Protein AF-A0A818VE35-F1 (afdb_monomer_lite)

Radius of gyration: 40.92 Å; chains: 1; bounding box: 113×106×113 Å

Sequence (982 aa):
MFATLIFVLLLFVPQSIIGEPTFETIPLRFDAIIQRLRGFYQHYPDIVNDLVNTPIATIRSELLLANISFSNNQSTACERDLEILITAAVQRQLWAMKVFDAWGKPLPSGLLKGNMFWIGNYDECINPLYQINNKSFVRQPIDTQYCALQSSPINEQLVTSFSLVLGLCLPASCNRQSIVTLIQEIFKVHNLTKDYLQCSNDRSNEQNGLSSGTIAFSIVLSLLALLVLIGTIIDLVVHIIYLTPYFGHGPLYPVQQGFESTGCRNGHWWTSFLYIGNFFKSDNMCLSVTWYLFNDMQFHWIAPLALIPFVMRHKAIKAIGYIMTILFVLVSIGSILGLLLYYPSMVTHGLDISSNATGPNFFDKIYVTPWCRISPYAIGLFTGFLVINMGRTYRLNSFVRLIGNLLATALALACIFSIYGDYVLVPGLSRATLITYQTLSRPAWSISIAWLIFLCSINQGGIVNRILSFSIWTPLAPSPSYLLGTSEQSERHPACQFKTDKPWLDHQLNQGETIKRPDELEKEMEDPPNDVDTAITDRIHGSMIGMALGDAIGAHVEFRPRQYLVQHPVTELKGGGTWGLKKGQFTDDTSMALCLANSLIARHDYVPYDQLVRYKWWYRDGYMSSTGRCFDIGAATKQSLREFERRQTEFAEEYGIPLNQLDFLSDPKLLTKFKVNCSEEGVAGNGALMRLAPVPLFLYKHPTFAVEYSGLSGLITHGDEKARDACRYYGALIVAAVNGAEREELLDKNFYQKHVKWFGGKPLHLDIEKIAQGSYQKGGYDKGIRGKGYIVNALEAALWAFWSDNGSFRDGVLAAVNLGDDTDTTAAIYGQLAGAYYGYKNLPKEWTEEVYAKNFIQCLSKWIAYEGTNWSPQGLKTSEIASVTINKSSSKNDTNSNALPVSANNRNHQPQTPANELYARSESVATWKQSTDTTAGSRQRSHTFADTSETWKSGSNAPFEATRRKALEHGDFKLQPQRKSF

Structure (mmCIF, N/CA/C/O backbone):
data_AF-A0A818VE35-F1
#
_entry.id   AF-A0A818VE35-F1
#
loop_
_atom_site.group_PDB
_atom_site.id
_atom_site.type_symbol
_atom_site.label_atom_id
_atom_site.label_alt_id
_atom_site.label_comp_id
_atom_site.label_asym_id
_atom_site.label_entity_id
_atom_site.label_seq_id
_atom_site.pdbx_PDB_ins_code
_atom_site.Cartn_x
_atom_site.Cartn_y
_atom_site.Cartn_z
_atom_site.occupancy
_atom_site.B_iso_or_equiv
_atom_site.auth_seq_id
_atom_site.auth_comp_id
_atom_site.auth_asym_id
_atom_site.auth_atom_id
_atom_site.pdbx_PDB_model_num
ATOM 1 N N . MET A 1 1 ? -9.011 33.555 35.864 1.00 31.91 1 MET A N 1
ATOM 2 C CA . MET A 1 1 ? -9.462 33.009 37.163 1.00 31.91 1 MET A CA 1
ATOM 3 C C . MET A 1 1 ? -10.362 31.791 37.003 1.00 31.91 1 MET A C 1
ATOM 5 O O . MET A 1 1 ? -9.837 30.713 37.199 1.00 31.91 1 MET A O 1
ATOM 9 N N . PHE A 1 2 ? -11.650 31.886 36.638 1.00 27.88 2 PHE A N 1
ATOM 10 C CA . PHE A 1 2 ? -12.572 30.729 36.747 1.00 27.88 2 PHE A CA 1
ATOM 11 C C . PHE A 1 2 ? -12.137 29.486 35.937 1.00 27.88 2 PHE A C 1
ATOM 13 O O . PHE A 1 2 ? -11.896 28.430 36.516 1.00 27.88 2 PHE A O 1
ATOM 20 N N . ALA A 1 3 ? -11.891 29.630 34.627 1.00 33.62 3 ALA A N 1
ATOM 21 C CA . ALA A 1 3 ? -11.320 28.558 33.794 1.00 33.62 3 ALA A CA 1
ATOM 22 C C . ALA A 1 3 ? -9.927 28.088 34.272 1.00 33.62 3 ALA A C 1
ATOM 24 O O . ALA A 1 3 ? -9.547 26.934 34.101 1.00 33.62 3 ALA A O 1
ATOM 25 N N . THR A 1 4 ? -9.174 28.980 34.916 1.00 44.84 4 THR A N 1
ATOM 26 C CA . THR A 1 4 ? -7.844 28.710 35.477 1.00 44.84 4 THR A CA 1
ATOM 27 C C . THR A 1 4 ? -7.914 27.896 36.776 1.00 44.84 4 THR A C 1
ATOM 29 O O . THR A 1 4 ? -7.034 27.084 37.036 1.00 44.84 4 THR A O 1
ATOM 32 N N . LEU A 1 5 ? -8.976 28.071 37.568 1.00 42.34 5 LEU A N 1
ATOM 33 C CA . LEU A 1 5 ? -9.254 27.290 38.774 1.00 42.34 5 LEU A CA 1
ATOM 34 C C . LEU A 1 5 ? -9.597 25.840 38.404 1.00 42.34 5 LEU A C 1
ATOM 36 O O . LEU A 1 5 ? -9.068 24.907 39.000 1.00 42.34 5 LEU A O 1
ATOM 40 N N . ILE A 1 6 ? -10.415 25.666 37.358 1.00 48.47 6 ILE A N 1
ATOM 41 C CA . ILE A 1 6 ? -10.728 24.359 36.765 1.00 48.47 6 ILE A CA 1
ATOM 42 C C . ILE A 1 6 ? -9.432 23.670 36.310 1.00 48.47 6 ILE A C 1
ATOM 44 O O . ILE A 1 6 ? -9.163 22.546 36.719 1.00 48.47 6 ILE A O 1
ATOM 48 N N . PHE A 1 7 ? -8.580 24.364 35.550 1.00 49.31 7 PHE A N 1
ATOM 49 C CA . PHE A 1 7 ? -7.295 23.837 35.071 1.00 49.31 7 PHE A CA 1
ATOM 50 C C . PHE A 1 7 ? -6.378 23.319 36.199 1.00 49.31 7 PHE A C 1
ATOM 52 O O . PHE A 1 7 ? -5.750 22.274 36.049 1.00 49.31 7 PHE A O 1
ATOM 59 N N . VAL A 1 8 ? -6.342 24.005 37.348 1.00 51.88 8 VAL A N 1
ATOM 60 C CA . VAL A 1 8 ? -5.594 23.569 38.543 1.00 51.88 8 VAL A CA 1
ATOM 61 C C . VAL A 1 8 ? -6.226 22.338 39.205 1.00 51.88 8 VAL A C 1
ATOM 63 O O . VAL A 1 8 ? -5.510 21.403 39.558 1.00 51.88 8 VAL A O 1
ATOM 66 N N . LEU A 1 9 ? -7.554 22.304 39.357 1.00 49.12 9 LEU A N 1
ATOM 67 C CA . LEU A 1 9 ? -8.267 21.174 39.974 1.00 49.12 9 LEU A CA 1
ATOM 68 C C . LEU A 1 9 ? -8.071 19.865 39.190 1.00 49.12 9 LEU A C 1
ATOM 70 O O . LEU A 1 9 ? -7.944 18.796 39.784 1.00 49.12 9 LEU A O 1
ATOM 74 N N . LEU A 1 10 ? -7.969 19.949 37.861 1.00 48.00 10 LEU A N 1
ATOM 75 C CA . LEU A 1 10 ? -7.761 18.800 36.973 1.00 48.00 10 LEU A CA 1
ATOM 76 C C . LEU A 1 10 ? -6.364 18.159 37.078 1.00 48.00 10 LEU A C 1
ATOM 78 O O . LEU A 1 10 ? -6.184 17.027 36.631 1.00 48.00 10 LEU A O 1
ATOM 82 N N . LEU A 1 11 ? -5.390 18.844 37.686 1.00 49.06 11 LEU A N 1
ATOM 83 C CA . LEU A 1 11 ? -4.043 18.317 37.941 1.00 49.06 11 LEU A CA 1
ATOM 84 C C . LEU A 1 11 ? -3.931 17.564 39.281 1.00 49.06 11 LEU A C 1
ATOM 86 O O . LEU A 1 11 ? -2.924 16.900 39.522 1.00 49.06 11 LEU A O 1
ATOM 90 N N . PHE A 1 12 ? -4.949 17.649 40.147 1.00 45.00 12 PHE A N 1
ATOM 91 C CA . PHE A 1 12 ? -4.882 17.203 41.546 1.00 45.00 12 PHE A CA 1
ATOM 92 C C . PHE A 1 12 ? -5.504 15.826 41.842 1.00 45.00 12 PHE A C 1
ATOM 94 O O . PHE A 1 12 ? -5.405 15.352 42.973 1.00 45.00 12 PHE A O 1
ATOM 101 N N . VAL A 1 13 ? -6.147 15.170 40.869 1.00 45.94 13 VAL A N 1
ATOM 102 C CA . VAL A 1 13 ? -6.881 13.909 41.098 1.00 45.94 13 VAL A CA 1
ATOM 103 C C . VAL A 1 13 ? -5.937 12.689 41.093 1.00 45.94 13 VAL A C 1
ATOM 105 O O . VAL A 1 13 ? -5.301 12.426 40.067 1.00 45.94 13 VAL A O 1
ATOM 108 N N . PRO A 1 14 ? -5.854 11.888 42.177 1.00 39.16 14 PRO A N 1
ATOM 109 C CA . PRO A 1 14 ? -5.051 10.665 42.190 1.00 39.16 14 PRO A CA 1
ATOM 110 C C . PRO A 1 14 ? -5.660 9.575 41.295 1.00 39.16 14 PRO A C 1
ATOM 112 O O . PRO A 1 14 ? -6.828 9.223 41.442 1.00 39.16 14 PRO A O 1
ATOM 115 N N . GLN A 1 15 ? -4.858 8.969 40.413 1.00 42.09 15 GLN A N 1
ATOM 116 C CA . GLN A 1 15 ? -5.312 7.912 39.488 1.00 42.09 15 GLN A CA 1
ATOM 117 C C . GLN A 1 15 ? -5.610 6.549 40.160 1.00 42.09 15 GLN A C 1
ATOM 119 O O . GLN A 1 15 ? -5.836 5.566 39.468 1.00 42.09 15 GLN A O 1
ATOM 124 N N . SER A 1 16 ? -5.577 6.447 41.490 1.00 40.38 16 SER A N 1
ATOM 125 C CA . SER A 1 16 ? -5.581 5.171 42.224 1.00 40.38 16 SER A CA 1
ATOM 126 C C . SER A 1 16 ? -6.962 4.684 42.692 1.00 40.38 16 SER A C 1
ATOM 128 O O . SER A 1 16 ? -7.015 3.804 43.546 1.00 40.38 16 SER A O 1
ATOM 130 N N . ILE A 1 17 ? -8.065 5.292 42.229 1.00 34.34 17 ILE A N 1
ATOM 131 C CA . ILE A 1 17 ? -9.409 5.104 42.826 1.00 34.34 17 ILE A CA 1
ATOM 132 C C . ILE A 1 17 ? -10.527 4.793 41.804 1.00 34.34 17 ILE A C 1
ATOM 134 O O . ILE A 1 17 ? -11.564 4.268 42.201 1.00 34.34 17 ILE A O 1
ATOM 138 N N . ILE A 1 18 ? -10.357 5.069 40.503 1.00 33.44 18 ILE A N 1
ATOM 139 C CA . ILE A 1 18 ? -11.434 4.936 39.497 1.00 33.44 18 ILE A CA 1
ATOM 140 C C . ILE A 1 18 ? -10.941 4.118 38.293 1.00 33.44 18 ILE A C 1
ATOM 142 O O . ILE A 1 18 ? -9.891 4.429 37.736 1.00 33.44 18 ILE A O 1
ATOM 146 N N . GLY A 1 19 ? -11.688 3.068 37.929 1.00 28.86 19 GLY A N 1
ATOM 147 C CA . GLY A 1 19 ? -11.357 2.121 36.853 1.00 28.86 19 GLY A CA 1
ATOM 148 C C . GLY A 1 19 ? -11.798 2.547 35.445 1.00 28.86 19 GLY A C 1
ATOM 149 O O . GLY A 1 19 ? -12.457 3.570 35.264 1.00 28.86 19 GLY A O 1
ATOM 150 N N . GLU A 1 20 ? -11.424 1.743 34.447 1.00 27.48 20 GLU A N 1
ATOM 151 C CA . GLU A 1 20 ? -11.552 2.046 33.012 1.00 27.48 20 GLU A CA 1
ATOM 152 C C . GLU A 1 20 ? -12.823 1.446 32.362 1.00 27.48 20 GLU A C 1
ATOM 154 O O . GLU A 1 20 ? -13.105 0.262 32.556 1.00 27.48 20 GLU A O 1
ATOM 159 N N . PRO A 1 21 ? -13.559 2.227 31.545 1.00 29.62 21 PRO A N 1
ATOM 160 C CA . PRO A 1 21 ? -14.499 1.739 30.527 1.00 29.62 21 PRO A CA 1
ATOM 161 C C . PRO A 1 21 ? -14.051 2.099 29.084 1.00 29.62 21 PRO A C 1
ATOM 163 O O . PRO A 1 21 ? -13.083 2.835 28.895 1.00 29.62 21 PRO A O 1
ATOM 166 N N . THR A 1 22 ? -14.746 1.589 28.055 1.00 29.45 22 THR A N 1
ATOM 167 C CA . THR A 1 22 ? -14.308 1.601 26.634 1.00 29.45 22 THR A CA 1
ATOM 168 C C . THR A 1 22 ? -15.420 1.954 25.619 1.00 29.45 22 THR A C 1
ATOM 170 O O . THR A 1 22 ? -16.573 1.629 25.882 1.00 29.45 22 THR A O 1
ATOM 173 N N . PHE A 1 23 ? -15.058 2.553 24.458 1.00 27.72 23 PHE A N 1
ATOM 174 C CA . PHE A 1 23 ? -15.724 2.625 23.112 1.00 27.72 23 PHE A CA 1
ATOM 175 C C . PHE A 1 23 ? -15.788 4.008 22.386 1.00 27.72 23 PHE A C 1
ATOM 177 O O . PHE A 1 23 ? -15.434 5.037 22.955 1.00 27.72 23 PHE A O 1
ATOM 184 N N . GLU A 1 24 ? -16.150 3.987 21.087 1.00 26.69 24 GLU A N 1
ATOM 185 C CA . GLU A 1 24 ? -15.575 4.775 19.960 1.00 26.69 24 GLU A CA 1
ATOM 186 C C . GLU A 1 24 ? -16.530 5.810 19.274 1.00 26.69 24 GLU A C 1
ATOM 188 O O . GLU A 1 24 ? -17.637 6.048 19.757 1.00 26.69 24 GLU A O 1
ATOM 193 N N . THR A 1 25 ? -16.126 6.444 18.144 1.00 26.48 25 THR A N 1
ATOM 194 C CA . THR A 1 25 ? -16.887 7.510 17.414 1.00 26.48 25 THR A CA 1
ATOM 195 C C . THR A 1 25 ? -16.730 7.545 15.866 1.00 26.48 25 THR A C 1
ATOM 197 O O . THR A 1 25 ? -15.835 6.910 15.321 1.00 26.48 25 THR A O 1
ATOM 200 N N . ILE A 1 26 ? -17.573 8.336 15.160 1.00 31.25 26 ILE A N 1
ATOM 201 C CA . ILE A 1 26 ? -17.831 8.338 13.686 1.00 31.25 26 ILE A CA 1
ATOM 202 C C . ILE A 1 26 ? -17.503 9.709 12.988 1.00 31.25 26 ILE A C 1
ATOM 204 O O . ILE A 1 26 ? -17.530 10.723 13.687 1.00 31.25 26 ILE A O 1
ATOM 208 N N . PRO A 1 27 ? -17.243 9.800 11.647 1.00 30.62 27 PRO A N 1
ATOM 209 C CA . PRO A 1 27 ? -16.738 11.016 10.954 1.00 30.62 27 PRO A CA 1
ATOM 210 C C . PRO A 1 27 ? -17.473 11.515 9.660 1.00 30.62 27 PRO A C 1
ATOM 212 O O . PRO A 1 27 ? -18.334 10.833 9.108 1.00 30.62 27 PRO A O 1
ATOM 215 N N . LEU A 1 28 ? -17.076 12.698 9.134 1.00 32.97 28 LEU A N 1
ATOM 216 C CA . LEU A 1 28 ? -17.562 13.431 7.921 1.00 32.97 28 LEU A CA 1
ATOM 217 C C . LEU A 1 28 ? -16.460 14.403 7.384 1.00 32.97 28 LEU A C 1
ATOM 219 O O . LEU A 1 28 ? -15.526 14.674 8.130 1.00 32.97 28 LEU A O 1
ATOM 223 N N . ARG A 1 29 ? -16.536 15.117 6.235 1.00 38.56 29 ARG A N 1
ATOM 224 C CA . ARG A 1 29 ? -16.841 14.839 4.793 1.00 38.56 29 ARG A CA 1
ATOM 225 C C . ARG A 1 29 ? -16.361 16.074 3.962 1.00 38.56 29 ARG A C 1
ATOM 227 O O . ARG A 1 29 ? -16.198 17.136 4.556 1.00 38.56 29 ARG A O 1
ATOM 234 N N . PHE A 1 30 ? -16.105 15.990 2.642 1.00 31.02 30 PHE A N 1
ATOM 235 C CA . PHE A 1 30 ? -15.292 17.010 1.908 1.00 31.02 30 PHE A CA 1
ATOM 236 C C . PHE A 1 30 ? -15.852 17.509 0.542 1.00 31.02 30 PHE A C 1
ATOM 238 O O . PHE A 1 30 ? -15.129 18.097 -0.264 1.00 31.02 30 PHE A O 1
ATOM 245 N N . ASP A 1 31 ? -17.133 17.279 0.247 1.00 29.03 31 ASP A N 1
ATOM 246 C CA . ASP A 1 31 ? -17.637 17.137 -1.139 1.00 29.03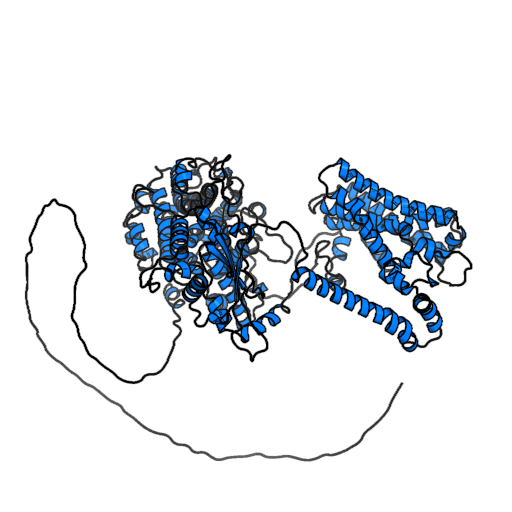 31 ASP A CA 1
ATOM 247 C C . ASP A 1 31 ? -17.677 18.409 -2.023 1.00 29.03 31 ASP A C 1
ATOM 249 O O . ASP A 1 31 ? -17.763 18.312 -3.251 1.00 29.03 31 ASP A O 1
ATOM 253 N N . ALA A 1 32 ? -17.611 19.613 -1.443 1.00 32.69 32 ALA A N 1
ATOM 254 C CA . ALA A 1 32 ? -17.945 20.872 -2.131 1.00 32.69 32 ALA A CA 1
ATOM 255 C C . ALA A 1 32 ? -17.034 21.249 -3.323 1.00 32.69 32 ALA A C 1
ATOM 257 O O . ALA A 1 32 ? -17.425 22.050 -4.174 1.00 32.69 32 ALA A O 1
ATOM 258 N N . ILE A 1 33 ? -15.821 20.693 -3.404 1.00 40.50 33 ILE A N 1
ATOM 259 C CA . ILE A 1 33 ? -14.821 21.066 -4.422 1.00 40.50 33 ILE A CA 1
ATOM 260 C C . ILE A 1 33 ? -15.098 20.382 -5.777 1.00 40.50 33 ILE A C 1
ATOM 262 O O . ILE A 1 33 ? -14.839 20.966 -6.830 1.00 40.50 33 ILE A O 1
ATOM 266 N N . ILE A 1 34 ? -15.668 19.171 -5.775 1.00 36.81 34 ILE A N 1
ATOM 267 C CA . ILE A 1 34 ? -15.781 18.324 -6.979 1.00 36.81 34 ILE A CA 1
ATOM 268 C C . ILE A 1 34 ? -16.773 18.892 -8.009 1.00 36.81 34 ILE A C 1
ATOM 270 O O . ILE A 1 34 ? -16.546 18.773 -9.215 1.00 36.81 34 ILE A O 1
ATOM 274 N N . GLN A 1 35 ? -17.843 19.561 -7.566 1.00 35.22 35 GLN A N 1
ATOM 275 C CA . GLN A 1 35 ? -18.896 20.053 -8.467 1.00 35.22 35 GLN A CA 1
ATOM 276 C C . GLN A 1 35 ? -18.395 21.063 -9.514 1.00 35.22 35 GLN A C 1
ATOM 278 O O . GLN A 1 35 ? -18.899 21.072 -10.635 1.00 35.22 35 GLN A O 1
ATOM 283 N N . ARG A 1 36 ? -17.383 21.884 -9.194 1.00 38.03 36 ARG A N 1
ATOM 284 C CA . ARG A 1 36 ? -16.912 22.952 -10.098 1.00 38.03 36 ARG A CA 1
ATOM 285 C C . ARG A 1 36 ? -16.101 22.448 -11.295 1.00 38.03 36 ARG A C 1
ATOM 287 O O . ARG A 1 36 ? -16.046 23.141 -12.304 1.00 38.03 36 ARG A O 1
ATOM 294 N N . LEU A 1 37 ? -15.521 21.248 -11.222 1.00 38.47 37 LEU A N 1
ATOM 295 C CA . LEU A 1 37 ? -14.751 20.668 -12.331 1.00 38.47 37 LEU A CA 1
ATOM 296 C C . LEU A 1 37 ? -15.643 20.019 -13.407 1.00 38.47 37 LEU A C 1
ATOM 298 O O . LEU A 1 37 ? -15.235 19.948 -14.563 1.00 38.47 37 LEU A O 1
ATOM 302 N N . ARG A 1 38 ? -16.876 19.599 -13.071 1.00 37.38 38 ARG A N 1
ATOM 303 C CA . ARG A 1 38 ? -17.800 18.964 -14.037 1.00 37.38 38 ARG A CA 1
ATOM 304 C C . ARG A 1 38 ? -18.237 19.902 -15.172 1.00 37.38 38 ARG A C 1
ATOM 306 O O . ARG A 1 38 ? -18.414 19.432 -16.290 1.00 37.38 38 ARG A O 1
ATOM 313 N N . GLY A 1 39 ? -18.376 21.207 -14.918 1.00 38.31 39 GLY A N 1
ATOM 314 C CA . GLY A 1 39 ? -18.878 22.164 -15.919 1.00 38.31 39 GLY A CA 1
ATOM 315 C C . GLY A 1 39 ? -17.963 22.346 -17.138 1.00 38.31 39 GLY A C 1
ATOM 316 O O . GLY A 1 39 ? -18.448 22.520 -18.250 1.00 38.31 39 GLY A O 1
ATOM 317 N N . PHE A 1 40 ? -16.644 22.233 -16.954 1.00 40.16 40 PHE A N 1
ATOM 318 C CA . PHE A 1 40 ? -15.658 22.375 -18.035 1.00 40.16 40 PHE A CA 1
ATOM 319 C C . PHE A 1 40 ? -15.738 21.228 -19.061 1.00 40.16 40 PHE A C 1
ATOM 321 O O . PHE A 1 40 ? -15.497 21.422 -20.248 1.00 40.16 40 PHE A O 1
ATOM 328 N N . TYR A 1 41 ? -16.140 20.036 -18.609 1.00 36.00 41 TYR A N 1
ATOM 329 C CA . TYR A 1 41 ? -16.232 18.821 -19.424 1.00 36.00 41 TYR A CA 1
ATOM 330 C C . TYR A 1 41 ? -17.445 18.815 -20.381 1.00 36.00 41 TYR A C 1
ATOM 332 O O . TYR A 1 41 ? -17.493 18.012 -21.306 1.00 36.00 41 TYR A O 1
ATOM 340 N N . GLN A 1 42 ? -18.426 19.709 -20.190 1.00 36.19 42 GLN A N 1
ATOM 341 C CA . GLN A 1 42 ? -19.697 19.709 -20.935 1.00 36.19 42 GLN A CA 1
ATOM 342 C C . GLN A 1 42 ? -19.742 20.630 -22.171 1.00 36.19 42 GLN A C 1
ATOM 344 O O . GLN A 1 42 ? -20.801 20.748 -22.785 1.00 36.19 42 GLN A O 1
ATOM 349 N N . HIS A 1 43 ? -18.652 21.316 -22.536 1.00 39.12 43 HIS A N 1
ATOM 350 C CA . HIS A 1 43 ? -18.656 22.272 -23.664 1.00 39.12 43 HIS A CA 1
ATOM 351 C C . HIS A 1 43 ? -17.737 21.919 -24.842 1.00 39.12 43 HIS A C 1
ATOM 353 O O . HIS A 1 43 ? -17.937 22.462 -25.923 1.00 39.12 43 HIS A O 1
ATOM 359 N N . TYR A 1 44 ? -16.765 21.017 -24.670 1.00 40.03 44 TYR A N 1
ATOM 360 C CA . TYR A 1 44 ? -15.792 20.668 -25.720 1.00 40.03 44 TYR A CA 1
ATOM 361 C C . TYR A 1 44 ? -15.507 19.153 -25.768 1.00 40.03 44 TYR A C 1
ATOM 363 O O . TYR A 1 44 ? -14.369 18.738 -25.543 1.00 40.03 44 TYR A O 1
ATOM 371 N N . PRO A 1 45 ? -16.526 18.307 -26.017 1.00 37.06 45 PRO A N 1
ATOM 372 C CA . PRO A 1 45 ? -16.375 16.855 -25.948 1.00 37.06 45 PRO A CA 1
ATOM 373 C C . PRO A 1 45 ? -15.416 16.304 -27.010 1.00 37.06 45 PRO A C 1
ATOM 375 O O . PRO A 1 45 ? -14.593 15.457 -26.688 1.00 37.06 45 PRO A O 1
ATOM 378 N N . ASP A 1 46 ? -15.474 16.796 -28.249 1.00 37.31 46 ASP A N 1
ATOM 379 C CA . ASP A 1 46 ? -14.796 16.153 -29.386 1.00 37.31 46 ASP A CA 1
ATOM 380 C C . ASP A 1 46 ? -13.272 16.334 -29.336 1.00 37.31 46 ASP A C 1
ATOM 382 O O . ASP A 1 46 ? -12.525 15.364 -29.428 1.00 37.31 46 ASP A O 1
ATOM 386 N N . ILE A 1 47 ? -12.807 17.557 -29.047 1.00 38.75 47 ILE A N 1
ATOM 387 C CA . ILE A 1 47 ? -11.377 17.870 -28.863 1.00 38.75 47 ILE A CA 1
ATOM 388 C C . ILE A 1 47 ? -10.792 17.056 -27.700 1.00 38.75 47 ILE A C 1
ATOM 390 O O . ILE A 1 47 ? -9.668 16.562 -27.777 1.00 38.75 47 ILE A O 1
ATOM 394 N N . VAL A 1 48 ? -11.554 16.907 -26.610 1.00 37.59 48 VAL A N 1
ATOM 395 C CA . VAL A 1 48 ? -11.141 16.098 -25.458 1.00 37.59 48 VAL A CA 1
ATOM 396 C C . VAL A 1 48 ? -11.155 14.610 -25.812 1.00 37.59 48 VAL A C 1
ATOM 398 O O . VAL A 1 48 ? -10.246 13.903 -25.393 1.00 37.59 48 VAL A O 1
ATOM 401 N N . ASN A 1 49 ? -12.114 14.135 -26.608 1.00 37.41 49 ASN A N 1
ATOM 402 C CA . ASN A 1 49 ? -12.181 12.746 -27.057 1.00 37.41 49 ASN A CA 1
ATOM 403 C C . ASN A 1 49 ? -11.002 12.370 -27.963 1.00 37.41 49 ASN A C 1
ATOM 405 O O . ASN A 1 49 ? -10.368 11.361 -27.685 1.00 37.41 49 ASN A O 1
ATOM 409 N N . ASP A 1 50 ? -10.645 13.157 -28.980 1.00 39.91 50 ASP A N 1
ATOM 410 C CA . ASP A 1 50 ? -9.522 12.816 -29.876 1.00 39.91 50 ASP A CA 1
ATOM 411 C C . ASP A 1 50 ? -8.173 12.772 -29.128 1.00 39.91 50 ASP A C 1
ATOM 413 O O . ASP A 1 50 ? -7.337 11.890 -29.358 1.00 39.91 50 ASP A O 1
ATOM 417 N N . LEU A 1 51 ? -7.986 13.674 -28.157 1.00 35.59 51 LEU A N 1
ATOM 418 C CA . LEU A 1 51 ? -6.824 13.669 -27.265 1.00 35.59 51 LEU A CA 1
ATOM 419 C C . LEU A 1 51 ? -6.859 12.546 -26.221 1.00 35.59 51 LEU A C 1
ATOM 421 O O . LEU A 1 51 ? -5.809 12.013 -25.895 1.00 35.59 51 LEU A O 1
ATOM 425 N N . VAL A 1 52 ? -8.017 12.160 -25.682 1.00 36.00 52 VAL A N 1
ATOM 426 C CA . VAL A 1 52 ? -8.120 11.067 -24.693 1.00 36.00 52 VAL A CA 1
ATOM 427 C C . VAL A 1 52 ? -8.059 9.684 -25.355 1.00 36.00 52 VAL A C 1
ATOM 429 O O . VAL A 1 52 ? -7.510 8.751 -24.768 1.00 36.00 52 VAL A O 1
ATOM 432 N N . ASN A 1 53 ? -8.559 9.554 -26.586 1.00 35.62 53 ASN A N 1
ATOM 433 C CA . ASN A 1 53 ? -8.693 8.294 -27.321 1.00 35.62 53 ASN A CA 1
ATOM 434 C C . ASN A 1 53 ? -7.495 7.971 -28.232 1.00 35.62 53 ASN A C 1
ATOM 436 O O . ASN A 1 53 ? -7.600 7.090 -29.083 1.00 35.62 53 ASN A O 1
ATOM 440 N N . THR A 1 54 ? -6.341 8.616 -28.034 1.00 38.62 54 THR A N 1
ATOM 441 C CA . THR A 1 54 ? -5.055 8.235 -28.651 1.00 38.62 54 THR A CA 1
ATOM 442 C C . THR A 1 54 ? -4.142 7.508 -27.644 1.00 38.62 54 THR A C 1
ATOM 444 O O . THR A 1 54 ? -3.099 8.030 -27.242 1.00 38.62 54 THR A O 1
ATOM 447 N N . PRO A 1 55 ? -4.480 6.278 -27.193 1.00 33.75 55 PRO A N 1
ATOM 448 C CA . PRO A 1 55 ? -3.626 5.532 -26.276 1.00 33.75 55 PRO A CA 1
ATOM 449 C C . PRO A 1 55 ? -2.278 5.199 -26.925 1.00 33.75 55 PRO A C 1
ATOM 451 O O . PRO A 1 55 ? -2.175 5.013 -28.138 1.00 33.75 55 PRO A O 1
ATOM 454 N N . ILE A 1 56 ? -1.249 4.982 -26.103 1.00 35.06 56 ILE A N 1
ATOM 455 C CA . ILE A 1 56 ? 0.074 4.510 -26.561 1.00 35.06 56 ILE A CA 1
ATOM 456 C C . ILE A 1 56 ? -0.013 3.129 -27.258 1.00 35.06 56 ILE A C 1
ATOM 458 O O . ILE A 1 56 ? 0.861 2.772 -28.045 1.00 35.06 56 ILE A O 1
ATOM 462 N N . ALA A 1 57 ? -1.115 2.390 -27.070 1.00 30.81 57 ALA A N 1
ATOM 463 C CA . ALA A 1 57 ? -1.448 1.196 -27.850 1.00 30.81 57 ALA A CA 1
ATOM 464 C C . ALA A 1 57 ? -1.591 1.460 -29.369 1.00 30.81 57 ALA A C 1
ATOM 466 O O . ALA A 1 57 ? -1.230 0.596 -30.166 1.00 30.81 57 ALA A O 1
ATOM 467 N N . THR A 1 58 ? -2.040 2.652 -29.784 1.00 33.66 58 THR A N 1
ATOM 468 C CA . THR A 1 58 ? -2.282 3.009 -31.201 1.00 33.66 58 THR A CA 1
ATOM 469 C C . THR A 1 58 ? -0.994 3.013 -32.031 1.00 33.66 58 THR A C 1
ATOM 471 O O . THR A 1 58 ? -0.989 2.596 -33.190 1.00 33.66 58 THR A O 1
ATOM 474 N N . ILE A 1 59 ? 0.140 3.363 -31.406 1.00 36.69 59 ILE A N 1
ATOM 475 C CA . ILE A 1 59 ? 1.482 3.326 -32.019 1.00 36.69 59 ILE A CA 1
ATOM 476 C C . ILE A 1 59 ? 1.913 1.885 -32.375 1.00 36.69 59 ILE A C 1
ATOM 478 O O . ILE A 1 59 ? 2.890 1.690 -33.095 1.00 36.69 59 ILE A O 1
ATOM 482 N N . ARG A 1 60 ? 1.168 0.853 -31.947 1.00 34.97 60 ARG A N 1
ATOM 483 C CA . ARG A 1 60 ? 1.402 -0.541 -32.355 1.00 34.97 60 ARG A CA 1
ATOM 484 C C . ARG A 1 60 ? 0.199 -1.264 -32.971 1.00 34.97 60 ARG A C 1
ATOM 486 O O . ARG A 1 60 ? 0.235 -2.489 -33.073 1.00 34.97 60 ARG A O 1
ATOM 493 N N . SER A 1 61 ? -0.813 -0.525 -33.428 1.00 32.53 61 SER A N 1
ATOM 494 C CA . SER A 1 61 ? -1.917 -1.064 -34.241 1.00 32.53 61 SER A CA 1
ATOM 495 C C . SER A 1 61 ? -2.226 -0.246 -35.500 1.00 32.53 61 SER A C 1
ATOM 497 O O . SER A 1 61 ? -2.593 -0.849 -36.502 1.00 32.53 61 SER A O 1
ATOM 499 N N . GLU A 1 62 ? -2.009 1.075 -35.510 1.00 33.53 62 GLU A N 1
ATOM 500 C CA . GLU A 1 62 ? -2.091 1.886 -36.743 1.00 33.53 62 GLU A CA 1
ATOM 501 C C . GLU A 1 62 ? -0.719 2.162 -37.378 1.00 33.53 62 GLU A C 1
ATOM 503 O O . GLU A 1 62 ? -0.622 2.376 -38.584 1.00 33.53 62 GLU A O 1
ATOM 508 N N . LEU A 1 63 ? 0.368 2.088 -36.603 1.00 35.16 63 LEU A N 1
ATOM 509 C CA . LEU A 1 63 ? 1.733 2.372 -37.073 1.00 35.16 63 LEU A CA 1
ATOM 510 C C . LEU A 1 63 ? 2.434 1.156 -37.720 1.00 35.16 63 LEU A C 1
ATOM 512 O O . LEU A 1 63 ? 3.638 0.947 -37.580 1.00 35.16 63 LEU A O 1
ATOM 516 N N . LEU A 1 64 ? 1.664 0.373 -38.484 1.00 32.06 64 LEU A N 1
ATOM 517 C CA . LEU A 1 64 ? 2.174 -0.538 -39.510 1.00 32.06 64 LEU A CA 1
ATOM 518 C C . LEU A 1 64 ? 1.527 -0.228 -40.869 1.00 32.06 64 LEU A C 1
ATOM 520 O O . LEU A 1 64 ? 0.490 -0.775 -41.226 1.00 32.06 64 LEU A O 1
ATOM 524 N N . LEU A 1 65 ? 2.228 0.602 -41.647 1.00 40.22 65 LEU A N 1
ATOM 525 C CA . LEU A 1 65 ? 2.369 0.455 -43.103 1.00 40.22 65 LEU A CA 1
ATOM 526 C C . LEU A 1 65 ? 1.067 0.268 -43.911 1.00 40.22 65 LEU A C 1
ATOM 528 O O . LEU A 1 65 ? 0.988 -0.608 -44.771 1.00 40.22 65 LEU A O 1
ATOM 532 N N . ALA A 1 66 ? 0.075 1.133 -43.680 1.00 34.34 66 ALA A N 1
ATOM 533 C CA . ALA A 1 66 ? -1.184 1.132 -44.430 1.00 34.34 66 ALA A CA 1
ATOM 534 C C . ALA A 1 66 ? -1.634 2.519 -44.944 1.00 34.34 66 ALA A C 1
ATOM 536 O O . ALA A 1 66 ? -2.834 2.715 -45.112 1.00 34.34 66 ALA A O 1
ATOM 537 N N . ASN A 1 67 ? -0.699 3.464 -45.183 1.00 35.22 67 ASN A N 1
ATOM 538 C CA . ASN A 1 67 ? -0.795 4.453 -46.288 1.00 35.22 67 ASN A CA 1
ATOM 539 C C . ASN A 1 67 ? 0.362 5.467 -46.455 1.00 35.22 67 ASN A C 1
ATOM 541 O O . ASN A 1 67 ? 0.275 6.273 -47.379 1.00 35.22 67 ASN A O 1
ATOM 545 N N . ILE A 1 68 ? 1.473 5.412 -45.698 1.00 41.19 68 ILE A N 1
ATOM 546 C CA . ILE A 1 68 ? 2.694 6.163 -46.083 1.00 41.19 68 ILE A CA 1
ATOM 547 C C . ILE A 1 68 ? 3.371 5.468 -47.278 1.00 41.19 68 ILE A C 1
ATOM 549 O O . ILE A 1 68 ? 4.444 4.869 -47.187 1.00 41.19 68 ILE A O 1
ATOM 553 N N . SER A 1 69 ? 2.702 5.502 -48.428 1.00 33.56 69 SER A N 1
ATOM 554 C CA . SER A 1 69 ? 3.313 5.213 -49.712 1.00 33.56 69 SER A CA 1
ATOM 555 C C . SER A 1 69 ? 4.203 6.397 -50.071 1.00 33.56 69 SER A C 1
ATOM 557 O O . SER A 1 69 ? 3.703 7.417 -50.545 1.00 33.56 69 SER A O 1
ATOM 559 N N . PHE A 1 70 ? 5.517 6.258 -49.873 1.00 47.53 70 PHE A N 1
ATOM 560 C CA . PHE A 1 70 ? 6.521 7.194 -50.391 1.00 47.53 70 PHE A CA 1
ATOM 561 C C . PHE A 1 70 ? 6.544 7.148 -51.927 1.00 47.53 70 PHE A C 1
ATOM 563 O O . PHE A 1 70 ? 7.415 6.549 -52.562 1.00 47.53 70 PHE A O 1
ATOM 570 N N . SER A 1 71 ? 5.523 7.743 -52.543 1.00 34.53 71 SER A N 1
ATOM 571 C CA . SER A 1 71 ? 5.331 7.745 -53.981 1.00 34.53 71 SER A CA 1
ATOM 572 C C . SER A 1 71 ? 6.298 8.728 -54.637 1.00 34.53 71 SER A C 1
ATOM 574 O O . SER A 1 71 ? 6.072 9.936 -54.637 1.00 34.53 71 SER A O 1
ATOM 576 N N . ASN A 1 72 ? 7.314 8.157 -55.281 1.00 35.59 72 ASN A N 1
ATOM 577 C CA . ASN A 1 72 ? 8.205 8.769 -56.266 1.00 35.59 72 ASN A CA 1
ATOM 578 C C . ASN A 1 72 ? 9.368 9.653 -55.759 1.00 35.59 72 ASN A C 1
ATOM 580 O O . ASN A 1 72 ? 9.333 10.878 -55.772 1.00 35.59 72 ASN A O 1
ATOM 584 N N . ASN A 1 73 ? 10.513 8.975 -55.641 1.00 47.03 73 ASN A N 1
ATOM 585 C CA . ASN A 1 73 ? 11.693 9.266 -56.472 1.00 47.03 73 ASN A CA 1
ATOM 586 C C . ASN A 1 73 ? 12.677 10.384 -56.064 1.00 47.03 73 ASN A C 1
ATOM 588 O O . ASN A 1 73 ? 13.545 10.726 -56.866 1.00 47.03 73 ASN A O 1
ATOM 592 N N . GLN A 1 74 ? 12.649 10.874 -54.820 1.00 47.50 74 GLN A N 1
ATOM 593 C CA . GLN A 1 74 ? 13.850 11.430 -54.171 1.00 47.50 74 GLN A CA 1
ATOM 594 C C . GLN A 1 74 ? 13.739 11.343 -52.640 1.00 47.50 74 GLN A C 1
ATOM 596 O O . GLN A 1 74 ? 13.071 12.163 -52.022 1.00 47.50 74 GLN A O 1
ATOM 601 N N . SER A 1 75 ? 14.401 10.354 -52.024 1.00 54.88 75 SER A N 1
ATOM 602 C CA . SER A 1 75 ? 14.387 10.195 -50.561 1.00 54.88 75 SER A CA 1
ATOM 603 C C . SER A 1 75 ? 15.132 11.352 -49.888 1.00 54.88 75 SER A C 1
ATOM 605 O O . SER A 1 75 ? 16.335 11.529 -50.139 1.00 54.88 75 SER A O 1
ATOM 607 N N . THR A 1 76 ? 14.464 12.124 -49.034 1.00 68.38 76 THR A N 1
ATOM 608 C CA . THR A 1 76 ? 15.102 13.252 -48.343 1.00 68.38 76 THR A CA 1
ATOM 609 C C . THR A 1 76 ? 16.042 12.773 -47.230 1.00 68.38 76 THR A C 1
ATOM 611 O O . THR A 1 76 ? 15.993 11.627 -46.781 1.00 68.38 76 THR A O 1
ATOM 614 N N . ALA A 1 77 ? 16.940 13.651 -46.767 1.00 74.38 77 ALA A N 1
ATOM 615 C CA . ALA A 1 77 ? 17.823 13.328 -45.642 1.00 74.38 77 ALA A CA 1
ATOM 616 C C . ALA A 1 77 ? 17.023 13.012 -44.360 1.00 74.38 77 ALA A C 1
ATOM 618 O O . ALA A 1 77 ? 17.359 12.067 -43.654 1.00 74.38 77 ALA A O 1
ATOM 619 N N . CYS A 1 78 ? 15.918 13.736 -44.143 1.00 74.88 78 CYS A N 1
ATOM 620 C CA . CYS A 1 78 ? 14.958 13.502 -43.064 1.00 74.88 78 CYS A CA 1
ATOM 621 C C . CYS A 1 78 ? 14.434 12.065 -43.033 1.00 74.88 78 CYS A C 1
ATOM 623 O O . CYS A 1 78 ? 14.454 11.436 -41.984 1.00 74.88 78 CYS A O 1
ATOM 625 N N . GLU A 1 79 ? 13.978 11.542 -44.176 1.00 72.12 79 GLU A N 1
ATOM 626 C CA . GLU A 1 79 ? 13.375 10.205 -44.256 1.00 72.12 79 GLU A CA 1
ATOM 627 C C . GLU A 1 79 ? 14.365 9.110 -43.867 1.00 72.12 79 GLU A C 1
ATOM 629 O O . GLU A 1 79 ? 14.018 8.232 -43.085 1.00 72.12 79 GLU A O 1
ATOM 634 N N . ARG A 1 80 ? 15.612 9.192 -44.348 1.00 76.62 80 ARG A N 1
ATOM 635 C CA . ARG A 1 80 ? 16.649 8.197 -44.031 1.00 76.62 80 ARG A CA 1
ATOM 636 C C . ARG A 1 80 ? 17.082 8.261 -42.570 1.00 76.62 80 ARG A C 1
ATOM 638 O O . ARG A 1 80 ? 17.246 7.224 -41.937 1.00 76.62 80 ARG A O 1
ATOM 645 N N . ASP A 1 81 ? 17.234 9.460 -42.016 1.00 78.06 81 ASP A N 1
ATOM 646 C CA . ASP A 1 81 ? 17.592 9.616 -40.605 1.00 78.06 81 ASP A CA 1
ATOM 647 C C . ASP A 1 81 ? 16.429 9.193 -39.688 1.00 78.06 81 ASP A C 1
ATOM 649 O O . ASP A 1 81 ? 16.644 8.573 -38.647 1.00 78.06 81 ASP A O 1
ATOM 653 N N . LEU A 1 82 ? 15.181 9.454 -40.088 1.00 76.62 82 LEU A N 1
ATOM 654 C CA . LEU A 1 82 ? 13.988 8.993 -39.381 1.00 76.62 82 LEU A CA 1
ATOM 655 C C . LEU A 1 82 ? 13.835 7.465 -39.464 1.00 76.62 82 LEU A C 1
ATOM 657 O O . LEU A 1 82 ? 13.527 6.839 -38.452 1.00 76.62 82 LEU A O 1
ATOM 661 N N . GLU A 1 83 ? 14.116 6.854 -40.618 1.00 75.50 83 GLU A N 1
ATOM 662 C CA . GLU A 1 83 ? 14.174 5.397 -40.790 1.00 75.50 83 GLU A CA 1
ATOM 663 C C . GLU A 1 83 ? 15.240 4.783 -39.872 1.00 75.50 83 GLU A C 1
ATOM 665 O O . GLU A 1 83 ? 14.927 3.879 -39.102 1.00 75.50 83 GLU A O 1
ATOM 670 N N . ILE A 1 84 ? 16.464 5.324 -39.847 1.00 74.19 84 ILE A N 1
ATOM 671 C CA . ILE A 1 84 ? 17.535 4.853 -38.953 1.00 74.19 84 ILE A CA 1
ATOM 672 C C . ILE A 1 84 ? 17.141 5.021 -37.475 1.00 74.19 84 ILE A C 1
ATOM 674 O O . ILE A 1 84 ? 17.356 4.099 -36.685 1.00 74.19 84 ILE A O 1
ATOM 678 N N . LEU A 1 85 ? 16.537 6.151 -37.086 1.00 75.38 85 LEU A N 1
ATOM 679 C CA . LEU A 1 85 ? 16.060 6.403 -35.720 1.00 75.38 85 LEU A CA 1
ATOM 680 C C . LEU A 1 85 ? 14.962 5.408 -35.301 1.00 75.38 85 LEU A C 1
ATOM 682 O O . LEU A 1 85 ? 15.031 4.833 -34.211 1.00 75.38 85 LEU A O 1
ATOM 686 N N . ILE A 1 86 ? 13.974 5.165 -36.167 1.00 69.69 86 ILE A N 1
ATOM 687 C CA . ILE A 1 86 ? 12.887 4.206 -35.927 1.00 69.69 86 ILE A CA 1
ATOM 688 C C . ILE A 1 86 ? 13.439 2.778 -35.881 1.00 69.69 86 ILE A C 1
ATOM 690 O O . ILE A 1 86 ? 13.150 2.045 -34.936 1.00 69.69 86 ILE A O 1
ATOM 694 N N . THR A 1 87 ? 14.284 2.375 -36.834 1.00 72.25 87 THR A N 1
ATOM 695 C CA . THR A 1 87 ? 14.931 1.056 -36.844 1.00 72.25 87 THR A CA 1
ATOM 696 C C . THR A 1 87 ? 15.776 0.840 -35.588 1.00 72.25 87 THR A C 1
ATOM 698 O O . THR A 1 87 ? 15.695 -0.227 -34.979 1.00 72.25 87 THR A O 1
ATOM 701 N N . ALA A 1 88 ? 16.528 1.847 -35.138 1.00 69.00 88 ALA A N 1
ATOM 702 C CA . ALA A 1 88 ? 17.305 1.779 -33.906 1.00 69.00 88 ALA A CA 1
ATOM 703 C C . ALA A 1 88 ? 16.414 1.660 -32.654 1.00 69.00 88 ALA A C 1
ATOM 705 O O . ALA A 1 88 ? 16.726 0.865 -31.767 1.00 69.00 88 ALA A O 1
ATOM 706 N N . ALA A 1 89 ? 15.278 2.364 -32.588 1.00 66.25 89 ALA A N 1
ATOM 707 C CA . ALA A 1 89 ? 14.312 2.225 -31.494 1.00 66.25 89 ALA A CA 1
ATOM 708 C C . ALA A 1 89 ? 13.587 0.862 -31.506 1.00 66.25 89 ALA A C 1
ATOM 710 O O . ALA A 1 89 ? 13.438 0.233 -30.458 1.00 66.25 89 ALA A O 1
ATOM 711 N N . VAL A 1 90 ? 13.226 0.334 -32.681 1.00 64.56 90 VAL A N 1
ATOM 712 C CA . VAL A 1 90 ? 12.681 -1.030 -32.848 1.00 64.56 90 VAL A CA 1
ATOM 713 C C . VAL A 1 90 ? 13.703 -2.090 -32.415 1.00 64.56 90 VAL A C 1
ATOM 715 O O . VAL A 1 90 ? 13.345 -3.059 -31.743 1.00 64.56 90 VAL A O 1
ATOM 718 N N . GLN A 1 91 ? 14.988 -1.870 -32.708 1.00 64.81 91 GLN A N 1
ATOM 719 C CA . GLN A 1 91 ? 16.121 -2.657 -32.200 1.00 64.81 91 GLN A CA 1
ATOM 720 C C . GLN A 1 91 ? 16.482 -2.353 -30.728 1.00 64.81 91 GLN A C 1
ATOM 722 O O . GLN A 1 91 ? 17.425 -2.940 -30.199 1.00 64.81 91 GLN A O 1
ATOM 727 N N . ARG A 1 92 ? 15.731 -1.474 -30.046 1.00 62.53 92 ARG A N 1
ATOM 728 C CA . ARG A 1 92 ? 15.903 -1.070 -28.636 1.00 62.53 92 ARG A CA 1
ATOM 729 C C . ARG A 1 92 ? 17.267 -0.449 -28.307 1.00 62.53 92 ARG A C 1
ATOM 731 O O . ARG A 1 92 ? 17.739 -0.545 -27.174 1.00 62.53 92 ARG A O 1
ATOM 738 N N . GLN A 1 93 ? 17.907 0.204 -29.274 1.00 67.31 93 GLN A N 1
ATOM 739 C CA . GLN A 1 93 ? 19.167 0.907 -29.051 1.00 67.31 93 GLN A CA 1
ATOM 740 C C . GLN A 1 93 ? 18.938 2.116 -28.126 1.00 67.31 93 GLN A C 1
ATOM 742 O O . GLN A 1 93 ? 18.106 2.981 -28.404 1.00 67.31 93 GLN A O 1
ATOM 747 N N . LEU A 1 94 ? 19.691 2.187 -27.021 1.00 68.88 94 LEU A N 1
ATOM 748 C CA . LEU A 1 94 ? 19.466 3.152 -25.932 1.00 68.88 94 LEU A CA 1
ATOM 749 C C . LEU A 1 94 ? 19.478 4.621 -26.392 1.00 68.88 94 LEU A C 1
ATOM 751 O O . LEU A 1 94 ? 18.721 5.435 -25.867 1.00 68.88 94 LEU A O 1
ATOM 755 N N . TRP A 1 95 ? 20.319 4.951 -27.375 1.00 75.25 95 TRP A N 1
ATOM 756 C CA . TRP A 1 95 ? 20.445 6.306 -27.916 1.00 75.25 95 TRP A CA 1
ATOM 757 C C . TRP A 1 95 ? 19.146 6.774 -28.591 1.00 75.25 95 TRP A C 1
ATOM 759 O O . TRP A 1 95 ? 18.692 7.883 -28.327 1.00 75.25 95 TRP A O 1
ATOM 769 N N . ALA A 1 96 ? 18.502 5.899 -29.371 1.00 73.44 96 ALA A N 1
ATOM 770 C CA . ALA A 1 96 ? 17.239 6.175 -30.049 1.00 73.44 96 ALA A CA 1
ATOM 771 C C . ALA A 1 96 ? 16.062 6.184 -29.064 1.00 73.44 96 ALA A C 1
ATOM 773 O O . ALA A 1 96 ? 15.200 7.056 -29.133 1.00 73.44 96 ALA A O 1
ATOM 774 N N . MET A 1 97 ? 16.060 5.272 -28.084 1.00 73.56 97 MET A N 1
ATOM 775 C CA . MET A 1 97 ? 15.044 5.262 -27.024 1.00 73.56 97 MET A CA 1
ATOM 776 C C . MET A 1 97 ? 15.035 6.569 -26.214 1.00 73.56 97 MET A C 1
ATOM 778 O O . MET A 1 97 ? 13.957 7.061 -25.898 1.00 73.56 97 MET A O 1
ATOM 782 N N . LYS A 1 98 ? 16.202 7.174 -25.938 1.00 72.50 98 LYS A N 1
ATOM 783 C CA . LYS A 1 98 ? 16.305 8.504 -25.305 1.00 72.50 98 LYS A CA 1
ATOM 784 C C . LYS A 1 98 ? 15.674 9.621 -26.139 1.00 72.50 98 LYS A C 1
ATOM 786 O O . LYS A 1 98 ? 15.005 10.480 -25.577 1.00 72.50 98 LYS A O 1
ATOM 791 N N . VAL A 1 99 ? 15.846 9.599 -27.464 1.00 76.12 99 VAL A N 1
ATOM 792 C CA . VAL A 1 99 ? 15.243 10.598 -28.366 1.00 76.12 99 VAL A CA 1
ATOM 793 C C . VAL A 1 99 ? 13.716 10.564 -28.268 1.00 76.12 99 VAL A C 1
ATOM 795 O O . VAL A 1 99 ? 13.103 11.621 -28.160 1.00 76.12 99 VAL A O 1
ATOM 798 N N . PHE A 1 100 ? 13.104 9.376 -28.212 1.00 77.25 100 PHE A N 1
ATOM 799 C CA . PHE A 1 100 ? 11.661 9.235 -27.975 1.00 77.25 100 PHE A CA 1
ATOM 800 C C . PHE A 1 100 ? 11.247 9.516 -26.519 1.00 77.25 100 PHE A C 1
ATOM 802 O O . PHE A 1 100 ? 10.156 10.032 -26.286 1.00 77.25 100 PHE A O 1
ATOM 809 N N . ASP A 1 101 ? 12.095 9.232 -25.526 1.00 74.38 101 ASP A N 1
ATOM 810 C CA . ASP A 1 101 ? 11.783 9.546 -24.125 1.00 74.38 101 ASP A CA 1
ATOM 811 C C . ASP A 1 101 ? 11.790 11.061 -23.844 1.00 74.38 101 ASP A C 1
ATOM 813 O O . ASP A 1 101 ? 11.010 11.539 -23.017 1.00 74.38 101 ASP A O 1
ATOM 817 N N . ALA A 1 102 ? 12.577 11.828 -24.602 1.00 76.50 102 ALA A N 1
ATOM 818 C CA . ALA A 1 102 ? 12.594 13.289 -24.579 1.00 76.50 102 ALA A CA 1
ATOM 819 C C . ALA A 1 102 ? 11.354 13.954 -25.220 1.00 76.50 102 ALA A C 1
ATOM 821 O O . ALA A 1 102 ? 11.230 15.179 -25.163 1.00 76.50 102 ALA A O 1
ATOM 822 N N . TRP A 1 103 ? 10.427 13.197 -25.824 1.00 81.75 103 TRP A N 1
ATOM 823 C CA . TRP A 1 103 ? 9.182 13.748 -26.380 1.00 81.75 103 TRP A CA 1
ATOM 824 C C . TRP A 1 103 ? 8.201 14.190 -25.285 1.00 81.75 103 TRP A C 1
ATOM 826 O O . TRP A 1 103 ? 8.174 13.675 -24.164 1.00 81.75 103 TRP A O 1
ATOM 836 N N . GLY A 1 104 ? 7.326 15.125 -25.646 1.00 70.06 104 GLY A N 1
ATOM 837 C CA . GLY A 1 104 ? 6.123 15.442 -24.896 1.00 70.06 104 GLY A CA 1
ATOM 838 C C . GLY A 1 104 ? 5.193 14.235 -24.808 1.00 70.06 104 GLY A C 1
ATOM 839 O O . GLY A 1 104 ? 4.843 13.628 -25.816 1.00 70.06 104 GLY A O 1
ATOM 840 N N . LYS A 1 105 ? 4.778 13.892 -23.586 1.00 71.00 105 LYS A N 1
ATOM 841 C CA . LYS A 1 105 ? 3.916 12.739 -23.287 1.00 71.00 105 LYS A CA 1
ATOM 842 C C . LYS A 1 105 ? 2.539 13.245 -22.823 1.00 71.00 105 LYS A C 1
ATOM 844 O O . LYS A 1 105 ? 2.349 13.397 -21.614 1.00 71.00 105 LYS A O 1
ATOM 849 N N . PRO A 1 106 ? 1.595 13.550 -23.742 1.00 55.62 106 PRO A N 1
ATOM 850 C CA . PRO A 1 106 ? 0.322 14.202 -23.403 1.00 55.62 106 PRO A CA 1
ATOM 851 C C . PRO A 1 106 ? -0.583 13.391 -22.466 1.00 55.62 106 PRO A C 1
ATOM 853 O O . PRO A 1 106 ? -1.376 13.948 -21.706 1.00 55.62 106 PRO A O 1
ATOM 856 N N . LEU A 1 107 ? -0.430 12.067 -22.476 1.00 55.22 107 LEU A N 1
ATOM 857 C CA . LEU A 1 107 ? -1.290 11.110 -21.790 1.00 55.22 107 LEU A CA 1
ATOM 858 C C . LEU A 1 107 ? -0.393 10.260 -20.879 1.00 55.22 107 LEU A C 1
ATOM 860 O O . LEU A 1 107 ? 0.399 9.470 -21.392 1.00 55.22 107 LEU A O 1
ATOM 864 N N . PRO A 1 108 ? -0.441 10.461 -19.543 1.00 49.06 108 PRO A N 1
ATOM 865 C CA . PRO A 1 108 ? -1.680 10.253 -18.783 1.00 49.06 108 PRO A CA 1
ATOM 866 C C . PRO A 1 108 ? -1.985 11.312 -17.699 1.00 49.06 108 PRO A C 1
ATOM 868 O O . PRO A 1 108 ? -2.891 11.120 -16.886 1.00 49.06 108 PRO A O 1
ATOM 871 N N . SER A 1 109 ? -1.212 12.400 -17.622 1.00 47.34 109 SER A N 1
ATOM 872 C CA . SER A 1 109 ? -1.143 13.254 -16.426 1.00 47.34 109 SER A CA 1
ATOM 873 C C . SER A 1 109 ? -1.582 14.696 -16.682 1.00 47.34 109 SER A C 1
ATOM 875 O O . SER A 1 109 ? -0.882 15.475 -17.323 1.00 47.34 109 SER A O 1
ATOM 877 N N . GLY A 1 110 ? -2.706 15.084 -16.073 1.00 47.56 110 GLY A N 1
ATOM 878 C CA . GLY A 1 110 ? -3.062 16.491 -15.858 1.00 47.56 110 GLY A CA 1
ATOM 879 C C . GLY A 1 110 ? -3.981 17.149 -16.890 1.00 47.56 110 GLY A C 1
ATOM 880 O O . GLY A 1 110 ? -4.438 18.250 -16.606 1.00 47.56 110 GLY A O 1
ATOM 881 N N . LEU A 1 111 ? -4.327 16.497 -18.007 1.00 46.59 111 LEU A N 1
ATOM 882 C CA . LEU A 1 111 ? -5.259 17.039 -19.017 1.00 46.59 111 LEU A CA 1
ATOM 883 C C . LEU A 1 111 ? -6.592 17.494 -18.383 1.00 46.59 111 LEU A C 1
ATOM 885 O O . LEU A 1 111 ? -6.950 18.666 -18.433 1.00 46.59 111 LEU A O 1
ATOM 889 N N . LEU A 1 112 ? -7.258 16.605 -17.634 1.00 45.59 112 LEU A N 1
ATOM 890 C CA . LEU A 1 112 ? -8.482 16.911 -16.866 1.00 45.59 112 LEU A CA 1
ATOM 891 C C . LEU A 1 112 ? -8.249 17.788 -15.611 1.00 45.59 112 LEU A C 1
ATOM 893 O O . LEU A 1 112 ? -9.171 18.028 -14.836 1.00 45.59 112 LEU A O 1
ATOM 897 N N . LYS A 1 113 ? -7.016 18.262 -15.392 1.00 49.06 113 LYS A N 1
ATOM 898 C CA . LYS A 1 113 ? -6.655 19.309 -14.419 1.00 49.06 113 LYS A CA 1
ATOM 899 C C . LYS A 1 113 ? -6.236 20.619 -15.111 1.00 49.06 113 LYS A C 1
ATOM 901 O O . LYS A 1 113 ? -5.715 21.505 -14.443 1.00 49.06 113 LYS A O 1
ATOM 906 N N . GLY A 1 114 ? -6.447 20.738 -16.425 1.00 50.09 114 GLY A N 1
ATOM 907 C CA . GLY A 1 114 ? -6.133 21.927 -17.218 1.00 50.09 114 GLY A CA 1
ATOM 908 C C . GLY A 1 114 ? -4.689 22.020 -17.723 1.00 50.09 114 GLY A C 1
ATOM 909 O O . GLY A 1 114 ? -4.303 23.081 -18.207 1.00 50.09 114 GLY A O 1
ATOM 910 N N . ASN A 1 115 ? -3.876 20.958 -17.629 1.00 54.62 115 ASN A N 1
ATOM 911 C CA . ASN A 1 115 ? -2.567 20.969 -18.286 1.00 54.62 115 ASN A CA 1
ATOM 912 C C . ASN A 1 115 ? -2.739 20.814 -19.805 1.00 54.62 115 ASN A C 1
ATOM 914 O O . ASN A 1 115 ? -3.321 19.826 -20.243 1.00 54.62 115 ASN A O 1
ATOM 918 N N . MET A 1 116 ? -2.198 21.766 -20.570 1.00 61.41 116 MET A N 1
ATOM 919 C CA . MET A 1 116 ? -2.216 21.808 -22.043 1.00 61.41 116 MET A CA 1
ATOM 920 C C . MET A 1 116 ? -0.803 21.841 -22.661 1.00 61.41 116 MET A C 1
ATOM 922 O O . MET A 1 116 ? -0.655 22.020 -23.871 1.00 61.41 116 MET A O 1
ATOM 926 N N . PHE A 1 117 ? 0.236 21.682 -21.831 1.00 63.41 117 PHE A N 1
ATOM 927 C CA . PHE A 1 117 ? 1.640 21.797 -22.222 1.00 63.41 117 PHE A CA 1
ATOM 928 C C . PHE A 1 117 ? 2.397 20.500 -21.922 1.00 63.41 117 PHE A C 1
ATOM 930 O O . PHE A 1 117 ? 2.531 20.094 -20.764 1.00 63.41 117 PHE A O 1
ATOM 937 N N . TRP A 1 118 ? 2.960 19.886 -22.964 1.00 73.81 118 TRP A N 1
ATOM 938 C CA . TRP A 1 118 ? 3.864 18.739 -22.846 1.00 73.81 118 TRP A CA 1
ATOM 939 C C . TRP A 1 118 ? 5.092 18.991 -23.709 1.00 73.81 118 TRP A C 1
ATOM 941 O O . TRP A 1 118 ? 5.222 18.497 -24.823 1.00 73.81 118 TRP A O 1
ATOM 951 N N . ILE A 1 119 ? 5.998 19.798 -23.165 1.00 73.94 119 ILE A N 1
ATOM 952 C CA . ILE A 1 119 ? 7.228 20.267 -23.820 1.00 73.94 119 ILE A CA 1
ATOM 953 C C . ILE A 1 119 ? 8.360 19.223 -23.863 1.00 73.94 119 ILE A C 1
ATOM 955 O O . ILE A 1 119 ? 9.439 19.516 -24.360 1.00 73.94 119 ILE A O 1
ATOM 959 N N . GLY A 1 120 ? 8.145 18.012 -23.339 1.00 74.69 120 GLY A N 1
ATOM 960 C CA . GLY A 1 120 ? 9.182 16.976 -23.295 1.00 74.69 120 GLY A CA 1
ATOM 961 C C . GLY A 1 120 ? 10.414 17.400 -22.485 1.00 74.69 120 GLY A C 1
ATOM 962 O O . GLY A 1 120 ? 10.285 18.101 -21.481 1.00 74.69 120 GLY A O 1
ATOM 963 N N . ASN A 1 121 ? 11.599 16.970 -22.924 1.00 74.88 121 ASN A N 1
ATOM 964 C CA . ASN A 1 121 ? 12.889 17.325 -22.330 1.00 74.88 121 ASN A CA 1
ATOM 965 C C . ASN A 1 121 ? 13.816 17.949 -23.394 1.00 74.88 121 ASN A C 1
ATOM 967 O O . ASN A 1 121 ? 14.435 17.233 -24.182 1.00 74.88 121 ASN A O 1
ATOM 971 N N . TYR A 1 122 ? 13.903 19.284 -23.425 1.00 76.88 122 TYR A N 1
ATOM 972 C CA . TYR A 1 122 ? 14.701 20.028 -24.414 1.00 76.88 122 TYR A CA 1
ATOM 973 C C . TYR A 1 122 ? 16.188 19.649 -24.367 1.00 76.88 122 TYR A C 1
ATOM 975 O O . TYR A 1 122 ? 16.774 19.311 -25.395 1.00 76.88 122 TYR A O 1
ATOM 983 N N . ASP A 1 123 ? 16.790 19.647 -23.177 1.00 69.69 123 ASP A N 1
ATOM 984 C CA . ASP A 1 123 ? 18.234 19.447 -23.018 1.00 69.69 123 ASP A CA 1
ATOM 985 C C . ASP A 1 123 ? 18.661 18.028 -23.409 1.00 69.69 123 ASP A C 1
ATOM 987 O O . ASP A 1 123 ? 19.678 17.836 -24.081 1.00 69.69 123 ASP A O 1
ATOM 991 N N . GLU A 1 124 ? 17.848 17.028 -23.054 1.00 74.75 124 GLU A N 1
ATOM 992 C CA . GLU A 1 124 ? 18.068 15.641 -23.470 1.00 74.75 124 GLU A CA 1
ATOM 993 C C . GLU A 1 124 ? 17.799 15.432 -24.961 1.00 74.75 124 GLU A C 1
ATOM 995 O O . GLU A 1 124 ? 18.484 14.621 -25.573 1.00 74.75 124 GLU A O 1
ATOM 1000 N N . CYS A 1 125 ? 16.886 16.189 -25.577 1.00 79.69 125 CYS A N 1
ATOM 1001 C CA . CYS A 1 125 ? 16.702 16.158 -27.025 1.00 79.69 125 CYS A CA 1
ATOM 1002 C C . CYS A 1 125 ? 17.907 16.733 -27.791 1.00 79.69 125 CYS A C 1
ATOM 1004 O O . CYS A 1 125 ? 18.319 16.171 -28.805 1.00 79.69 125 CYS A O 1
ATOM 1006 N N . ILE A 1 126 ? 18.483 17.844 -27.323 1.00 76.44 126 ILE A N 1
ATOM 1007 C CA . ILE A 1 126 ? 19.539 18.587 -28.035 1.00 76.44 126 ILE A CA 1
ATOM 1008 C C . ILE A 1 126 ? 20.951 18.031 -27.766 1.00 76.44 126 ILE A C 1
ATOM 1010 O O . ILE A 1 126 ? 21.811 18.054 -28.658 1.00 76.44 126 ILE A O 1
ATOM 1014 N N . ASN A 1 127 ? 21.195 17.483 -26.570 1.00 64.56 127 ASN A N 1
ATOM 1015 C CA . ASN A 1 127 ? 22.473 16.882 -26.165 1.00 64.56 127 ASN A CA 1
ATOM 1016 C C . ASN A 1 127 ? 22.324 15.427 -25.649 1.00 64.56 127 ASN A C 1
ATOM 1018 O O . ASN A 1 127 ? 22.708 15.138 -24.511 1.00 64.56 127 ASN A O 1
ATOM 1022 N N . PRO A 1 128 ? 21.831 14.469 -26.464 1.00 56.31 128 PRO A N 1
ATOM 1023 C CA . PRO A 1 128 ? 21.570 13.087 -26.044 1.00 56.31 128 PRO A CA 1
ATOM 1024 C C . PRO A 1 128 ? 22.855 12.229 -25.966 1.00 56.31 128 PRO A C 1
ATOM 1026 O O . PRO A 1 128 ? 22.993 11.185 -26.612 1.00 56.31 128 PRO A O 1
ATOM 1029 N N . LEU A 1 129 ? 23.837 12.666 -25.175 1.00 56.31 129 LEU A N 1
ATOM 1030 C CA . LEU A 1 129 ? 25.084 11.935 -24.943 1.00 56.31 129 LEU A CA 1
ATOM 1031 C C . LEU A 1 129 ? 24.823 10.603 -24.224 1.00 56.31 129 LEU A C 1
ATOM 1033 O O . LEU A 1 129 ? 24.049 10.527 -23.267 1.00 56.31 129 LEU A O 1
ATOM 1037 N N . TYR A 1 130 ? 25.525 9.551 -24.651 1.00 55.44 130 TYR A N 1
ATOM 1038 C CA . TYR A 1 130 ? 25.528 8.256 -23.975 1.00 55.44 130 TYR A CA 1
ATOM 1039 C C . TYR A 1 130 ? 26.953 7.697 -23.867 1.00 55.44 130 TYR A C 1
ATOM 1041 O O . TYR A 1 130 ? 27.745 7.747 -24.810 1.00 55.44 130 TYR A O 1
ATOM 1049 N N . GLN A 1 131 ? 27.301 7.189 -22.682 1.00 48.00 131 GLN A N 1
ATOM 1050 C CA . GLN A 1 131 ? 28.555 6.473 -22.456 1.00 48.00 131 GLN A CA 1
ATOM 1051 C C . GLN A 1 131 ? 28.362 5.004 -22.824 1.00 48.00 131 GLN A C 1
ATOM 1053 O O . GLN A 1 131 ? 27.498 4.335 -22.264 1.00 48.00 131 GLN A O 1
ATOM 1058 N N . ILE A 1 132 ? 29.191 4.496 -23.738 1.00 48.81 132 ILE A N 1
ATOM 1059 C CA . ILE A 1 132 ? 29.229 3.060 -24.063 1.00 48.81 132 ILE A CA 1
ATOM 1060 C C . ILE A 1 132 ? 30.204 2.328 -23.130 1.00 48.81 132 ILE A C 1
ATOM 1062 O O . ILE A 1 132 ? 29.995 1.167 -22.798 1.00 48.81 132 ILE A O 1
ATOM 1066 N N . ASN A 1 133 ? 31.254 3.015 -22.668 1.00 45.38 133 ASN A N 1
ATOM 1067 C CA . ASN A 1 133 ? 32.112 2.576 -21.571 1.00 45.38 133 ASN A CA 1
ATOM 1068 C C . ASN A 1 133 ? 32.804 3.779 -20.909 1.00 45.38 133 ASN A C 1
ATOM 1070 O O . ASN A 1 133 ? 32.854 4.875 -21.467 1.00 45.38 133 ASN A O 1
ATOM 1074 N N . ASN A 1 134 ? 33.362 3.564 -19.716 1.00 52.03 134 ASN A N 1
ATOM 1075 C CA . ASN A 1 134 ? 33.685 4.598 -18.719 1.00 52.03 134 ASN A CA 1
ATOM 1076 C C . ASN A 1 134 ? 34.834 5.588 -19.071 1.00 52.03 134 ASN A C 1
ATOM 1078 O O . ASN A 1 134 ? 35.374 6.241 -18.180 1.00 52.03 134 ASN A O 1
ATOM 1082 N N . LYS A 1 135 ? 35.261 5.671 -20.343 1.00 45.94 135 LYS A N 1
ATOM 1083 C CA . LYS A 1 135 ? 36.311 6.588 -20.844 1.00 45.94 135 LYS A CA 1
ATOM 1084 C C . LYS A 1 135 ? 36.063 7.173 -22.247 1.00 45.94 135 LYS A C 1
ATOM 1086 O O . LYS A 1 135 ? 36.924 7.899 -22.737 1.00 45.94 135 LYS A O 1
ATOM 1091 N N . SER A 1 136 ? 34.926 6.910 -22.896 1.00 45.25 136 SER A N 1
ATOM 1092 C CA . SER A 1 136 ? 34.615 7.505 -24.206 1.00 45.25 136 SER A CA 1
ATOM 1093 C C . SER A 1 136 ? 33.123 7.801 -24.390 1.00 45.25 136 SER A C 1
ATOM 1095 O O . SER A 1 136 ? 32.263 6.929 -24.258 1.00 45.25 136 SER A O 1
ATOM 1097 N N . PHE A 1 137 ? 32.829 9.055 -24.738 1.00 56.25 137 PHE A N 1
ATOM 1098 C CA . PHE A 1 137 ? 31.531 9.468 -25.262 1.00 56.25 137 PHE A CA 1
ATOM 1099 C C . PHE A 1 137 ? 31.517 9.205 -26.766 1.00 56.25 137 PHE A C 1
ATOM 1101 O O . PHE A 1 137 ? 32.381 9.702 -27.488 1.00 56.25 137 PHE A O 1
ATOM 1108 N N . VAL A 1 138 ? 30.546 8.427 -27.237 1.00 52.81 138 VAL A N 1
ATOM 1109 C CA . VAL A 1 138 ? 30.338 8.196 -28.669 1.00 52.81 138 VAL A CA 1
ATOM 1110 C C . VAL A 1 138 ? 29.201 9.110 -29.111 1.00 52.81 138 VAL A C 1
ATOM 1112 O O . VAL A 1 138 ? 28.120 9.086 -28.522 1.00 52.81 138 VAL A O 1
ATOM 1115 N N . ARG A 1 139 ? 29.455 9.966 -30.110 1.00 56.53 139 ARG A N 1
ATOM 1116 C CA . ARG A 1 139 ? 28.414 10.823 -30.697 1.00 56.53 139 ARG A CA 1
ATOM 1117 C C . ARG A 1 139 ? 27.344 9.929 -31.326 1.00 56.53 139 ARG A C 1
ATOM 1119 O O . ARG A 1 139 ? 27.675 8.901 -31.914 1.00 56.53 139 ARG A O 1
ATOM 1126 N N . GLN A 1 140 ? 26.079 10.322 -31.201 1.00 64.12 140 GLN A N 1
ATOM 1127 C CA . GLN A 1 140 ? 24.986 9.628 -31.881 1.00 64.12 140 GLN A CA 1
ATOM 1128 C C . GLN A 1 140 ? 25.209 9.621 -33.407 1.00 64.12 140 GLN A C 1
ATOM 1130 O O . GLN A 1 140 ? 25.832 10.551 -33.926 1.00 64.12 140 GLN A O 1
ATOM 1135 N N . PRO A 1 141 ? 24.710 8.605 -34.138 1.00 67.12 141 PRO A N 1
ATOM 1136 C CA . PRO A 1 141 ? 24.862 8.537 -35.595 1.00 67.12 141 PRO A CA 1
ATOM 1137 C C . PRO A 1 141 ? 24.073 9.624 -36.347 1.00 67.12 141 PRO A C 1
ATOM 1139 O O . PRO A 1 141 ? 24.275 9.795 -37.544 1.00 67.12 141 PRO A O 1
ATOM 1142 N N . ILE A 1 142 ? 23.185 10.345 -35.653 1.00 72.31 142 ILE A N 1
ATOM 1143 C CA . ILE A 1 142 ? 22.304 11.394 -36.171 1.00 72.31 142 ILE A CA 1
ATOM 1144 C C . ILE A 1 142 ? 22.338 12.560 -35.171 1.00 72.31 142 ILE A C 1
ATOM 1146 O O . ILE A 1 142 ? 22.326 12.323 -33.962 1.00 72.31 142 ILE A O 1
ATOM 1150 N N . ASP A 1 143 ? 22.362 13.809 -35.643 1.00 78.50 143 ASP A N 1
ATOM 1151 C CA . ASP A 1 143 ? 22.074 14.974 -34.794 1.00 78.50 143 ASP A CA 1
ATOM 1152 C C . ASP A 1 143 ? 20.565 15.255 -34.760 1.00 78.50 143 ASP A C 1
ATOM 1154 O O . ASP A 1 143 ? 19.878 15.200 -35.780 1.00 78.50 143 ASP A O 1
ATOM 1158 N N . THR A 1 144 ? 20.055 15.588 -33.581 1.00 82.00 144 THR A N 1
ATOM 1159 C CA . THR A 1 144 ? 18.641 15.855 -33.296 1.00 82.00 144 THR A CA 1
ATOM 1160 C C . THR A 1 144 ? 18.346 17.349 -33.172 1.00 82.00 144 THR A C 1
ATOM 1162 O O . THR A 1 144 ? 19.228 18.146 -32.867 1.00 82.00 144 THR A O 1
ATOM 1165 N N . GLN A 1 145 ? 17.088 17.724 -33.395 1.00 83.38 145 GLN A N 1
ATOM 1166 C CA . GLN A 1 145 ? 16.529 19.052 -33.144 1.00 83.38 145 GLN A CA 1
ATOM 1167 C C . GLN A 1 145 ? 15.243 18.922 -32.318 1.00 83.38 145 GLN A C 1
ATOM 1169 O O . GLN A 1 145 ? 14.491 17.953 -32.463 1.00 83.38 145 GLN A O 1
ATOM 1174 N N . TYR A 1 146 ? 14.968 19.918 -31.481 1.00 84.50 146 TYR A N 1
ATOM 1175 C CA . TYR A 1 146 ? 13.721 20.000 -30.728 1.00 84.50 146 TYR A CA 1
ATOM 1176 C C . TYR A 1 146 ? 12.711 20.860 -31.489 1.00 84.50 146 TYR A C 1
ATOM 1178 O O . TYR A 1 146 ? 13.019 21.993 -31.858 1.00 84.50 146 TYR A O 1
ATOM 1186 N N . CYS A 1 147 ? 11.498 20.348 -31.682 1.00 81.19 147 CYS A N 1
ATOM 1187 C CA . CYS A 1 147 ? 10.400 21.025 -32.362 1.00 81.19 147 CYS A CA 1
ATOM 1188 C C . CYS A 1 147 ? 9.179 21.148 -31.444 1.00 81.19 147 CYS A C 1
ATOM 1190 O O . CYS A 1 147 ? 8.636 20.143 -30.994 1.00 81.19 147 CYS A O 1
ATOM 1192 N N . ALA A 1 148 ? 8.703 22.372 -31.221 1.00 78.19 148 ALA A N 1
ATOM 1193 C CA . ALA A 1 148 ? 7.405 22.631 -30.610 1.00 78.19 148 ALA A CA 1
ATOM 1194 C C . ALA A 1 148 ? 6.335 22.784 -31.702 1.00 78.19 148 ALA A C 1
ATOM 1196 O O . ALA A 1 148 ? 6.450 23.647 -32.577 1.00 78.19 148 ALA A O 1
ATOM 1197 N N . LEU A 1 149 ? 5.293 21.956 -31.634 1.00 72.69 149 LEU A N 1
ATOM 1198 C CA . LEU A 1 149 ? 4.064 22.090 -32.411 1.00 72.69 149 LEU A CA 1
ATOM 1199 C C . LEU A 1 149 ? 2.999 22.791 -31.558 1.00 72.69 149 LEU A C 1
ATOM 1201 O O . LEU A 1 149 ? 2.735 22.355 -30.434 1.00 72.69 149 LEU A O 1
ATOM 1205 N N . GLN A 1 150 ? 2.353 23.817 -32.116 1.00 67.25 150 GLN A N 1
ATOM 1206 C CA . GLN A 1 150 ? 1.178 24.461 -31.533 1.00 67.25 150 GLN A CA 1
ATOM 1207 C C . GLN A 1 150 ? 0.002 24.506 -32.518 1.00 67.25 150 GLN A C 1
ATOM 1209 O O . GLN A 1 150 ? 0.132 25.056 -33.614 1.00 67.25 150 GLN A O 1
ATOM 1214 N N . SER A 1 151 ? -1.155 23.978 -32.103 1.00 61.78 151 SER A N 1
ATOM 1215 C CA . SER A 1 151 ? -2.381 23.957 -32.916 1.00 61.78 151 SER A CA 1
ATOM 1216 C C . SER A 1 151 ? -3.204 25.251 -32.827 1.00 61.78 151 SER A C 1
ATOM 1218 O O . SER A 1 151 ? -3.279 25.902 -31.778 1.00 61.78 151 SER A O 1
ATOM 1220 N N . SER A 1 152 ? -3.847 25.616 -33.937 1.00 54.41 152 SER A N 1
ATOM 1221 C CA . SER A 1 152 ? -4.794 26.729 -34.054 1.00 54.41 152 SER A CA 1
ATOM 1222 C C . SER A 1 152 ? -6.158 26.372 -33.423 1.00 54.41 152 SER A C 1
ATOM 1224 O O . SER A 1 152 ? -6.560 25.206 -33.467 1.00 54.41 152 SER A O 1
ATOM 1226 N N . PRO A 1 153 ? -6.895 27.328 -32.818 1.00 54.12 153 PRO A N 1
ATOM 1227 C CA . PRO A 1 153 ? -8.169 27.038 -32.162 1.00 54.12 153 PRO A CA 1
ATOM 1228 C C . PRO A 1 153 ? -9.274 26.642 -33.152 1.00 54.12 153 PRO A C 1
ATOM 1230 O O . PRO A 1 153 ? -9.432 27.228 -34.221 1.00 54.12 153 PRO A O 1
ATOM 1233 N N . ILE A 1 154 ? -10.079 25.654 -32.755 1.00 50.22 154 ILE A N 1
ATOM 1234 C CA . ILE A 1 154 ? -10.987 24.922 -33.654 1.00 50.22 154 ILE A CA 1
ATOM 1235 C C . ILE A 1 154 ? -12.268 25.697 -34.037 1.00 50.22 154 ILE A C 1
ATOM 1237 O O . ILE A 1 154 ? -12.887 25.373 -35.050 1.00 50.22 154 ILE A O 1
ATOM 1241 N N . ASN A 1 155 ? -12.657 26.753 -33.307 1.00 42.12 155 ASN A N 1
ATOM 1242 C CA . ASN A 1 155 ? -13.665 27.721 -33.769 1.00 42.12 155 ASN A CA 1
ATOM 1243 C C . ASN A 1 155 ? -13.544 29.074 -33.033 1.00 42.12 155 ASN A C 1
ATOM 1245 O O . ASN A 1 155 ? -13.175 29.101 -31.862 1.00 42.12 155 ASN A O 1
ATOM 1249 N N . GLU A 1 156 ? -13.877 30.190 -33.692 1.00 45.94 156 GLU A N 1
ATOM 1250 C CA . GLU A 1 156 ? -13.652 31.560 -33.179 1.00 45.94 156 GLU A CA 1
ATOM 1251 C C . GLU A 1 156 ? -14.827 32.146 -32.365 1.00 45.94 156 GLU A C 1
ATOM 1253 O O . GLU A 1 156 ? -14.690 33.217 -31.779 1.00 45.94 156 GLU A O 1
ATOM 1258 N N . GLN A 1 157 ? -15.991 31.482 -32.322 1.00 44.47 157 GLN A N 1
ATOM 1259 C CA . GLN A 1 157 ? -17.230 32.066 -31.768 1.00 44.47 157 GLN A CA 1
ATOM 1260 C C . GLN A 1 157 ? -17.601 31.644 -30.332 1.00 44.47 157 GLN A C 1
ATOM 1262 O O . GLN A 1 157 ? -18.564 32.178 -29.783 1.00 44.47 157 GLN A O 1
ATOM 1267 N N . LEU A 1 158 ? -16.849 30.740 -29.689 1.00 43.22 158 LEU A N 1
ATOM 1268 C CA . LEU A 1 158 ? -16.958 30.491 -28.242 1.00 43.22 158 LEU A CA 1
ATOM 1269 C C . LEU A 1 158 ? -15.685 30.964 -27.529 1.00 43.22 158 LEU A C 1
ATOM 1271 O O . LEU A 1 158 ? -14.576 30.735 -27.999 1.00 43.22 158 LEU A O 1
ATOM 1275 N N . VAL A 1 159 ? -15.857 31.587 -26.360 1.00 36.31 159 VAL A N 1
ATOM 1276 C CA . VAL A 1 159 ? -14.849 32.410 -25.649 1.00 36.31 159 VAL A CA 1
ATOM 1277 C C . VAL A 1 159 ? -13.708 31.594 -24.993 1.00 36.31 159 VAL A C 1
ATOM 1279 O O . VAL A 1 159 ? -12.912 32.121 -24.222 1.00 36.31 159 VAL A O 1
ATOM 1282 N N . THR A 1 160 ? -13.580 30.306 -25.312 1.00 41.66 160 THR A N 1
ATOM 1283 C CA . THR A 1 160 ? -12.491 29.430 -24.846 1.00 41.66 160 THR A CA 1
ATOM 1284 C C . THR A 1 160 ? -11.772 28.781 -26.025 1.00 41.66 160 THR A C 1
ATOM 1286 O O . THR A 1 160 ? -12.113 27.689 -26.478 1.00 41.66 160 THR A O 1
ATOM 1289 N N . SER A 1 161 ? -10.759 29.489 -26.521 1.00 45.81 161 SER A N 1
ATOM 1290 C CA . SER A 1 161 ? -9.846 29.049 -27.577 1.00 45.81 161 SER A CA 1
ATOM 1291 C C . SER A 1 161 ? -8.812 28.065 -27.020 1.00 45.81 161 SER A C 1
ATOM 1293 O O . SER A 1 161 ? -7.973 28.450 -26.205 1.00 45.81 161 SER A O 1
ATOM 1295 N N . PHE A 1 162 ? -8.836 26.808 -27.466 1.00 55.72 162 PHE A N 1
ATOM 1296 C CA . PHE A 1 162 ? -7.860 25.797 -27.047 1.00 55.72 162 PHE A CA 1
ATOM 1297 C C . PHE A 1 162 ? -6.750 25.616 -28.085 1.00 55.72 162 PHE A C 1
ATOM 1299 O O . PHE A 1 162 ? -7.022 25.245 -29.224 1.00 55.72 162 PHE A O 1
ATOM 1306 N N . SER A 1 163 ? -5.503 25.824 -27.656 1.00 54.31 163 SER A N 1
ATOM 1307 C CA . SER A 1 163 ? -4.288 25.445 -28.386 1.00 54.31 163 SER A CA 1
ATOM 1308 C C . SER A 1 163 ? -3.533 24.387 -27.588 1.00 54.31 163 SER A C 1
ATOM 1310 O O . SER A 1 163 ? -3.304 24.556 -26.390 1.00 54.31 163 SER A O 1
ATOM 1312 N N . LEU A 1 164 ? -3.134 23.309 -28.256 1.00 64.75 164 LEU A N 1
ATOM 1313 C CA . LEU A 1 164 ? -2.255 22.281 -27.703 1.00 64.75 164 LEU A CA 1
ATOM 1314 C C . LEU A 1 164 ? -0.794 22.709 -27.896 1.00 64.75 164 LEU A C 1
ATOM 1316 O O . LEU A 1 164 ? -0.485 23.263 -28.948 1.00 64.75 164 LEU A O 1
ATOM 1320 N N . VAL A 1 165 ? 0.106 22.418 -26.949 1.00 66.62 165 VAL A N 1
ATOM 1321 C CA . VAL A 1 165 ? 1.560 22.572 -27.158 1.00 66.62 165 VAL A CA 1
ATOM 1322 C C . VAL A 1 165 ? 2.282 21.254 -26.882 1.00 66.62 165 VAL A C 1
ATOM 1324 O O . VAL A 1 165 ? 2.322 20.779 -25.742 1.00 66.62 165 VAL A O 1
ATOM 1327 N N . LEU A 1 166 ? 2.880 20.687 -27.934 1.00 75.25 166 LEU A N 1
ATOM 1328 C CA . LEU A 1 166 ? 3.576 19.401 -27.916 1.00 75.25 166 LEU A CA 1
ATOM 1329 C C . LEU A 1 166 ? 5.037 19.559 -28.361 1.00 75.25 166 LEU A C 1
ATOM 1331 O O . LEU A 1 166 ? 5.309 20.056 -29.453 1.00 75.25 166 LEU A O 1
ATOM 1335 N N . GLY A 1 167 ? 5.971 19.111 -27.522 1.00 79.81 167 GLY A N 1
ATOM 1336 C CA . GLY A 1 167 ? 7.387 18.988 -27.862 1.00 79.81 167 GLY A CA 1
ATOM 1337 C C . GLY A 1 167 ? 7.701 17.651 -28.530 1.00 79.81 167 GLY A C 1
ATOM 1338 O O . GLY A 1 167 ? 7.335 16.598 -28.012 1.00 79.81 167 GLY A O 1
ATOM 1339 N N . LEU A 1 168 ? 8.405 17.678 -29.657 1.00 81.69 168 LEU A N 1
ATOM 1340 C CA . LEU A 1 168 ? 8.857 16.508 -30.410 1.00 81.69 168 LEU A CA 1
ATOM 1341 C C . LEU A 1 168 ? 10.370 16.600 -30.634 1.00 81.69 168 LEU A C 1
ATOM 1343 O O . LEU A 1 168 ? 10.880 17.659 -30.997 1.00 81.69 168 LEU A O 1
ATOM 1347 N N . CYS A 1 169 ? 11.084 15.489 -30.455 1.00 83.44 169 CYS A N 1
ATOM 1348 C CA . CYS A 1 169 ? 12.511 15.402 -30.761 1.00 83.44 169 CYS A CA 1
ATOM 1349 C C . CYS A 1 169 ? 12.720 14.635 -32.070 1.00 83.44 169 CYS A C 1
ATOM 1351 O O . CYS A 1 169 ? 12.423 13.442 -32.142 1.00 83.44 169 CYS A O 1
ATOM 1353 N N . LEU A 1 170 ? 13.197 15.315 -33.112 1.00 83.50 170 LEU A N 1
ATOM 1354 C CA . LEU A 1 170 ? 13.278 14.779 -34.477 1.00 83.50 170 LEU A CA 1
ATOM 1355 C C . LEU A 1 170 ? 14.704 14.920 -35.040 1.00 83.50 170 LEU A C 1
ATOM 1357 O O . LEU A 1 170 ? 15.488 15.711 -34.514 1.00 83.50 170 LEU A O 1
ATOM 1361 N N . PRO A 1 171 ? 15.076 14.197 -36.113 1.00 83.62 171 PRO A N 1
ATOM 1362 C CA . PRO A 1 171 ? 16.350 14.414 -36.796 1.00 83.62 171 PRO A CA 1
ATOM 1363 C C . PRO A 1 171 ? 16.523 15.864 -37.275 1.00 83.62 171 PRO A C 1
ATOM 1365 O O . PRO A 1 171 ? 15.596 16.471 -37.817 1.00 83.62 171 PRO A O 1
ATOM 1368 N N . ALA A 1 172 ? 17.725 16.424 -37.123 1.00 80.94 172 ALA A N 1
ATOM 1369 C CA . ALA A 1 172 ? 18.068 17.786 -37.549 1.00 80.94 172 ALA A CA 1
ATOM 1370 C C . ALA A 1 172 ? 18.048 17.979 -39.079 1.00 80.94 172 ALA A C 1
ATOM 1372 O O . ALA A 1 172 ? 17.998 19.104 -39.568 1.00 80.94 172 ALA A O 1
ATOM 1373 N N . SER A 1 173 ? 18.054 16.885 -39.842 1.00 77.19 173 SER A N 1
ATOM 1374 C CA . SER A 1 173 ? 17.881 16.852 -41.298 1.00 77.19 173 SER A CA 1
ATOM 1375 C C . SER A 1 173 ? 16.431 17.068 -41.760 1.00 77.19 173 SER A C 1
ATOM 1377 O O . SER A 1 173 ? 16.182 17.232 -42.959 1.00 77.19 173 SER A O 1
ATOM 1379 N N . CYS A 1 174 ? 15.466 17.090 -40.836 1.00 76.88 174 CYS A N 1
ATOM 1380 C CA . CYS A 1 174 ? 14.060 17.323 -41.140 1.00 76.88 174 CYS A CA 1
ATOM 1381 C C . CYS A 1 174 ? 13.728 18.807 -41.320 1.00 76.88 174 CYS A C 1
ATOM 1383 O O . CYS A 1 174 ? 13.888 19.626 -40.418 1.00 76.88 174 CYS A O 1
ATOM 1385 N N . ASN A 1 175 ? 13.226 19.149 -42.509 1.00 75.00 175 ASN A N 1
ATOM 1386 C CA . ASN A 1 175 ? 12.751 20.493 -42.825 1.00 75.00 175 ASN A CA 1
ATOM 1387 C C . ASN A 1 175 ? 11.291 20.693 -42.366 1.00 75.00 175 ASN A C 1
ATOM 1389 O O . ASN A 1 175 ? 10.546 19.732 -42.162 1.00 75.00 175 ASN A O 1
ATOM 1393 N N . ARG A 1 176 ? 10.860 21.959 -42.264 1.00 69.06 176 ARG A N 1
ATOM 1394 C CA . ARG A 1 176 ? 9.516 22.349 -41.796 1.00 69.06 176 ARG A CA 1
ATOM 1395 C C . ARG A 1 176 ? 8.374 21.645 -42.549 1.00 69.06 176 ARG A C 1
ATOM 1397 O O . ARG A 1 176 ? 7.386 21.287 -41.918 1.00 69.06 176 ARG A O 1
ATOM 1404 N N . GLN A 1 177 ? 8.500 21.430 -43.860 1.00 67.62 177 GLN A N 1
ATOM 1405 C CA . GLN A 1 177 ? 7.448 20.820 -44.681 1.00 67.62 177 GLN A CA 1
ATOM 1406 C C . GLN A 1 177 ? 7.326 19.310 -44.427 1.00 67.62 177 GLN A C 1
ATOM 1408 O O . GLN A 1 177 ? 6.217 18.803 -44.249 1.00 67.62 177 GLN A O 1
ATOM 1413 N N . SER A 1 178 ? 8.458 18.600 -44.347 1.00 69.88 178 SER A N 1
ATOM 1414 C CA . SER A 1 178 ? 8.492 17.172 -43.998 1.00 69.88 178 SER A CA 1
ATOM 1415 C C . SER A 1 178 ? 7.897 16.920 -42.609 1.00 69.88 178 SER A C 1
ATOM 1417 O O . SER A 1 178 ? 7.123 15.985 -42.436 1.00 69.88 178 SER A O 1
ATOM 1419 N N . ILE A 1 179 ? 8.186 17.794 -41.636 1.00 72.00 179 ILE A N 1
ATOM 1420 C CA . ILE A 1 179 ? 7.650 17.681 -40.270 1.00 72.00 179 ILE A CA 1
ATOM 1421 C C . ILE A 1 179 ? 6.136 17.944 -40.241 1.00 72.00 179 ILE A C 1
ATOM 1423 O O . ILE A 1 179 ? 5.409 17.201 -39.590 1.00 72.00 179 ILE A O 1
ATOM 1427 N N . VAL A 1 180 ? 5.633 18.946 -40.976 1.00 67.69 180 VAL A N 1
ATOM 1428 C CA . VAL A 1 180 ? 4.179 19.183 -41.092 1.00 67.69 180 VAL A CA 1
ATOM 1429 C C . VAL A 1 180 ? 3.466 17.983 -41.723 1.00 67.69 180 VAL A C 1
ATOM 1431 O O . VAL A 1 180 ? 2.424 17.583 -41.216 1.00 67.69 180 VAL A O 1
ATOM 1434 N N . THR A 1 181 ? 4.037 17.372 -42.764 1.00 68.06 181 THR A N 1
ATOM 1435 C CA . THR A 1 181 ? 3.460 16.174 -43.411 1.00 68.06 181 THR A CA 1
ATOM 1436 C C . THR A 1 181 ? 3.416 14.989 -42.440 1.00 68.06 181 THR A C 1
ATOM 1438 O O . THR A 1 181 ? 2.359 14.401 -42.232 1.00 68.06 181 THR A O 1
ATOM 1441 N N . LEU A 1 182 ? 4.527 14.710 -41.749 1.00 68.44 182 LEU A N 1
ATOM 1442 C CA . LEU A 1 182 ? 4.616 13.646 -40.743 1.00 68.44 182 LEU A CA 1
ATOM 1443 C C . LEU A 1 182 ? 3.580 13.817 -39.615 1.00 68.44 182 LEU A C 1
ATOM 1445 O O . LEU A 1 182 ? 2.988 12.846 -39.152 1.00 68.44 182 LEU A O 1
ATOM 1449 N N . ILE A 1 183 ? 3.332 15.055 -39.180 1.00 65.31 183 ILE A N 1
ATOM 1450 C CA . ILE A 1 183 ? 2.351 15.375 -38.132 1.00 65.31 183 ILE A CA 1
ATOM 1451 C C . ILE A 1 183 ? 0.908 15.270 -38.665 1.00 65.31 183 ILE A C 1
ATOM 1453 O O . ILE A 1 183 ? 0.040 14.768 -37.950 1.00 65.31 183 ILE A O 1
ATOM 1457 N N . GLN A 1 184 ? 0.652 15.667 -39.918 1.00 63.28 184 GLN A N 1
ATOM 1458 C CA . GLN A 1 184 ? -0.637 15.451 -40.594 1.00 63.28 184 GLN A CA 1
ATOM 1459 C C . GLN A 1 184 ? -0.991 13.962 -40.681 1.00 63.28 184 GLN A C 1
ATOM 1461 O O . GLN A 1 184 ? -2.143 13.603 -40.456 1.00 63.28 184 GLN A O 1
ATOM 1466 N N . GLU A 1 185 ? -0.013 13.094 -40.952 1.00 60.62 185 GLU A N 1
ATOM 1467 C CA . GLU A 1 185 ? -0.220 11.643 -41.021 1.00 60.62 185 GLU A CA 1
ATOM 1468 C C . GLU A 1 185 ? -0.375 11.002 -39.631 1.00 60.62 185 GLU A C 1
ATOM 1470 O O . GLU A 1 185 ? -1.331 10.258 -39.415 1.00 60.62 185 GLU A O 1
ATOM 1475 N N . ILE A 1 186 ? 0.501 11.322 -38.665 1.00 59.06 186 ILE A N 1
ATOM 1476 C CA . ILE A 1 186 ? 0.461 10.743 -37.305 1.00 59.06 186 ILE A CA 1
ATOM 1477 C C . ILE A 1 186 ? -0.844 11.079 -36.571 1.00 59.06 186 ILE A C 1
ATOM 1479 O O . ILE A 1 186 ? -1.402 10.216 -35.896 1.00 59.06 186 ILE A O 1
ATOM 1483 N N . PHE A 1 187 ? -1.334 12.317 -36.689 1.00 56.09 187 PHE A N 1
ATOM 1484 C CA . PHE A 1 187 ? -2.533 12.776 -35.976 1.00 56.09 187 PHE A CA 1
ATOM 1485 C C . PHE A 1 187 ? -3.786 12.846 -36.862 1.00 56.09 187 PHE A C 1
ATOM 1487 O O . PHE A 1 187 ? -4.844 13.245 -36.384 1.00 56.09 187 PHE A O 1
ATOM 1494 N N . LYS A 1 188 ? -3.685 12.488 -38.152 1.00 54.12 188 LYS A N 1
ATOM 1495 C CA . LYS A 1 188 ? -4.758 12.568 -39.170 1.00 54.12 188 LYS A CA 1
ATOM 1496 C C . LYS A 1 188 ? -5.388 13.966 -39.347 1.00 54.12 188 LYS A C 1
ATOM 1498 O O . LYS A 1 188 ? -6.397 14.108 -40.043 1.00 54.12 188 LYS A O 1
ATOM 1503 N N . VAL A 1 189 ? -4.795 15.017 -38.774 1.00 54.34 189 VAL A N 1
ATOM 1504 C CA . VAL A 1 189 ? -5.310 16.396 -38.812 1.00 54.34 189 VAL A CA 1
ATOM 1505 C C . VAL A 1 189 ? -5.123 16.998 -40.206 1.00 54.34 189 VAL A C 1
ATOM 1507 O O . VAL A 1 189 ? -4.023 17.360 -40.618 1.00 54.34 189 VAL A O 1
ATOM 1510 N N . HIS A 1 190 ? -6.225 17.146 -40.935 1.00 49.41 190 HIS A N 1
ATOM 1511 C CA . HIS A 1 190 ? -6.243 17.832 -42.225 1.00 49.41 190 HIS A CA 1
ATOM 1512 C C . HIS A 1 190 ? -6.300 19.362 -42.015 1.00 49.41 190 HIS A C 1
ATOM 1514 O O . HIS A 1 190 ? -6.895 19.838 -41.052 1.00 49.41 190 HIS A O 1
ATOM 1520 N N . ASN A 1 191 ? -5.705 20.148 -42.926 1.00 50.47 191 ASN A N 1
ATOM 1521 C CA . ASN A 1 191 ? -5.580 21.621 -42.841 1.00 50.47 191 ASN A CA 1
ATOM 1522 C C . ASN A 1 191 ? -4.692 22.192 -41.703 1.00 50.47 191 ASN A C 1
ATOM 1524 O O . ASN A 1 191 ? -4.837 23.352 -41.315 1.00 50.47 191 ASN A O 1
ATOM 1528 N N . LEU A 1 192 ? -3.657 21.447 -41.294 1.00 52.19 192 LEU A N 1
ATOM 1529 C CA . LEU A 1 192 ? -2.541 21.875 -40.413 1.00 52.19 192 LEU A CA 1
ATOM 1530 C C . LEU A 1 192 ? -1.727 23.103 -40.922 1.00 52.19 192 LEU A C 1
ATOM 1532 O O . LEU A 1 192 ? -0.724 23.493 -40.333 1.00 52.19 192 LEU A O 1
ATOM 1536 N N . THR A 1 193 ? -2.128 23.739 -42.028 1.00 49.28 193 THR A N 1
ATOM 1537 C CA . THR A 1 193 ? -1.491 24.934 -42.616 1.00 49.28 193 THR A CA 1
ATOM 1538 C C . THR A 1 193 ? -1.758 26.234 -41.847 1.00 49.28 193 THR A C 1
ATOM 1540 O O . THR A 1 193 ? -1.168 27.259 -42.182 1.00 49.28 193 THR A O 1
ATOM 1543 N N . LYS A 1 194 ? -2.646 26.218 -40.842 1.00 46.34 194 LYS A N 1
ATOM 1544 C CA . LYS A 1 194 ? -2.896 27.346 -39.922 1.00 46.34 194 LYS 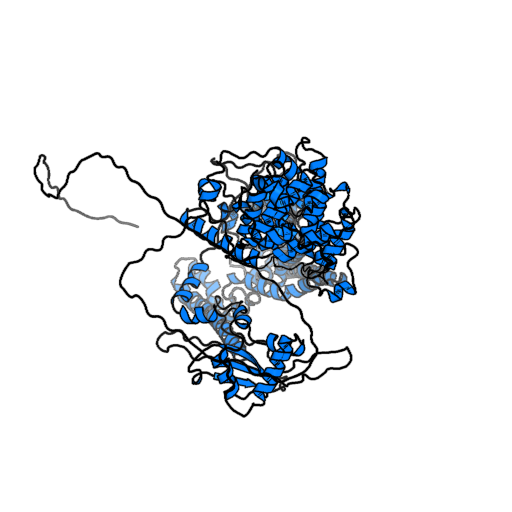A CA 1
ATOM 1545 C C . LYS A 1 194 ? -2.063 27.294 -38.631 1.00 46.34 194 LYS A C 1
ATOM 1547 O O . LYS A 1 194 ? -2.154 28.217 -37.822 1.00 46.34 194 LYS A O 1
ATOM 1552 N N . ASP A 1 195 ? -1.271 26.242 -38.440 1.00 56.97 195 ASP A N 1
ATOM 1553 C CA . ASP A 1 195 ? -0.630 25.923 -37.162 1.00 56.97 195 ASP A CA 1
ATOM 1554 C C . ASP A 1 195 ? 0.833 26.383 -37.093 1.00 56.97 195 ASP A C 1
ATOM 1556 O O . ASP A 1 195 ? 1.522 26.568 -38.105 1.00 56.97 195 ASP A O 1
ATOM 1560 N N . TYR A 1 196 ? 1.330 26.567 -35.869 1.00 60.84 196 TYR A N 1
ATOM 1561 C CA . TYR A 1 196 ? 2.650 27.133 -35.622 1.00 60.84 196 TYR A CA 1
ATOM 1562 C C . TYR A 1 196 ? 3.642 26.061 -35.160 1.00 60.84 196 TYR A C 1
ATOM 1564 O O . TYR A 1 196 ? 3.623 25.602 -34.021 1.00 60.84 196 TYR A O 1
ATOM 1572 N N . LEU A 1 197 ? 4.534 25.673 -36.073 1.00 70.62 197 LEU A N 1
ATOM 1573 C CA . LEU A 1 197 ? 5.679 24.803 -35.809 1.00 70.62 197 LEU A CA 1
ATOM 1574 C C . LEU A 1 197 ? 6.951 25.651 -35.651 1.00 70.62 197 LEU A C 1
ATOM 1576 O O . LEU A 1 197 ? 7.269 26.451 -36.538 1.00 70.62 197 LEU A O 1
ATOM 1580 N N . GLN A 1 198 ? 7.706 25.454 -34.571 1.00 72.88 198 GLN A N 1
ATOM 1581 C CA . GLN A 1 198 ? 9.009 26.093 -34.356 1.00 72.88 198 GLN A CA 1
ATOM 1582 C C . GLN A 1 198 ? 10.032 25.066 -33.863 1.00 72.88 198 GLN A C 1
ATOM 1584 O O . GLN A 1 198 ? 9.807 24.397 -32.858 1.00 72.88 198 GLN A O 1
ATOM 1589 N N . CYS A 1 199 ? 11.161 24.955 -34.567 1.00 75.38 199 CYS A N 1
ATOM 1590 C CA . CYS A 1 199 ? 12.252 24.038 -34.233 1.00 75.38 199 CYS A CA 1
ATOM 1591 C C . CYS A 1 199 ? 13.535 24.804 -33.883 1.00 75.38 199 CYS A C 1
ATOM 1593 O O . CYS A 1 199 ? 13.771 25.889 -34.416 1.00 75.38 199 CYS A O 1
ATOM 1595 N N . SER A 1 200 ? 14.355 24.226 -33.005 1.00 69.44 200 SER A N 1
ATOM 1596 C CA . SER A 1 200 ? 15.663 24.734 -32.583 1.00 69.44 200 SER A CA 1
ATOM 1597 C C . SER A 1 200 ? 16.699 23.609 -32.569 1.00 69.44 200 SER A C 1
ATOM 1599 O O . SER A 1 200 ? 16.389 22.468 -32.221 1.00 69.44 200 SER A O 1
ATOM 1601 N N . ASN A 1 201 ? 17.940 23.958 -32.910 1.00 67.81 201 ASN A N 1
ATOM 1602 C CA . ASN A 1 201 ? 19.129 23.118 -32.750 1.00 67.81 201 ASN A CA 1
ATOM 1603 C C . ASN A 1 201 ? 20.309 23.922 -32.155 1.00 67.81 201 ASN A C 1
ATOM 1605 O O . ASN A 1 201 ? 21.475 23.558 -32.310 1.00 67.81 201 ASN A O 1
ATOM 1609 N N . ASP A 1 202 ? 20.027 25.054 -31.498 1.00 58.06 202 ASP A N 1
ATOM 1610 C CA . ASP A 1 202 ? 21.074 25.856 -30.865 1.00 58.06 202 ASP A CA 1
ATOM 1611 C C . ASP A 1 202 ? 21.549 25.188 -29.570 1.00 58.06 202 ASP A C 1
ATOM 1613 O O . ASP A 1 202 ? 20.851 25.157 -28.554 1.00 58.06 202 ASP A O 1
ATOM 1617 N N . ARG A 1 203 ? 22.786 24.677 -29.610 1.00 54.97 203 ARG A N 1
ATOM 1618 C CA . ARG A 1 203 ? 23.523 24.135 -28.452 1.00 54.97 203 ARG A CA 1
ATOM 1619 C C . ARG A 1 203 ? 24.159 25.224 -27.573 1.00 54.97 203 ARG A C 1
ATOM 1621 O O . ARG A 1 203 ? 24.895 24.903 -26.644 1.00 54.97 203 ARG A O 1
ATOM 1628 N N . SER A 1 204 ? 23.893 26.499 -27.852 1.00 47.94 204 SER A N 1
ATOM 1629 C CA . SER A 1 204 ? 24.447 27.652 -27.138 1.00 47.94 204 SER A CA 1
ATOM 1630 C C . SER A 1 204 ? 23.354 28.501 -26.491 1.00 47.94 204 SER A C 1
ATOM 1632 O O . SER A 1 204 ? 22.690 29.263 -27.189 1.00 47.94 204 SER A O 1
ATOM 1634 N N . ASN A 1 205 ? 23.213 28.402 -25.162 1.00 40.69 205 ASN A N 1
ATOM 1635 C CA . ASN A 1 205 ? 23.216 29.557 -24.246 1.00 40.69 205 ASN A CA 1
ATOM 1636 C C . ASN A 1 205 ? 22.995 29.135 -22.780 1.00 40.69 205 ASN A C 1
ATOM 1638 O O . ASN A 1 205 ? 21.875 29.145 -22.271 1.00 40.69 205 ASN A O 1
ATOM 1642 N N . GLU A 1 206 ? 24.087 28.888 -22.052 1.00 51.09 206 GLU A N 1
ATOM 1643 C CA . GLU A 1 206 ? 24.099 29.154 -20.609 1.00 51.09 206 GLU A CA 1
ATOM 1644 C C . GLU A 1 206 ? 24.073 30.676 -20.382 1.00 51.09 206 GLU A C 1
ATOM 1646 O O . GLU A 1 206 ? 25.122 31.321 -20.332 1.00 51.09 206 GLU A O 1
ATOM 1651 N N . GLN A 1 207 ? 22.883 31.271 -20.243 1.00 43.09 207 GLN A N 1
ATOM 1652 C CA . GLN A 1 207 ? 22.722 32.573 -19.578 1.00 43.09 207 GLN A CA 1
ATOM 1653 C C . GLN A 1 207 ? 21.260 32.838 -19.189 1.00 43.09 207 GLN A C 1
ATOM 1655 O O . GLN A 1 207 ? 20.380 32.980 -20.035 1.00 43.09 207 GLN A O 1
ATOM 1660 N N . ASN A 1 208 ? 20.998 32.910 -17.881 1.00 45.69 208 ASN A N 1
ATOM 1661 C CA . ASN A 1 208 ? 19.647 33.042 -17.335 1.00 45.69 208 ASN A CA 1
ATOM 1662 C C . ASN A 1 208 ? 19.087 34.467 -17.478 1.00 45.69 208 ASN A C 1
ATOM 1664 O O . ASN A 1 208 ? 19.400 35.346 -16.676 1.00 45.69 208 ASN A O 1
ATOM 1668 N N . GLY A 1 209 ? 18.173 34.664 -18.429 1.00 51.25 209 GLY A N 1
ATOM 1669 C CA . GLY A 1 209 ? 17.138 35.698 -18.340 1.00 51.25 209 GLY A CA 1
ATOM 1670 C C . GLY A 1 209 ? 15.894 35.145 -17.633 1.00 51.25 209 GLY A C 1
ATOM 1671 O O . GLY A 1 209 ? 15.502 34.006 -17.881 1.00 51.25 209 GLY A O 1
ATOM 1672 N N . LEU A 1 210 ? 15.251 35.924 -16.753 1.00 55.69 210 LEU A N 1
ATOM 1673 C CA . LEU A 1 210 ? 13.988 35.499 -16.131 1.00 55.69 210 LEU A CA 1
ATOM 1674 C C . LEU A 1 210 ? 12.901 35.330 -17.204 1.00 55.69 210 LEU A C 1
ATOM 1676 O O . LEU A 1 210 ? 12.636 36.257 -17.968 1.00 55.69 210 LEU A O 1
ATOM 1680 N N . SER A 1 211 ? 12.254 34.161 -17.248 1.00 61.84 211 SER A N 1
ATOM 1681 C CA . SER A 1 211 ? 11.238 33.881 -18.269 1.00 61.84 211 SER A CA 1
ATOM 1682 C C . SER A 1 211 ? 10.018 34.793 -18.116 1.00 61.84 211 SER A C 1
ATOM 1684 O O . SER A 1 211 ? 9.604 35.128 -17.002 1.00 61.84 211 SER A O 1
ATOM 1686 N N . SER A 1 212 ? 9.380 35.143 -19.235 1.00 56.00 212 SER A N 1
ATOM 1687 C CA . SER A 1 212 ? 8.158 35.956 -19.241 1.00 56.00 212 SER A CA 1
ATOM 1688 C C . SER A 1 212 ? 7.012 35.315 -18.449 1.00 56.00 212 SER A C 1
ATOM 1690 O O . SER A 1 212 ? 6.186 36.037 -17.904 1.00 56.00 212 SER A O 1
ATOM 1692 N N . GLY A 1 213 ? 6.984 33.981 -18.321 1.00 58.56 213 GLY A N 1
ATOM 1693 C CA . GLY A 1 213 ? 6.036 33.261 -17.465 1.00 58.56 213 GLY A CA 1
ATOM 1694 C C . GLY A 1 213 ? 6.331 33.440 -15.973 1.00 58.56 213 GLY A C 1
ATOM 1695 O O . GLY A 1 213 ? 5.422 33.729 -15.200 1.00 58.56 213 GLY A O 1
ATOM 1696 N N . THR A 1 214 ? 7.604 33.364 -15.568 1.00 57.06 214 THR A N 1
ATOM 1697 C CA . THR A 1 214 ? 8.032 33.670 -14.192 1.00 57.06 214 THR A CA 1
ATOM 1698 C C . THR A 1 214 ? 7.775 35.138 -13.855 1.00 57.06 214 THR A C 1
ATOM 1700 O O . THR A 1 214 ? 7.320 35.441 -12.754 1.00 57.06 214 THR A O 1
ATOM 1703 N N . ILE A 1 215 ? 8.002 36.050 -14.807 1.00 67.31 215 ILE A N 1
ATOM 1704 C CA . ILE A 1 215 ? 7.696 37.479 -14.669 1.00 67.31 215 ILE A CA 1
ATOM 1705 C C . ILE A 1 215 ? 6.182 37.689 -14.550 1.00 67.31 215 ILE A C 1
ATOM 1707 O O . ILE A 1 215 ? 5.753 38.360 -13.622 1.00 67.31 215 ILE A O 1
ATOM 1711 N N . ALA A 1 216 ? 5.359 37.077 -15.406 1.00 68.31 216 ALA A N 1
ATOM 1712 C CA . ALA A 1 216 ? 3.902 37.198 -15.348 1.00 68.31 216 ALA A CA 1
ATOM 1713 C C . ALA A 1 216 ? 3.312 36.606 -14.056 1.00 68.31 216 ALA A C 1
ATOM 1715 O O . ALA A 1 216 ? 2.463 37.235 -13.431 1.00 68.31 216 ALA A O 1
ATOM 1716 N N . PHE A 1 217 ? 3.790 35.444 -13.602 1.00 69.88 217 PHE A N 1
ATOM 1717 C CA . PHE A 1 217 ? 3.371 34.853 -12.328 1.00 69.88 217 PHE A CA 1
ATOM 1718 C C . PHE A 1 217 ? 3.825 35.696 -11.128 1.00 69.88 217 PHE A C 1
ATOM 1720 O O . PHE A 1 217 ? 3.045 35.907 -10.201 1.00 69.88 217 PHE A O 1
ATOM 1727 N N . SER A 1 218 ? 5.038 36.258 -11.176 1.00 69.88 218 SER A N 1
ATOM 1728 C CA . SER A 1 218 ? 5.506 37.226 -10.175 1.00 69.88 218 SER A CA 1
ATOM 1729 C C . SER A 1 218 ? 4.669 38.503 -10.199 1.00 69.88 218 SER A C 1
ATOM 1731 O O . SER A 1 218 ? 4.308 38.986 -9.138 1.00 69.88 218 SER A O 1
ATOM 1733 N N . ILE A 1 219 ? 4.276 39.008 -11.373 1.00 81.38 219 ILE A N 1
ATOM 1734 C CA . ILE A 1 219 ? 3.360 40.148 -11.516 1.00 81.38 219 ILE A CA 1
ATOM 1735 C C . ILE A 1 219 ? 1.984 39.807 -10.937 1.00 81.38 219 ILE A C 1
ATOM 1737 O O . ILE A 1 219 ? 1.439 40.626 -10.214 1.00 81.38 219 ILE A O 1
ATOM 1741 N N . VAL A 1 220 ? 1.428 38.616 -11.176 1.00 76.88 220 VAL A N 1
ATOM 1742 C CA . VAL A 1 220 ? 0.133 38.204 -10.603 1.00 76.88 220 VAL A CA 1
ATOM 1743 C C . VAL A 1 220 ? 0.214 38.040 -9.083 1.00 76.88 220 VAL A C 1
ATOM 1745 O O . VAL A 1 220 ? -0.673 38.521 -8.382 1.00 76.88 220 VAL A O 1
ATOM 1748 N N . LEU A 1 221 ? 1.281 37.443 -8.543 1.00 76.19 221 LEU A N 1
ATOM 1749 C CA . LEU A 1 221 ? 1.501 37.385 -7.094 1.00 76.19 221 LEU A CA 1
ATOM 1750 C C . LEU A 1 221 ? 1.748 38.773 -6.494 1.00 76.19 221 LEU A C 1
ATOM 1752 O O . LEU A 1 221 ? 1.206 39.070 -5.434 1.00 76.19 221 LEU A O 1
ATOM 1756 N N . SER A 1 222 ? 2.495 39.648 -7.169 1.00 81.62 222 SER A N 1
ATOM 1757 C CA . SER A 1 222 ? 2.675 41.044 -6.763 1.00 81.62 222 SER A CA 1
ATOM 1758 C C . SER A 1 222 ? 1.381 41.844 -6.868 1.00 81.62 222 SER A C 1
ATOM 1760 O O . SER A 1 222 ? 1.161 42.691 -6.018 1.00 81.62 222 SER A O 1
ATOM 1762 N N . LEU A 1 223 ? 0.501 41.568 -7.834 1.00 83.00 223 LEU A N 1
ATOM 1763 C CA . LEU A 1 223 ? -0.822 42.186 -7.958 1.00 83.00 223 LEU A CA 1
ATOM 1764 C C . LEU A 1 223 ? -1.784 41.676 -6.885 1.00 83.00 223 LEU A C 1
ATOM 1766 O O . LEU A 1 223 ? -2.538 42.470 -6.344 1.00 83.00 223 LEU A O 1
ATOM 1770 N N . LEU A 1 224 ? -1.745 40.391 -6.523 1.00 73.94 224 LEU A N 1
ATOM 1771 C CA . LEU A 1 224 ? -2.523 39.853 -5.403 1.00 73.94 224 LEU A CA 1
ATOM 1772 C C . LEU A 1 224 ? -2.008 40.386 -4.062 1.00 73.94 224 LEU A C 1
ATOM 1774 O O . LEU A 1 224 ? -2.805 40.833 -3.243 1.00 73.94 224 LEU A O 1
ATOM 1778 N N . ALA A 1 225 ? -0.690 40.425 -3.860 1.00 74.56 225 ALA A N 1
ATOM 1779 C CA . ALA A 1 225 ? -0.077 41.062 -2.698 1.00 74.56 225 ALA A CA 1
ATOM 1780 C C . ALA A 1 225 ? -0.385 42.567 -2.654 1.00 74.56 225 ALA A C 1
ATOM 1782 O O . ALA A 1 225 ? -0.684 43.084 -1.585 1.00 74.56 225 ALA A O 1
ATOM 1783 N N . LEU A 1 226 ? -0.392 43.257 -3.800 1.00 82.06 226 LEU A N 1
ATOM 1784 C CA . LEU A 1 226 ? -0.774 44.664 -3.921 1.00 82.06 226 LEU A CA 1
ATOM 1785 C C . LEU A 1 226 ? -2.276 44.874 -3.698 1.00 82.06 226 LEU A C 1
ATOM 1787 O O . LEU A 1 226 ? -2.638 45.881 -3.114 1.00 82.06 226 LEU A O 1
ATOM 1791 N N . LEU A 1 227 ? -3.152 43.951 -4.097 1.00 75.94 227 LEU A N 1
ATOM 1792 C CA . LEU A 1 227 ? -4.592 44.019 -3.822 1.00 75.94 227 LEU A CA 1
ATOM 1793 C C . LEU A 1 227 ? -4.901 43.750 -2.347 1.00 75.94 227 LEU A C 1
ATOM 1795 O O . LEU A 1 227 ? -5.758 44.425 -1.785 1.00 75.94 227 LEU A O 1
ATOM 1799 N N . VAL A 1 228 ? -4.177 42.833 -1.697 1.00 75.25 228 VAL A N 1
ATOM 1800 C CA . VAL A 1 228 ? -4.228 42.658 -0.237 1.00 75.25 228 VAL A CA 1
ATOM 1801 C C . VAL A 1 228 ? -3.675 43.902 0.460 1.00 75.25 228 VAL A C 1
ATOM 1803 O O . VAL A 1 228 ? -4.330 44.424 1.354 1.00 75.25 228 VAL A O 1
ATOM 1806 N N . LEU A 1 229 ? -2.539 44.445 0.008 1.00 77.12 229 LEU A N 1
ATOM 1807 C CA . LEU A 1 229 ? -1.950 45.675 0.542 1.00 77.12 229 LEU A CA 1
ATOM 1808 C C . LEU A 1 229 ? -2.902 46.869 0.383 1.00 77.12 229 LEU A C 1
ATOM 1810 O O . LEU A 1 229 ? -3.135 47.583 1.348 1.00 77.12 229 LEU A O 1
ATOM 1814 N N . ILE A 1 230 ? -3.496 47.063 -0.798 1.00 80.38 230 ILE A N 1
ATOM 1815 C CA . ILE A 1 230 ? -4.504 48.095 -1.077 1.00 80.38 230 ILE A CA 1
ATOM 1816 C C . ILE A 1 230 ? -5.755 47.858 -0.232 1.00 80.38 230 ILE A C 1
ATOM 1818 O O . ILE A 1 230 ? -6.276 48.816 0.322 1.00 80.38 230 ILE A O 1
ATOM 1822 N N . GLY A 1 231 ? -6.210 46.613 -0.072 1.00 77.88 231 GLY A N 1
ATOM 1823 C CA . GLY A 1 231 ? -7.321 46.263 0.812 1.00 77.88 231 GLY A CA 1
ATOM 1824 C C . GLY A 1 231 ? -7.046 46.666 2.261 1.00 77.88 231 GLY A C 1
ATOM 1825 O O . GLY A 1 231 ? -7.841 47.383 2.858 1.00 77.88 231 GLY A O 1
ATOM 1826 N N . THR A 1 232 ? -5.881 46.304 2.801 1.00 74.00 232 THR A N 1
ATOM 1827 C CA . THR A 1 232 ? -5.447 46.690 4.152 1.00 74.00 232 THR A CA 1
ATOM 1828 C C . THR A 1 232 ? -5.173 48.194 4.276 1.00 74.00 232 THR A C 1
ATOM 1830 O O . THR A 1 232 ? -5.431 48.760 5.331 1.00 74.00 232 THR A O 1
ATOM 1833 N N . ILE A 1 233 ? -4.710 48.882 3.224 1.00 73.62 233 ILE A N 1
ATOM 1834 C CA . ILE A 1 233 ? -4.592 50.352 3.194 1.00 73.62 233 ILE A CA 1
ATOM 1835 C C . ILE A 1 233 ? -5.983 50.999 3.198 1.00 73.62 233 ILE A C 1
ATOM 1837 O O . ILE A 1 233 ? -6.190 51.967 3.920 1.00 73.62 233 ILE A O 1
ATOM 1841 N N . ILE A 1 234 ? -6.947 50.482 2.434 1.00 75.88 234 ILE A N 1
ATOM 1842 C CA . ILE A 1 234 ? -8.332 50.972 2.420 1.00 75.88 234 ILE A CA 1
ATOM 1843 C C . ILE A 1 234 ? -8.994 50.725 3.779 1.00 75.88 234 ILE A C 1
ATOM 1845 O O . ILE A 1 234 ? -9.682 51.609 4.278 1.00 75.88 234 ILE A O 1
ATOM 1849 N N . ASP A 1 235 ? -8.743 49.589 4.423 1.00 71.12 235 ASP A N 1
ATOM 1850 C CA . ASP A 1 235 ? -9.263 49.312 5.761 1.00 71.12 235 ASP A CA 1
ATOM 1851 C C . ASP A 1 235 ? -8.607 50.231 6.815 1.00 71.12 235 ASP A C 1
ATOM 1853 O O . ASP A 1 235 ? -9.296 50.944 7.540 1.00 71.12 235 ASP A O 1
ATOM 1857 N N . LEU A 1 236 ? -7.276 50.365 6.825 1.00 68.50 236 LEU A N 1
ATOM 1858 C CA . LEU A 1 236 ? -6.559 51.288 7.723 1.00 68.50 236 LEU A CA 1
ATOM 1859 C C . LEU A 1 236 ? -6.929 52.766 7.514 1.00 68.50 236 LEU A C 1
ATOM 1861 O O . LEU A 1 236 ? -7.071 53.512 8.482 1.00 68.50 236 LEU A O 1
ATOM 1865 N N . VAL A 1 237 ? -7.062 53.213 6.265 1.00 70.44 237 VAL A N 1
ATOM 1866 C CA . VAL A 1 237 ? -7.267 54.630 5.933 1.00 70.44 237 VAL A CA 1
ATOM 1867 C C . VAL A 1 237 ? -8.752 54.960 5.814 1.00 70.44 237 VAL A C 1
ATOM 1869 O O . VAL A 1 237 ? -9.244 55.837 6.516 1.00 70.44 237 VAL A O 1
ATOM 1872 N N . VAL A 1 238 ? -9.504 54.273 4.957 1.00 70.69 238 VAL A N 1
ATOM 1873 C CA . VAL A 1 238 ? -10.928 54.579 4.763 1.00 70.69 238 VAL A CA 1
ATOM 1874 C C . VAL A 1 238 ? -11.750 54.077 5.946 1.00 70.69 238 VAL A C 1
ATOM 1876 O O . VAL A 1 238 ? -12.493 54.869 6.521 1.00 70.69 238 VAL A O 1
ATOM 1879 N N . HIS A 1 239 ? -11.609 52.815 6.363 1.00 67.31 239 HIS A N 1
ATOM 1880 C CA . HIS A 1 239 ? -12.421 52.298 7.467 1.00 67.31 239 HIS A CA 1
ATOM 1881 C C . HIS A 1 239 ? -11.979 52.882 8.822 1.00 67.31 239 HIS A C 1
ATOM 1883 O O . HIS A 1 239 ? -12.739 53.624 9.439 1.00 67.31 239 HIS A O 1
ATOM 1889 N N . ILE A 1 240 ? -10.734 52.655 9.246 1.00 67.00 240 ILE A N 1
ATOM 1890 C CA . ILE A 1 240 ? -10.255 52.975 10.602 1.00 67.00 240 ILE A CA 1
ATOM 1891 C C . ILE A 1 240 ? -9.988 54.476 10.824 1.00 67.00 240 ILE A C 1
ATOM 1893 O O . ILE A 1 240 ? -10.404 55.018 11.852 1.00 67.00 240 ILE A O 1
ATOM 1897 N N . ILE A 1 241 ? -9.333 55.184 9.891 1.00 67.12 241 ILE A N 1
ATOM 1898 C CA . ILE A 1 241 ? -9.076 56.632 10.046 1.00 67.12 241 ILE A CA 1
ATOM 1899 C C . ILE A 1 241 ? -10.332 57.481 9.778 1.00 67.12 241 ILE A C 1
ATOM 1901 O O . ILE A 1 241 ? -10.550 58.452 10.517 1.00 67.12 241 ILE A O 1
ATOM 1905 N N . TYR A 1 242 ? -11.136 57.165 8.751 1.00 70.12 242 TYR A N 1
ATOM 1906 C CA . TYR A 1 242 ? -12.254 58.021 8.315 1.00 70.12 242 TYR A CA 1
ATOM 1907 C C . TYR A 1 242 ? -13.656 57.535 8.715 1.00 70.12 242 TYR A C 1
ATOM 1909 O O . TYR A 1 242 ? -14.438 58.371 9.163 1.00 70.12 242 TYR A O 1
ATOM 1917 N N . LEU A 1 243 ? -14.003 56.248 8.584 1.00 68.44 243 LEU A N 1
ATOM 1918 C CA . LEU A 1 243 ? -15.376 55.773 8.833 1.00 68.44 243 LEU A CA 1
ATOM 1919 C C . LEU A 1 243 ? -15.666 55.424 10.301 1.00 68.44 243 LEU A C 1
ATOM 1921 O O . LEU A 1 243 ? -16.759 55.733 10.771 1.00 68.44 243 LEU A O 1
ATOM 1925 N N . THR A 1 244 ? -14.715 54.853 11.051 1.00 67.50 244 THR A N 1
ATOM 1926 C CA . THR A 1 244 ? -14.888 54.509 12.478 1.00 67.50 244 THR A CA 1
ATOM 1927 C C . THR A 1 244 ? -15.497 55.640 13.320 1.00 67.50 244 THR A C 1
ATOM 1929 O O . THR A 1 244 ? -16.454 55.348 14.027 1.00 67.50 244 THR A O 1
ATOM 1932 N N . PRO A 1 245 ? -15.088 56.926 13.210 1.00 67.00 245 PRO A N 1
ATOM 1933 C CA . PRO A 1 245 ? -15.744 58.053 13.899 1.00 67.00 245 PRO A CA 1
ATOM 1934 C C . PRO A 1 245 ? -17.268 58.185 13.745 1.00 67.00 245 PRO A C 1
ATOM 1936 O O . PRO A 1 245 ? -17.890 58.881 14.544 1.00 67.00 245 PRO A O 1
ATOM 1939 N N . TYR A 1 246 ? -17.873 57.540 12.747 1.00 68.69 246 TYR A N 1
ATOM 1940 C CA . TYR A 1 246 ? -19.315 57.559 12.495 1.00 68.69 246 TYR A CA 1
ATOM 1941 C C . TYR A 1 246 ? -20.031 56.267 12.935 1.00 68.69 246 TYR A C 1
ATOM 1943 O O . TYR A 1 246 ? -21.259 56.219 12.904 1.00 68.69 246 TYR A O 1
ATOM 1951 N N . PHE A 1 247 ? -19.301 55.232 13.372 1.00 66.38 247 PHE A N 1
ATOM 1952 C CA . PHE A 1 247 ? -19.858 53.926 13.756 1.00 66.38 247 PHE A CA 1
ATOM 1953 C C . PHE A 1 247 ? -20.199 53.778 15.251 1.00 66.38 247 PHE A C 1
ATOM 1955 O O . PHE A 1 247 ? -20.665 52.716 15.663 1.00 66.38 247 PHE A O 1
ATOM 1962 N N . GLY A 1 248 ? -20.016 54.810 16.080 1.00 64.12 248 GLY A N 1
ATOM 1963 C CA . GLY A 1 248 ? -20.398 54.746 17.493 1.00 64.12 248 GLY A CA 1
ATOM 1964 C C . GLY A 1 248 ? -20.587 56.102 18.165 1.00 64.12 248 GLY A C 1
ATOM 1965 O O . GLY A 1 248 ? -19.959 57.096 17.807 1.00 64.12 248 GLY A O 1
ATOM 1966 N N . HIS A 1 249 ? -21.465 56.135 19.169 1.00 60.88 249 HIS A N 1
ATOM 1967 C CA . HIS A 1 249 ? -21.735 57.293 20.022 1.00 60.88 249 HIS A CA 1
ATOM 1968 C C . HIS A 1 249 ? -21.852 56.831 21.483 1.00 60.88 249 HIS A C 1
ATOM 1970 O O . HIS A 1 249 ? -22.516 55.839 21.773 1.00 60.88 249 HIS A O 1
ATOM 1976 N N . GLY A 1 250 ? -21.221 57.549 22.414 1.00 65.44 250 GLY A N 1
ATOM 1977 C CA . GLY A 1 250 ? -21.263 57.243 23.848 1.00 65.44 250 GLY A CA 1
ATOM 1978 C C . GLY A 1 250 ? -20.179 57.991 24.634 1.00 65.44 250 GLY A C 1
ATOM 1979 O O . GLY A 1 250 ? -19.217 58.463 24.031 1.00 65.44 250 GLY A O 1
ATOM 1980 N N . PRO A 1 251 ? -20.288 58.103 25.971 1.00 57.81 251 PRO A N 1
ATOM 1981 C CA . PRO A 1 251 ? -19.403 58.955 26.776 1.00 57.81 251 PRO A CA 1
ATOM 1982 C C . PRO A 1 251 ? -17.936 58.492 26.802 1.00 57.81 251 PRO A C 1
ATOM 1984 O O . PRO A 1 251 ? -17.038 59.322 26.897 1.00 57.81 251 PRO A O 1
ATOM 1987 N N . LEU A 1 252 ? -17.679 57.185 26.674 1.00 57.03 252 LEU A N 1
ATOM 1988 C CA . LEU A 1 252 ? -16.323 56.625 26.578 1.00 57.03 252 LEU A CA 1
ATOM 1989 C C . LEU A 1 252 ? -15.803 56.543 25.133 1.00 57.03 252 LEU A C 1
ATOM 1991 O O . LEU A 1 252 ? -14.614 56.308 24.923 1.00 57.03 252 LEU A O 1
ATOM 1995 N N . TYR A 1 253 ? -16.664 56.760 24.133 1.00 62.59 253 TYR A N 1
ATOM 1996 C CA . TYR A 1 253 ? -16.312 56.560 22.728 1.00 62.59 253 TYR A CA 1
ATOM 1997 C C . TYR A 1 253 ? -15.161 57.472 22.254 1.00 62.59 253 TYR A C 1
ATOM 1999 O O . TYR A 1 253 ? -14.220 56.942 21.666 1.00 62.59 253 TYR A O 1
ATOM 2007 N N . PRO A 1 254 ? -15.119 58.786 22.579 1.00 57.28 254 PRO A N 1
ATOM 2008 C CA . PRO A 1 254 ? -13.989 59.644 22.208 1.00 57.28 254 PRO A CA 1
ATOM 2009 C C . PRO A 1 254 ? -12.660 59.213 22.844 1.00 57.28 254 PRO A C 1
ATOM 2011 O O . PRO A 1 254 ? -11.611 59.334 22.218 1.00 57.28 254 PRO A O 1
ATOM 2014 N N . VAL A 1 255 ? -12.701 58.679 24.072 1.00 57.91 255 VAL A N 1
ATOM 2015 C CA . VAL A 1 255 ? -11.511 58.185 24.785 1.00 57.91 255 VAL A CA 1
ATOM 2016 C C . VAL A 1 255 ? -10.960 56.942 24.086 1.00 57.91 255 VAL A C 1
ATOM 2018 O O . VAL A 1 255 ? -9.762 56.851 23.831 1.00 57.91 255 VAL A O 1
ATOM 2021 N N . GLN A 1 256 ? -11.842 56.012 23.716 1.00 54.78 256 GLN A N 1
ATOM 2022 C CA . GLN A 1 256 ? -11.467 54.766 23.051 1.00 54.78 256 GLN A CA 1
ATOM 2023 C C . GLN A 1 256 ? -11.000 55.004 21.601 1.00 54.78 256 GLN A C 1
ATOM 2025 O O . GLN A 1 256 ? -9.975 54.464 21.191 1.00 54.78 256 GLN A O 1
ATOM 2030 N N . GLN A 1 257 ? -11.658 55.907 20.862 1.00 56.00 257 GLN A N 1
ATOM 2031 C CA . GLN A 1 257 ? -11.194 56.374 19.548 1.00 56.00 257 GLN A CA 1
ATOM 2032 C C . GLN A 1 257 ? -9.815 57.045 19.583 1.00 56.00 257 GLN A C 1
ATOM 2034 O O . GLN A 1 257 ? -9.066 56.960 18.603 1.00 56.00 257 GLN A O 1
ATOM 2039 N N . GLY A 1 258 ? -9.499 57.743 20.678 1.00 52.97 258 GLY A N 1
ATOM 2040 C CA . GLY A 1 258 ? -8.266 58.512 20.831 1.00 52.97 258 GLY A CA 1
ATOM 2041 C C . GLY A 1 258 ? -7.004 57.655 20.731 1.00 52.97 258 GLY A C 1
ATOM 2042 O O . GLY A 1 258 ? -6.024 58.102 20.140 1.00 52.97 258 GLY A O 1
ATOM 2043 N N . PHE A 1 259 ? -7.037 56.414 21.223 1.00 53.88 259 PHE A N 1
ATOM 2044 C CA . PHE A 1 259 ? -5.886 55.507 21.172 1.00 53.88 259 PHE A CA 1
ATOM 2045 C C . PHE A 1 259 ? -5.654 54.873 19.795 1.00 53.88 259 PHE A C 1
ATOM 2047 O O . PHE A 1 259 ? -4.509 54.725 19.381 1.00 53.88 259 PHE A O 1
ATOM 2054 N N . GLU A 1 260 ? -6.710 54.498 19.069 1.00 56.59 260 GLU A N 1
ATOM 2055 C CA . GLU A 1 260 ? -6.561 53.743 17.815 1.00 56.59 260 GLU A CA 1
ATOM 2056 C C . GLU A 1 260 ? -6.424 54.652 16.589 1.00 56.59 260 GLU A C 1
ATOM 2058 O O . GLU A 1 260 ? -5.598 54.396 15.713 1.00 56.59 260 GLU A O 1
ATOM 2063 N N . SER A 1 261 ? -7.196 55.743 16.528 1.00 58.59 261 SER A N 1
ATOM 2064 C CA . SER A 1 261 ? -7.221 56.612 15.344 1.00 58.59 261 SER A CA 1
ATOM 2065 C C . SER A 1 261 ? -6.070 57.623 15.297 1.00 58.59 261 SER A C 1
ATOM 2067 O O . SER A 1 261 ? -5.624 57.979 14.205 1.00 58.59 261 SER A O 1
ATOM 2069 N N . THR A 1 262 ? -5.552 58.071 16.447 1.00 65.94 262 THR A N 1
ATOM 2070 C CA . THR A 1 262 ? -4.556 59.157 16.515 1.00 65.94 262 THR A CA 1
ATOM 2071 C C . THR A 1 262 ? -3.198 58.735 15.960 1.00 65.94 262 THR A C 1
ATOM 2073 O O . THR A 1 262 ? -2.660 59.432 15.103 1.00 65.94 262 THR A O 1
ATOM 2076 N N . GLY A 1 263 ? -2.671 57.568 16.349 1.00 71.06 263 GLY A N 1
ATOM 2077 C CA . GLY A 1 263 ? -1.409 57.048 15.804 1.00 71.06 263 GLY A CA 1
ATOM 2078 C C . GLY A 1 263 ? -1.464 56.836 14.284 1.00 71.06 263 GLY A C 1
ATOM 2079 O O . GLY A 1 263 ? -0.541 57.213 13.559 1.00 71.06 263 GLY A O 1
ATOM 2080 N N . CYS A 1 264 ? -2.590 56.324 13.777 1.00 72.44 264 CYS A N 1
ATOM 2081 C CA . CYS A 1 264 ? -2.827 56.177 12.340 1.00 72.44 264 CYS A CA 1
ATOM 2082 C C . CYS A 1 264 ? -2.889 57.540 11.615 1.00 72.44 264 CYS A C 1
ATOM 2084 O O . CYS A 1 264 ? -2.213 57.724 10.600 1.00 72.44 264 CYS A O 1
ATOM 2086 N N . ARG A 1 265 ? -3.638 58.515 12.158 1.00 71.38 265 ARG A N 1
ATOM 2087 C CA . ARG A 1 265 ? -3.777 59.887 11.619 1.00 71.38 265 ARG A CA 1
ATOM 2088 C C . ARG A 1 265 ? -2.473 60.684 11.643 1.00 71.38 265 ARG A C 1
ATOM 2090 O O . ARG A 1 265 ? -2.205 61.423 10.702 1.00 71.38 265 ARG A O 1
ATOM 2097 N N . ASN A 1 266 ? -1.635 60.480 12.658 1.00 75.00 266 ASN A N 1
ATOM 2098 C CA . ASN A 1 266 ? -0.318 61.110 12.793 1.00 75.00 266 ASN A CA 1
ATOM 2099 C C . ASN A 1 266 ? 0.746 60.518 11.842 1.00 75.00 266 ASN A C 1
ATOM 2101 O O . ASN A 1 266 ? 1.923 60.854 11.946 1.00 75.00 266 ASN A O 1
ATOM 2105 N N . GLY A 1 267 ? 0.355 59.643 10.908 1.00 72.75 267 GLY A N 1
ATOM 2106 C CA . GLY A 1 267 ? 1.233 59.146 9.848 1.00 72.75 267 GLY A CA 1
ATOM 2107 C C . GLY A 1 267 ? 2.073 57.923 10.217 1.00 72.75 267 GLY A C 1
ATOM 2108 O O . GLY A 1 267 ? 2.984 57.588 9.467 1.00 72.75 267 GLY A O 1
ATOM 2109 N N . HIS A 1 268 ? 1.783 57.223 11.320 1.00 77.44 268 HIS A N 1
ATOM 2110 C CA . HIS A 1 268 ? 2.520 56.016 11.730 1.00 77.44 268 HIS A CA 1
ATOM 2111 C C . HIS A 1 268 ? 1.932 54.692 11.199 1.00 77.44 268 HIS A C 1
ATOM 2113 O O . HIS A 1 268 ? 2.422 53.618 11.547 1.00 77.44 268 HIS A O 1
ATOM 2119 N N . TRP A 1 269 ? 0.922 54.735 10.323 1.00 78.81 269 TRP A N 1
ATOM 2120 C CA . TRP A 1 269 ? 0.272 53.552 9.726 1.00 78.81 269 TRP A CA 1
ATOM 2121 C C . TRP A 1 269 ? 1.236 52.584 9.009 1.00 78.81 269 TRP A C 1
ATOM 2123 O O . TRP A 1 269 ? 1.002 51.378 8.983 1.00 78.81 269 TRP A O 1
ATOM 2133 N N . TRP A 1 270 ? 2.359 53.077 8.478 1.00 79.62 270 TRP A N 1
ATOM 2134 C CA . TRP A 1 270 ? 3.390 52.257 7.825 1.00 79.62 270 TRP A CA 1
ATOM 2135 C C . TRP A 1 270 ? 4.138 51.328 8.797 1.00 79.62 270 TRP A C 1
ATOM 2137 O O . TRP A 1 270 ? 4.662 50.294 8.382 1.00 79.62 270 TRP A O 1
ATOM 2147 N N . THR A 1 271 ? 4.166 51.656 10.095 1.00 83.19 271 THR A N 1
ATOM 2148 C CA . THR A 1 271 ? 4.835 50.833 11.122 1.00 83.19 271 THR A CA 1
ATOM 2149 C C . THR A 1 271 ? 4.150 49.477 11.308 1.00 83.19 271 THR A C 1
ATOM 2151 O O . THR A 1 271 ? 4.816 48.488 11.624 1.00 83.19 271 THR A O 1
ATOM 2154 N N . SER A 1 272 ? 2.842 49.414 11.042 1.00 79.62 272 SER A N 1
ATOM 2155 C CA . SER A 1 272 ? 2.036 48.196 11.118 1.00 79.62 272 SER A CA 1
ATOM 2156 C C . SER A 1 272 ? 2.305 47.264 9.930 1.00 79.62 272 SER A C 1
ATOM 2158 O O . SER A 1 272 ? 2.427 46.058 10.125 1.00 79.62 272 SER A O 1
ATOM 2160 N N . PHE A 1 273 ? 2.509 47.808 8.721 1.00 77.81 273 PHE A N 1
ATOM 2161 C CA . PHE A 1 273 ? 2.873 47.025 7.526 1.00 77.81 273 PHE A CA 1
ATOM 2162 C C . PHE A 1 273 ? 4.260 46.384 7.613 1.00 77.81 273 PHE A C 1
ATOM 2164 O O . PHE A 1 273 ? 4.458 45.273 7.130 1.00 77.81 273 PHE A O 1
ATOM 2171 N N . LEU A 1 274 ? 5.217 47.070 8.239 1.00 82.69 274 LEU A N 1
ATOM 2172 C CA . LEU A 1 274 ? 6.560 46.538 8.477 1.00 82.69 274 LEU A CA 1
ATOM 2173 C C . LEU A 1 274 ? 6.646 45.643 9.728 1.00 82.69 274 LEU A C 1
ATOM 2175 O O . LEU A 1 274 ? 7.730 45.167 10.048 1.00 82.69 274 LEU A O 1
ATOM 2179 N N . TYR A 1 275 ? 5.533 45.403 10.434 1.00 85.94 275 TYR A N 1
ATOM 2180 C CA . TYR A 1 275 ? 5.476 44.633 11.684 1.00 85.94 275 TYR A CA 1
ATOM 2181 C C . TYR A 1 275 ? 6.427 45.161 12.783 1.00 85.94 275 TYR A C 1
ATOM 2183 O O . TYR A 1 275 ? 7.013 44.383 13.532 1.00 85.94 275 TYR A O 1
ATOM 2191 N N . ILE A 1 276 ? 6.580 46.488 12.894 1.00 88.19 276 ILE A N 1
ATOM 2192 C CA . ILE A 1 276 ? 7.510 47.177 13.821 1.00 88.19 276 ILE A CA 1
ATOM 2193 C C . ILE A 1 276 ? 6.835 48.193 14.756 1.00 88.19 276 ILE A C 1
ATOM 2195 O O . ILE A 1 276 ? 7.524 48.922 15.471 1.00 88.19 276 ILE A O 1
ATOM 2199 N N . GLY A 1 277 ? 5.499 48.261 14.788 1.00 82.62 277 GLY A N 1
ATOM 2200 C CA . GLY A 1 277 ? 4.764 49.194 15.658 1.00 82.62 277 GLY A CA 1
ATOM 2201 C C . GLY A 1 277 ? 5.112 49.061 17.151 1.00 82.62 277 GLY A C 1
ATOM 2202 O O . GLY A 1 277 ? 5.082 50.049 17.877 1.00 82.62 277 GLY A O 1
ATOM 2203 N N . ASN A 1 278 ? 5.559 47.876 17.588 1.00 85.94 278 ASN A N 1
ATOM 2204 C CA . ASN A 1 278 ? 6.020 47.583 18.952 1.00 85.94 278 ASN A CA 1
ATOM 2205 C C . ASN A 1 278 ? 7.355 48.253 19.355 1.00 85.94 278 ASN A C 1
ATOM 2207 O O . ASN A 1 278 ? 7.748 48.144 20.518 1.00 85.94 278 ASN A O 1
ATOM 2211 N N . PHE A 1 279 ? 8.050 48.942 18.441 1.00 85.50 279 PHE A N 1
ATOM 2212 C CA . PHE A 1 279 ? 9.216 49.783 18.759 1.00 85.50 279 PHE A CA 1
ATOM 2213 C C . PHE A 1 279 ? 8.874 51.272 18.950 1.00 85.50 279 PHE A C 1
ATOM 2215 O O . PHE A 1 279 ? 9.729 52.048 19.382 1.00 85.50 279 PHE A O 1
ATOM 2222 N N . PHE A 1 280 ? 7.635 51.677 18.659 1.00 80.38 280 PHE A N 1
ATOM 2223 C CA . PHE A 1 280 ? 7.130 53.033 18.875 1.00 80.38 280 PHE A CA 1
ATOM 2224 C C . PHE A 1 280 ? 6.322 53.102 20.186 1.00 80.38 280 PHE A C 1
ATOM 2226 O O . PHE A 1 280 ? 5.990 52.078 20.781 1.00 80.38 280 PHE A O 1
ATOM 2233 N N . LYS A 1 281 ? 6.024 54.315 20.670 1.00 75.44 281 LYS A N 1
ATOM 2234 C CA . LYS A 1 281 ? 5.117 54.507 21.820 1.00 75.44 281 LYS A CA 1
ATOM 2235 C C . LYS A 1 281 ? 3.691 54.086 21.459 1.00 75.44 281 LYS A C 1
ATOM 2237 O O . LYS A 1 281 ? 3.286 54.307 20.316 1.00 75.44 281 LYS A O 1
ATOM 2242 N N . SER A 1 282 ? 2.915 53.609 22.435 1.00 70.31 282 SER A N 1
ATOM 2243 C CA . SER A 1 282 ? 1.486 53.275 22.302 1.00 70.31 282 SER A CA 1
ATOM 2244 C C . SER A 1 282 ? 0.685 54.319 21.530 1.00 70.31 282 SER A C 1
ATOM 2246 O O . SER A 1 282 ? -0.044 53.977 20.606 1.00 70.31 282 SER A O 1
ATOM 2248 N N . ASP A 1 283 ? 0.882 55.591 21.867 1.00 70.62 283 ASP A N 1
ATOM 2249 C CA . ASP A 1 283 ? 0.104 56.732 21.365 1.00 70.62 283 ASP A CA 1
ATOM 2250 C C . ASP A 1 283 ? 0.344 56.987 19.863 1.00 70.62 283 ASP A C 1
ATOM 2252 O O . ASP A 1 283 ? -0.473 57.600 19.174 1.00 70.62 283 ASP A O 1
ATOM 2256 N N . ASN A 1 284 ? 1.470 56.477 19.352 1.00 75.00 284 ASN A N 1
ATOM 2257 C CA . ASN A 1 284 ? 1.878 56.539 17.953 1.00 75.00 284 ASN A CA 1
ATOM 2258 C C . ASN A 1 284 ? 1.683 55.197 17.221 1.00 75.00 284 ASN A C 1
ATOM 2260 O O . ASN A 1 284 ? 1.931 55.129 16.020 1.00 75.00 284 ASN A O 1
ATOM 2264 N N . MET A 1 285 ? 1.259 54.123 17.893 1.00 74.06 285 MET A N 1
ATOM 2265 C CA . MET A 1 285 ? 1.079 52.811 17.266 1.00 74.06 285 MET A CA 1
ATOM 2266 C C . MET A 1 285 ? -0.279 52.735 16.557 1.00 74.06 285 MET A C 1
ATOM 2268 O O . MET A 1 285 ? -1.331 52.747 17.191 1.00 74.06 285 MET A O 1
ATOM 2272 N N . CYS A 1 286 ? -0.265 52.617 15.228 1.00 74.31 286 CYS A N 1
ATOM 2273 C CA . CYS A 1 286 ? -1.488 52.417 14.453 1.00 74.31 286 CYS A CA 1
ATOM 2274 C C . CYS A 1 286 ? -2.009 50.975 14.611 1.00 74.31 286 CYS A C 1
ATOM 2276 O O . CYS A 1 286 ? -1.242 50.022 14.459 1.00 74.31 286 CYS A O 1
ATOM 2278 N N . LEU A 1 287 ? -3.305 50.829 14.922 1.00 74.69 287 LEU A N 1
ATOM 2279 C CA . LEU A 1 287 ? -3.928 49.591 15.419 1.00 74.69 287 LEU A CA 1
ATOM 2280 C C . LEU A 1 287 ? -3.177 48.983 16.614 1.00 74.69 287 LEU A C 1
ATOM 2282 O O . LEU A 1 287 ? -2.564 47.918 16.513 1.00 74.69 287 LEU A O 1
ATOM 2286 N N . SER A 1 288 ? -3.268 49.641 17.771 1.00 70.38 288 SER A N 1
ATOM 2287 C CA . SER A 1 288 ? -2.567 49.249 19.003 1.00 70.38 288 SER A CA 1
ATOM 2288 C C . SER A 1 288 ? -2.757 47.776 19.399 1.00 70.38 288 SER A C 1
ATOM 2290 O O . SER A 1 288 ? -1.816 47.157 19.890 1.00 70.38 288 SER A O 1
ATOM 2292 N N . VAL A 1 289 ? -3.924 47.182 19.115 1.00 73.50 289 VAL A N 1
ATOM 2293 C CA . VAL A 1 289 ? -4.236 45.758 19.342 1.00 73.50 289 VAL A CA 1
ATOM 2294 C C . VAL A 1 289 ? -3.290 44.786 18.617 1.00 73.50 289 VAL A C 1
ATOM 2296 O O . VAL A 1 289 ? -3.061 43.685 19.111 1.00 73.50 289 VAL A O 1
ATOM 2299 N N . THR A 1 290 ? -2.688 45.180 17.490 1.00 78.88 290 THR A N 1
ATOM 2300 C CA . THR A 1 290 ? -1.846 44.302 16.648 1.00 78.88 290 THR A CA 1
ATOM 2301 C C . THR A 1 290 ? -0.428 44.066 17.188 1.00 78.88 290 THR A C 1
ATOM 2303 O O . THR A 1 290 ? 0.339 43.307 16.593 1.00 78.88 290 THR A O 1
ATOM 2306 N N . TRP A 1 291 ? -0.097 44.622 18.363 1.00 82.75 291 TRP A N 1
ATOM 2307 C CA . TRP A 1 291 ? 1.206 44.495 19.032 1.00 82.75 291 TRP A CA 1
ATOM 2308 C C . TRP A 1 291 ? 1.732 43.052 19.148 1.00 82.75 291 TRP A C 1
ATOM 2310 O O . TRP A 1 291 ? 2.946 42.847 19.185 1.00 82.75 291 TRP A O 1
ATOM 2320 N N . TYR A 1 292 ? 0.857 42.042 19.217 1.00 83.38 292 TYR A N 1
ATOM 2321 C CA . TYR A 1 292 ? 1.271 40.638 19.306 1.00 83.38 292 TYR A CA 1
ATOM 2322 C C . TYR A 1 292 ? 1.733 40.071 17.954 1.00 83.38 292 TYR A C 1
ATOM 2324 O O . TYR A 1 292 ? 2.768 39.413 17.921 1.00 83.38 292 TYR A O 1
ATOM 2332 N N . LEU A 1 293 ? 1.077 40.417 16.836 1.00 85.62 293 LEU A N 1
ATOM 2333 C CA . LEU A 1 293 ? 1.508 39.980 15.499 1.00 85.62 293 LEU A CA 1
ATOM 2334 C C . LEU A 1 293 ? 2.901 40.521 15.148 1.00 85.62 293 LEU A C 1
ATOM 2336 O O . LEU A 1 293 ? 3.692 39.831 14.507 1.00 85.62 293 LEU A O 1
ATOM 2340 N N . PHE A 1 294 ? 3.215 41.746 15.586 1.00 89.12 294 PHE A N 1
ATOM 2341 C CA . PHE A 1 294 ? 4.544 42.342 15.418 1.00 89.12 294 PHE A CA 1
ATOM 2342 C C . PHE A 1 294 ? 5.622 41.502 16.113 1.00 89.12 294 PHE A C 1
ATOM 2344 O O . PHE A 1 294 ? 6.652 41.193 15.519 1.00 89.12 294 PHE A O 1
ATOM 2351 N N . ASN A 1 295 ? 5.348 41.064 17.344 1.00 90.38 295 ASN A N 1
ATOM 2352 C CA . ASN A 1 295 ? 6.237 40.178 18.089 1.00 90.38 295 ASN A CA 1
ATOM 2353 C C . ASN A 1 295 ? 6.364 38.798 17.421 1.00 90.38 295 ASN A C 1
ATOM 2355 O O . ASN A 1 295 ? 7.482 38.333 17.217 1.00 90.38 295 ASN A O 1
ATOM 2359 N N . ASP A 1 296 ? 5.256 38.171 17.018 1.00 88.31 296 ASP A N 1
ATOM 2360 C CA . ASP A 1 296 ? 5.275 36.830 16.415 1.00 88.31 296 ASP A CA 1
ATOM 2361 C C . ASP A 1 296 ? 6.034 36.790 15.075 1.00 88.31 296 ASP A C 1
ATOM 2363 O O . ASP A 1 296 ? 6.802 35.856 14.835 1.00 88.31 296 ASP A O 1
ATOM 2367 N N . MET A 1 297 ? 5.904 37.824 14.233 1.00 89.00 297 MET A N 1
ATOM 2368 C CA . MET A 1 297 ? 6.690 37.965 12.997 1.00 89.00 297 MET A CA 1
ATOM 2369 C C . MET A 1 297 ? 8.193 38.103 13.295 1.00 89.00 297 MET A C 1
ATOM 2371 O O . MET A 1 297 ? 9.020 37.411 12.698 1.00 89.00 297 MET A O 1
ATOM 2375 N N . GLN A 1 298 ? 8.553 38.946 14.267 1.00 92.06 298 GLN A N 1
ATOM 2376 C CA . GLN A 1 298 ? 9.943 39.145 14.692 1.00 92.06 298 GLN A CA 1
ATOM 2377 C C . GLN A 1 298 ? 10.544 37.859 15.291 1.00 92.06 298 GLN A C 1
ATOM 2379 O O . GLN A 1 298 ? 11.699 37.528 15.019 1.00 92.06 298 GLN A O 1
ATOM 2384 N N . PHE A 1 299 ? 9.763 37.083 16.050 1.00 93.44 299 PHE A N 1
ATOM 2385 C CA . PHE A 1 299 ? 10.188 35.780 16.565 1.00 93.44 299 PHE A CA 1
ATOM 2386 C C . PHE A 1 299 ? 10.338 34.739 15.452 1.00 93.44 299 PHE A C 1
ATOM 2388 O O . PHE A 1 299 ? 11.298 33.970 15.479 1.00 93.44 299 PHE A O 1
ATOM 2395 N N . HIS A 1 300 ? 9.464 34.750 14.440 1.00 88.56 300 HIS A N 1
ATOM 2396 C CA . HIS A 1 300 ? 9.571 33.863 13.279 1.00 88.56 300 HIS A CA 1
ATOM 2397 C C . HIS A 1 300 ? 10.877 34.080 12.495 1.00 88.56 300 HIS A C 1
ATOM 2399 O O . HIS A 1 300 ? 11.500 33.107 12.077 1.00 88.56 300 HIS A O 1
ATOM 2405 N N . TRP A 1 301 ? 11.348 35.325 12.354 1.00 89.81 301 TRP A N 1
ATOM 2406 C CA . TRP A 1 301 ? 12.640 35.625 11.712 1.00 89.81 301 TRP A CA 1
ATOM 2407 C C . TRP A 1 301 ? 13.852 35.160 12.540 1.00 89.81 301 TRP A C 1
ATOM 2409 O O . TRP A 1 301 ? 14.900 34.845 11.978 1.00 89.81 301 TRP A O 1
ATOM 2419 N N . ILE A 1 302 ? 13.720 35.094 13.869 1.00 91.12 302 ILE A N 1
ATOM 2420 C CA . ILE A 1 302 ? 14.790 34.691 14.801 1.00 91.12 302 ILE A CA 1
ATOM 2421 C C . ILE A 1 302 ? 14.812 33.163 15.023 1.00 91.12 302 ILE A C 1
ATOM 2423 O O . ILE A 1 302 ? 15.877 32.582 15.249 1.00 91.12 302 ILE A O 1
ATOM 2427 N N . ALA A 1 303 ? 13.667 32.483 14.898 1.00 90.31 303 ALA A N 1
ATOM 2428 C CA . ALA A 1 303 ? 13.510 31.041 15.115 1.00 90.31 303 ALA A CA 1
ATOM 2429 C C . ALA A 1 303 ? 14.508 30.128 14.357 1.00 90.31 303 ALA A C 1
ATOM 2431 O O . ALA A 1 303 ? 14.961 29.144 14.959 1.00 90.31 303 ALA A O 1
ATOM 2432 N N . PRO A 1 304 ? 14.922 30.411 13.098 1.00 91.81 304 PRO A N 1
ATOM 2433 C CA . PRO A 1 304 ? 15.917 29.613 12.378 1.00 91.81 304 PRO A CA 1
ATOM 2434 C C . PRO A 1 304 ? 17.248 29.437 13.121 1.00 91.81 304 PRO A C 1
ATOM 2436 O O . PRO A 1 304 ? 17.871 28.383 12.989 1.00 91.81 304 PRO A O 1
ATOM 2439 N N . LEU A 1 305 ? 17.650 30.408 13.955 1.00 90.81 305 LEU A N 1
ATOM 2440 C CA . LEU A 1 305 ? 18.892 30.355 14.741 1.00 90.81 305 LEU A CA 1
ATOM 2441 C C . LEU A 1 305 ? 18.904 29.225 15.785 1.00 90.81 305 LEU A C 1
ATOM 2443 O O . LEU A 1 305 ? 19.977 28.785 16.190 1.00 90.81 305 LEU A O 1
ATOM 2447 N N . ALA A 1 306 ? 17.732 28.730 16.198 1.00 89.31 306 ALA A N 1
ATOM 2448 C CA . ALA A 1 306 ? 17.599 27.544 17.046 1.00 89.31 306 ALA A CA 1
ATOM 2449 C C . ALA A 1 306 ? 17.107 26.313 16.258 1.00 89.31 306 ALA A C 1
ATOM 2451 O O . ALA A 1 306 ? 17.625 25.212 16.455 1.00 89.31 306 ALA A O 1
ATOM 2452 N N . LEU A 1 307 ? 16.166 26.489 15.318 1.00 87.94 307 LEU A N 1
ATOM 2453 C CA . LEU A 1 307 ? 15.588 25.394 14.527 1.00 87.94 307 LEU A CA 1
ATOM 2454 C C . LEU A 1 307 ? 16.592 24.703 13.598 1.00 87.94 307 LEU A C 1
ATOM 2456 O O . LEU A 1 307 ? 16.634 23.472 13.571 1.00 87.94 307 LEU A O 1
ATOM 2460 N N . ILE A 1 308 ? 17.406 25.454 12.846 1.00 88.12 308 ILE A N 1
ATOM 2461 C CA . ILE A 1 308 ? 18.366 24.850 11.909 1.00 88.12 308 ILE A CA 1
ATOM 2462 C C . ILE A 1 308 ? 19.372 23.972 12.680 1.00 88.12 308 ILE A C 1
ATOM 2464 O O . ILE A 1 308 ? 19.495 22.790 12.340 1.00 88.12 308 ILE A O 1
ATOM 2468 N N . PRO A 1 309 ? 20.001 24.447 13.779 1.00 90.06 309 PRO A N 1
ATOM 2469 C CA . PRO A 1 309 ? 20.846 23.593 14.608 1.00 90.06 309 PRO A CA 1
ATOM 2470 C C . PRO A 1 309 ? 20.156 22.347 15.182 1.00 90.06 309 PRO A C 1
ATOM 2472 O O . PRO A 1 309 ? 20.799 21.305 15.292 1.00 90.06 309 PRO A O 1
ATOM 2475 N N . PHE A 1 310 ? 18.862 22.413 15.522 1.00 86.38 310 PHE A N 1
ATOM 2476 C CA . PHE A 1 310 ? 18.102 21.264 16.034 1.00 86.38 310 PHE A CA 1
ATOM 2477 C C . PHE A 1 310 ? 17.859 20.157 14.997 1.00 86.38 310 PHE A C 1
ATOM 2479 O O . PHE A 1 310 ? 17.859 18.972 15.356 1.00 86.38 310 PHE A O 1
ATOM 2486 N N . VAL A 1 311 ? 17.652 20.518 13.727 1.00 82.12 311 VAL A N 1
ATOM 2487 C CA . VAL A 1 311 ? 17.388 19.564 12.633 1.00 82.12 311 VAL A CA 1
ATOM 2488 C C . VAL A 1 311 ? 18.678 18.886 12.148 1.00 82.12 311 VAL A C 1
ATOM 2490 O O . VAL A 1 311 ? 18.653 17.723 11.742 1.00 82.12 311 VAL A O 1
ATOM 2493 N N . MET A 1 312 ? 19.829 19.559 12.240 1.00 82.00 312 MET A N 1
ATOM 2494 C CA . MET A 1 312 ? 21.115 19.009 11.792 1.00 82.00 312 MET A CA 1
ATOM 2495 C C . MET A 1 312 ? 21.543 17.757 12.584 1.00 82.00 312 MET A C 1
ATOM 2497 O O . MET A 1 312 ? 21.428 17.682 13.806 1.00 82.00 312 MET A O 1
ATOM 2501 N N . ARG A 1 313 ? 22.094 16.752 11.884 1.00 74.44 313 ARG A N 1
ATOM 2502 C CA . ARG A 1 313 ? 22.437 15.433 12.464 1.00 74.44 313 ARG A CA 1
ATOM 2503 C C . ARG A 1 313 ? 23.550 15.463 13.527 1.00 74.44 313 ARG A C 1
ATOM 2505 O O . ARG A 1 313 ? 23.655 14.525 14.313 1.00 74.44 313 ARG A O 1
ATOM 2512 N N . HIS A 1 314 ? 24.400 16.490 13.553 1.00 86.00 314 HIS A N 1
ATOM 2513 C CA . HIS A 1 314 ? 25.609 16.499 14.381 1.00 86.00 314 HIS A CA 1
ATOM 2514 C C . HIS A 1 314 ? 25.339 16.970 15.822 1.00 86.00 314 HIS A C 1
ATOM 2516 O O . HIS A 1 314 ? 24.851 18.080 16.037 1.00 86.00 314 HIS A O 1
ATOM 2522 N N . LYS A 1 315 ? 25.704 16.159 16.829 1.00 84.62 315 LYS A N 1
ATOM 2523 C CA . LYS A 1 315 ? 25.394 16.423 18.253 1.00 84.62 315 LYS A CA 1
ATOM 2524 C C . LYS A 1 315 ? 25.910 17.781 18.752 1.00 84.62 315 LYS A C 1
ATOM 2526 O O . LYS A 1 315 ? 25.180 18.482 19.445 1.00 84.62 315 LYS A O 1
ATOM 2531 N N . ALA A 1 316 ? 27.124 18.175 18.359 1.00 85.38 316 ALA A N 1
ATOM 2532 C CA . ALA A 1 316 ? 27.700 19.468 18.741 1.00 85.38 316 ALA A CA 1
ATOM 2533 C C . ALA A 1 316 ? 26.962 20.667 18.113 1.00 85.38 316 ALA A C 1
ATOM 2535 O O . ALA A 1 316 ? 26.965 21.750 18.685 1.00 85.38 316 ALA A O 1
ATOM 2536 N N . ILE A 1 317 ? 26.285 20.476 16.974 1.00 86.62 317 ILE A N 1
ATOM 2537 C CA . ILE A 1 317 ? 25.460 21.524 16.362 1.00 86.62 317 ILE A CA 1
ATOM 2538 C C . ILE A 1 317 ? 24.122 21.635 17.105 1.00 86.62 317 ILE A C 1
ATOM 2540 O O . ILE A 1 317 ? 23.722 22.742 17.448 1.00 86.62 317 ILE A O 1
ATOM 2544 N N . LYS A 1 318 ? 23.483 20.516 17.488 1.00 86.31 318 LYS A N 1
ATOM 2545 C CA . LYS A 1 318 ? 22.264 20.556 18.326 1.00 86.31 318 LYS A CA 1
ATOM 2546 C C . LYS A 1 318 ? 22.474 21.299 19.656 1.00 86.31 318 LYS A C 1
ATOM 2548 O O . LYS A 1 318 ? 21.547 21.946 20.137 1.00 86.31 318 LYS A O 1
ATOM 2553 N N . ALA A 1 319 ? 23.692 21.276 20.208 1.00 89.31 319 ALA A N 1
ATOM 2554 C CA . ALA A 1 319 ? 24.052 22.069 21.384 1.00 89.31 319 ALA A CA 1
ATOM 2555 C C . ALA A 1 319 ? 23.889 23.587 21.168 1.00 89.31 319 ALA A C 1
ATOM 2557 O O . ALA A 1 319 ? 23.434 24.276 22.077 1.00 89.31 319 ALA A O 1
ATOM 2558 N N . ILE A 1 320 ? 24.166 24.098 19.961 1.00 91.50 320 ILE A N 1
ATOM 2559 C CA . ILE A 1 320 ? 23.946 25.510 19.603 1.00 91.50 320 ILE A CA 1
ATOM 2560 C C . ILE A 1 320 ? 22.452 25.854 19.701 1.00 91.50 320 ILE A C 1
ATOM 2562 O O . ILE A 1 320 ? 22.105 26.888 20.262 1.00 91.50 320 ILE A O 1
ATOM 2566 N N . GLY A 1 321 ? 21.560 24.965 19.250 1.00 90.88 321 GLY A N 1
ATOM 2567 C CA . GLY A 1 321 ? 20.108 25.156 19.368 1.00 90.88 321 GLY A CA 1
ATOM 2568 C C . GLY A 1 321 ? 19.631 25.251 20.824 1.00 90.88 321 GLY A C 1
ATOM 2569 O O . GLY A 1 321 ? 18.837 26.134 21.159 1.00 90.88 321 GLY A O 1
ATOM 2570 N N . TYR A 1 322 ? 20.166 24.406 21.718 1.00 92.19 322 TYR A N 1
ATOM 2571 C CA . TYR A 1 322 ? 19.879 24.501 23.157 1.00 92.19 322 TYR A CA 1
ATOM 2572 C C . TYR A 1 322 ? 20.394 25.824 23.745 1.00 92.19 322 TYR A C 1
ATOM 2574 O O . TYR A 1 322 ? 19.654 26.505 24.452 1.00 92.19 322 TYR A O 1
ATOM 2582 N N . ILE A 1 323 ? 21.628 26.220 23.411 1.00 94.50 323 ILE A N 1
ATOM 2583 C CA . ILE A 1 323 ? 22.246 27.471 23.880 1.00 94.50 323 ILE A CA 1
ATOM 2584 C C . ILE A 1 323 ? 21.439 28.693 23.419 1.00 94.50 323 ILE A C 1
ATOM 2586 O O . ILE A 1 323 ? 21.131 29.547 24.246 1.00 94.50 323 ILE A O 1
ATOM 2590 N N . MET A 1 324 ? 21.036 28.762 22.145 1.00 93.44 324 MET A N 1
ATOM 2591 C CA . MET A 1 324 ? 20.228 29.872 21.615 1.00 93.44 324 MET A CA 1
ATOM 2592 C C . MET A 1 324 ? 18.855 29.955 22.291 1.00 93.44 324 MET A C 1
ATOM 2594 O O . MET A 1 324 ? 18.421 31.037 22.678 1.00 93.44 324 MET A O 1
ATOM 2598 N N . THR A 1 325 ? 18.203 28.812 22.521 1.00 93.38 325 THR A N 1
ATOM 2599 C CA . THR A 1 325 ? 16.923 28.755 23.250 1.00 93.38 325 THR A CA 1
ATOM 2600 C C . THR A 1 325 ? 17.062 29.312 24.672 1.00 93.38 325 THR A C 1
ATOM 2602 O O . THR A 1 325 ? 16.263 30.149 25.093 1.00 93.38 325 THR A O 1
ATOM 2605 N N . ILE A 1 326 ? 18.093 28.878 25.406 1.00 94.81 326 ILE A N 1
ATOM 2606 C CA . ILE A 1 326 ? 18.380 29.355 26.767 1.00 94.81 326 ILE A CA 1
ATOM 2607 C C . ILE A 1 326 ? 18.697 30.858 26.747 1.00 94.81 326 ILE A C 1
ATOM 2609 O O . ILE A 1 326 ? 18.171 31.603 27.574 1.00 94.81 326 ILE A O 1
ATOM 2613 N N . LEU A 1 327 ? 19.491 31.321 25.777 1.00 95.25 327 LEU A N 1
ATOM 2614 C CA . LEU A 1 327 ? 19.848 32.729 25.611 1.00 95.25 327 LEU A CA 1
ATOM 2615 C C . LEU A 1 327 ? 18.610 33.617 25.412 1.00 95.25 327 LEU A C 1
ATOM 2617 O O . LEU A 1 327 ? 18.506 34.646 26.073 1.00 95.25 327 LEU A O 1
ATOM 2621 N N . PHE A 1 328 ? 17.643 33.215 24.580 1.00 95.00 328 PHE A N 1
ATOM 2622 C CA . PHE A 1 328 ? 16.400 33.977 24.389 1.00 95.00 328 PHE A CA 1
ATOM 2623 C C . PHE A 1 328 ? 15.593 34.120 25.693 1.00 95.00 328 PHE A C 1
ATOM 2625 O O . PHE A 1 328 ? 15.099 35.206 26.004 1.00 95.00 328 PHE A O 1
ATOM 2632 N N . VAL A 1 329 ? 15.502 33.058 26.502 1.00 95.00 329 VAL A N 1
ATOM 2633 C CA . VAL A 1 329 ? 14.824 33.112 27.812 1.00 95.00 329 VAL A CA 1
ATOM 2634 C C . VAL A 1 329 ? 15.586 34.009 28.798 1.00 95.00 329 VAL A C 1
ATOM 2636 O O . VAL A 1 329 ? 14.966 34.828 29.479 1.00 95.00 329 VAL A O 1
ATOM 2639 N N . LEU A 1 330 ? 16.920 33.919 28.843 1.00 95.31 330 LEU A N 1
ATOM 2640 C CA . LEU A 1 330 ? 17.759 34.757 29.709 1.00 95.31 330 LEU A CA 1
ATOM 2641 C C . LEU A 1 330 ? 17.719 36.242 29.318 1.00 95.31 330 LEU A C 1
ATOM 2643 O O . LEU A 1 330 ? 17.655 37.092 30.203 1.00 95.31 330 LEU A O 1
ATOM 2647 N N . VAL A 1 331 ? 17.691 36.567 28.022 1.00 94.81 331 VAL A N 1
ATOM 2648 C CA . VAL A 1 331 ? 17.532 37.947 27.525 1.00 94.81 331 VAL A CA 1
ATOM 2649 C C . VAL A 1 331 ? 16.191 38.537 27.968 1.00 94.81 331 VAL A C 1
ATOM 2651 O O . VAL A 1 331 ? 16.153 39.682 28.422 1.00 94.81 331 VAL A O 1
ATOM 2654 N N . SER A 1 332 ? 15.108 37.755 27.919 1.00 94.06 332 SER A N 1
ATOM 2655 C CA . SER A 1 332 ? 13.781 38.167 28.403 1.00 94.06 332 SER A CA 1
ATOM 2656 C C . SER A 1 332 ? 13.777 38.452 29.907 1.00 94.06 332 SER A C 1
ATOM 2658 O O . SER A 1 332 ? 13.372 39.540 30.319 1.00 94.06 332 SER A O 1
ATOM 2660 N N . ILE A 1 333 ? 14.311 37.532 30.716 1.00 94.06 333 ILE A N 1
ATOM 2661 C CA . ILE A 1 333 ? 14.428 37.684 32.175 1.00 94.06 333 ILE A CA 1
ATOM 2662 C C . ILE A 1 333 ? 15.301 38.896 32.539 1.00 94.06 333 ILE A C 1
ATOM 2664 O O . ILE A 1 333 ? 14.880 39.750 33.319 1.00 94.06 333 ILE A O 1
ATOM 2668 N N . GLY A 1 334 ? 16.493 39.009 31.947 1.00 93.62 334 GLY A N 1
ATOM 2669 C CA . GLY A 1 334 ? 17.440 40.089 32.233 1.00 93.62 334 GLY A CA 1
ATOM 2670 C C . GLY A 1 334 ? 16.919 41.471 31.834 1.00 93.62 334 GLY A C 1
ATOM 2671 O O . GLY A 1 334 ? 17.109 42.433 32.577 1.00 93.62 334 GLY A O 1
ATOM 2672 N N . SER A 1 335 ? 16.203 41.568 30.709 1.00 91.56 335 SER A N 1
ATOM 2673 C CA . SER A 1 335 ? 15.616 42.832 30.244 1.00 91.56 335 SER A CA 1
ATOM 2674 C C . SER A 1 335 ? 14.514 43.335 31.172 1.00 91.56 335 SER A C 1
ATOM 2676 O O . SER A 1 335 ? 14.509 44.511 31.532 1.00 91.56 335 SER A O 1
ATOM 2678 N N . ILE A 1 336 ? 13.600 42.451 31.593 1.00 89.12 336 ILE A N 1
ATOM 2679 C CA . ILE A 1 336 ? 12.515 42.817 32.514 1.00 89.12 336 ILE A CA 1
ATOM 2680 C C . ILE A 1 336 ? 13.096 43.219 33.875 1.00 89.12 336 ILE A C 1
ATOM 2682 O O . ILE A 1 336 ? 12.752 44.280 34.395 1.00 89.12 336 ILE A O 1
ATOM 2686 N N . LEU A 1 337 ? 14.028 42.427 34.417 1.00 90.69 337 LEU A N 1
ATOM 2687 C CA . LEU A 1 337 ? 14.685 42.721 35.692 1.00 90.69 337 LEU A CA 1
ATOM 2688 C C . LEU A 1 337 ? 15.425 44.068 35.658 1.00 90.69 337 LEU A C 1
ATOM 2690 O O . LEU A 1 337 ? 15.246 44.887 36.557 1.00 90.69 337 LEU A O 1
ATOM 2694 N N . GLY A 1 338 ? 16.208 44.329 34.606 1.00 88.88 338 GLY A N 1
ATOM 2695 C CA . GLY A 1 338 ? 16.931 45.591 34.435 1.00 88.88 338 GLY A CA 1
ATOM 2696 C C . GLY A 1 338 ? 16.002 46.806 34.353 1.00 88.88 338 GLY A C 1
ATOM 2697 O O . GLY A 1 338 ? 16.241 47.807 35.026 1.00 88.88 338 GLY A O 1
ATOM 2698 N N . LEU A 1 339 ? 14.905 46.707 33.594 1.00 86.25 339 LEU A N 1
ATOM 2699 C CA . LEU A 1 339 ? 13.917 47.784 33.472 1.00 86.25 339 LEU A CA 1
ATOM 2700 C C . LEU A 1 339 ? 13.175 48.062 34.786 1.00 86.25 339 LEU A C 1
ATOM 2702 O O . LEU A 1 339 ? 12.974 49.226 35.123 1.00 86.25 339 LEU A O 1
ATOM 2706 N N . LEU A 1 340 ? 12.806 47.028 35.546 1.00 84.19 340 LEU A N 1
ATOM 2707 C CA . LEU A 1 340 ? 12.109 47.185 36.830 1.00 84.19 340 LEU A CA 1
ATOM 2708 C C . LEU A 1 340 ? 13.020 47.712 37.950 1.00 84.19 340 LEU A C 1
ATOM 2710 O O . LEU A 1 340 ? 12.549 48.434 38.828 1.00 84.19 340 LEU A O 1
ATOM 2714 N N . LEU A 1 341 ? 14.317 47.390 37.914 1.00 85.12 341 LEU A N 1
ATOM 2715 C CA . LEU A 1 341 ? 15.315 47.977 38.816 1.00 85.12 341 LEU A CA 1
ATOM 2716 C C . LEU A 1 341 ? 15.612 49.445 38.465 1.00 85.12 341 LEU A C 1
ATOM 2718 O O . LEU A 1 341 ? 15.789 50.259 39.369 1.00 85.12 341 LEU A O 1
ATOM 2722 N N . TYR A 1 342 ? 15.644 49.791 37.173 1.00 83.88 342 TYR A N 1
ATOM 2723 C CA . TYR A 1 342 ? 15.919 51.154 36.702 1.00 83.88 342 TYR A CA 1
ATOM 2724 C C . TYR A 1 342 ? 14.703 52.095 36.807 1.00 83.88 342 TYR A C 1
ATOM 2726 O O . TYR A 1 342 ? 14.867 53.283 37.081 1.00 83.88 342 TYR A O 1
ATOM 2734 N N . TYR A 1 343 ? 13.478 51.576 36.660 1.00 78.44 343 TYR A N 1
ATOM 2735 C CA . TYR A 1 343 ? 12.227 52.324 36.829 1.00 78.44 343 TYR A CA 1
ATOM 2736 C C . TYR A 1 343 ? 11.336 51.727 37.941 1.00 78.44 343 TYR A C 1
ATOM 2738 O O . TYR A 1 343 ? 10.321 51.091 37.641 1.00 78.44 343 TYR A O 1
ATOM 2746 N N . PRO A 1 344 ? 11.632 51.978 39.235 1.00 70.31 344 PRO A N 1
ATOM 2747 C CA . PRO A 1 344 ? 10.860 51.428 40.355 1.00 70.31 344 PRO A CA 1
ATOM 2748 C C . PRO A 1 344 ? 9.363 51.783 40.374 1.00 70.31 344 PRO A C 1
ATOM 2750 O O . PRO A 1 344 ? 8.594 51.112 41.056 1.00 70.31 344 PRO A O 1
ATOM 2753 N N . SER A 1 345 ? 8.928 52.813 39.638 1.00 65.12 345 SER A N 1
ATOM 2754 C CA . SER A 1 345 ? 7.511 53.166 39.467 1.00 65.12 345 SER A CA 1
ATOM 2755 C C . SER A 1 345 ? 6.745 52.202 38.550 1.00 65.12 345 SER A C 1
ATOM 2757 O O . SER A 1 345 ? 5.556 51.981 38.761 1.00 65.12 345 SER A O 1
ATOM 2759 N N . MET A 1 346 ? 7.399 51.552 37.577 1.00 67.31 346 MET A N 1
ATOM 2760 C CA . MET A 1 346 ? 6.744 50.542 36.726 1.00 67.31 346 MET A CA 1
ATOM 2761 C C . MET A 1 346 ? 6.269 49.316 37.518 1.00 67.31 346 MET A C 1
ATOM 2763 O O . MET A 1 346 ? 5.377 48.602 37.066 1.00 67.31 346 MET A O 1
ATOM 2767 N N . VAL A 1 347 ? 6.867 49.071 38.689 1.00 65.19 347 VAL A N 1
ATOM 2768 C CA . VAL A 1 347 ? 6.619 47.891 39.529 1.00 65.19 347 VAL A CA 1
ATOM 2769 C C . VAL A 1 347 ? 5.151 47.816 39.974 1.00 65.19 347 VAL A C 1
ATOM 2771 O O . VAL A 1 347 ? 4.589 46.725 39.991 1.00 65.19 347 VAL A O 1
ATOM 2774 N N . THR A 1 348 ? 4.509 48.957 40.254 1.00 57.09 348 THR A N 1
ATOM 2775 C CA . THR A 1 348 ? 3.082 49.046 40.624 1.00 57.09 348 THR A CA 1
ATOM 2776 C C . THR A 1 348 ? 2.150 49.205 39.419 1.00 57.09 348 THR A C 1
ATOM 2778 O O . THR A 1 348 ? 1.065 48.632 39.406 1.00 57.09 348 THR A O 1
ATOM 2781 N N . HIS A 1 349 ? 2.562 49.928 38.371 1.00 54.06 349 HIS A N 1
ATOM 2782 C CA . HIS A 1 349 ? 1.704 50.213 37.207 1.00 54.06 349 HIS A CA 1
ATOM 2783 C C . HIS A 1 349 ? 1.428 49.006 36.290 1.00 54.06 349 HIS A C 1
ATOM 2785 O O . HIS A 1 349 ? 0.639 49.117 35.358 1.00 54.06 349 HIS A O 1
ATOM 2791 N N . GLY A 1 350 ? 2.022 47.837 36.546 1.00 50.91 350 GLY A N 1
ATOM 2792 C CA . GLY A 1 350 ? 1.703 46.602 35.819 1.00 50.91 350 GLY A CA 1
ATOM 2793 C C . GLY A 1 350 ? 0.338 45.973 36.153 1.00 50.91 350 GLY A C 1
ATOM 2794 O O . GLY A 1 350 ? 0.038 44.908 35.615 1.00 50.91 350 GLY A O 1
ATOM 2795 N N . LEU A 1 351 ? -0.446 46.580 37.055 1.00 48.47 351 LEU A N 1
ATOM 2796 C CA . LEU A 1 351 ? -1.704 46.043 37.607 1.00 48.47 351 LEU A CA 1
ATOM 2797 C C . LEU A 1 351 ? -2.890 47.025 37.553 1.00 48.47 351 LEU A C 1
ATOM 2799 O O . LEU A 1 351 ? -4.023 46.624 37.826 1.00 48.47 351 LEU A O 1
ATOM 2803 N N . ASP A 1 352 ? -2.630 48.288 37.212 1.00 44.94 352 ASP A N 1
ATOM 2804 C CA . ASP A 1 352 ? -3.589 49.393 37.259 1.00 44.94 352 ASP A CA 1
ATOM 2805 C C . ASP A 1 352 ? -3.908 49.870 35.834 1.00 44.94 352 ASP A C 1
ATOM 2807 O O . ASP A 1 352 ? -3.008 50.149 35.043 1.00 44.94 352 ASP A O 1
ATOM 2811 N N . ILE A 1 353 ? -5.198 49.918 35.499 1.00 44.47 353 ILE A N 1
ATOM 2812 C CA . ILE A 1 353 ? -5.708 50.275 34.164 1.00 44.47 353 ILE A CA 1
ATOM 2813 C C . ILE A 1 353 ? -6.095 51.773 34.113 1.00 44.47 353 ILE A C 1
ATOM 2815 O O . ILE A 1 353 ? -6.463 52.293 33.059 1.00 44.47 353 ILE A O 1
ATOM 2819 N N . SER A 1 354 ? -5.996 52.506 35.229 1.00 42.31 354 SER A N 1
ATOM 2820 C CA . SER A 1 354 ? -6.334 53.931 35.284 1.00 42.31 354 SER A CA 1
ATOM 2821 C C . SER A 1 354 ? -5.284 54.809 34.578 1.00 42.31 354 SER A C 1
ATOM 2823 O O . SER A 1 354 ? -4.094 54.821 34.889 1.00 42.31 354 SER A O 1
ATOM 2825 N N . SER A 1 355 ? -5.731 55.571 33.579 1.00 47.22 355 SER A N 1
ATOM 2826 C CA . SER A 1 355 ? -4.873 56.184 32.553 1.00 47.22 355 SER A CA 1
ATOM 2827 C C . SER A 1 355 ? -4.232 57.529 32.944 1.00 47.22 355 SER A C 1
ATOM 2829 O O . SER A 1 355 ? -4.066 58.389 32.083 1.00 47.22 355 SER A O 1
ATOM 2831 N N . ASN A 1 356 ? -3.913 57.751 34.225 1.00 45.12 356 ASN A N 1
ATOM 2832 C CA . ASN A 1 356 ? -3.486 59.057 34.761 1.00 45.12 356 ASN A CA 1
ATOM 2833 C C . ASN A 1 356 ? -2.213 58.974 35.634 1.00 45.12 356 ASN A C 1
ATOM 2835 O O . ASN A 1 356 ? -2.162 59.512 36.740 1.00 45.12 356 ASN A O 1
ATOM 2839 N N . ALA A 1 357 ? -1.159 58.323 35.132 1.00 42.44 357 ALA A N 1
ATOM 2840 C CA . ALA A 1 357 ? 0.149 58.263 35.792 1.00 42.44 357 ALA A CA 1
ATOM 2841 C C . ALA A 1 357 ? 1.256 58.877 34.917 1.00 42.44 357 ALA A C 1
ATOM 2843 O O . ALA A 1 357 ? 1.494 58.433 33.798 1.00 42.44 357 ALA A O 1
ATOM 2844 N N . THR A 1 358 ? 1.985 59.867 35.441 1.00 44.31 358 THR A N 1
ATOM 2845 C CA . THR A 1 358 ? 3.085 60.570 34.747 1.00 44.31 358 THR A CA 1
ATOM 2846 C C . THR A 1 358 ? 4.406 59.783 34.764 1.00 44.31 358 THR A C 1
ATOM 2848 O O . THR A 1 358 ? 5.477 60.321 35.045 1.00 44.31 358 THR A O 1
ATOM 2851 N N . GLY A 1 359 ? 4.336 58.481 34.475 1.00 50.75 359 GLY A N 1
ATOM 2852 C CA . GLY A 1 359 ? 5.480 57.571 34.410 1.00 50.75 359 GLY A CA 1
ATOM 2853 C C . GLY A 1 359 ? 5.775 57.083 32.985 1.00 50.75 359 GLY A C 1
ATOM 2854 O O . GLY A 1 359 ? 4.927 57.188 32.102 1.00 50.75 359 GLY A O 1
ATOM 2855 N N . PRO A 1 360 ? 6.967 56.516 32.726 1.00 54.41 360 PRO A N 1
ATOM 2856 C CA . PRO A 1 360 ? 7.223 55.793 31.484 1.00 54.41 360 PRO A CA 1
ATOM 2857 C C . PRO A 1 360 ? 6.306 54.562 31.393 1.00 54.41 360 PRO A C 1
ATOM 2859 O O . PRO A 1 360 ? 6.368 53.680 32.250 1.00 54.41 360 PRO A O 1
ATOM 2862 N N . ASN A 1 361 ? 5.477 54.499 30.346 1.00 66.38 361 ASN A N 1
ATOM 2863 C CA . ASN A 1 361 ? 4.474 53.452 30.143 1.00 66.38 361 ASN A CA 1
ATOM 2864 C C . ASN A 1 361 ? 5.061 52.035 30.305 1.00 66.38 361 ASN A C 1
ATOM 2866 O O . ASN A 1 361 ? 5.898 51.596 29.510 1.00 66.38 361 ASN A O 1
ATOM 2870 N N . PHE A 1 362 ? 4.549 51.281 31.287 1.00 73.75 362 PHE A N 1
ATOM 2871 C CA . PHE A 1 362 ? 4.810 49.840 31.435 1.00 73.75 362 PHE A CA 1
ATOM 2872 C C . PHE A 1 362 ? 4.467 49.079 30.143 1.00 73.75 362 PHE A C 1
ATOM 2874 O O . PHE A 1 362 ? 5.163 48.135 29.759 1.00 73.75 362 PHE A O 1
ATOM 2881 N N . PHE A 1 363 ? 3.428 49.540 29.437 1.00 75.12 363 PHE A N 1
ATOM 2882 C CA . PHE A 1 363 ? 3.007 48.989 28.156 1.00 75.12 363 PHE A CA 1
ATOM 2883 C C . PHE A 1 363 ? 4.128 49.055 27.100 1.00 75.12 363 PHE A C 1
ATOM 2885 O O . PHE A 1 363 ? 4.571 48.012 26.617 1.00 75.12 363 PHE A O 1
ATOM 2892 N N . ASP A 1 364 ? 4.660 50.254 26.837 1.00 77.50 364 ASP A N 1
ATOM 2893 C CA . ASP A 1 364 ? 5.711 50.517 25.839 1.00 77.50 364 ASP A CA 1
ATOM 2894 C C . ASP A 1 364 ? 7.047 49.828 26.150 1.00 77.50 364 ASP A C 1
ATOM 2896 O O . ASP A 1 364 ? 7.791 49.453 25.241 1.00 77.50 364 ASP A O 1
ATOM 2900 N N . LYS A 1 365 ? 7.401 49.721 27.438 1.00 82.19 365 LYS A N 1
ATOM 2901 C CA . LYS A 1 365 ? 8.744 49.297 27.871 1.00 82.19 365 LYS A CA 1
ATOM 2902 C C . LYS A 1 365 ? 8.857 47.824 28.253 1.00 82.19 365 LYS A C 1
ATOM 2904 O O . LYS A 1 365 ? 9.955 47.278 28.176 1.00 82.19 365 LYS A O 1
ATOM 2909 N N . ILE A 1 366 ? 7.765 47.191 28.682 1.00 82.00 366 ILE A N 1
ATOM 2910 C CA . ILE A 1 366 ? 7.765 45.796 29.154 1.00 82.00 366 ILE A CA 1
ATOM 2911 C C . ILE A 1 366 ? 6.682 44.961 28.459 1.00 82.00 366 ILE A C 1
ATOM 2913 O O . ILE A 1 366 ? 6.904 43.776 28.195 1.00 82.00 366 ILE A O 1
ATOM 2917 N N . TYR A 1 367 ? 5.507 45.528 28.158 1.00 81.94 367 TYR A N 1
ATOM 2918 C CA . TYR A 1 367 ? 4.377 44.733 27.670 1.00 81.94 367 TYR A CA 1
ATOM 2919 C C . TYR A 1 367 ? 4.427 44.419 26.172 1.00 81.94 367 TYR A C 1
ATOM 2921 O O . TYR A 1 367 ? 4.148 43.273 25.824 1.00 81.94 367 TYR A O 1
ATOM 2929 N N . VAL A 1 368 ? 4.748 45.374 25.293 1.00 83.75 368 VAL A N 1
ATOM 2930 C CA . VAL A 1 368 ? 4.795 45.134 23.829 1.00 83.75 368 VAL A CA 1
ATOM 2931 C C . VAL A 1 368 ? 6.177 44.732 23.317 1.00 83.75 368 VAL A C 1
ATOM 2933 O O . VAL A 1 368 ? 6.295 44.229 22.205 1.00 83.75 368 VAL A O 1
ATOM 2936 N N . THR A 1 369 ? 7.214 44.948 24.122 1.00 88.94 369 THR A N 1
ATOM 2937 C CA . THR A 1 369 ? 8.621 44.907 23.714 1.00 88.94 369 THR A CA 1
ATOM 2938 C C . THR A 1 369 ? 9.113 43.473 23.425 1.00 88.94 369 THR A C 1
ATOM 2940 O O . THR A 1 369 ? 8.995 42.609 24.301 1.00 88.94 369 THR A O 1
ATOM 2943 N N . PRO A 1 370 ? 9.726 43.192 22.257 1.00 91.50 370 PRO A N 1
ATOM 2944 C CA . PRO A 1 370 ? 9.957 41.820 21.785 1.00 91.50 370 PRO A CA 1
ATOM 2945 C C . PRO A 1 370 ? 10.951 41.025 22.623 1.00 91.50 370 PRO A C 1
ATOM 2947 O O . PRO A 1 370 ? 10.679 39.879 22.977 1.00 91.50 370 PRO A O 1
ATOM 2950 N N . TRP A 1 371 ? 12.073 41.624 23.025 1.00 90.50 371 TRP A N 1
ATOM 2951 C CA . TRP A 1 371 ? 13.046 40.935 23.878 1.00 90.50 371 TRP A CA 1
ATOM 2952 C C . TRP A 1 371 ? 12.466 40.599 25.261 1.00 90.50 371 TRP A C 1
ATOM 2954 O O . TRP A 1 371 ? 12.734 39.521 25.779 1.00 90.50 371 TRP A O 1
ATOM 2964 N N . CYS A 1 372 ? 11.577 41.430 25.817 1.00 89.88 372 CYS A N 1
ATOM 2965 C CA . CYS A 1 372 ? 10.823 41.104 27.035 1.00 89.88 372 CYS A CA 1
ATOM 2966 C C . CYS A 1 372 ? 9.791 39.976 26.807 1.00 89.88 372 CYS A C 1
ATOM 2968 O O . CYS A 1 372 ? 9.405 39.298 27.759 1.00 89.88 372 CYS A O 1
ATOM 2970 N N . ARG A 1 373 ? 9.363 39.741 25.559 1.00 89.38 373 ARG A N 1
ATOM 2971 C CA . ARG A 1 373 ? 8.278 38.823 25.174 1.00 89.38 373 ARG A CA 1
ATOM 2972 C C . ARG A 1 373 ? 8.701 37.474 24.592 1.00 89.38 373 ARG A C 1
ATOM 2974 O O . ARG A 1 373 ? 7.846 36.601 24.528 1.00 89.38 373 ARG A O 1
ATOM 2981 N N . ILE A 1 374 ? 9.961 37.271 24.207 1.00 93.00 374 ILE A N 1
ATOM 2982 C CA . ILE A 1 374 ? 10.406 36.065 23.476 1.00 93.00 374 ILE A CA 1
ATOM 2983 C C . ILE A 1 374 ? 10.401 34.757 24.300 1.00 93.00 374 ILE A C 1
ATOM 2985 O O . ILE A 1 374 ? 10.416 33.665 23.730 1.00 93.00 374 ILE A O 1
ATOM 2989 N N . SER A 1 375 ? 10.359 34.821 25.638 1.00 93.44 375 SER A N 1
ATOM 2990 C CA . SER A 1 375 ? 10.520 33.632 26.495 1.00 93.44 375 SER A CA 1
ATOM 2991 C C . SER A 1 375 ? 9.477 32.511 26.284 1.00 93.44 375 SER A C 1
ATOM 2993 O O . SER A 1 375 ? 9.910 31.362 26.173 1.00 93.44 375 SER A O 1
ATOM 2995 N N . PRO A 1 376 ? 8.155 32.760 26.143 1.00 92.94 376 PRO A N 1
ATOM 2996 C CA . PRO A 1 376 ? 7.178 31.709 25.838 1.00 92.94 376 PRO A CA 1
ATOM 2997 C C . PRO A 1 376 ? 7.417 31.058 24.472 1.00 92.94 376 PRO A C 1
ATOM 2999 O O . PRO A 1 376 ? 7.295 29.842 24.343 1.00 92.94 376 PRO A O 1
ATOM 3002 N N . TYR A 1 377 ? 7.809 31.854 23.470 1.00 92.81 377 TYR A N 1
ATOM 3003 C CA . TYR A 1 377 ? 8.082 31.377 22.113 1.00 92.81 377 TYR A CA 1
ATOM 3004 C C . TYR A 1 377 ? 9.279 30.417 22.101 1.00 92.81 377 TYR A C 1
ATOM 3006 O O . TYR A 1 377 ? 9.185 29.317 21.562 1.00 92.81 377 TYR A O 1
ATOM 3014 N N . ALA A 1 378 ? 10.379 30.779 22.772 1.00 93.94 378 ALA A N 1
ATOM 3015 C CA . ALA A 1 378 ? 11.556 29.917 22.908 1.00 93.94 378 ALA A CA 1
ATOM 3016 C C . ALA A 1 378 ? 11.238 28.594 23.639 1.00 93.94 378 ALA A C 1
ATOM 3018 O O . ALA A 1 378 ? 11.666 27.523 23.206 1.00 93.94 378 ALA A O 1
ATOM 3019 N N . ILE A 1 379 ? 10.437 28.649 24.710 1.00 94.75 379 ILE A N 1
ATOM 3020 C CA . ILE A 1 379 ? 9.993 27.458 25.454 1.00 94.75 379 ILE A CA 1
ATOM 3021 C C . ILE A 1 379 ? 9.106 26.560 24.573 1.00 94.75 379 ILE A C 1
ATOM 3023 O O . ILE A 1 379 ? 9.302 25.342 24.541 1.00 94.75 379 ILE A O 1
ATOM 3027 N N . GLY A 1 380 ? 8.182 27.140 23.801 1.00 92.31 380 GLY A N 1
ATOM 3028 C CA . GLY A 1 380 ? 7.358 26.414 22.829 1.00 92.31 380 GLY A CA 1
ATOM 3029 C C . GLY A 1 380 ? 8.185 25.744 21.726 1.00 92.31 380 GLY A C 1
ATOM 3030 O O . GLY A 1 380 ? 7.976 24.568 21.432 1.00 92.31 380 GLY A O 1
ATOM 3031 N N . LEU A 1 381 ? 9.184 26.448 21.184 1.00 91.19 381 LEU A N 1
ATOM 3032 C CA . LEU A 1 381 ? 10.094 25.954 20.144 1.00 91.19 381 LEU A CA 1
ATOM 3033 C C . LEU A 1 381 ? 10.855 24.695 20.592 1.00 91.19 381 LEU A C 1
ATOM 3035 O O . LEU A 1 381 ? 10.901 23.690 19.880 1.00 91.19 381 LEU A O 1
ATOM 3039 N N . PHE A 1 382 ? 11.404 24.729 21.808 1.00 92.50 382 PHE A N 1
ATOM 3040 C CA . PHE A 1 382 ? 12.074 23.583 22.422 1.00 92.50 382 PHE A CA 1
ATOM 3041 C C . PHE A 1 382 ? 11.100 22.444 22.741 1.00 92.50 382 PHE A C 1
ATOM 3043 O O . PHE A 1 382 ? 11.424 21.283 22.504 1.00 92.50 382 PHE A O 1
ATOM 3050 N N . THR A 1 383 ? 9.884 22.756 23.194 1.00 90.69 383 THR A N 1
ATOM 3051 C CA . THR A 1 383 ? 8.840 21.747 23.442 1.00 90.69 383 THR A CA 1
ATOM 3052 C C . THR A 1 383 ? 8.469 21.010 22.152 1.00 90.69 383 THR A C 1
ATOM 3054 O O . THR A 1 383 ? 8.439 19.782 22.144 1.00 90.69 383 THR A O 1
ATOM 3057 N N . GLY A 1 384 ? 8.291 21.724 21.035 1.00 87.50 384 GLY A N 1
ATOM 3058 C CA . GLY A 1 384 ? 8.069 21.116 19.719 1.00 87.50 384 GLY A CA 1
ATOM 3059 C C . GLY A 1 384 ? 9.221 20.202 19.286 1.00 87.50 384 GLY A C 1
ATOM 3060 O O . GLY A 1 384 ? 8.987 19.082 18.833 1.00 87.50 384 GLY A O 1
ATOM 3061 N N . PHE A 1 385 ? 10.472 20.622 19.507 1.00 87.38 385 PHE A N 1
ATOM 3062 C CA . PHE A 1 385 ? 11.642 19.767 19.284 1.00 87.38 385 PHE A CA 1
ATOM 3063 C C . PHE A 1 385 ? 11.613 18.492 20.147 1.00 87.38 385 PHE A C 1
ATOM 3065 O O . PHE A 1 385 ? 11.855 17.402 19.621 1.00 87.38 385 PHE A O 1
ATOM 3072 N N . LEU A 1 386 ? 11.286 18.591 21.441 1.00 86.50 386 LEU A N 1
ATOM 3073 C CA . LEU A 1 386 ? 11.171 17.424 22.323 1.00 86.50 386 LEU A CA 1
ATOM 3074 C C . LEU A 1 386 ? 10.095 16.445 21.831 1.00 86.50 386 LEU A C 1
ATOM 3076 O O . LEU A 1 386 ? 10.373 15.252 21.746 1.00 86.50 386 LEU A O 1
ATOM 3080 N N . VAL A 1 387 ? 8.914 16.939 21.447 1.00 86.12 387 VAL A N 1
ATOM 3081 C CA . VAL A 1 387 ? 7.791 16.120 20.947 1.00 86.12 387 VAL A CA 1
ATOM 3082 C C . VAL A 1 387 ? 8.125 15.411 19.627 1.00 86.12 387 VAL A C 1
ATOM 3084 O O . VAL A 1 387 ? 7.738 14.263 19.434 1.00 86.12 387 VAL A O 1
ATOM 3087 N N . ILE A 1 388 ? 8.883 16.047 18.728 1.00 79.94 388 ILE A N 1
ATOM 3088 C CA . ILE A 1 388 ? 9.303 15.424 17.458 1.00 79.94 388 ILE A CA 1
ATOM 3089 C C . ILE A 1 388 ? 10.354 14.320 17.680 1.00 79.94 388 ILE A C 1
ATOM 3091 O O . ILE A 1 388 ? 10.365 13.331 16.950 1.00 79.94 388 ILE A O 1
ATOM 3095 N N . ASN A 1 389 ? 11.244 14.464 18.672 1.00 77.94 389 ASN A N 1
ATOM 3096 C CA . ASN A 1 389 ? 12.307 13.480 18.932 1.00 77.94 389 ASN A CA 1
ATOM 3097 C C . ASN A 1 389 ? 11.876 12.365 19.910 1.00 77.94 389 ASN A C 1
ATOM 3099 O O . ASN A 1 389 ? 12.446 11.276 19.866 1.00 77.94 389 ASN A O 1
ATOM 3103 N N . MET A 1 390 ? 10.885 12.604 20.777 1.00 69.44 390 MET A N 1
ATOM 3104 C CA . MET A 1 390 ? 10.301 11.606 21.684 1.00 69.44 390 MET A CA 1
ATOM 3105 C C . MET A 1 390 ? 8.891 11.234 21.221 1.00 69.44 390 MET A C 1
ATOM 3107 O O . MET A 1 390 ? 7.906 11.849 21.619 1.00 69.44 390 MET A O 1
ATOM 3111 N N . GLY A 1 391 ? 8.808 10.206 20.372 1.00 57.84 391 GLY A N 1
ATOM 3112 C CA . GLY A 1 391 ? 7.538 9.695 19.854 1.00 57.84 391 GLY A CA 1
ATOM 3113 C C . GLY A 1 391 ? 6.593 9.167 20.943 1.00 57.84 391 GLY A C 1
ATOM 3114 O O . GLY A 1 391 ? 7.007 8.871 22.065 1.00 57.84 391 GLY A O 1
ATOM 3115 N N . ARG A 1 392 ? 5.314 8.987 20.579 1.00 59.78 392 ARG A N 1
ATOM 3116 C CA . ARG A 1 392 ? 4.195 8.642 21.489 1.00 59.78 392 ARG A CA 1
ATOM 3117 C C . ARG A 1 392 ? 4.394 7.366 22.331 1.00 59.78 392 ARG A C 1
ATOM 3119 O O . ARG A 1 392 ? 3.658 7.146 23.285 1.00 59.78 392 ARG A O 1
ATOM 3126 N N . THR A 1 393 ? 5.372 6.525 21.994 1.00 51.78 393 THR A N 1
ATOM 3127 C CA . THR A 1 393 ? 5.739 5.298 22.720 1.00 51.78 393 THR A CA 1
ATOM 3128 C C . THR A 1 393 ? 6.676 5.531 23.914 1.00 51.78 393 THR A C 1
ATOM 3130 O O . THR A 1 393 ? 6.886 4.609 24.705 1.00 51.78 393 THR A O 1
ATOM 3133 N N . TYR A 1 394 ? 7.245 6.731 24.079 1.00 74.50 394 TYR A N 1
ATOM 3134 C CA . TYR A 1 394 ? 8.190 7.029 25.157 1.00 74.50 394 TYR A CA 1
ATOM 3135 C C . TYR A 1 394 ? 7.505 7.056 26.534 1.00 74.50 394 TYR A C 1
ATOM 3137 O O . TYR A 1 394 ? 6.638 7.889 26.805 1.00 74.50 394 TYR A O 1
ATOM 3145 N N . ARG A 1 395 ? 7.908 6.152 27.439 1.00 78.31 395 ARG A N 1
ATOM 3146 C CA . ARG A 1 395 ? 7.331 6.041 28.787 1.00 78.31 395 ARG A CA 1
ATOM 3147 C C . ARG A 1 395 ? 8.215 6.709 29.843 1.00 78.31 395 ARG A C 1
ATOM 3149 O O . ARG A 1 395 ? 9.288 6.210 30.166 1.00 78.31 395 ARG A O 1
ATOM 3156 N N . LEU A 1 396 ? 7.728 7.806 30.428 1.00 82.88 396 LEU A N 1
ATOM 3157 C CA . LEU A 1 396 ? 8.332 8.413 31.619 1.00 82.88 396 LEU A CA 1
ATOM 3158 C C . LEU A 1 396 ? 8.213 7.501 32.850 1.00 82.88 396 LEU A C 1
ATOM 3160 O O . LEU A 1 396 ? 7.220 6.797 33.027 1.00 82.88 396 LEU A O 1
ATOM 3164 N N . ASN A 1 397 ? 9.195 7.596 33.748 1.00 87.12 397 ASN A N 1
ATOM 3165 C CA . ASN A 1 397 ? 9.111 7.039 35.098 1.00 87.12 397 ASN A CA 1
ATOM 3166 C C . ASN A 1 397 ? 8.022 7.780 35.902 1.00 87.12 397 ASN A C 1
ATOM 3168 O O . ASN A 1 397 ? 8.026 9.012 35.963 1.00 87.12 397 ASN A O 1
ATOM 3172 N N . SER A 1 398 ? 7.131 7.034 36.562 1.00 80.25 398 SER A N 1
ATOM 3173 C CA . SER A 1 398 ? 6.045 7.549 37.409 1.00 80.25 398 SER A CA 1
ATOM 3174 C C . SER A 1 398 ? 6.500 8.584 38.447 1.00 80.25 398 SER A C 1
ATOM 3176 O O . SER A 1 398 ? 5.778 9.544 38.700 1.00 80.25 398 SER A O 1
ATOM 3178 N N . PHE A 1 399 ? 7.707 8.442 39.006 1.00 85.50 399 PHE A N 1
ATOM 3179 C CA . PHE A 1 399 ? 8.285 9.400 39.957 1.00 85.50 399 PHE A CA 1
ATOM 3180 C C . PHE A 1 399 ? 8.615 10.751 39.299 1.00 85.50 399 PHE A C 1
ATOM 3182 O O . PHE A 1 399 ? 8.285 11.807 39.836 1.00 85.50 399 PHE A O 1
ATOM 3189 N N . VAL A 1 400 ? 9.192 10.723 38.092 1.00 86.00 400 VAL A N 1
ATOM 3190 C CA . VAL A 1 400 ? 9.476 11.929 37.293 1.00 86.00 400 VAL A CA 1
ATOM 3191 C C . VAL A 1 400 ? 8.170 12.597 36.856 1.00 86.00 400 VAL A C 1
ATOM 3193 O O . VAL A 1 400 ? 8.057 13.819 36.925 1.00 86.00 400 VAL A O 1
ATOM 3196 N N . ARG A 1 401 ? 7.157 11.802 36.476 1.00 84.06 401 ARG A N 1
ATOM 3197 C CA . ARG A 1 401 ? 5.815 12.301 36.138 1.00 84.06 401 ARG A CA 1
ATOM 3198 C C . ARG A 1 401 ? 5.148 12.999 37.328 1.00 84.06 401 ARG A C 1
ATOM 3200 O O . ARG A 1 401 ? 4.616 14.092 37.164 1.00 84.06 401 ARG A O 1
ATOM 3207 N N . LEU A 1 402 ? 5.219 12.403 38.521 1.00 83.31 402 LEU A N 1
ATOM 3208 C CA . LEU A 1 402 ? 4.677 12.977 39.755 1.00 83.31 402 LEU A CA 1
ATOM 3209 C C . LEU A 1 402 ? 5.365 14.301 40.121 1.00 83.31 402 LEU A C 1
ATOM 3211 O O . LEU A 1 402 ? 4.681 15.300 40.329 1.00 83.31 402 LEU A O 1
ATOM 3215 N N . ILE A 1 403 ? 6.703 14.333 40.148 1.00 89.06 403 ILE A N 1
ATOM 3216 C CA . ILE A 1 403 ? 7.463 15.554 40.462 1.00 89.06 403 ILE A CA 1
ATOM 3217 C C . ILE A 1 403 ? 7.182 16.658 39.437 1.00 89.06 403 ILE A C 1
ATOM 3219 O O . ILE A 1 403 ? 6.903 17.789 39.830 1.00 89.06 403 ILE A O 1
ATOM 3223 N N . GLY A 1 404 ? 7.199 16.342 38.139 1.00 87.06 404 GLY A N 1
ATOM 3224 C CA . GLY A 1 404 ? 6.906 17.321 37.092 1.00 87.06 404 GLY A CA 1
ATOM 3225 C C . GLY A 1 404 ? 5.495 17.905 37.204 1.00 87.06 404 GLY A C 1
ATOM 3226 O O . GLY A 1 404 ? 5.332 19.118 37.090 1.00 87.06 404 GLY A O 1
ATOM 3227 N N . ASN A 1 405 ? 4.491 17.082 37.529 1.00 85.50 405 ASN A N 1
ATOM 3228 C CA . ASN A 1 405 ? 3.122 17.554 37.762 1.00 85.50 405 ASN A CA 1
ATOM 3229 C C . ASN A 1 405 ? 3.019 18.468 38.987 1.00 85.50 405 ASN A C 1
ATOM 3231 O O . ASN A 1 405 ? 2.393 19.524 38.899 1.00 85.50 405 ASN A O 1
ATOM 3235 N N . LEU A 1 406 ? 3.652 18.105 40.106 1.00 86.81 406 LEU A N 1
ATOM 3236 C CA . LEU A 1 406 ? 3.674 18.938 41.313 1.00 86.81 406 LEU A CA 1
ATOM 3237 C C . LEU A 1 406 ? 4.356 20.289 41.047 1.00 86.81 406 LEU A C 1
ATOM 3239 O O . LEU A 1 406 ? 3.814 21.329 41.417 1.00 86.81 406 LEU A O 1
ATOM 3243 N N . LEU A 1 407 ? 5.497 20.291 40.348 1.00 89.81 407 LEU A N 1
ATOM 3244 C CA . LEU A 1 407 ? 6.223 21.512 39.985 1.00 89.81 407 LEU A CA 1
ATOM 3245 C C . LEU A 1 407 ? 5.432 22.392 39.007 1.00 89.81 407 LEU A C 1
ATOM 3247 O O . LEU A 1 407 ? 5.297 23.588 39.253 1.00 89.81 407 LEU A O 1
ATOM 3251 N N . ALA A 1 408 ? 4.869 21.825 37.937 1.00 88.88 408 ALA A N 1
ATOM 3252 C CA . ALA A 1 408 ? 4.046 22.572 36.984 1.00 88.88 408 ALA A CA 1
ATOM 3253 C C . ALA A 1 408 ? 2.821 23.199 37.674 1.00 88.88 408 ALA A C 1
ATOM 3255 O O . ALA A 1 408 ? 2.582 24.399 37.547 1.00 88.88 408 ALA A O 1
ATOM 3256 N N . THR A 1 409 ? 2.108 22.421 38.496 1.00 84.94 409 THR A N 1
ATOM 3257 C CA . THR A 1 409 ? 0.940 22.909 39.250 1.00 84.94 409 THR A CA 1
ATOM 3258 C C . THR A 1 409 ? 1.326 24.018 40.232 1.00 84.94 409 THR A C 1
ATOM 3260 O O . THR A 1 409 ? 0.626 25.025 40.313 1.00 84.94 409 THR A O 1
ATOM 3263 N N . ALA A 1 410 ? 2.459 23.891 40.933 1.00 87.69 410 ALA A N 1
ATOM 3264 C CA . ALA A 1 410 ? 2.965 24.927 41.834 1.00 87.69 410 ALA A CA 1
ATOM 3265 C C . ALA A 1 410 ? 3.349 26.223 41.093 1.00 87.69 410 ALA A C 1
ATOM 3267 O O . ALA A 1 410 ? 3.021 27.312 41.564 1.00 87.69 410 ALA A O 1
ATOM 3268 N N . LEU A 1 411 ? 3.982 26.125 39.916 1.00 89.38 411 LEU A N 1
ATOM 3269 C CA . LEU A 1 411 ? 4.302 27.285 39.074 1.00 89.38 411 LEU A CA 1
ATOM 3270 C C . LEU A 1 411 ? 3.033 27.983 38.562 1.00 89.38 411 LEU A C 1
ATOM 3272 O O . LEU A 1 411 ? 2.942 29.209 38.642 1.00 89.38 411 LEU A O 1
ATOM 3276 N N . ALA A 1 412 ? 2.036 27.225 38.093 1.00 86.12 412 ALA A N 1
ATOM 3277 C CA . ALA A 1 412 ? 0.747 27.772 37.671 1.00 86.12 412 ALA A CA 1
ATOM 3278 C C . ALA A 1 412 ? 0.006 28.454 38.834 1.00 86.12 412 ALA A C 1
ATOM 3280 O O . ALA A 1 412 ? -0.457 29.584 38.686 1.00 86.12 412 ALA A O 1
ATOM 3281 N N . LEU A 1 413 ? -0.051 27.811 40.006 1.00 85.56 413 LEU A N 1
ATOM 3282 C CA . LEU A 1 413 ? -0.643 28.369 41.225 1.00 85.56 413 LEU A CA 1
ATOM 3283 C C . LEU A 1 413 ? 0.028 29.681 41.646 1.00 85.56 413 LEU A C 1
ATOM 3285 O O . LEU A 1 413 ? -0.673 30.661 41.896 1.00 85.56 413 LEU A O 1
ATOM 3289 N N . ALA A 1 414 ? 1.363 29.738 41.671 1.00 85.06 414 ALA A N 1
ATOM 3290 C CA . ALA A 1 414 ? 2.098 30.964 41.984 1.00 85.06 414 ALA A CA 1
ATOM 3291 C C . ALA A 1 414 ? 1.773 32.092 40.985 1.00 85.06 414 ALA A C 1
ATOM 3293 O O . ALA A 1 414 ? 1.448 33.208 41.389 1.00 85.06 414 ALA A O 1
ATOM 3294 N N . CYS A 1 415 ? 1.748 31.790 39.682 1.00 85.00 415 CYS A N 1
ATOM 3295 C CA . CYS A 1 415 ? 1.382 32.761 38.645 1.00 85.00 415 CYS A CA 1
ATOM 3296 C C . CYS A 1 415 ? -0.064 33.284 38.756 1.00 85.00 415 CYS A C 1
ATOM 3298 O O . CYS A 1 415 ? -0.361 34.330 38.195 1.00 85.00 415 CYS A O 1
ATOM 3300 N N . ILE A 1 416 ? -0.970 32.583 39.446 1.00 81.31 416 ILE A N 1
ATOM 3301 C CA . ILE A 1 416 ? -2.364 33.021 39.636 1.00 81.31 416 ILE A CA 1
ATOM 3302 C C . ILE A 1 416 ? -2.533 33.768 40.963 1.00 81.31 416 ILE A C 1
ATOM 3304 O O . ILE A 1 416 ? -3.179 34.813 41.009 1.00 81.31 416 ILE A O 1
ATOM 3308 N N . PHE A 1 417 ? -1.989 33.223 42.053 1.00 79.19 417 PHE A N 1
ATOM 3309 C CA . PHE A 1 417 ? -2.342 33.638 43.411 1.00 79.19 417 PHE A CA 1
ATOM 3310 C C . PHE A 1 417 ? -1.328 34.571 44.080 1.00 79.19 417 PHE A C 1
ATOM 3312 O O . PHE A 1 417 ? -1.698 35.247 45.038 1.00 79.19 417 PHE A O 1
ATOM 3319 N N . SER A 1 418 ? -0.090 34.695 43.581 1.00 74.19 418 SER A N 1
ATOM 3320 C CA . SER A 1 418 ? 0.938 35.526 44.235 1.00 74.19 418 SER A CA 1
ATOM 3321 C C . SER A 1 418 ? 0.650 37.036 44.265 1.00 74.19 418 SER A C 1
ATOM 3323 O O . SER A 1 418 ? 1.352 37.736 44.983 1.00 74.19 418 SER A O 1
ATOM 3325 N N . ILE A 1 419 ? -0.365 37.543 43.550 1.00 70.69 419 ILE A N 1
ATOM 3326 C CA . ILE A 1 419 ? -0.833 38.948 43.634 1.00 70.69 419 ILE A CA 1
ATOM 3327 C C . ILE A 1 419 ? -2.248 39.053 44.248 1.00 70.69 419 ILE A C 1
ATOM 3329 O O . ILE A 1 419 ? -2.718 40.142 44.556 1.00 70.69 419 ILE A O 1
ATOM 3333 N N . TYR A 1 420 ? -2.938 37.936 44.513 1.00 63.53 420 TYR A N 1
ATOM 3334 C CA . TYR A 1 420 ? -4.352 37.953 44.925 1.00 63.53 420 TYR A CA 1
ATOM 3335 C C . TYR A 1 420 ? -4.626 38.772 46.207 1.00 63.53 420 TYR A C 1
ATOM 3337 O O . TYR A 1 420 ? -5.682 39.386 46.328 1.00 63.53 420 TYR A O 1
ATOM 3345 N N . GLY A 1 421 ? -3.665 38.836 47.138 1.00 57.19 421 GLY A N 1
ATOM 3346 C CA . GLY A 1 421 ? -3.782 39.648 48.357 1.00 57.19 421 GLY A CA 1
ATOM 3347 C C . GLY A 1 421 ? -3.847 41.163 48.111 1.00 57.19 421 GLY A C 1
ATOM 3348 O O . GLY A 1 421 ? -4.610 41.843 48.797 1.00 57.19 421 GLY A O 1
ATOM 3349 N N . ASP A 1 422 ? -3.116 41.659 47.106 1.00 57.84 422 ASP A N 1
ATOM 3350 C CA . ASP A 1 422 ? -2.999 43.087 46.755 1.00 57.84 422 ASP A CA 1
ATOM 3351 C C . ASP A 1 422 ? -4.296 43.619 46.108 1.00 57.84 422 ASP A C 1
ATOM 3353 O O . ASP A 1 422 ? -4.645 44.784 46.265 1.00 57.84 422 ASP A O 1
ATOM 3357 N N . TYR A 1 423 ? -5.050 42.747 45.422 1.00 54.00 423 TYR A N 1
ATOM 3358 C CA . TYR A 1 423 ? -6.331 43.092 44.787 1.00 54.00 423 TYR A CA 1
ATOM 3359 C C . TYR A 1 423 ? -7.538 43.099 45.739 1.00 54.00 423 TYR A C 1
ATOM 3361 O O . TYR A 1 423 ? -8.582 43.630 45.359 1.00 54.00 423 TYR A O 1
ATOM 3369 N N . VAL A 1 424 ? -7.455 42.457 46.915 1.00 51.28 424 VAL A N 1
ATOM 3370 C CA . VAL A 1 424 ? -8.662 42.125 47.705 1.00 51.28 424 VAL A CA 1
ATOM 3371 C C . VAL A 1 424 ? -8.553 42.411 49.208 1.00 51.28 424 VAL A C 1
ATOM 3373 O O . VAL A 1 424 ? -9.576 42.747 49.801 1.00 51.28 424 VAL A O 1
ATOM 3376 N N . LEU A 1 425 ? -7.385 42.257 49.857 1.00 45.44 425 LEU A N 1
ATOM 3377 C CA . LEU A 1 425 ? -7.345 42.157 51.331 1.00 45.44 425 LEU A CA 1
ATOM 3378 C C . LEU A 1 425 ? -6.239 42.924 52.076 1.00 45.44 425 LEU A C 1
ATOM 3380 O O . LEU A 1 425 ? -6.533 43.408 53.167 1.00 45.44 425 LEU A O 1
ATOM 3384 N N . VAL A 1 426 ? -5.003 43.048 51.570 1.00 45.34 426 VAL A N 1
ATOM 3385 C CA . VAL A 1 426 ? -3.936 43.796 52.280 1.00 45.34 426 VAL A CA 1
ATOM 3386 C C . VAL A 1 426 ? -2.938 44.430 51.297 1.00 45.34 426 VAL A C 1
ATOM 3388 O O . VAL A 1 426 ? -2.275 43.683 50.579 1.00 45.34 426 VAL A O 1
ATOM 3391 N N . PRO A 1 427 ? -2.734 45.764 51.312 1.00 50.44 427 PRO A N 1
ATOM 3392 C CA . PRO A 1 427 ? -1.625 46.393 50.598 1.00 50.44 427 PRO A CA 1
ATOM 3393 C C . PRO A 1 427 ? -0.314 46.149 51.361 1.00 50.44 427 PRO A C 1
ATOM 3395 O O . PRO A 1 427 ? -0.165 46.601 52.499 1.00 50.44 427 PRO A O 1
ATOM 3398 N N . GLY A 1 428 ? 0.649 45.437 50.767 1.00 59.31 428 GLY A N 1
ATOM 3399 C CA . GLY A 1 428 ? 1.889 45.142 51.504 1.00 59.31 428 GLY A CA 1
ATOM 3400 C C . GLY A 1 428 ? 2.932 44.215 50.880 1.00 59.31 428 GLY A C 1
ATOM 3401 O O . GLY A 1 428 ? 3.854 43.811 51.592 1.00 59.31 428 GLY A O 1
ATOM 3402 N N . LEU A 1 429 ? 2.840 43.847 49.597 1.00 65.19 429 LEU A N 1
ATOM 3403 C CA . LEU A 1 429 ? 3.882 43.012 48.989 1.00 65.19 429 LEU A CA 1
ATOM 3404 C C . LEU A 1 429 ? 5.230 43.747 48.905 1.00 65.19 429 LEU A C 1
ATOM 3406 O O . LEU A 1 429 ? 5.313 44.928 48.567 1.00 65.19 429 LEU A O 1
ATOM 3410 N N . SER A 1 430 ? 6.324 43.025 49.175 1.00 75.56 430 SER A N 1
ATOM 3411 C CA . SER A 1 430 ? 7.664 43.605 49.060 1.00 75.56 430 SER A CA 1
ATOM 3412 C C . SER A 1 430 ? 7.998 43.925 47.597 1.00 75.56 430 SER A C 1
ATOM 3414 O O . SER A 1 430 ? 7.651 43.166 46.686 1.00 75.56 430 SER A O 1
ATOM 3416 N N . ARG A 1 431 ? 8.756 45.007 47.361 1.00 73.62 431 ARG A N 1
ATOM 3417 C CA . ARG A 1 431 ? 9.235 45.362 46.010 1.00 73.62 431 ARG A CA 1
ATOM 3418 C C . ARG A 1 431 ? 9.994 44.206 45.350 1.00 73.62 431 ARG A C 1
ATOM 3420 O O . ARG A 1 431 ? 9.826 43.978 44.158 1.00 73.62 431 ARG A O 1
ATOM 3427 N N . ALA A 1 432 ? 10.771 43.442 46.122 1.00 79.12 432 ALA A N 1
ATOM 3428 C CA . ALA A 1 432 ? 11.481 42.265 45.625 1.00 79.12 432 ALA A CA 1
ATOM 3429 C C . ALA A 1 432 ? 10.515 41.165 45.145 1.00 79.12 432 ALA A C 1
ATOM 3431 O O . ALA A 1 432 ? 10.735 40.583 44.084 1.00 79.12 432 ALA A O 1
ATOM 3432 N N . THR A 1 433 ? 9.417 40.922 45.869 1.00 78.38 433 THR A N 1
ATOM 3433 C CA . THR A 1 433 ? 8.373 39.958 45.480 1.00 78.38 433 THR A CA 1
ATOM 3434 C C . THR A 1 433 ? 7.715 40.364 44.160 1.00 78.38 433 THR A C 1
ATOM 3436 O O . THR A 1 433 ? 7.597 39.541 43.254 1.00 78.38 433 THR A O 1
ATOM 3439 N N . LEU A 1 434 ? 7.344 41.641 44.020 1.00 76.38 434 LEU A N 1
ATOM 3440 C CA . LEU A 1 434 ? 6.643 42.144 42.837 1.00 76.38 434 LEU A CA 1
ATOM 3441 C C . LEU A 1 434 ? 7.560 42.208 41.597 1.00 76.38 434 LEU A C 1
ATOM 3443 O O . LEU A 1 434 ? 7.146 41.802 40.512 1.00 76.38 434 LEU A O 1
ATOM 3447 N N . ILE A 1 435 ? 8.837 42.581 41.760 1.00 82.88 435 ILE A N 1
ATOM 3448 C CA . ILE A 1 435 ? 9.859 42.475 40.700 1.00 82.88 435 ILE A CA 1
ATOM 3449 C C . ILE A 1 435 ? 10.072 41.008 40.286 1.00 82.88 435 ILE A C 1
ATOM 3451 O O . ILE A 1 435 ? 10.103 40.703 39.092 1.00 82.88 435 ILE A O 1
ATOM 3455 N N . THR A 1 436 ? 10.168 40.088 41.254 1.00 84.25 436 THR A N 1
ATOM 3456 C CA . THR A 1 436 ? 10.338 38.646 40.992 1.00 84.25 436 THR A CA 1
ATOM 3457 C C . THR A 1 436 ? 9.163 38.090 40.191 1.00 84.25 436 THR A C 1
ATOM 3459 O O . THR A 1 436 ? 9.372 37.413 39.185 1.00 84.25 436 THR A O 1
ATOM 3462 N N . TYR A 1 437 ? 7.928 38.427 40.577 1.00 84.31 437 TYR A N 1
ATOM 3463 C CA . TYR A 1 437 ? 6.729 38.013 39.851 1.00 84.31 437 TYR A CA 1
ATOM 3464 C C . TYR A 1 437 ? 6.708 38.558 38.416 1.00 84.31 437 TYR A C 1
ATOM 3466 O O . TYR A 1 437 ? 6.538 37.785 37.471 1.00 84.31 437 TYR A O 1
ATOM 3474 N N . GLN A 1 438 ? 6.898 39.870 38.228 1.00 81.00 438 GLN A N 1
ATOM 3475 C CA . GLN A 1 438 ? 6.838 40.495 36.898 1.00 81.00 438 GLN A CA 1
ATOM 3476 C C . GLN A 1 438 ? 7.919 39.939 35.953 1.00 81.00 438 GLN A C 1
ATOM 3478 O O . GLN A 1 438 ? 7.690 39.818 34.750 1.00 81.00 438 GLN A O 1
ATOM 3483 N N . THR A 1 439 ? 9.068 39.534 36.504 1.00 88.06 439 THR A N 1
ATOM 3484 C CA . THR A 1 439 ? 10.177 38.923 35.757 1.00 88.06 439 THR A CA 1
ATOM 3485 C C . THR A 1 439 ? 9.926 37.448 35.413 1.00 88.06 439 THR A C 1
ATOM 3487 O O . THR A 1 439 ? 10.169 37.033 34.280 1.00 88.06 439 THR A O 1
ATOM 3490 N N . LEU A 1 440 ? 9.456 36.633 36.368 1.00 89.75 440 LEU A N 1
ATOM 3491 C CA . LEU A 1 440 ? 9.442 35.167 36.236 1.00 89.75 440 LEU A CA 1
ATOM 3492 C C . LEU A 1 440 ? 8.085 34.557 35.862 1.00 89.75 440 LEU A C 1
ATOM 3494 O O . LEU A 1 440 ? 8.063 33.440 35.349 1.00 89.75 440 LEU A O 1
ATOM 3498 N N . SER A 1 441 ? 6.965 35.259 36.056 1.00 88.00 441 SER A N 1
ATOM 3499 C CA . SER A 1 441 ? 5.618 34.740 35.745 1.00 88.00 441 SER A CA 1
ATOM 3500 C C . SER A 1 441 ? 5.474 34.271 34.290 1.00 88.00 441 SER A C 1
ATOM 3502 O O . SER A 1 441 ? 4.915 33.206 34.031 1.00 88.00 441 SER A O 1
ATOM 3504 N N . ARG A 1 442 ? 6.040 35.016 33.331 1.00 87.56 442 ARG A N 1
ATOM 3505 C CA . ARG A 1 442 ? 5.989 34.701 31.890 1.00 87.56 442 ARG A CA 1
ATOM 3506 C C . ARG A 1 442 ? 6.656 33.353 31.545 1.00 87.56 442 ARG A C 1
ATOM 3508 O O . ARG A 1 442 ? 5.961 32.492 30.995 1.00 87.56 442 ARG A O 1
ATOM 3515 N N . PRO A 1 443 ? 7.948 33.108 31.859 1.00 92.56 443 PRO A N 1
ATOM 3516 C CA . PRO A 1 443 ? 8.558 31.799 31.632 1.00 92.56 443 PRO A CA 1
ATOM 3517 C C . PRO A 1 443 ? 7.983 30.703 32.543 1.00 92.56 443 PRO A C 1
ATOM 3519 O O . PRO A 1 443 ? 7.798 29.588 32.065 1.00 92.56 443 PRO A O 1
ATOM 3522 N N . ALA A 1 444 ? 7.635 30.990 33.804 1.00 91.06 444 ALA A N 1
ATOM 3523 C CA . ALA A 1 444 ? 7.065 29.998 34.726 1.00 91.06 444 ALA A CA 1
ATOM 3524 C C . ALA A 1 444 ? 5.727 29.425 34.225 1.00 91.06 444 ALA A C 1
ATOM 3526 O O . ALA A 1 444 ? 5.558 28.205 34.167 1.00 91.06 444 ALA A O 1
ATOM 3527 N N . TRP A 1 445 ? 4.810 30.294 33.786 1.00 90.12 445 TRP A N 1
ATOM 3528 C CA . TRP A 1 445 ? 3.556 29.886 33.152 1.00 90.12 445 TRP A CA 1
ATOM 3529 C C . TRP A 1 445 ? 3.812 29.052 31.891 1.00 90.12 445 TRP A C 1
ATOM 3531 O O . TRP A 1 445 ? 3.238 27.978 31.713 1.00 90.12 445 TRP A O 1
ATOM 3541 N N . SER A 1 446 ? 4.740 29.507 31.047 1.00 92.19 446 SER A N 1
ATOM 3542 C CA . SER A 1 446 ? 5.094 28.831 29.794 1.00 92.19 446 SER A CA 1
ATOM 3543 C C . SER A 1 446 ? 5.671 27.430 30.024 1.00 92.19 446 SER A C 1
ATOM 3545 O O . SER A 1 446 ? 5.312 26.506 29.301 1.00 92.19 446 SER A O 1
ATOM 3547 N N . ILE A 1 447 ? 6.503 27.242 31.057 1.00 93.06 447 ILE A N 1
ATOM 3548 C CA . ILE A 1 447 ? 7.032 25.930 31.468 1.00 93.06 447 ILE A CA 1
ATOM 3549 C C . ILE A 1 447 ? 5.904 25.010 31.953 1.00 93.06 447 ILE A C 1
ATOM 3551 O O . ILE A 1 447 ? 5.875 23.840 31.574 1.00 93.06 447 ILE A O 1
ATOM 3555 N N . SER A 1 448 ? 4.947 25.524 32.735 1.00 89.94 448 SER A N 1
ATOM 3556 C CA . SER A 1 448 ? 3.797 24.727 33.189 1.00 89.94 448 SER A CA 1
ATOM 3557 C C . SER A 1 448 ? 2.937 24.228 32.023 1.00 89.94 448 SER A C 1
ATOM 3559 O O . SER A 1 448 ? 2.510 23.074 32.028 1.00 89.94 448 SER A O 1
ATOM 3561 N N . ILE A 1 449 ? 2.678 25.077 31.023 1.00 88.56 449 ILE A N 1
ATOM 3562 C CA . ILE A 1 449 ? 1.910 24.694 29.830 1.00 88.56 449 ILE A CA 1
ATOM 3563 C C . ILE A 1 449 ? 2.722 23.745 28.932 1.00 88.56 449 ILE A C 1
ATOM 3565 O O . ILE A 1 449 ? 2.183 22.751 28.450 1.00 88.56 449 ILE A O 1
ATOM 3569 N N . ALA A 1 450 ? 4.025 23.985 28.762 1.00 91.25 450 ALA A N 1
ATOM 3570 C CA . ALA A 1 450 ? 4.922 23.112 28.004 1.00 91.25 450 ALA A CA 1
ATOM 3571 C C . ALA A 1 450 ? 4.999 21.689 28.580 1.00 91.25 450 ALA A C 1
ATOM 3573 O O . ALA A 1 450 ? 4.895 20.717 27.829 1.00 91.25 450 ALA A O 1
ATOM 3574 N N . TRP A 1 451 ? 5.123 21.556 29.906 1.00 91.06 451 TRP A N 1
ATOM 3575 C CA . TRP A 1 451 ? 5.103 20.257 30.587 1.00 91.06 451 TRP A CA 1
ATOM 3576 C C . TRP A 1 451 ? 3.797 19.499 30.326 1.00 91.06 451 TRP A C 1
ATOM 3578 O O . TRP A 1 451 ? 3.819 18.308 30.008 1.00 91.06 451 TRP A O 1
ATOM 3588 N N . LEU A 1 452 ? 2.660 20.198 30.388 1.00 86.25 452 LEU A N 1
ATOM 3589 C CA . LEU A 1 452 ? 1.358 19.605 30.107 1.00 86.25 452 LEU A CA 1
ATOM 3590 C C . LEU A 1 452 ? 1.235 19.139 28.649 1.00 86.25 452 LEU A C 1
ATOM 3592 O O . LEU A 1 452 ? 0.825 18.003 28.414 1.00 86.25 452 LEU A O 1
ATOM 3596 N N . ILE A 1 453 ? 1.613 19.980 27.680 1.00 86.06 453 ILE A N 1
ATOM 3597 C CA . ILE A 1 453 ? 1.597 19.634 26.248 1.00 86.06 453 ILE A CA 1
ATOM 3598 C C . ILE A 1 453 ? 2.477 18.405 25.991 1.00 86.06 453 ILE A C 1
ATOM 3600 O O . ILE A 1 453 ? 2.048 17.475 25.307 1.00 86.06 453 ILE A O 1
ATOM 3604 N N . PHE A 1 454 ? 3.671 18.361 26.589 1.00 87.88 454 PHE A N 1
ATOM 3605 C CA . PHE A 1 454 ? 4.576 17.221 26.487 1.00 87.88 454 PHE A CA 1
ATOM 3606 C C . PHE A 1 454 ? 3.945 15.936 27.048 1.00 87.88 454 PHE A C 1
ATOM 3608 O O . PHE A 1 454 ? 3.897 14.933 26.334 1.00 87.88 454 PHE A O 1
ATOM 3615 N N . LEU A 1 455 ? 3.369 15.961 28.257 1.00 86.06 455 LEU A N 1
ATOM 3616 C CA . LEU A 1 455 ? 2.683 14.791 28.822 1.00 86.06 455 LEU A CA 1
ATOM 3617 C C . LEU A 1 455 ? 1.478 14.335 27.997 1.00 86.06 455 LEU A C 1
ATOM 3619 O O . LEU A 1 455 ? 1.269 13.133 27.840 1.00 86.06 455 LEU A O 1
ATOM 3623 N N . CYS A 1 456 ? 0.691 15.262 27.457 1.00 81.56 456 CYS A N 1
ATOM 3624 C CA . CYS A 1 456 ? -0.436 14.921 26.594 1.00 81.56 456 CYS A CA 1
ATOM 3625 C C . CYS A 1 456 ? 0.052 14.305 25.265 1.00 81.56 456 CYS A C 1
ATOM 3627 O O . CYS A 1 456 ? -0.507 13.310 24.810 1.00 81.56 456 CYS A O 1
ATOM 3629 N N . SER A 1 457 ? 1.163 14.794 24.695 1.00 81.12 457 SER A N 1
ATOM 3630 C CA . SER A 1 457 ? 1.733 14.257 23.447 1.00 81.12 457 SER A CA 1
ATOM 3631 C C . SER A 1 457 ? 2.234 12.807 23.548 1.00 81.12 457 SER A C 1
ATOM 3633 O O . SER A 1 457 ? 2.136 12.067 22.571 1.00 81.12 457 SER A O 1
ATOM 3635 N N . ILE A 1 458 ? 2.699 12.372 24.729 1.00 80.69 458 ILE A N 1
ATOM 3636 C CA . ILE A 1 458 ? 3.084 10.974 25.017 1.00 80.69 458 ILE A CA 1
ATOM 3637 C C . ILE A 1 458 ? 1.934 10.140 25.619 1.00 80.69 458 ILE A C 1
ATOM 3639 O O . ILE A 1 458 ? 2.169 9.076 26.188 1.00 80.69 458 ILE A O 1
ATOM 3643 N N . ASN A 1 459 ? 0.694 10.638 25.542 1.00 74.31 459 ASN A N 1
ATOM 3644 C CA . ASN A 1 459 ? -0.515 10.037 26.119 1.00 74.31 459 ASN A CA 1
ATOM 3645 C C . ASN A 1 459 ? -0.413 9.712 27.631 1.00 74.31 459 ASN A C 1
ATOM 3647 O O . ASN A 1 459 ? -0.922 8.702 28.110 1.00 74.31 459 ASN A O 1
ATOM 3651 N N . GLN A 1 460 ? 0.256 10.575 28.406 1.00 77.06 460 GLN A N 1
ATOM 3652 C CA . GLN A 1 460 ? 0.373 10.473 29.872 1.00 77.06 460 GLN A CA 1
ATOM 3653 C C . GLN A 1 460 ? -0.218 11.675 30.633 1.00 77.06 460 GLN A C 1
ATOM 3655 O O . GLN A 1 460 ? -0.059 11.772 31.849 1.00 77.06 460 GLN A O 1
ATOM 3660 N N . GLY A 1 461 ? -0.928 12.577 29.946 1.00 71.25 461 GLY A N 1
ATOM 3661 C CA . GLY A 1 461 ? -1.590 13.749 30.542 1.00 71.25 461 GLY A CA 1
ATOM 3662 C C . GLY A 1 461 ? -2.855 13.453 31.366 1.00 71.25 461 GLY A C 1
ATOM 3663 O O . GLY A 1 461 ? -3.486 14.383 31.867 1.00 71.25 461 GLY A O 1
ATOM 3664 N N . GLY A 1 462 ? -3.244 12.180 31.510 1.00 75.19 462 GLY A N 1
ATOM 3665 C CA . GLY A 1 462 ? -4.359 11.749 32.360 1.00 75.19 462 GLY A CA 1
ATOM 3666 C C . GLY A 1 462 ? -5.681 12.448 32.024 1.00 75.19 462 GLY A C 1
ATOM 3667 O O . GLY A 1 462 ? -6.060 12.543 30.859 1.00 75.19 462 GLY A O 1
ATOM 3668 N N . ILE A 1 463 ? -6.366 12.966 33.049 1.00 68.81 463 ILE A N 1
ATOM 3669 C CA . ILE A 1 463 ? -7.665 13.650 32.912 1.00 68.81 463 ILE A CA 1
ATOM 3670 C C . ILE A 1 463 ? -7.574 14.862 31.974 1.00 68.81 463 ILE A C 1
ATOM 3672 O O . ILE A 1 463 ? -8.497 15.118 31.205 1.00 68.81 463 ILE A O 1
ATOM 3676 N N . VAL A 1 464 ? -6.452 15.586 31.958 1.00 68.19 464 VAL A N 1
ATOM 3677 C CA . VAL A 1 464 ? -6.306 16.747 31.070 1.00 68.19 464 VAL A CA 1
ATOM 3678 C C . VAL A 1 464 ? -6.218 16.316 29.600 1.00 68.19 464 VAL A C 1
ATOM 3680 O O . VAL A 1 464 ? -6.800 16.976 28.742 1.00 68.19 464 VAL A O 1
ATOM 3683 N N . ASN A 1 465 ? -5.622 15.150 29.316 1.00 68.25 465 ASN A N 1
ATOM 3684 C CA . ASN A 1 465 ? -5.639 14.538 27.980 1.00 68.25 465 ASN A CA 1
ATOM 3685 C C . ASN A 1 465 ? -6.989 13.885 27.611 1.00 68.25 465 ASN A C 1
ATOM 3687 O O . ASN A 1 465 ? -7.147 13.438 26.481 1.00 68.25 465 ASN A O 1
ATOM 3691 N N . ARG A 1 466 ? -7.964 13.841 28.532 1.00 64.12 466 ARG A N 1
ATOM 3692 C CA . ARG A 1 466 ? -9.382 13.533 28.257 1.00 64.12 466 ARG A CA 1
ATOM 3693 C C . ARG A 1 466 ? -10.218 14.807 28.043 1.00 64.12 466 ARG A C 1
ATOM 3695 O O . ARG A 1 466 ? -11.246 14.760 27.382 1.00 64.12 466 ARG A O 1
ATOM 3702 N N . ILE A 1 467 ? -9.787 15.945 28.602 1.00 69.00 467 ILE A N 1
ATOM 3703 C CA . ILE A 1 467 ? -10.546 17.206 28.588 1.00 69.00 467 ILE A CA 1
ATOM 3704 C C . ILE A 1 467 ? -10.183 18.129 27.427 1.00 69.00 467 ILE A C 1
ATOM 3706 O O . ILE A 1 467 ? -11.093 18.727 26.860 1.00 69.00 467 ILE A O 1
ATOM 3710 N N . LEU A 1 468 ? -8.908 18.230 27.033 1.00 64.62 468 LEU A N 1
ATOM 3711 C CA . LEU A 1 468 ? -8.446 19.035 25.878 1.00 64.62 468 LEU A CA 1
ATOM 3712 C C . LEU A 1 468 ? -8.923 18.499 24.511 1.00 64.62 468 LEU A C 1
ATOM 3714 O O . LEU A 1 468 ? -8.523 18.988 23.459 1.00 64.62 468 LEU A O 1
ATOM 3718 N N . SER A 1 469 ? -9.737 17.457 24.559 1.00 60.72 469 SER A N 1
ATOM 3719 C CA . SER A 1 469 ? -9.918 16.450 23.530 1.00 60.72 469 SER A CA 1
ATOM 3720 C C . SER A 1 469 ? -11.365 15.938 23.479 1.00 60.72 469 SER A C 1
ATOM 3722 O O . SER A 1 469 ? -11.720 15.186 22.578 1.00 60.72 469 SER A O 1
ATOM 3724 N N . PHE A 1 470 ? -12.251 16.431 24.358 1.00 65.06 470 PHE A N 1
ATOM 3725 C CA . PHE A 1 470 ? -13.690 16.390 24.097 1.00 65.06 470 PHE A CA 1
ATOM 3726 C C . PHE A 1 470 ? -14.013 17.125 22.786 1.00 65.06 470 PHE A C 1
ATOM 3728 O O . PHE A 1 470 ? -13.554 18.245 22.551 1.00 65.06 470 PHE A O 1
ATOM 3735 N N . SER A 1 471 ? -14.897 16.540 21.977 1.00 44.69 471 SER A N 1
ATOM 3736 C CA . SER A 1 471 ? -15.359 17.081 20.686 1.00 44.69 471 SER A CA 1
ATOM 3737 C C . SER A 1 471 ? -16.045 18.455 20.772 1.00 44.69 471 SER A C 1
ATOM 3739 O O . SER A 1 471 ? -16.214 19.131 19.759 1.00 44.69 471 SER A O 1
ATOM 3741 N N . ILE A 1 472 ? -16.381 18.927 21.978 1.00 64.19 472 ILE A N 1
ATOM 3742 C CA . ILE A 1 472 ? -16.876 20.290 22.219 1.00 64.19 472 ILE A CA 1
ATOM 3743 C C . ILE A 1 472 ? -15.864 21.383 21.821 1.00 64.19 472 ILE A C 1
ATOM 3745 O O . ILE A 1 472 ? -16.265 22.508 21.531 1.00 64.19 472 ILE A O 1
ATOM 3749 N N . TRP A 1 473 ? -14.564 21.065 21.758 1.00 52.09 473 TRP A N 1
ATOM 3750 C CA . TRP A 1 473 ? -13.520 22.004 21.326 1.00 52.09 473 TRP A CA 1
ATOM 3751 C C . TRP A 1 473 ? -13.333 22.071 19.805 1.00 52.09 473 TRP A C 1
ATOM 3753 O O . TRP A 1 473 ? -12.715 23.016 19.318 1.00 52.09 473 TRP A O 1
ATOM 3763 N N . THR A 1 474 ? -13.879 21.119 19.039 1.00 48.66 474 THR A N 1
ATOM 3764 C CA . THR A 1 474 ? -13.718 21.049 17.576 1.00 48.66 474 THR A CA 1
ATOM 3765 C C . THR A 1 474 ? -14.110 22.344 16.837 1.00 48.66 474 THR A C 1
ATOM 3767 O O . THR A 1 474 ? -13.370 22.724 15.931 1.00 48.66 474 THR A O 1
ATOM 3770 N N . PRO A 1 475 ? -15.170 23.096 17.216 1.00 47.31 475 PRO A N 1
ATOM 3771 C CA . PRO A 1 475 ? -15.497 24.381 16.579 1.00 47.31 475 PRO A CA 1
ATOM 3772 C C . PRO A 1 475 ? -14.520 25.528 16.892 1.00 47.31 475 PRO A C 1
ATOM 3774 O O . PRO A 1 475 ? -14.546 26.550 16.213 1.00 47.31 475 PRO A O 1
ATOM 3777 N N . LEU A 1 476 ? -13.689 25.389 17.932 1.00 41.72 476 LEU A N 1
ATOM 3778 C CA . LEU A 1 476 ? -12.751 26.414 18.412 1.00 41.72 476 LEU A CA 1
ATOM 3779 C C . LEU A 1 476 ? -11.289 26.115 18.034 1.00 41.72 476 LEU A C 1
ATOM 3781 O O . LEU A 1 476 ? -10.406 26.920 18.326 1.00 41.72 476 LEU A O 1
ATOM 3785 N N . ALA A 1 477 ? -11.024 24.976 17.389 1.00 35.12 477 ALA A N 1
ATOM 3786 C CA . ALA A 1 477 ? -9.692 24.537 16.991 1.00 35.12 477 ALA A CA 1
ATOM 3787 C C . ALA A 1 477 ? -9.457 24.759 15.479 1.00 35.12 477 ALA A C 1
ATOM 3789 O O . ALA A 1 477 ? -9.892 23.934 14.671 1.00 35.12 477 ALA A O 1
ATOM 3790 N N . PRO A 1 478 ? -8.737 25.821 15.055 1.00 32.97 478 PRO A N 1
ATOM 3791 C CA . PRO A 1 478 ? -8.344 26.012 13.657 1.00 32.97 478 PRO A CA 1
ATOM 3792 C C . PRO A 1 478 ? -7.247 25.010 13.245 1.00 32.97 478 PRO A C 1
ATOM 3794 O O . PRO A 1 478 ? -6.057 25.313 13.249 1.00 32.97 478 PRO A O 1
ATOM 3797 N N . SER A 1 479 ? -7.676 23.782 12.939 1.00 31.05 479 SER A N 1
ATOM 3798 C CA . SER A 1 479 ? -6.937 22.690 12.281 1.00 31.05 479 SER A CA 1
ATOM 3799 C C . SER A 1 479 ? -5.436 22.502 12.619 1.00 31.05 479 SER A C 1
ATOM 3801 O O . SER A 1 479 ? -4.599 22.564 11.714 1.00 31.05 479 SER A O 1
ATOM 3803 N N . PRO A 1 480 ? -5.058 22.174 13.871 1.00 30.53 480 PRO A N 1
ATOM 3804 C CA . PRO A 1 480 ? -3.735 21.649 14.202 1.00 30.53 480 PRO A CA 1
ATOM 3805 C C . PRO A 1 480 ? -3.775 20.108 14.265 1.00 30.53 480 PRO A C 1
ATOM 3807 O O . PRO A 1 480 ? -3.624 19.517 15.334 1.00 30.53 480 PRO A O 1
ATOM 3810 N N . SER A 1 481 ? -4.004 19.444 13.126 1.00 25.91 481 SER A N 1
ATOM 3811 C CA . SER A 1 481 ? -4.361 18.011 13.002 1.00 25.91 481 SER A CA 1
ATOM 3812 C C . SER A 1 481 ? -3.251 16.993 13.350 1.00 25.91 481 SER A C 1
ATOM 3814 O O . SER A 1 481 ? -3.108 15.978 12.674 1.00 25.91 481 SER A O 1
ATOM 3816 N N . TYR A 1 482 ? -2.432 17.257 14.372 1.00 30.31 482 TYR A N 1
ATOM 3817 C CA . TYR A 1 482 ? -1.264 16.445 14.739 1.00 30.31 482 TYR A CA 1
ATOM 3818 C C . TYR A 1 482 ? -1.095 16.171 16.244 1.00 30.31 482 TYR A C 1
ATOM 3820 O O . TYR A 1 482 ? -0.369 15.241 16.618 1.00 30.31 482 TYR A O 1
ATOM 3828 N N . LEU A 1 483 ? -1.754 16.941 17.119 1.00 29.98 483 LEU A N 1
ATOM 3829 C CA . LEU A 1 483 ? -1.595 16.835 18.572 1.00 29.98 483 LEU A CA 1
ATOM 3830 C C . LEU A 1 483 ? -2.937 16.845 19.315 1.00 29.98 483 LEU A C 1
ATOM 3832 O O . LEU A 1 483 ? -3.741 17.749 19.140 1.00 29.98 483 LEU A O 1
ATOM 3836 N N . LEU A 1 484 ? -3.072 15.864 20.214 1.00 27.30 484 LEU A N 1
ATOM 3837 C CA . LEU A 1 484 ? -4.119 15.699 21.233 1.00 27.30 484 LEU A CA 1
ATOM 3838 C C . LEU A 1 484 ? -5.525 15.419 20.677 1.00 27.30 484 LEU A C 1
ATOM 3840 O O . LEU A 1 484 ? -6.374 16.298 20.593 1.00 27.30 484 LEU A O 1
ATOM 3844 N N . GLY A 1 485 ? -5.774 14.149 20.351 1.00 27.83 485 GLY A N 1
ATOM 3845 C CA . GLY A 1 485 ? -7.114 13.636 20.074 1.00 27.83 485 GLY A CA 1
ATOM 3846 C C . GLY A 1 485 ? -7.568 12.659 21.156 1.00 27.83 485 GLY A C 1
ATOM 3847 O O . GLY A 1 485 ? -6.791 11.808 21.587 1.00 27.83 485 GLY A O 1
ATOM 3848 N N . THR A 1 486 ? -8.835 12.768 21.541 1.00 27.84 486 THR A N 1
ATOM 3849 C CA . THR A 1 486 ? -9.669 11.686 22.075 1.00 27.84 486 THR A CA 1
ATOM 3850 C C . THR A 1 486 ? -11.080 11.896 21.523 1.00 27.84 486 THR A C 1
ATOM 3852 O O . THR A 1 486 ? -11.357 12.851 20.795 1.00 27.84 486 THR A O 1
ATOM 3855 N N . SER A 1 487 ? -11.973 10.997 21.891 1.00 27.88 487 SER A N 1
ATOM 3856 C CA . SER A 1 487 ? -13.403 11.229 22.012 1.00 27.88 487 SER A CA 1
ATOM 3857 C C . SER A 1 487 ? -13.896 10.266 23.094 1.00 27.88 487 SER A C 1
ATOM 3859 O O . SER A 1 487 ? -13.279 9.225 23.318 1.00 27.88 487 SER A O 1
ATOM 3861 N N . GLU A 1 488 ? -14.963 10.606 23.813 1.00 29.56 488 GLU A N 1
ATOM 3862 C CA . GLU A 1 488 ? -15.584 9.676 24.760 1.00 29.56 488 GLU A CA 1
ATOM 3863 C C . GLU A 1 488 ? -17.102 9.744 24.576 1.00 29.56 488 GLU A C 1
ATOM 3865 O O . GLU A 1 488 ? -17.737 10.721 24.956 1.00 29.56 488 GLU A O 1
ATOM 3870 N N . GLN A 1 489 ? -17.613 8.702 23.913 1.00 29.75 489 GLN A N 1
ATOM 3871 C CA . GLN A 1 489 ? -18.973 8.149 23.919 1.00 29.75 489 GLN A CA 1
ATOM 3872 C C . GLN A 1 489 ? -20.220 9.051 23.766 1.00 29.75 489 GLN A C 1
ATOM 3874 O O . GLN A 1 489 ? -20.483 9.992 24.511 1.00 29.75 489 GLN A O 1
ATOM 3879 N N . SER A 1 490 ? -21.135 8.578 22.913 1.00 24.34 490 SER A N 1
ATOM 3880 C CA . SER A 1 490 ? -22.582 8.692 23.138 1.00 24.34 490 SER A CA 1
ATOM 3881 C C . SER A 1 490 ? -23.261 7.384 22.712 1.00 24.34 490 SER A C 1
ATOM 3883 O O . SER A 1 490 ? -22.886 6.791 21.703 1.00 24.34 490 SER A O 1
ATOM 3885 N N . GLU A 1 491 ? -24.209 6.895 23.510 1.00 25.98 491 GLU A N 1
ATOM 3886 C CA . GLU A 1 491 ? -24.809 5.557 23.393 1.00 25.98 491 GLU A CA 1
ATOM 3887 C C . GLU A 1 491 ? -26.179 5.531 22.676 1.00 25.98 491 GLU A C 1
ATOM 3889 O O . GLU A 1 491 ? -26.897 6.525 22.675 1.00 25.98 491 GLU A O 1
ATOM 3894 N N . ARG A 1 492 ? -26.587 4.318 22.243 1.00 22.97 492 ARG A N 1
ATOM 3895 C CA . ARG A 1 492 ? -27.968 3.852 21.926 1.00 22.97 492 ARG A CA 1
ATOM 3896 C C . ARG A 1 492 ? -28.664 4.537 20.728 1.00 22.97 492 ARG A C 1
ATOM 3898 O O . ARG A 1 492 ? -28.994 5.711 20.752 1.00 22.97 492 ARG A O 1
ATOM 3905 N N . HIS A 1 493 ? -29.043 3.807 19.676 1.00 21.55 493 HIS A N 1
ATOM 3906 C CA . HIS A 1 493 ? -29.996 2.682 19.726 1.00 21.55 493 HIS A CA 1
ATOM 3907 C C . HIS A 1 493 ? -29.717 1.582 18.661 1.00 21.55 493 HIS A C 1
ATOM 3909 O O . HIS A 1 493 ? -28.907 1.806 17.765 1.00 21.55 493 HIS A O 1
ATOM 3915 N N . PRO A 1 494 ? -30.342 0.383 18.753 1.00 29.45 494 PRO A N 1
ATOM 3916 C CA . PRO A 1 494 ? -29.844 -0.819 18.074 1.00 29.45 494 PRO A CA 1
ATOM 3917 C C . PRO A 1 494 ? -30.583 -1.223 16.783 1.00 29.45 494 PRO A C 1
ATOM 3919 O O . PRO A 1 494 ? -31.809 -1.320 16.762 1.00 29.45 494 PRO A O 1
ATOM 3922 N N . ALA A 1 495 ? -29.813 -1.611 15.762 1.00 21.55 495 ALA A N 1
ATOM 3923 C CA . ALA A 1 495 ? -30.185 -2.572 14.717 1.00 21.55 495 ALA A CA 1
ATOM 3924 C C . ALA A 1 495 ? -28.909 -3.149 14.062 1.00 21.55 495 ALA A C 1
ATOM 3926 O O . ALA A 1 495 ? -27.880 -2.481 14.058 1.00 21.55 495 ALA A O 1
ATOM 3927 N N . CYS A 1 496 ? -28.992 -4.360 13.496 1.00 21.67 496 CYS A N 1
ATOM 3928 C CA . CYS A 1 496 ? -27.953 -5.013 12.678 1.00 21.67 496 CYS A CA 1
ATOM 3929 C C . CYS A 1 496 ? -26.567 -5.190 13.341 1.00 21.67 496 CYS A C 1
ATOM 3931 O O . CYS A 1 496 ? -25.626 -4.444 13.085 1.00 21.67 496 CYS A O 1
ATOM 3933 N N . GLN A 1 497 ? -26.417 -6.255 14.135 1.00 22.62 497 GLN A N 1
ATOM 3934 C CA . GLN A 1 497 ? -25.103 -6.746 14.558 1.00 22.62 497 GLN A CA 1
ATOM 3935 C C . GLN A 1 497 ? -24.392 -7.470 13.405 1.00 22.62 497 GLN A C 1
ATOM 3937 O O . GLN A 1 497 ? -24.939 -8.420 12.856 1.00 22.62 497 GLN A O 1
ATOM 3942 N N . PHE A 1 498 ? -23.130 -7.121 13.162 1.00 26.83 498 PHE A N 1
ATOM 3943 C CA . PHE A 1 498 ? -22.089 -8.099 12.843 1.00 26.83 498 PHE A CA 1
ATOM 3944 C C . PHE A 1 498 ? -20.935 -7.854 13.815 1.00 26.83 498 PHE A C 1
ATOM 3946 O O . PHE A 1 498 ? -20.106 -6.973 13.613 1.00 26.83 498 PHE A O 1
ATOM 3953 N N . LYS A 1 499 ? -20.940 -8.593 14.928 1.00 26.08 499 LYS A N 1
ATOM 3954 C CA . LYS A 1 499 ? -19.785 -8.713 15.817 1.00 26.08 499 LYS A CA 1
ATOM 3955 C C . LYS A 1 499 ? -19.107 -10.045 15.526 1.00 26.08 499 LYS A C 1
ATOM 3957 O O . LYS A 1 499 ? -19.565 -11.079 15.999 1.00 26.08 499 LYS A O 1
ATOM 3962 N N . THR A 1 500 ? -18.007 -10.008 14.787 1.00 38.88 500 THR A N 1
ATOM 3963 C CA . THR A 1 500 ? -16.920 -10.965 15.000 1.00 38.88 500 THR A CA 1
ATOM 3964 C C . THR A 1 500 ? -16.105 -10.437 16.179 1.00 38.88 500 THR A C 1
ATOM 3966 O O . THR A 1 500 ? -15.547 -9.345 16.080 1.00 38.88 500 THR A O 1
ATOM 3969 N N . ASP A 1 501 ? -16.017 -11.160 17.298 1.00 39.03 501 ASP A N 1
ATOM 3970 C CA . ASP A 1 501 ? -15.345 -10.685 18.529 1.00 39.03 501 ASP A CA 1
ATOM 3971 C C . ASP A 1 501 ? -13.794 -10.663 18.436 1.00 39.03 501 ASP A C 1
ATOM 3973 O O . ASP A 1 501 ? -13.089 -10.822 19.429 1.00 39.03 501 ASP A O 1
ATOM 3977 N N . LYS A 1 502 ? -13.244 -10.478 17.229 1.00 50.28 502 LYS A N 1
ATOM 3978 C CA . LYS A 1 502 ? -11.818 -10.571 16.883 1.00 50.28 502 LYS A CA 1
ATOM 3979 C C . LYS A 1 502 ? -11.421 -9.391 15.964 1.00 50.28 502 LYS A C 1
ATOM 3981 O O . LYS A 1 502 ? -11.661 -9.467 14.757 1.00 50.28 502 LYS A O 1
ATOM 3986 N N . PRO A 1 503 ? -10.800 -8.314 16.493 1.00 46.06 503 PRO A N 1
ATOM 3987 C CA . PRO A 1 503 ? -10.542 -7.059 15.760 1.00 46.06 503 PRO A CA 1
ATOM 3988 C C . PRO A 1 503 ? -9.602 -7.122 14.540 1.00 46.06 503 PRO A C 1
ATOM 3990 O O . PRO A 1 503 ? -9.408 -6.110 13.873 1.00 46.06 503 PRO A O 1
ATOM 3993 N N . TRP A 1 504 ? -8.987 -8.273 14.249 1.00 51.25 504 TRP A N 1
ATOM 3994 C CA . TRP A 1 504 ? -8.085 -8.452 13.104 1.00 51.25 504 TRP A CA 1
ATOM 3995 C C . TRP A 1 504 ? -8.789 -8.943 11.827 1.00 51.25 504 TRP A C 1
ATOM 3997 O O . TRP A 1 504 ? -8.220 -8.811 10.738 1.00 51.25 504 TRP A O 1
ATOM 4007 N N . LEU A 1 505 ? -10.004 -9.503 11.930 1.00 52.41 505 LEU A N 1
ATOM 4008 C CA . LEU A 1 505 ? -10.762 -9.943 10.753 1.00 52.41 505 LEU A CA 1
ATOM 4009 C C . LEU A 1 505 ? -11.267 -8.730 9.977 1.00 52.41 505 LEU A C 1
ATOM 4011 O O . LEU A 1 505 ? -10.805 -8.473 8.867 1.00 52.41 505 LEU A O 1
ATOM 4015 N N . ASP A 1 506 ? -12.156 -7.942 10.570 1.00 54.47 506 ASP A N 1
ATOM 4016 C CA . ASP A 1 506 ? -12.652 -6.718 9.949 1.00 54.47 506 ASP A CA 1
ATOM 4017 C C . ASP A 1 506 ? -11.857 -5.506 10.418 1.00 54.47 506 ASP A C 1
ATOM 4019 O O . ASP A 1 506 ? -11.792 -5.187 11.604 1.00 54.47 506 ASP A O 1
ATOM 4023 N N . HIS A 1 507 ? -11.271 -4.794 9.452 1.00 46.12 507 HIS A N 1
ATOM 4024 C CA . HIS A 1 507 ? -10.634 -3.515 9.711 1.00 46.12 507 HIS A CA 1
ATOM 4025 C C . HIS A 1 507 ? -11.717 -2.517 10.125 1.00 46.12 507 HIS A C 1
ATOM 4027 O O . HIS A 1 507 ? -12.406 -1.943 9.279 1.00 46.12 507 HIS A O 1
ATOM 4033 N N . GLN A 1 508 ? -11.838 -2.259 11.428 1.00 41.56 508 GLN A N 1
ATOM 4034 C CA . GLN A 1 508 ? -12.512 -1.056 11.898 1.00 41.56 508 GLN A CA 1
ATOM 4035 C C . GLN A 1 508 ? -11.732 0.146 11.351 1.00 41.56 508 GLN A C 1
ATOM 4037 O O . GLN A 1 508 ? -10.719 0.556 11.913 1.00 41.56 508 GLN A O 1
ATOM 4042 N N . LEU A 1 509 ? -12.190 0.715 10.233 1.00 42.12 509 LEU A N 1
ATOM 4043 C CA . LEU A 1 509 ? -11.721 1.997 9.691 1.00 42.12 509 LEU A CA 1
ATOM 4044 C C . LEU A 1 509 ? -12.290 3.166 10.518 1.00 42.12 509 LEU A C 1
ATOM 4046 O O . LEU A 1 509 ? -12.792 4.163 9.992 1.00 42.12 509 LEU A O 1
ATOM 4050 N N . ASN A 1 510 ? -12.208 3.034 11.843 1.00 33.44 510 ASN A N 1
ATOM 4051 C CA . ASN A 1 510 ? -12.465 4.113 12.779 1.00 33.44 510 ASN A CA 1
ATOM 4052 C C . ASN A 1 510 ? -11.335 5.135 12.629 1.00 33.44 510 ASN A C 1
ATOM 4054 O O . ASN A 1 510 ? -10.149 4.800 12.666 1.00 33.44 510 ASN A O 1
ATOM 4058 N N . GLN A 1 511 ? -11.704 6.386 12.351 1.00 36.78 511 GLN A N 1
ATOM 4059 C CA . GLN A 1 511 ? -10.754 7.356 11.809 1.00 36.78 511 GLN A CA 1
ATOM 4060 C C . GLN A 1 511 ? -9.664 7.737 12.814 1.00 36.78 511 GLN A C 1
ATOM 4062 O O . GLN A 1 511 ? -9.905 8.477 13.765 1.00 36.78 511 GLN A O 1
ATOM 4067 N N . GLY A 1 512 ? -8.441 7.285 12.534 1.00 39.62 512 GLY A N 1
ATOM 4068 C CA . GLY A 1 512 ? -7.236 7.663 13.269 1.00 39.62 512 GLY A CA 1
ATOM 4069 C C . GLY A 1 512 ? -6.244 6.521 13.485 1.00 39.62 512 GLY A C 1
ATOM 4070 O O . GLY A 1 512 ? -5.070 6.803 13.723 1.00 39.62 512 GLY A O 1
ATOM 4071 N N . GLU A 1 513 ? -6.673 5.259 13.375 1.00 41.91 513 GLU A N 1
ATOM 4072 C CA . GLU A 1 513 ? -5.752 4.119 13.438 1.00 41.91 513 GLU A CA 1
ATOM 4073 C C . GLU A 1 513 ? -4.878 4.054 12.175 1.00 41.91 513 GLU A C 1
ATOM 4075 O O . GLU A 1 513 ? -5.369 4.065 11.045 1.00 41.91 513 GLU A O 1
ATOM 4080 N N . THR A 1 514 ? -3.561 3.953 12.360 1.00 50.81 514 THR A N 1
ATOM 4081 C CA . THR A 1 514 ? -2.662 3.453 11.314 1.00 50.81 514 THR A CA 1
ATOM 4082 C C . THR A 1 514 ? -2.925 1.970 11.102 1.00 50.81 514 THR A C 1
ATOM 4084 O O . THR A 1 514 ? -2.985 1.233 12.086 1.00 50.81 514 THR A O 1
ATOM 4087 N N . ILE A 1 515 ? -2.992 1.523 9.844 1.00 57.56 515 ILE A N 1
ATOM 4088 C CA . ILE A 1 515 ? -3.061 0.097 9.503 1.00 57.56 515 ILE A CA 1
ATOM 4089 C C . ILE A 1 515 ? -1.990 -0.679 10.261 1.00 57.56 515 ILE A C 1
ATOM 4091 O O . ILE A 1 515 ? -0.792 -0.435 10.096 1.00 57.56 515 ILE A O 1
ATOM 4095 N N . LYS A 1 516 ? -2.451 -1.644 11.055 1.00 64.19 516 LYS A N 1
ATOM 4096 C CA . LYS A 1 516 ? -1.602 -2.649 11.680 1.00 64.19 516 LYS A CA 1
ATOM 4097 C C . LYS A 1 516 ? -1.056 -3.543 10.569 1.00 64.19 516 LYS A C 1
ATOM 4099 O O . LYS A 1 516 ? -1.814 -4.147 9.807 1.00 64.19 516 LYS A O 1
ATOM 4104 N N . ARG A 1 517 ? 0.265 -3.597 10.447 1.00 72.50 517 ARG A N 1
ATOM 4105 C CA . ARG A 1 517 ? 0.968 -4.472 9.501 1.00 72.50 517 ARG A CA 1
ATOM 4106 C C . ARG A 1 517 ? 0.772 -5.944 9.918 1.00 72.50 517 ARG A C 1
ATOM 4108 O O . ARG A 1 517 ? 0.456 -6.202 11.080 1.00 72.50 517 ARG A O 1
ATOM 4115 N N . PRO A 1 518 ? 0.984 -6.934 9.031 1.00 76.00 518 PRO A N 1
ATOM 4116 C CA . PRO A 1 518 ? 0.837 -8.355 9.379 1.00 76.00 518 PRO A CA 1
ATOM 4117 C C . PRO A 1 518 ? 1.587 -8.804 10.657 1.00 76.00 518 PRO A C 1
ATOM 4119 O O . PRO A 1 518 ? 1.044 -9.551 11.464 1.00 76.00 518 PRO A O 1
ATOM 4122 N N . ASP A 1 519 ? 2.789 -8.275 10.908 1.00 74.44 519 ASP A N 1
ATOM 4123 C CA . ASP A 1 519 ? 3.618 -8.506 12.111 1.00 74.44 519 ASP A CA 1
ATOM 4124 C C . ASP A 1 519 ? 3.144 -7.752 13.376 1.00 74.44 519 ASP A C 1
ATOM 4126 O O . ASP A 1 519 ? 3.683 -7.919 14.476 1.00 74.44 519 ASP A O 1
ATOM 4130 N N . GLU A 1 520 ? 2.154 -6.875 13.237 1.00 74.12 520 GLU A N 1
ATOM 4131 C CA . GLU A 1 520 ? 1.468 -6.186 14.332 1.00 74.12 520 GLU A CA 1
ATOM 4132 C C . GLU A 1 520 ? 0.148 -6.895 14.651 1.00 74.12 520 GLU A C 1
ATOM 4134 O O . GLU A 1 520 ? -0.090 -7.193 15.821 1.00 74.12 520 GLU A O 1
ATOM 4139 N N . LEU A 1 521 ? -0.622 -7.271 13.620 1.00 70.19 521 LEU A N 1
ATOM 4140 C CA . LEU A 1 521 ? -1.835 -8.091 13.734 1.00 70.19 521 LEU A CA 1
ATOM 4141 C C . LEU A 1 521 ? -1.572 -9.457 14.385 1.00 70.19 521 LEU A C 1
ATOM 4143 O O . LEU A 1 521 ? -2.399 -9.914 15.165 1.00 70.19 521 LEU A O 1
ATOM 4147 N N . GLU A 1 522 ? -0.410 -10.074 14.136 1.00 70.81 522 GLU A N 1
ATOM 4148 C CA . GLU A 1 522 ? 0.032 -11.339 14.758 1.00 70.81 522 GLU A CA 1
ATOM 4149 C C . GLU A 1 522 ? -0.209 -11.401 16.279 1.00 70.81 522 GLU A C 1
ATOM 4151 O O . GLU A 1 522 ? -0.573 -12.444 16.812 1.00 70.81 522 GLU A O 1
ATOM 4156 N N . LYS A 1 523 ? -0.032 -10.273 16.978 1.00 68.94 523 LYS A N 1
ATOM 4157 C CA . LYS A 1 523 ? -0.124 -10.165 18.447 1.00 68.94 523 LYS A CA 1
ATOM 4158 C C . LYS A 1 523 ? -1.561 -10.099 18.969 1.00 68.94 523 LYS A C 1
ATOM 4160 O O . LYS A 1 523 ? -1.770 -10.178 20.175 1.00 68.94 523 LYS A O 1
ATOM 4165 N N . GLU A 1 524 ? -2.519 -9.904 18.069 1.00 67.31 524 GLU A N 1
ATOM 4166 C CA . GLU A 1 524 ? -3.956 -9.793 18.337 1.00 67.31 524 GLU A CA 1
ATOM 4167 C C . GLU A 1 524 ? -4.726 -11.008 17.784 1.00 67.31 524 GLU A C 1
ATOM 4169 O O . GLU A 1 524 ? -5.936 -11.118 17.983 1.00 67.31 524 GLU A O 1
ATOM 4174 N N . MET A 1 525 ? -4.037 -11.935 17.104 1.00 69.06 525 MET A N 1
ATOM 4175 C CA . MET A 1 525 ? -4.614 -13.193 16.643 1.00 69.06 525 MET A CA 1
ATOM 4176 C C . MET A 1 525 ? -4.646 -14.244 17.754 1.00 69.06 525 MET A C 1
ATOM 4178 O O . MET A 1 525 ? -3.670 -14.470 18.466 1.00 69.06 525 MET A O 1
ATOM 4182 N N . GLU A 1 526 ? -5.761 -14.960 17.822 1.00 73.50 526 GLU A N 1
ATOM 4183 C CA . GLU A 1 526 ? -5.909 -16.194 18.590 1.00 73.50 526 GLU A CA 1
ATOM 4184 C C . GLU A 1 526 ? -5.921 -17.369 17.609 1.00 73.50 526 GLU A C 1
ATOM 4186 O O . GLU A 1 526 ? -6.522 -17.255 16.537 1.00 73.50 526 GLU A O 1
ATOM 4191 N N . ASP A 1 527 ? -5.319 -18.500 17.973 1.00 75.75 527 ASP A N 1
ATOM 4192 C CA . ASP A 1 527 ? -5.480 -19.745 17.215 1.00 75.75 527 ASP A CA 1
ATOM 4193 C C . ASP A 1 527 ? -6.953 -20.224 17.244 1.00 75.75 527 ASP A C 1
ATOM 4195 O O . ASP A 1 527 ? -7.670 -19.964 18.218 1.00 75.75 527 ASP A O 1
ATOM 4199 N N . PRO A 1 528 ? -7.431 -20.924 16.197 1.00 77.12 528 PRO A N 1
ATOM 4200 C CA . PRO A 1 528 ? -8.748 -21.557 16.213 1.00 77.12 528 PRO A CA 1
ATOM 4201 C C . PRO A 1 528 ? -8.789 -22.776 17.158 1.00 77.12 528 PRO A C 1
ATOM 4203 O O . PRO A 1 528 ? -7.738 -23.291 17.550 1.00 77.12 528 PRO A O 1
ATOM 4206 N N . PRO A 1 529 ? -9.989 -23.283 17.504 1.00 74.94 529 PRO A N 1
ATOM 4207 C CA . PRO A 1 529 ? -10.147 -24.547 18.226 1.00 74.94 529 PRO A CA 1
ATOM 4208 C C . PRO A 1 529 ? -9.403 -25.722 17.561 1.00 74.94 529 PRO A C 1
ATOM 4210 O O . PRO A 1 529 ? -9.299 -25.803 16.337 1.00 74.94 529 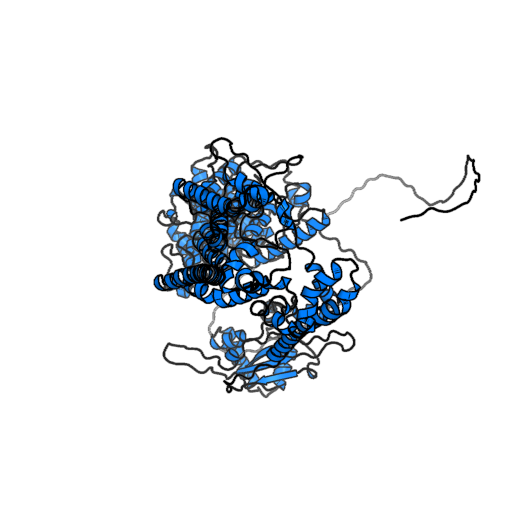PRO A O 1
ATOM 4213 N N . ASN A 1 530 ? -8.904 -26.653 18.381 1.00 60.00 530 ASN A N 1
ATOM 4214 C CA . ASN A 1 530 ? -7.961 -27.723 18.006 1.00 60.00 530 ASN A CA 1
ATOM 4215 C C . ASN A 1 530 ? -8.559 -28.881 17.160 1.00 60.00 530 ASN A C 1
ATOM 4217 O O . ASN A 1 530 ? -8.022 -29.987 17.164 1.00 60.00 530 ASN A O 1
ATOM 4221 N N . ASP A 1 531 ? -9.648 -28.650 16.427 1.00 59.88 531 ASP A N 1
ATOM 4222 C CA . ASP A 1 531 ? -10.470 -29.697 15.795 1.00 59.88 531 ASP A CA 1
ATOM 4223 C C . ASP A 1 531 ? -10.107 -30.003 14.323 1.00 59.88 531 ASP A C 1
ATOM 4225 O O . ASP A 1 531 ? -10.863 -30.666 13.610 1.00 59.88 531 ASP A O 1
ATOM 4229 N N . VAL A 1 532 ? -8.956 -29.523 13.836 1.00 67.12 532 VAL A N 1
ATOM 4230 C CA . VAL A 1 532 ? -8.552 -29.633 12.420 1.00 67.12 532 VAL A CA 1
ATOM 4231 C C . VAL A 1 532 ? -7.455 -30.680 12.212 1.00 67.12 532 VAL A C 1
ATOM 4233 O O . VAL A 1 532 ? -6.472 -30.731 12.950 1.00 67.12 532 VAL A O 1
ATOM 4236 N N . ASP A 1 533 ? -7.584 -31.493 11.158 1.00 79.31 533 ASP A N 1
ATOM 4237 C CA . ASP A 1 533 ? -6.584 -32.501 10.785 1.00 79.31 533 ASP A CA 1
ATOM 4238 C C . ASP A 1 533 ? -5.201 -31.868 10.551 1.00 79.31 533 ASP A C 1
ATOM 4240 O O . ASP A 1 533 ? -5.019 -30.994 9.697 1.00 79.31 533 ASP A O 1
ATOM 4244 N N . THR A 1 534 ? -4.205 -32.350 11.296 1.00 84.94 534 THR A N 1
ATOM 4245 C CA . THR A 1 534 ? -2.809 -31.902 11.235 1.00 84.94 534 THR A CA 1
ATOM 4246 C C . THR A 1 534 ? -2.135 -32.119 9.874 1.00 84.94 534 THR A C 1
ATOM 4248 O O . THR A 1 534 ? -1.186 -31.396 9.568 1.00 84.94 534 THR A O 1
ATOM 4251 N N . ALA A 1 535 ? -2.593 -33.074 9.055 1.00 90.25 535 ALA A N 1
ATOM 4252 C CA . ALA A 1 535 ? -2.060 -33.334 7.716 1.00 90.25 535 ALA A CA 1
ATOM 4253 C C . ALA A 1 535 ? -2.603 -32.329 6.690 1.00 90.25 535 ALA A C 1
ATOM 4255 O O . ALA A 1 535 ? -1.819 -31.669 6.006 1.00 90.25 535 ALA A O 1
ATOM 4256 N N . ILE A 1 536 ? -3.926 -32.140 6.649 1.00 92.94 536 ILE A N 1
ATOM 4257 C CA . ILE A 1 536 ? -4.578 -31.072 5.871 1.00 92.94 536 ILE A CA 1
ATOM 4258 C C . ILE A 1 536 ? -4.004 -29.706 6.267 1.00 92.94 536 ILE A C 1
ATOM 4260 O O . ILE A 1 536 ? -3.587 -28.922 5.417 1.00 92.94 536 ILE A O 1
ATOM 4264 N N . THR A 1 537 ? -3.899 -29.453 7.571 1.00 92.31 537 THR A N 1
ATOM 4265 C CA . THR A 1 537 ? -3.344 -28.216 8.127 1.00 92.31 537 THR A CA 1
ATOM 4266 C C . THR A 1 537 ? -1.888 -28.002 7.700 1.00 92.31 537 THR A C 1
ATOM 4268 O O . THR A 1 537 ? -1.515 -26.875 7.393 1.00 92.31 537 THR A O 1
ATOM 4271 N N . ASP A 1 538 ? -1.054 -29.046 7.609 1.00 96.06 538 ASP A N 1
ATOM 4272 C CA . ASP A 1 538 ? 0.327 -28.920 7.109 1.00 96.06 538 ASP A CA 1
ATOM 4273 C C . ASP A 1 538 ? 0.391 -28.514 5.632 1.00 96.06 538 ASP A C 1
ATOM 4275 O O . ASP A 1 538 ? 1.237 -27.708 5.246 1.00 96.06 538 ASP A O 1
ATOM 4279 N N . ARG A 1 539 ? -0.527 -29.040 4.814 1.00 97.88 539 ARG A N 1
ATOM 4280 C CA . ARG A 1 539 ? -0.653 -28.714 3.386 1.00 97.88 539 ARG A CA 1
ATOM 4281 C C . ARG A 1 539 ? -1.193 -27.300 3.169 1.00 97.88 539 ARG A C 1
ATOM 4283 O O . ARG A 1 539 ? -0.680 -26.582 2.314 1.00 97.88 539 ARG A O 1
ATOM 4290 N N . ILE A 1 540 ? -2.157 -26.858 3.980 1.00 97.31 540 ILE A N 1
ATOM 4291 C CA . ILE A 1 540 ? -2.705 -25.493 3.920 1.00 97.31 540 ILE A CA 1
ATOM 4292 C C . ILE A 1 540 ? -1.664 -24.456 4.380 1.00 97.31 540 ILE A C 1
ATOM 4294 O O . ILE A 1 540 ? -1.444 -23.467 3.677 1.00 97.31 540 ILE A O 1
ATOM 4298 N N . HIS A 1 541 ? -0.940 -24.717 5.476 1.00 95.31 541 HIS A N 1
ATOM 4299 C CA . HIS A 1 541 ? 0.248 -23.937 5.854 1.00 95.31 541 HIS A CA 1
ATOM 4300 C C . HIS A 1 541 ? 1.299 -23.923 4.737 1.00 95.31 541 HIS A C 1
ATOM 4302 O O . HIS A 1 541 ? 1.854 -22.873 4.413 1.00 95.31 541 HIS A O 1
ATOM 4308 N N . GLY A 1 542 ? 1.577 -25.093 4.152 1.00 97.69 542 GLY A N 1
ATOM 4309 C CA . GLY A 1 542 ? 2.575 -25.266 3.105 1.00 97.69 542 GLY A CA 1
ATOM 4310 C C . GLY A 1 542 ? 2.259 -24.427 1.873 1.00 97.69 542 GLY A C 1
ATOM 4311 O O . GLY A 1 542 ? 3.142 -23.745 1.371 1.00 97.69 542 GLY A O 1
ATOM 4312 N N . SER A 1 543 ? 1.001 -24.413 1.429 1.00 98.44 543 SER A N 1
ATOM 4313 C CA . SER A 1 543 ? 0.538 -23.624 0.283 1.00 98.44 543 SER A CA 1
ATOM 4314 C C . SER A 1 543 ? 0.660 -22.114 0.524 1.00 98.44 543 SER A C 1
ATOM 4316 O O . SER A 1 543 ? 1.253 -21.408 -0.291 1.00 98.44 543 SER A O 1
ATOM 4318 N N . MET A 1 544 ? 0.185 -21.621 1.676 1.00 98.12 544 MET A N 1
ATOM 4319 C CA . MET A 1 544 ? 0.225 -20.188 2.006 1.00 98.12 544 MET A CA 1
ATOM 4320 C C . MET A 1 544 ? 1.656 -19.663 2.209 1.00 98.12 544 MET A C 1
ATOM 4322 O O . MET A 1 544 ? 1.988 -18.582 1.725 1.00 98.12 544 MET A O 1
ATOM 4326 N N . ILE A 1 545 ? 2.521 -20.426 2.887 1.00 98.00 545 ILE A N 1
ATOM 4327 C CA . ILE A 1 545 ? 3.931 -20.054 3.085 1.00 98.00 545 ILE A CA 1
ATOM 4328 C C . ILE A 1 545 ? 4.753 -20.276 1.811 1.00 98.00 545 ILE A C 1
ATOM 4330 O O . ILE A 1 545 ? 5.621 -19.466 1.505 1.00 98.00 545 ILE A O 1
ATOM 4334 N N . GLY A 1 546 ? 4.483 -21.338 1.048 1.00 97.94 546 GLY A N 1
ATOM 4335 C CA . GLY A 1 546 ? 5.174 -21.640 -0.206 1.00 97.94 546 GLY A CA 1
ATOM 4336 C C . GLY A 1 546 ? 4.963 -20.553 -1.258 1.00 97.94 546 GLY A C 1
ATOM 4337 O O . GLY A 1 546 ? 5.922 -20.138 -1.902 1.00 97.94 546 GLY A O 1
ATOM 4338 N N . MET A 1 547 ? 3.736 -20.038 -1.371 1.00 98.19 547 MET A N 1
ATOM 4339 C CA . MET A 1 547 ? 3.388 -18.859 -2.171 1.00 98.19 547 MET A CA 1
ATOM 4340 C C . MET A 1 547 ? 4.200 -17.623 -1.748 1.00 98.19 547 MET A C 1
ATOM 4342 O O . MET A 1 547 ? 4.937 -17.080 -2.568 1.00 98.19 547 MET A O 1
ATOM 4346 N N . ALA A 1 548 ? 4.144 -17.249 -0.462 1.00 98.00 548 ALA A N 1
ATOM 4347 C CA . ALA A 1 548 ? 4.864 -16.092 0.087 1.00 98.00 548 ALA A CA 1
ATOM 4348 C C . ALA A 1 548 ? 6.393 -16.204 -0.018 1.00 98.00 548 ALA A C 1
ATOM 4350 O O . ALA A 1 548 ? 7.099 -15.203 -0.138 1.00 98.00 548 ALA A O 1
ATOM 4351 N N . LEU A 1 549 ? 6.914 -17.430 0.010 1.00 97.12 549 LEU A N 1
ATOM 4352 C CA . LEU A 1 549 ? 8.324 -17.723 -0.194 1.00 97.12 549 LEU A CA 1
ATOM 4353 C C . LEU A 1 549 ? 8.721 -17.658 -1.679 1.00 97.12 549 LEU A C 1
ATOM 4355 O O . LEU A 1 549 ? 9.800 -17.164 -1.991 1.00 97.12 549 LEU A O 1
ATOM 4359 N N . GLY A 1 550 ? 7.872 -18.133 -2.593 1.00 97.12 550 GLY A N 1
ATOM 4360 C CA . GLY A 1 550 ? 8.111 -18.045 -4.035 1.00 97.12 550 GLY A CA 1
ATOM 4361 C C . GLY A 1 550 ? 8.182 -16.599 -4.516 1.00 97.12 550 GLY A C 1
ATOM 4362 O O . GLY A 1 550 ? 9.185 -16.201 -5.106 1.00 97.12 550 GLY A O 1
ATOM 4363 N N . ASP A 1 551 ? 7.163 -15.823 -4.152 1.00 97.69 551 ASP A N 1
ATOM 4364 C CA . ASP A 1 551 ? 7.084 -14.362 -4.242 1.00 97.69 551 ASP A CA 1
ATOM 4365 C C . ASP A 1 551 ? 8.395 -13.698 -3.753 1.00 97.69 551 ASP A C 1
ATOM 4367 O O . ASP A 1 551 ? 9.167 -13.163 -4.554 1.00 97.69 551 ASP A O 1
ATOM 4371 N N . ALA A 1 552 ? 8.745 -13.860 -2.469 1.00 96.81 552 ALA A N 1
ATOM 4372 C CA . ALA A 1 552 ? 9.893 -13.176 -1.865 1.00 96.81 552 ALA A CA 1
ATOM 4373 C C . ALA A 1 552 ? 11.276 -13.597 -2.420 1.00 96.81 552 ALA A C 1
ATOM 4375 O O . ALA A 1 552 ? 12.249 -12.845 -2.285 1.00 96.81 552 ALA A O 1
ATOM 4376 N N . ILE A 1 553 ? 11.406 -14.785 -3.032 1.00 95.94 553 ILE A N 1
ATOM 4377 C CA . ILE A 1 553 ? 12.618 -15.173 -3.780 1.00 95.94 553 ILE A CA 1
ATOM 4378 C C . ILE A 1 553 ? 12.606 -14.531 -5.174 1.00 95.94 553 ILE A C 1
ATOM 4380 O O . ILE A 1 553 ? 13.627 -13.986 -5.601 1.00 95.94 553 ILE A O 1
ATOM 4384 N N . GLY A 1 554 ? 11.479 -14.586 -5.888 1.00 94.31 554 GLY A N 1
ATOM 4385 C CA . GLY A 1 554 ? 11.359 -14.088 -7.258 1.00 94.31 554 GLY A CA 1
ATOM 4386 C C . GLY A 1 554 ? 11.464 -12.569 -7.374 1.00 94.31 554 GLY A C 1
ATOM 4387 O O . GLY A 1 554 ? 12.125 -12.081 -8.295 1.00 94.31 554 GLY A O 1
ATOM 4388 N N . ALA A 1 555 ? 10.952 -11.832 -6.387 1.00 93.12 555 ALA A N 1
ATOM 4389 C CA . ALA A 1 555 ? 11.019 -10.373 -6.307 1.00 93.12 555 ALA A CA 1
ATOM 4390 C C . ALA A 1 555 ? 12.462 -9.823 -6.267 1.00 93.12 555 ALA A C 1
ATOM 4392 O O . ALA A 1 555 ? 12.713 -8.673 -6.621 1.00 93.12 555 ALA A O 1
ATOM 4393 N N . HIS A 1 556 ? 13.458 -10.641 -5.890 1.00 89.69 556 HIS A N 1
ATOM 4394 C CA . HIS A 1 556 ? 14.881 -10.269 -5.952 1.00 89.69 556 HIS A CA 1
ATOM 4395 C C . HIS A 1 556 ? 15.371 -9.981 -7.386 1.00 89.69 556 HIS A C 1
ATOM 4397 O O . HIS A 1 556 ? 16.325 -9.219 -7.578 1.00 89.69 556 HIS A O 1
ATOM 4403 N N . VAL A 1 557 ? 14.744 -10.601 -8.390 1.00 90.81 557 VAL A N 1
ATOM 4404 C CA . VAL A 1 557 ? 15.187 -10.601 -9.796 1.00 90.81 557 VAL A CA 1
ATOM 4405 C C . VAL A 1 557 ? 14.070 -10.301 -10.797 1.00 90.81 557 VAL A C 1
ATOM 4407 O O . VAL A 1 557 ? 14.269 -10.457 -12.002 1.00 90.81 557 VAL A O 1
ATOM 4410 N N . GLU A 1 558 ? 12.942 -9.803 -10.304 1.00 86.06 558 GLU A N 1
ATOM 4411 C CA . GLU A 1 558 ? 11.853 -9.242 -11.098 1.00 86.06 558 GLU A CA 1
ATOM 4412 C C . GLU A 1 558 ? 12.388 -8.238 -12.146 1.00 86.06 558 GLU A C 1
ATOM 4414 O O . GLU A 1 558 ? 13.389 -7.537 -11.939 1.00 86.06 558 GLU A O 1
ATOM 4419 N N . PHE A 1 559 ? 11.780 -8.258 -13.337 1.00 83.88 559 PHE A N 1
ATOM 4420 C CA . PHE A 1 559 ? 12.172 -7.517 -14.545 1.00 83.88 559 PHE A CA 1
ATOM 4421 C C . PHE A 1 559 ? 13.625 -7.705 -15.030 1.00 83.88 559 PHE A C 1
ATOM 4423 O O . PHE A 1 559 ? 14.041 -7.055 -15.999 1.00 83.88 559 PHE A O 1
ATOM 4430 N N . ARG A 1 560 ? 14.428 -8.603 -14.437 1.00 86.88 560 ARG A N 1
ATOM 4431 C CA . ARG A 1 560 ? 15.774 -8.900 -14.947 1.00 86.88 560 ARG A CA 1
ATOM 4432 C C . ARG A 1 560 ? 15.671 -9.729 -16.233 1.00 86.88 560 ARG A C 1
ATOM 4434 O O . ARG A 1 560 ? 14.987 -10.752 -16.265 1.00 86.88 560 ARG A O 1
ATOM 4441 N N . PRO A 1 561 ? 16.389 -9.358 -17.310 1.00 85.50 561 PRO A N 1
ATOM 4442 C CA . PRO A 1 561 ? 16.378 -10.145 -18.537 1.00 85.50 561 PRO A CA 1
ATOM 4443 C C . PRO A 1 561 ? 16.984 -11.527 -18.270 1.00 85.50 561 PRO A C 1
ATOM 4445 O O . PRO A 1 561 ? 17.990 -11.630 -17.572 1.00 85.50 561 PRO A O 1
ATOM 4448 N N . ARG A 1 562 ? 16.448 -12.591 -18.883 1.00 85.12 562 ARG A N 1
ATOM 4449 C CA . ARG A 1 562 ? 16.918 -13.977 -18.667 1.00 85.12 562 ARG A CA 1
ATOM 4450 C C . ARG A 1 562 ? 18.441 -14.154 -18.813 1.00 85.12 562 ARG A C 1
ATOM 4452 O O . ARG A 1 562 ? 19.031 -14.939 -18.081 1.00 85.12 562 ARG A O 1
ATOM 4459 N N . GLN A 1 563 ? 19.099 -13.379 -19.677 1.00 87.25 563 GLN A N 1
ATOM 4460 C CA . GLN A 1 563 ? 20.567 -13.353 -19.801 1.00 87.25 563 GLN A CA 1
ATOM 4461 C C . GLN A 1 563 ? 21.290 -13.015 -18.481 1.00 87.25 563 GLN A C 1
ATOM 4463 O O . GLN A 1 563 ? 22.320 -13.616 -18.183 1.00 87.25 563 GLN A O 1
ATOM 4468 N N . TYR A 1 564 ? 20.736 -12.110 -17.667 1.00 88.38 564 TYR A N 1
ATOM 4469 C CA . TYR A 1 564 ? 21.258 -11.785 -16.339 1.00 88.38 564 TYR A CA 1
ATOM 4470 C C . TYR A 1 564 ? 21.191 -12.998 -15.406 1.00 88.38 564 TYR A C 1
ATOM 4472 O O . TYR A 1 564 ? 22.183 -13.302 -14.756 1.00 88.38 564 TYR A O 1
ATOM 4480 N N . LEU A 1 565 ? 20.074 -13.735 -15.414 1.00 89.44 565 LEU A N 1
ATOM 4481 C CA . LEU A 1 565 ? 19.850 -14.942 -14.601 1.00 89.44 565 LEU A CA 1
ATOM 4482 C C . LEU A 1 565 ? 20.656 -16.167 -15.055 1.00 89.44 565 LEU A C 1
ATOM 4484 O O . LEU A 1 565 ? 20.884 -17.075 -14.266 1.00 89.44 565 LEU A O 1
ATOM 4488 N N . VAL A 1 566 ? 21.102 -16.213 -16.313 1.00 88.75 566 VAL A N 1
ATOM 4489 C CA . VAL A 1 566 ? 22.065 -17.233 -16.772 1.00 88.75 566 VAL A CA 1
ATOM 4490 C C . VAL A 1 566 ? 23.464 -16.963 -16.197 1.00 88.75 566 VAL A C 1
ATOM 4492 O O . VAL A 1 566 ? 24.201 -17.904 -15.923 1.00 88.75 566 VAL A O 1
ATOM 4495 N N . GLN A 1 567 ? 23.826 -15.693 -15.990 1.00 90.81 567 GLN A N 1
ATOM 4496 C CA . GLN A 1 567 ? 25.121 -15.283 -15.427 1.00 90.81 567 GLN A CA 1
ATOM 4497 C C . GLN A 1 567 ? 25.113 -15.203 -13.889 1.00 90.81 567 GLN A C 1
ATOM 4499 O O . GLN A 1 567 ? 26.125 -15.471 -13.249 1.00 90.81 567 GLN A O 1
ATOM 4504 N N . HIS A 1 568 ? 23.970 -14.838 -13.305 1.00 90.94 568 HIS A N 1
ATOM 4505 C CA . HIS A 1 568 ? 23.756 -14.603 -11.878 1.00 90.94 568 HIS A CA 1
ATOM 4506 C C . HIS A 1 568 ? 22.511 -15.385 -11.417 1.00 90.94 568 HIS A C 1
ATOM 4508 O O . HIS A 1 568 ? 21.478 -14.776 -11.124 1.00 90.94 568 HIS A O 1
ATOM 4514 N N . PRO A 1 569 ? 22.558 -16.730 -11.413 1.00 92.94 569 PRO A N 1
ATOM 4515 C CA . PRO A 1 569 ? 21.417 -17.538 -11.006 1.00 92.94 569 PRO A CA 1
ATOM 4516 C C . PRO A 1 569 ? 21.063 -17.298 -9.535 1.00 92.94 569 PRO A C 1
ATOM 4518 O O . PRO A 1 569 ? 21.938 -17.161 -8.675 1.00 92.94 569 PRO A O 1
ATOM 4521 N N . VAL A 1 570 ? 19.766 -17.284 -9.236 1.00 93.75 570 VAL A N 1
ATOM 4522 C CA . VAL A 1 570 ? 19.262 -17.242 -7.861 1.00 93.75 570 VAL A CA 1
ATOM 4523 C C . VAL A 1 570 ? 19.446 -18.618 -7.227 1.00 93.75 570 VAL A C 1
ATOM 4525 O O . VAL A 1 570 ? 19.077 -19.633 -7.816 1.00 93.75 570 VAL A O 1
ATOM 4528 N N . THR A 1 571 ? 20.021 -18.645 -6.025 1.00 92.81 571 THR A N 1
ATOM 4529 C CA . THR A 1 571 ? 20.353 -19.866 -5.264 1.00 92.81 571 THR A CA 1
ATOM 4530 C C . THR A 1 571 ? 19.838 -19.843 -3.819 1.00 92.81 571 THR A C 1
ATOM 4532 O O . THR A 1 571 ? 19.876 -20.864 -3.128 1.00 92.81 571 THR A O 1
ATOM 4535 N N . GLU A 1 572 ? 19.383 -18.679 -3.347 1.00 91.12 572 GLU A N 1
ATOM 4536 C CA . GLU A 1 572 ? 19.036 -18.375 -1.956 1.00 91.12 572 GLU A CA 1
ATOM 4537 C C . GLU A 1 572 ? 18.156 -17.112 -1.874 1.00 91.12 572 GLU A C 1
ATOM 4539 O O . GLU A 1 572 ? 18.206 -16.251 -2.756 1.00 91.12 572 GLU A O 1
ATOM 4544 N N . LEU A 1 573 ? 17.380 -16.981 -0.794 1.00 91.50 573 LEU A N 1
ATOM 4545 C CA . LEU A 1 573 ? 16.552 -15.808 -0.498 1.00 91.50 573 LEU A CA 1
ATOM 4546 C C . LEU A 1 573 ? 17.420 -14.600 -0.086 1.00 91.50 573 LEU A C 1
ATOM 4548 O O . LEU A 1 573 ? 18.052 -14.632 0.971 1.00 91.50 573 LEU A O 1
ATOM 4552 N N . LYS A 1 574 ? 17.425 -13.522 -0.887 1.00 87.81 574 LYS A N 1
ATOM 4553 C CA . LYS A 1 574 ? 18.279 -12.328 -0.666 1.00 87.81 574 LYS A CA 1
ATOM 4554 C C . LYS A 1 574 ? 17.541 -11.048 -0.266 1.00 87.81 574 LYS A C 1
ATOM 4556 O O . LYS A 1 574 ? 18.097 -10.251 0.486 1.00 87.81 574 LYS A O 1
ATOM 4561 N N . GLY A 1 575 ? 16.318 -10.835 -0.756 1.00 88.50 575 GLY A N 1
ATOM 4562 C CA . GLY A 1 575 ? 15.708 -9.497 -0.781 1.00 88.50 575 GLY A CA 1
ATOM 4563 C C . GLY A 1 575 ? 16.413 -8.556 -1.773 1.00 88.50 575 GLY A C 1
ATOM 4564 O O . GLY A 1 575 ? 17.318 -8.961 -2.499 1.00 88.50 575 GLY A O 1
ATOM 4565 N N . GLY A 1 576 ? 16.018 -7.289 -1.834 1.00 90.19 576 GLY A N 1
ATOM 4566 C CA . GLY A 1 576 ? 16.505 -6.307 -2.804 1.00 90.19 576 GLY A CA 1
ATOM 4567 C C . GLY A 1 576 ? 15.529 -6.137 -3.966 1.00 90.19 576 GLY A C 1
ATOM 4568 O O . GLY A 1 576 ? 14.432 -5.621 -3.763 1.00 90.19 576 GLY A O 1
ATOM 4569 N N . GLY A 1 577 ? 15.926 -6.536 -5.177 1.00 86.00 577 GLY A N 1
ATOM 4570 C CA . GLY A 1 577 ? 15.067 -6.429 -6.360 1.00 86.00 577 GLY A CA 1
ATOM 4571 C C . GLY A 1 577 ? 14.803 -4.999 -6.827 1.00 86.00 577 GLY A C 1
ATOM 4572 O O . GLY A 1 577 ? 15.530 -4.070 -6.466 1.00 86.00 577 GLY A O 1
ATOM 4573 N N . THR A 1 578 ? 13.758 -4.835 -7.637 1.00 84.44 578 THR A N 1
ATOM 4574 C CA . THR A 1 578 ? 13.275 -3.544 -8.161 1.00 84.44 578 THR A CA 1
ATOM 4575 C C . THR A 1 578 ? 12.959 -2.554 -7.039 1.00 84.44 578 THR A C 1
ATOM 4577 O O . THR A 1 578 ? 13.283 -1.369 -7.131 1.00 84.44 578 THR A O 1
ATOM 4580 N N . TRP A 1 579 ? 12.374 -3.052 -5.946 1.00 85.19 579 TRP A N 1
ATOM 4581 C CA . TRP A 1 579 ? 11.771 -2.235 -4.888 1.00 85.19 579 TRP A CA 1
ATOM 4582 C C . TRP A 1 579 ? 12.643 -2.041 -3.645 1.00 85.19 579 TRP A C 1
ATOM 4584 O O . TRP A 1 579 ? 12.255 -1.306 -2.735 1.00 85.19 579 TRP A O 1
ATOM 4594 N N . GLY A 1 580 ? 13.823 -2.668 -3.596 1.00 89.31 580 GLY A N 1
ATOM 4595 C CA . GLY A 1 580 ? 14.733 -2.587 -2.449 1.00 89.31 580 GLY A CA 1
ATOM 4596 C C . GLY A 1 580 ? 14.196 -3.285 -1.193 1.00 89.31 580 GLY A C 1
ATOM 4597 O O . GLY A 1 580 ? 14.418 -2.802 -0.082 1.00 89.31 580 GLY A O 1
ATOM 4598 N N . LEU A 1 581 ? 13.469 -4.392 -1.371 1.00 91.88 581 LEU A N 1
ATOM 4599 C CA . LEU A 1 581 ? 12.848 -5.173 -0.301 1.00 91.88 581 LEU A CA 1
ATOM 4600 C C . LEU A 1 581 ? 13.883 -5.710 0.698 1.00 91.88 581 LEU A C 1
ATOM 4602 O O . LEU A 1 581 ? 15.036 -5.974 0.354 1.00 91.88 581 LEU A O 1
ATOM 4606 N N . LYS A 1 582 ? 13.475 -5.942 1.945 1.00 93.06 582 LYS A N 1
ATOM 4607 C CA . LYS A 1 582 ? 14.263 -6.753 2.883 1.00 93.06 582 LYS A CA 1
ATOM 4608 C C . LYS A 1 582 ? 14.172 -8.231 2.496 1.00 93.06 582 LYS A C 1
ATOM 4610 O O . LYS A 1 582 ? 13.252 -8.646 1.794 1.00 93.06 582 LYS A O 1
ATOM 4615 N N . LYS A 1 583 ? 15.115 -9.037 2.988 1.00 93.00 583 LYS A N 1
ATOM 4616 C CA . LYS A 1 583 ? 15.039 -10.502 2.909 1.00 93.00 583 LYS A CA 1
ATOM 4617 C C . LYS A 1 583 ? 13.670 -10.970 3.435 1.00 93.00 583 LYS A C 1
ATOM 4619 O O . LYS A 1 583 ? 13.244 -10.511 4.492 1.00 93.00 583 LYS A O 1
ATOM 4624 N N . GLY A 1 584 ? 12.977 -11.801 2.655 1.00 92.06 584 GLY A N 1
ATOM 4625 C CA . GLY A 1 584 ? 11.674 -12.375 3.009 1.00 92.06 584 GLY A CA 1
ATOM 4626 C C . GLY A 1 584 ? 10.451 -11.448 2.945 1.00 92.06 584 GLY A C 1
ATOM 4627 O O . GLY A 1 584 ? 9.360 -11.900 3.284 1.00 92.06 584 GLY A O 1
ATOM 4628 N N . GLN A 1 585 ? 10.583 -10.186 2.517 1.00 95.56 585 GLN A N 1
ATOM 4629 C CA . GLN A 1 585 ? 9.418 -9.355 2.171 1.00 95.56 585 GLN A CA 1
ATOM 4630 C C . GLN A 1 585 ? 8.857 -9.738 0.794 1.00 95.56 585 GLN A C 1
ATOM 4632 O O . GLN A 1 585 ? 9.623 -10.054 -0.113 1.00 95.56 585 GLN A O 1
ATOM 4637 N N . PHE A 1 586 ? 7.530 -9.667 0.673 1.00 95.75 586 PHE A N 1
ATOM 4638 C CA . PHE A 1 586 ? 6.730 -10.127 -0.467 1.00 95.75 586 PHE A CA 1
ATOM 4639 C C . PHE A 1 586 ? 5.976 -8.985 -1.189 1.00 95.75 586 PHE A C 1
ATOM 4641 O O . PHE A 1 586 ? 5.761 -7.932 -0.576 1.00 95.75 586 PHE A O 1
ATOM 4648 N N . THR A 1 587 ? 5.580 -9.190 -2.448 1.00 96.38 587 THR A N 1
A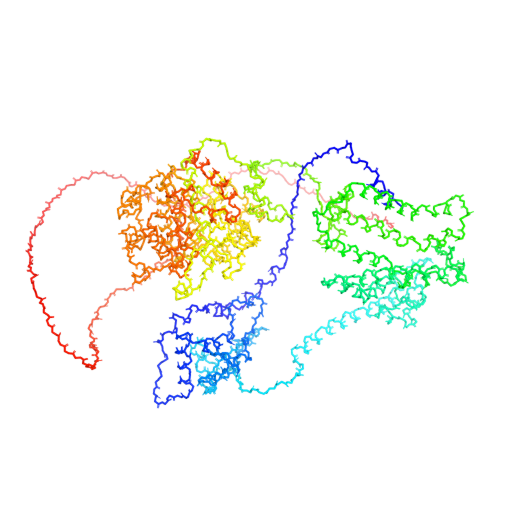TOM 4649 C CA . THR A 1 587 ? 4.990 -8.239 -3.426 1.00 96.38 587 THR A CA 1
ATOM 4650 C C . THR A 1 587 ? 3.451 -8.172 -3.345 1.00 96.38 587 THR A C 1
ATOM 4652 O O . THR A 1 587 ? 2.863 -8.334 -2.261 1.00 96.38 587 THR A O 1
ATOM 4655 N N . ASP A 1 588 ? 2.756 -7.856 -4.451 1.00 96.50 588 ASP A N 1
ATOM 4656 C CA . ASP A 1 588 ? 1.295 -7.849 -4.499 1.00 96.50 588 ASP A CA 1
ATOM 4657 C C . ASP A 1 588 ? 0.662 -9.241 -4.588 1.00 96.50 588 ASP A C 1
ATOM 4659 O O . ASP A 1 588 ? -0.446 -9.407 -4.071 1.00 96.50 588 ASP A O 1
ATOM 4663 N N . ASP A 1 589 ? 1.369 -10.250 -5.104 1.00 97.12 589 ASP A N 1
ATOM 4664 C CA . ASP A 1 589 ? 0.936 -11.651 -5.156 1.00 97.12 589 ASP A CA 1
ATOM 4665 C C . ASP A 1 589 ? 0.423 -12.129 -3.788 1.00 97.12 589 ASP A C 1
ATOM 4667 O O . ASP A 1 589 ? -0.760 -12.456 -3.612 1.00 97.12 589 ASP A O 1
ATOM 4671 N N . THR A 1 590 ? 1.299 -12.073 -2.780 1.00 97.94 590 THR A N 1
ATOM 4672 C CA . THR A 1 590 ? 0.970 -12.457 -1.404 1.00 97.94 590 THR A CA 1
ATOM 4673 C C . THR A 1 590 ? 0.074 -11.432 -0.720 1.00 97.94 590 THR A C 1
ATOM 4675 O O . THR A 1 590 ? -0.852 -11.823 -0.011 1.00 97.94 590 THR A O 1
ATOM 4678 N N . SER A 1 591 ? 0.271 -10.126 -0.944 1.00 97.06 591 SER A N 1
ATOM 4679 C CA . SER A 1 591 ? -0.570 -9.092 -0.312 1.00 97.06 591 SER A CA 1
ATOM 4680 C C . SER A 1 591 ? -2.053 -9.260 -0.685 1.00 97.06 591 SER A C 1
ATOM 4682 O O . SER A 1 591 ? -2.936 -9.198 0.178 1.00 97.06 591 SER A O 1
ATOM 4684 N N . MET A 1 592 ? -2.341 -9.550 -1.959 1.00 97.75 592 MET A N 1
ATOM 4685 C CA . MET A 1 592 ? -3.689 -9.859 -2.438 1.00 97.75 592 MET A CA 1
ATOM 4686 C C . MET A 1 592 ? -4.183 -11.230 -1.954 1.00 97.75 592 MET A C 1
ATOM 4688 O O . MET A 1 592 ? -5.374 -11.381 -1.675 1.00 97.75 592 MET A O 1
ATOM 4692 N N . ALA A 1 593 ? -3.309 -12.228 -1.807 1.00 98.12 593 ALA A N 1
ATOM 4693 C CA . ALA A 1 593 ? -3.698 -13.516 -1.234 1.00 98.12 593 ALA A CA 1
ATOM 4694 C C . ALA A 1 593 ? -4.122 -13.388 0.241 1.00 98.12 593 ALA A C 1
ATOM 4696 O O . ALA A 1 593 ? -5.152 -13.927 0.635 1.00 98.12 593 ALA A O 1
ATOM 4697 N N . LEU A 1 594 ? -3.395 -12.615 1.053 1.00 96.44 594 LEU A N 1
ATOM 4698 C CA . LEU A 1 594 ? -3.745 -12.362 2.458 1.00 96.44 594 LEU A CA 1
ATOM 4699 C C . LEU A 1 594 ? -5.066 -11.586 2.592 1.00 96.44 594 LEU A C 1
ATOM 4701 O O . LEU A 1 594 ? -5.877 -11.890 3.467 1.00 96.44 594 LEU A O 1
ATOM 4705 N N . CYS A 1 595 ? -5.341 -10.650 1.677 1.00 95.19 595 CYS A N 1
ATOM 4706 C CA . CYS A 1 595 ? -6.646 -9.990 1.590 1.00 95.19 595 CYS A CA 1
ATOM 4707 C C . CYS A 1 595 ? -7.789 -10.975 1.278 1.00 95.19 595 CYS A C 1
ATOM 4709 O O . CYS A 1 595 ? -8.853 -10.890 1.889 1.00 95.19 595 CYS A O 1
ATOM 4711 N N . LEU A 1 596 ? -7.575 -11.921 0.354 1.00 97.06 596 LEU A N 1
ATOM 4712 C CA . LEU A 1 596 ? -8.565 -12.943 -0.010 1.00 97.06 596 LEU A CA 1
ATOM 4713 C C . LEU A 1 596 ? -8.779 -13.970 1.113 1.00 97.06 596 LEU A C 1
ATOM 4715 O O . LEU A 1 596 ? -9.918 -14.326 1.403 1.00 97.06 596 LEU A O 1
ATOM 4719 N N . ALA A 1 597 ? -7.704 -14.387 1.785 1.00 95.56 597 ALA A N 1
ATOM 4720 C CA . ALA A 1 597 ? -7.759 -15.228 2.977 1.00 95.56 597 ALA A CA 1
ATOM 4721 C C . ALA A 1 597 ? -8.633 -14.601 4.066 1.00 95.56 597 ALA A C 1
ATOM 4723 O O . ALA A 1 597 ? -9.572 -15.237 4.540 1.00 95.56 597 ALA A O 1
ATOM 4724 N N . ASN A 1 598 ? -8.378 -13.337 4.419 1.00 92.25 598 ASN A N 1
ATOM 4725 C CA . ASN A 1 598 ? -9.147 -12.678 5.471 1.00 92.25 598 ASN A CA 1
ATOM 4726 C C . ASN A 1 598 ? -10.610 -12.414 5.057 1.00 92.25 598 ASN A C 1
ATOM 4728 O O . ASN A 1 598 ? -11.486 -12.428 5.910 1.00 92.25 598 ASN A O 1
ATOM 4732 N N . SER A 1 599 ? -10.898 -12.250 3.757 1.00 91.81 599 SER A N 1
ATOM 4733 C CA . SER A 1 599 ? -12.275 -12.161 3.238 1.00 91.81 599 SER A CA 1
ATOM 4734 C C . SER A 1 599 ? -13.086 -13.431 3.512 1.00 91.81 599 SER A C 1
ATOM 4736 O O . SER A 1 599 ? -14.183 -13.363 4.065 1.00 91.81 599 SER A O 1
ATOM 4738 N N . LEU A 1 600 ? -12.510 -14.593 3.187 1.00 92.12 600 LEU A N 1
ATOM 4739 C CA . LEU A 1 600 ? -13.144 -15.902 3.372 1.00 92.12 600 LEU A CA 1
ATOM 4740 C C . LEU A 1 600 ? -13.411 -16.212 4.850 1.00 92.12 600 LEU A C 1
ATOM 4742 O O . LEU A 1 600 ? -14.494 -16.682 5.189 1.00 92.12 600 LEU A O 1
ATOM 4746 N N . ILE A 1 601 ? -12.446 -15.915 5.729 1.00 89.38 601 ILE A N 1
ATOM 4747 C CA . ILE A 1 601 ? -12.597 -16.128 7.175 1.00 89.38 601 ILE A CA 1
ATOM 4748 C C . ILE A 1 601 ? -13.638 -15.145 7.745 1.00 89.38 601 ILE A C 1
ATOM 4750 O O . ILE A 1 601 ? -14.568 -15.575 8.417 1.00 89.38 601 ILE A O 1
ATOM 4754 N N . ALA A 1 602 ? -13.540 -13.842 7.446 1.00 84.75 602 ALA A N 1
ATOM 4755 C CA . ALA A 1 602 ? -14.404 -12.810 8.040 1.00 84.75 602 ALA A CA 1
ATOM 4756 C C . ALA A 1 602 ? -15.874 -12.899 7.612 1.00 84.75 602 ALA A C 1
ATOM 4758 O O . ALA A 1 602 ? -16.772 -12.562 8.382 1.00 84.75 602 ALA A O 1
ATOM 4759 N N . ARG A 1 603 ? -16.140 -13.354 6.383 1.00 84.62 603 ARG A N 1
ATOM 4760 C CA . ARG A 1 603 ? -17.509 -13.562 5.889 1.00 84.62 603 ARG A CA 1
ATOM 4761 C C . ARG A 1 603 ? -18.020 -14.988 6.101 1.00 84.62 603 ARG A C 1
ATOM 4763 O O . ARG A 1 603 ? -19.193 -15.232 5.830 1.00 84.62 603 ARG A O 1
ATOM 4770 N N . HIS A 1 604 ? -17.167 -15.903 6.572 1.00 87.94 604 HIS A N 1
ATOM 4771 C CA . HIS A 1 604 ? -17.415 -17.349 6.663 1.00 87.94 604 HIS A CA 1
ATOM 4772 C C . HIS A 1 604 ? -17.909 -17.983 5.340 1.00 87.94 604 HIS A C 1
ATOM 4774 O O . HIS A 1 604 ? -18.499 -19.062 5.342 1.00 87.94 604 HIS A O 1
ATOM 4780 N N . ASP A 1 605 ? -17.689 -17.311 4.206 1.00 89.25 605 ASP A N 1
ATOM 4781 C CA . ASP A 1 605 ? -18.085 -17.711 2.853 1.00 89.25 605 ASP A CA 1
ATOM 4782 C C . ASP A 1 605 ? -17.343 -16.849 1.812 1.00 89.25 605 ASP A C 1
ATOM 4784 O O . ASP A 1 605 ? -16.725 -15.830 2.131 1.00 89.25 605 ASP A O 1
ATOM 4788 N N . TYR A 1 606 ? -17.415 -17.229 0.539 1.00 92.44 606 TYR A N 1
ATOM 4789 C CA . TYR A 1 606 ? -16.829 -16.465 -0.558 1.00 92.44 606 TYR A CA 1
ATOM 4790 C C . TYR A 1 606 ? -17.744 -15.317 -1.018 1.00 92.44 606 TYR A C 1
ATOM 4792 O O . TYR A 1 606 ? -18.712 -15.520 -1.753 1.00 92.44 606 TYR A O 1
ATOM 4800 N N . VAL A 1 607 ? -17.399 -14.084 -0.632 1.00 91.44 607 VAL A N 1
ATOM 4801 C CA . VAL A 1 607 ? -18.131 -12.861 -1.003 1.00 91.44 607 VAL A CA 1
ATOM 4802 C C . VAL A 1 607 ? -17.275 -11.992 -1.947 1.00 91.44 607 VAL A C 1
ATOM 4804 O O . VAL A 1 607 ? -16.422 -11.239 -1.471 1.00 91.44 607 VAL A O 1
ATOM 4807 N N . PRO A 1 608 ? -17.512 -12.004 -3.279 1.00 92.69 608 PRO A N 1
ATOM 4808 C CA . PRO A 1 608 ? -16.669 -11.283 -4.249 1.00 92.69 608 PRO A CA 1
ATOM 4809 C C . PRO A 1 608 ? -16.608 -9.763 -4.029 1.00 92.69 608 PRO A C 1
ATOM 4811 O O . PRO A 1 608 ? -15.647 -9.105 -4.420 1.00 92.69 608 PRO A O 1
ATOM 4814 N N . TYR A 1 609 ? -17.642 -9.189 -3.408 1.00 93.50 609 TYR A N 1
ATOM 4815 C CA . TYR A 1 609 ? -17.671 -7.775 -3.036 1.00 93.50 609 TYR A CA 1
ATOM 4816 C C . TYR A 1 609 ? -16.644 -7.452 -1.941 1.00 93.50 609 TYR A C 1
ATOM 4818 O O . TYR A 1 609 ? -15.886 -6.496 -2.066 1.00 93.50 609 TYR A O 1
ATOM 4826 N N . ASP A 1 610 ? -16.588 -8.271 -0.889 1.00 91.19 610 ASP A N 1
ATOM 4827 C CA . ASP A 1 610 ? -15.687 -8.085 0.251 1.00 91.19 610 ASP A CA 1
ATOM 4828 C C . ASP A 1 610 ? -14.219 -8.338 -0.141 1.00 91.19 610 ASP A C 1
ATOM 4830 O O . ASP A 1 610 ? -13.322 -7.608 0.281 1.00 91.19 610 ASP A O 1
ATOM 4834 N N . GLN A 1 611 ? -13.984 -9.278 -1.062 1.00 95.00 611 GLN A 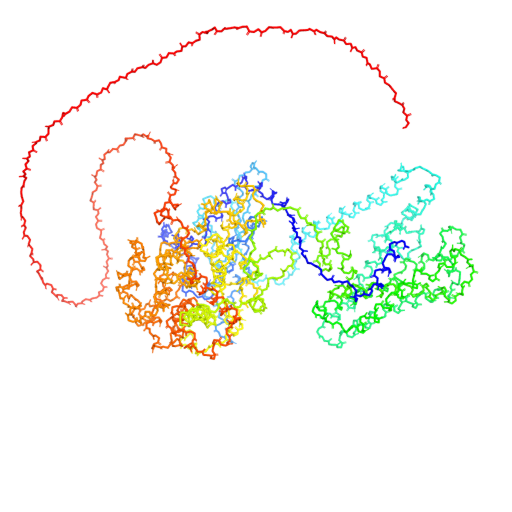N 1
ATOM 4835 C CA . GLN A 1 611 ? -12.694 -9.451 -1.730 1.00 95.00 611 GLN A CA 1
ATOM 4836 C C . GLN A 1 611 ? -12.208 -8.139 -2.383 1.00 95.00 611 GLN A C 1
ATOM 4838 O O . GLN A 1 611 ? -11.062 -7.736 -2.178 1.00 95.00 611 GLN A O 1
ATOM 4843 N N . LEU A 1 612 ? -13.074 -7.438 -3.129 1.00 95.62 612 LEU A N 1
ATOM 4844 C CA . LEU A 1 612 ? -12.739 -6.148 -3.752 1.00 95.62 612 LEU A CA 1
ATOM 4845 C C . LEU A 1 612 ? -12.568 -5.019 -2.725 1.00 95.62 612 LEU A C 1
ATOM 4847 O O . LEU A 1 612 ? -11.694 -4.172 -2.908 1.00 95.62 612 LEU A O 1
ATOM 4851 N N . VAL A 1 613 ? -13.334 -5.025 -1.627 1.00 92.81 613 VAL A N 1
ATOM 4852 C CA . VAL A 1 613 ? -13.146 -4.099 -0.495 1.00 92.81 613 VAL A CA 1
ATOM 4853 C C . VAL A 1 613 ? -11.744 -4.247 0.104 1.00 92.81 613 VAL A C 1
ATOM 4855 O O . VAL A 1 613 ? -11.021 -3.257 0.211 1.00 92.81 613 VAL A O 1
ATOM 4858 N N . ARG A 1 614 ? -11.298 -5.470 0.416 1.00 92.38 614 ARG A N 1
ATOM 4859 C CA . ARG A 1 614 ? -9.964 -5.697 1.006 1.00 92.38 614 ARG A CA 1
ATOM 4860 C C . ARG A 1 614 ? -8.837 -5.395 0.021 1.00 92.38 614 ARG A C 1
ATOM 4862 O O . ARG A 1 614 ? -7.828 -4.812 0.413 1.00 92.38 614 ARG A O 1
ATOM 4869 N N . TYR A 1 615 ? -9.029 -5.686 -1.267 1.00 96.06 615 TYR A N 1
ATOM 4870 C CA . TYR A 1 615 ? -8.099 -5.251 -2.316 1.00 96.06 615 TYR A CA 1
ATOM 4871 C C . TYR A 1 615 ? -8.033 -3.723 -2.439 1.00 96.06 615 TYR A C 1
ATOM 4873 O O . TYR A 1 615 ? -6.951 -3.184 -2.667 1.00 96.06 615 TYR A O 1
ATOM 4881 N N . LYS A 1 616 ? -9.149 -3.008 -2.240 1.00 93.62 616 LYS A N 1
ATOM 4882 C CA . LYS A 1 616 ? -9.165 -1.542 -2.181 1.00 93.62 616 LYS A CA 1
ATOM 4883 C C . LYS A 1 616 ? -8.398 -1.021 -0.961 1.00 93.62 616 LYS A C 1
ATOM 4885 O O . LYS A 1 616 ? -7.579 -0.127 -1.144 1.00 93.62 616 LYS A O 1
ATOM 4890 N N . TRP A 1 617 ? -8.596 -1.584 0.236 1.00 91.19 617 TRP A N 1
ATOM 4891 C CA . TRP A 1 617 ? -7.827 -1.215 1.440 1.00 91.19 617 TRP A CA 1
ATOM 4892 C C . TRP A 1 617 ? -6.319 -1.448 1.253 1.00 91.19 617 TRP A C 1
ATOM 4894 O O . TRP A 1 617 ? -5.496 -0.629 1.664 1.00 91.19 617 TRP A O 1
ATOM 4904 N N . TRP A 1 618 ? -5.928 -2.533 0.578 1.00 92.56 618 TRP A N 1
ATOM 4905 C CA . TRP A 1 618 ? -4.527 -2.761 0.220 1.00 92.56 618 TRP A CA 1
ATOM 4906 C C . TRP A 1 618 ? -4.013 -1.699 -0.766 1.00 92.56 618 TRP A C 1
ATOM 4908 O O . TRP A 1 618 ? -3.013 -1.040 -0.482 1.00 92.56 618 TRP A O 1
ATOM 4918 N N . TYR A 1 619 ? -4.724 -1.479 -1.878 1.00 94.25 619 TYR A N 1
ATOM 4919 C CA . TYR A 1 619 ? -4.366 -0.520 -2.933 1.00 94.25 619 TYR A CA 1
ATOM 4920 C C . TYR A 1 619 ? -4.276 0.934 -2.446 1.00 94.25 619 TYR A C 1
ATOM 4922 O O . TYR A 1 619 ? -3.391 1.678 -2.876 1.00 94.25 619 TYR A O 1
ATOM 4930 N N . ARG A 1 620 ? -5.201 1.355 -1.579 1.00 88.25 620 ARG A N 1
ATOM 4931 C CA . ARG A 1 620 ? -5.276 2.726 -1.063 1.00 88.25 620 ARG A CA 1
ATOM 4932 C C . ARG A 1 620 ? -4.301 2.974 0.071 1.00 88.25 620 ARG A C 1
ATOM 4934 O O . ARG A 1 620 ? -3.547 3.944 0.015 1.00 88.25 620 ARG A O 1
ATOM 4941 N N . ASP A 1 621 ? -4.312 2.088 1.057 1.00 84.00 621 ASP A N 1
ATOM 4942 C CA . ASP A 1 621 ? -3.824 2.406 2.394 1.00 84.00 621 ASP A CA 1
ATOM 4943 C C . ASP A 1 621 ? -2.680 1.468 2.838 1.00 84.00 621 ASP A C 1
ATOM 4945 O O . ASP A 1 621 ? -1.924 1.799 3.747 1.00 84.00 621 ASP A O 1
ATOM 4949 N N . GLY A 1 622 ? -2.479 0.333 2.152 1.00 85.38 622 GLY A N 1
ATOM 4950 C CA . GLY A 1 622 ? -1.382 -0.612 2.408 1.00 85.38 622 GLY A CA 1
ATOM 4951 C C . GLY A 1 622 ? -1.740 -1.825 3.270 1.00 85.38 622 GLY A C 1
ATOM 4952 O O . GLY A 1 622 ? -0.837 -2.528 3.726 1.00 85.38 622 GLY A O 1
ATOM 4953 N N . TYR A 1 623 ? -3.030 -2.090 3.486 1.00 86.62 623 TYR A N 1
ATOM 4954 C CA . TYR A 1 623 ? -3.545 -3.258 4.214 1.00 86.62 623 TYR A CA 1
ATOM 4955 C C . TYR A 1 623 ? -2.913 -4.575 3.724 1.00 86.62 623 TYR A C 1
ATOM 4957 O O . TYR A 1 623 ? -2.796 -4.794 2.525 1.00 86.62 623 TYR A O 1
ATOM 4965 N N . MET A 1 624 ? -2.474 -5.442 4.643 1.00 89.25 624 MET A N 1
ATOM 4966 C CA . MET A 1 624 ? -1.756 -6.707 4.365 1.00 89.25 624 MET A CA 1
ATOM 4967 C C . MET A 1 624 ? -0.414 -6.611 3.599 1.00 89.25 624 MET A C 1
ATOM 4969 O O . MET A 1 624 ? 0.181 -7.643 3.299 1.00 89.25 624 MET A O 1
ATOM 4973 N N . SER A 1 625 ? 0.120 -5.413 3.330 1.00 92.25 625 SER A N 1
ATOM 4974 C CA . SER A 1 625 ? 1.422 -5.245 2.661 1.00 92.25 625 SER A CA 1
ATOM 4975 C C . SER A 1 625 ? 2.612 -5.583 3.564 1.00 92.25 625 SER A C 1
ATOM 4977 O O . SER A 1 625 ? 2.688 -5.123 4.708 1.00 92.25 625 SER A O 1
ATOM 4979 N N . SER A 1 626 ? 3.622 -6.259 3.004 1.00 92.00 626 SER A N 1
ATOM 4980 C CA . SER A 1 626 ? 4.914 -6.495 3.668 1.00 92.00 626 SER A CA 1
ATOM 4981 C C . SER A 1 626 ? 5.701 -5.208 3.967 1.00 92.00 626 SER A C 1
ATOM 4983 O O . SER A 1 626 ? 6.573 -5.206 4.837 1.00 92.00 626 SER A O 1
ATOM 4985 N N . THR A 1 627 ? 5.411 -4.101 3.267 1.00 89.62 627 THR A N 1
ATOM 4986 C CA . THR A 1 627 ? 6.092 -2.800 3.433 1.00 89.62 627 THR A CA 1
ATOM 4987 C C . THR A 1 627 ? 5.216 -1.716 4.070 1.00 89.62 627 THR A C 1
ATOM 4989 O O . THR A 1 627 ? 5.695 -0.602 4.275 1.00 89.62 627 THR A O 1
ATOM 4992 N N . GLY A 1 628 ? 3.953 -2.019 4.399 1.00 83.88 628 GLY A N 1
ATOM 4993 C CA . GLY A 1 628 ? 2.993 -1.045 4.940 1.00 83.88 628 GLY A CA 1
ATOM 4994 C C . GLY A 1 628 ? 2.476 -0.019 3.920 1.00 83.88 628 GLY A C 1
ATOM 4995 O O . GLY A 1 628 ? 2.029 1.055 4.306 1.00 83.88 628 GLY A O 1
ATOM 4996 N N . ARG A 1 629 ? 2.570 -0.319 2.617 1.00 88.81 629 ARG A N 1
ATOM 4997 C CA . ARG A 1 629 ? 2.015 0.485 1.509 1.00 88.81 629 ARG A CA 1
ATOM 4998 C C . ARG A 1 629 ? 1.679 -0.396 0.305 1.00 88.81 629 ARG A C 1
ATOM 5000 O O . ARG A 1 629 ? 2.279 -1.458 0.143 1.00 88.81 629 ARG A O 1
ATOM 5007 N N . CYS A 1 630 ? 0.807 0.062 -0.589 1.00 91.44 630 CYS A N 1
ATOM 5008 C CA . CYS A 1 630 ? 0.703 -0.536 -1.921 1.00 91.44 630 CYS A CA 1
ATOM 5009 C C . CYS A 1 630 ? 1.989 -0.277 -2.730 1.00 91.44 630 CYS A C 1
ATOM 5011 O O . CYS A 1 630 ? 2.472 0.856 -2.813 1.00 91.44 630 CYS A O 1
ATOM 5013 N N . PHE A 1 631 ? 2.519 -1.332 -3.340 1.00 91.69 631 PHE A N 1
ATOM 5014 C CA . PHE A 1 631 ? 3.489 -1.314 -4.436 1.00 91.69 631 PHE A CA 1
ATOM 5015 C C . PHE A 1 631 ? 3.164 -2.496 -5.376 1.00 91.69 631 PHE A C 1
ATOM 5017 O O . PHE A 1 631 ? 2.167 -3.175 -5.128 1.00 91.69 631 PHE A O 1
ATOM 5024 N N . ASP A 1 632 ? 3.911 -2.650 -6.472 1.00 91.25 632 ASP A N 1
ATOM 5025 C CA . ASP A 1 632 ? 3.708 -3.583 -7.605 1.00 91.25 632 ASP A CA 1
ATOM 5026 C C . ASP A 1 632 ? 2.395 -3.525 -8.396 1.00 91.25 632 ASP A C 1
ATOM 5028 O O . ASP A 1 632 ? 2.440 -3.573 -9.622 1.00 91.25 632 ASP A O 1
ATOM 5032 N N . ILE A 1 633 ? 1.254 -3.305 -7.735 1.00 94.06 633 ILE A N 1
ATOM 5033 C CA . ILE A 1 633 ? -0.111 -3.426 -8.269 1.00 94.06 633 ILE A CA 1
ATOM 5034 C C . ILE A 1 633 ? -0.249 -3.426 -9.800 1.00 94.06 633 ILE A C 1
ATOM 5036 O O . ILE A 1 633 ? -0.318 -2.373 -10.456 1.00 94.06 633 ILE A O 1
ATOM 5040 N N . GLY A 1 634 ? -0.401 -4.636 -10.344 1.00 92.44 634 GLY A N 1
ATOM 5041 C CA . GLY A 1 634 ? -0.580 -4.873 -11.774 1.00 92.44 634 GLY A CA 1
ATOM 5042 C C . GLY A 1 634 ? -1.698 -4.017 -12.389 1.00 92.44 634 GLY A C 1
ATOM 5043 O O . GLY A 1 634 ? -2.759 -3.799 -11.793 1.00 92.44 634 GLY A O 1
ATOM 5044 N N . ALA A 1 635 ? -1.473 -3.522 -13.611 1.00 91.75 635 ALA A N 1
ATOM 5045 C CA . ALA A 1 635 ? -2.339 -2.525 -14.252 1.00 91.75 635 ALA A CA 1
ATOM 5046 C C . ALA A 1 635 ? -3.818 -2.958 -14.346 1.00 91.75 635 ALA A C 1
ATOM 5048 O O . ALA A 1 635 ? -4.705 -2.157 -14.047 1.00 91.75 635 ALA A O 1
ATOM 5049 N N . ALA A 1 636 ? -4.075 -4.229 -14.671 1.00 91.25 636 ALA A N 1
ATOM 5050 C CA . ALA A 1 636 ? -5.412 -4.827 -14.727 1.00 91.25 636 ALA A CA 1
ATOM 5051 C C . ALA A 1 636 ? -6.142 -4.794 -13.370 1.00 91.25 636 ALA A C 1
ATOM 5053 O O . ALA A 1 636 ? -7.293 -4.355 -13.282 1.00 91.25 636 ALA A O 1
ATOM 5054 N N . THR A 1 637 ? -5.454 -5.181 -12.290 1.00 94.69 637 THR A N 1
ATOM 5055 C CA . THR A 1 637 ? -5.962 -5.067 -10.915 1.00 94.69 637 THR A CA 1
ATOM 5056 C C . THR A 1 637 ? -6.267 -3.607 -10.579 1.00 94.69 637 THR A C 1
ATOM 5058 O O . THR A 1 637 ? -7.368 -3.287 -10.138 1.00 94.69 637 THR A O 1
ATOM 5061 N N . LYS A 1 638 ? -5.331 -2.693 -10.857 1.00 96.00 638 LYS A N 1
ATOM 5062 C CA . LYS A 1 638 ? -5.460 -1.253 -10.579 1.00 96.00 638 LYS A CA 1
ATOM 5063 C C . LYS A 1 638 ? -6.638 -0.596 -11.304 1.00 96.00 638 LYS A C 1
ATOM 5065 O O . LYS A 1 638 ? -7.304 0.267 -10.735 1.00 96.00 638 LYS A O 1
ATOM 5070 N N . GLN A 1 639 ? -6.892 -0.990 -12.550 1.00 95.50 639 GLN A N 1
ATOM 5071 C CA . GLN A 1 639 ? -8.042 -0.555 -13.346 1.00 95.50 639 GLN A CA 1
ATOM 5072 C C . GLN A 1 639 ? -9.347 -1.103 -12.756 1.00 95.50 639 GLN A C 1
ATOM 5074 O O . GLN A 1 639 ? -10.264 -0.330 -12.480 1.00 95.50 639 GLN A O 1
ATOM 5079 N N . SER A 1 640 ? -9.378 -2.399 -12.437 1.00 94.69 640 SER A N 1
ATOM 5080 C CA . SER A 1 640 ? -10.547 -3.063 -11.848 1.00 94.69 640 SER A CA 1
ATOM 5081 C C . SER A 1 640 ? -10.938 -2.488 -10.480 1.00 94.69 640 SER A C 1
ATOM 5083 O O . SER A 1 640 ? -12.121 -2.326 -10.194 1.00 94.69 640 SER A O 1
ATOM 5085 N N . LEU A 1 641 ? -9.968 -2.113 -9.637 1.00 96.50 641 LEU A N 1
ATOM 5086 C CA . LEU A 1 641 ? -10.253 -1.475 -8.345 1.00 96.50 641 LEU A CA 1
ATOM 5087 C C . LEU A 1 641 ? -10.765 -0.036 -8.495 1.00 96.50 641 LEU A C 1
ATOM 5089 O O . LEU A 1 641 ? -11.645 0.371 -7.744 1.00 96.50 641 LEU A O 1
ATOM 5093 N N . ARG A 1 642 ? -10.297 0.724 -9.493 1.00 96.00 642 ARG A N 1
ATOM 5094 C CA . ARG A 1 642 ? -10.852 2.057 -9.800 1.00 96.00 642 ARG A CA 1
ATOM 5095 C C . ARG A 1 642 ? -12.294 1.974 -10.299 1.00 96.00 642 ARG A C 1
ATOM 5097 O O . ARG A 1 642 ? -13.122 2.795 -9.913 1.00 96.00 642 ARG A O 1
ATOM 5104 N N . GLU A 1 643 ? -12.598 0.977 -11.124 1.00 95.19 643 GLU A N 1
ATOM 5105 C CA . GLU A 1 643 ? -13.961 0.702 -11.585 1.00 95.19 643 GLU A CA 1
ATOM 5106 C C . GLU A 1 643 ? -14.863 0.222 -10.434 1.00 95.19 643 GLU A C 1
ATOM 5108 O O . GLU A 1 643 ? -16.013 0.648 -10.331 1.00 95.19 643 GLU A O 1
ATOM 5113 N N . PHE A 1 644 ? -14.331 -0.579 -9.503 1.00 95.94 644 PHE A N 1
ATOM 5114 C CA . PHE A 1 644 ? -15.023 -0.929 -8.261 1.00 95.94 644 PHE A CA 1
ATOM 5115 C C . PHE A 1 644 ? -15.354 0.310 -7.414 1.00 95.94 644 PHE A C 1
ATOM 5117 O O . PHE A 1 644 ? -16.499 0.462 -6.998 1.00 95.94 644 PHE A O 1
ATOM 5124 N N . GLU A 1 645 ? -14.407 1.232 -7.216 1.00 94.75 645 GLU A N 1
ATOM 5125 C CA . GLU A 1 645 ? -14.634 2.491 -6.486 1.00 94.75 645 GLU A CA 1
ATOM 5126 C C . GLU A 1 645 ? -15.678 3.400 -7.162 1.00 94.75 645 GLU A C 1
ATOM 5128 O O . GLU A 1 645 ? -16.515 4.007 -6.483 1.00 94.75 645 GLU A O 1
ATOM 5133 N N . ARG A 1 646 ? -15.675 3.470 -8.501 1.00 95.38 646 ARG A N 1
ATOM 5134 C CA . ARG A 1 646 ? -16.702 4.192 -9.268 1.00 95.38 646 ARG A CA 1
ATOM 5135 C C . ARG A 1 646 ? -18.085 3.574 -9.049 1.00 95.38 646 ARG A C 1
ATOM 5137 O O . ARG A 1 646 ? -19.012 4.282 -8.663 1.00 95.38 646 ARG A O 1
ATOM 5144 N N . ARG A 1 647 ? -18.208 2.251 -9.209 1.00 93.81 647 ARG A N 1
ATOM 5145 C CA . ARG A 1 647 ? -19.465 1.516 -8.985 1.00 93.81 647 ARG A CA 1
ATOM 5146 C C . ARG A 1 647 ? -19.934 1.575 -7.535 1.00 93.81 647 ARG A C 1
ATOM 5148 O O . ARG A 1 647 ? -21.133 1.673 -7.312 1.00 93.81 647 ARG A O 1
ATOM 5155 N N . GLN A 1 648 ? -19.028 1.554 -6.553 1.00 92.50 648 GLN A N 1
ATOM 5156 C CA . GLN A 1 648 ? -19.361 1.808 -5.147 1.00 92.50 648 GLN A CA 1
ATOM 5157 C C . GLN A 1 648 ? -20.029 3.180 -4.999 1.00 92.50 648 GLN A C 1
ATOM 5159 O O . GLN A 1 648 ? -21.108 3.271 -4.420 1.00 92.50 648 GLN A O 1
ATOM 5164 N N . THR A 1 649 ? -19.441 4.227 -5.583 1.00 92.88 649 THR A N 1
ATOM 5165 C CA . THR A 1 649 ? -19.985 5.592 -5.514 1.00 92.88 649 THR A CA 1
ATOM 5166 C C . THR A 1 649 ? -21.385 5.683 -6.134 1.00 92.88 649 THR A C 1
ATOM 5168 O O . THR A 1 649 ? -22.303 6.204 -5.506 1.00 92.88 649 THR A O 1
ATOM 5171 N N . GLU A 1 650 ? -21.577 5.109 -7.321 1.00 92.81 650 GLU A N 1
ATOM 5172 C CA . GLU A 1 650 ? -22.872 5.094 -8.019 1.00 92.81 650 GLU A CA 1
ATOM 5173 C C . GLU A 1 650 ? -23.931 4.263 -7.275 1.00 92.81 650 GLU A C 1
ATOM 5175 O O . GLU A 1 650 ? -25.081 4.678 -7.175 1.00 92.81 650 GLU A O 1
ATOM 5180 N N . PHE A 1 651 ? -23.544 3.136 -6.669 1.00 91.44 651 PHE A N 1
ATOM 5181 C CA . PHE A 1 651 ? -24.441 2.299 -5.866 1.00 91.44 651 PHE A CA 1
ATOM 5182 C C . PHE A 1 651 ? -24.870 2.980 -4.553 1.00 91.44 651 PHE A C 1
ATOM 5184 O O . PHE A 1 651 ? -26.003 2.798 -4.105 1.00 91.44 651 PHE A O 1
ATOM 5191 N N . ALA A 1 652 ? -24.003 3.801 -3.948 1.00 90.81 652 ALA A N 1
ATOM 5192 C CA . ALA A 1 652 ? -24.381 4.667 -2.830 1.00 90.81 652 ALA A CA 1
ATOM 5193 C C . ALA A 1 652 ? -25.422 5.720 -3.235 1.00 90.81 652 ALA A C 1
ATOM 5195 O O . ALA A 1 652 ? -26.375 5.940 -2.487 1.00 90.81 652 ALA A O 1
ATOM 5196 N N . GLU A 1 653 ? -25.267 6.345 -4.405 1.00 91.38 653 GLU A N 1
ATOM 5197 C CA . GLU A 1 653 ? -26.236 7.318 -4.924 1.00 91.38 653 GLU A CA 1
ATOM 5198 C C . GLU A 1 653 ? -27.573 6.646 -5.309 1.00 91.38 653 GLU A C 1
ATOM 5200 O O . GLU A 1 653 ? -28.629 7.172 -4.961 1.00 91.38 653 GLU A O 1
ATOM 5205 N N . GLU A 1 654 ? -27.553 5.460 -5.936 1.00 92.50 654 GLU A N 1
ATOM 5206 C CA . GLU A 1 654 ? -28.756 4.703 -6.337 1.00 92.50 654 GLU A CA 1
ATOM 5207 C C . GLU A 1 654 ? -29.584 4.209 -5.135 1.00 92.50 654 GLU A C 1
ATOM 5209 O O . GLU A 1 654 ? -30.813 4.298 -5.149 1.00 92.50 654 GLU A O 1
ATOM 5214 N N . TYR A 1 655 ? -28.926 3.701 -4.084 1.00 89.44 655 TYR A N 1
ATOM 5215 C CA . TYR A 1 655 ? -29.591 3.090 -2.921 1.00 89.44 655 TYR A CA 1
ATOM 5216 C C . TYR A 1 655 ? -29.636 3.977 -1.668 1.00 89.44 655 TYR A C 1
ATOM 5218 O O . TYR A 1 655 ? -30.138 3.541 -0.632 1.00 89.44 655 TYR A O 1
ATOM 5226 N N . GLY A 1 656 ? -29.138 5.216 -1.739 1.00 88.31 656 GLY A N 1
ATOM 5227 C CA . GLY A 1 656 ? -29.117 6.156 -0.612 1.00 88.31 656 GLY A CA 1
ATOM 5228 C C . GLY A 1 656 ? -28.172 5.753 0.529 1.00 88.31 656 GLY A C 1
ATOM 5229 O O . GLY A 1 656 ? -28.391 6.142 1.676 1.00 88.31 656 GLY A O 1
ATOM 5230 N N . ILE A 1 657 ? -27.141 4.954 0.237 1.00 84.50 657 ILE A N 1
ATOM 5231 C CA . ILE A 1 657 ? -26.230 4.380 1.238 1.00 84.50 657 ILE A CA 1
ATOM 5232 C C . ILE A 1 657 ? -25.056 5.346 1.489 1.00 84.50 657 ILE A C 1
ATOM 5234 O O . ILE A 1 657 ? -24.386 5.754 0.539 1.00 84.50 657 ILE A O 1
ATOM 5238 N N . PRO A 1 658 ? -24.727 5.700 2.744 1.00 81.06 658 PRO A N 1
ATOM 5239 C CA . PRO A 1 658 ? -23.517 6.457 3.054 1.00 81.06 658 PRO A CA 1
ATOM 5240 C C . PRO A 1 658 ? -22.241 5.738 2.580 1.00 81.06 658 PRO A C 1
ATOM 5242 O O . PRO A 1 658 ? -22.007 4.583 2.924 1.00 81.06 658 PRO A O 1
ATOM 5245 N N . LEU A 1 659 ? -21.372 6.437 1.837 1.00 76.81 659 LEU A N 1
ATOM 5246 C CA . LEU A 1 659 ? -20.118 5.880 1.287 1.00 76.81 659 LEU A CA 1
ATOM 5247 C C . LEU A 1 659 ? -19.234 5.162 2.326 1.00 76.81 659 LEU A C 1
ATOM 5249 O O . LEU A 1 659 ? -18.585 4.176 1.999 1.00 76.81 659 LEU A O 1
ATOM 5253 N N . ASN A 1 660 ? -19.227 5.627 3.579 1.00 76.12 660 ASN A N 1
ATOM 5254 C CA . ASN A 1 660 ? -18.468 5.029 4.683 1.00 76.12 660 ASN A CA 1
ATOM 5255 C C . ASN A 1 660 ? -19.081 3.731 5.248 1.00 76.12 660 ASN A C 1
ATOM 5257 O O . ASN A 1 660 ? -18.462 3.101 6.097 1.00 76.12 660 ASN A O 1
ATOM 5261 N N . GLN A 1 661 ? -20.276 3.334 4.803 1.00 76.31 661 GLN A N 1
ATOM 5262 C CA . GLN A 1 661 ? -20.923 2.067 5.162 1.00 76.31 661 GLN A CA 1
ATOM 5263 C C . GLN A 1 661 ? -20.792 0.999 4.065 1.00 76.31 661 GLN A C 1
ATOM 5265 O O . GLN A 1 661 ? -20.999 -0.178 4.348 1.00 76.31 661 GLN A O 1
ATOM 5270 N N . LEU A 1 662 ? -20.430 1.377 2.831 1.00 82.75 662 LEU A N 1
ATOM 5271 C CA . LEU A 1 662 ? -20.355 0.445 1.700 1.00 82.75 662 LEU A CA 1
ATOM 5272 C C . LEU A 1 662 ? -19.355 -0.692 1.918 1.00 82.75 662 LEU A C 1
ATOM 5274 O O . LEU A 1 662 ? -19.666 -1.834 1.612 1.00 82.75 662 LEU A O 1
ATOM 5278 N N . ASP A 1 663 ? -18.183 -0.410 2.481 1.00 84.19 663 ASP A N 1
ATOM 5279 C CA . ASP A 1 663 ? -17.154 -1.437 2.696 1.00 84.19 663 ASP A CA 1
ATOM 5280 C C . ASP A 1 663 ? -17.599 -2.515 3.699 1.00 84.19 663 ASP A C 1
ATOM 5282 O O . ASP A 1 663 ? -17.191 -3.670 3.606 1.00 84.19 663 ASP A O 1
ATOM 5286 N N . PHE A 1 664 ? -18.524 -2.161 4.593 1.00 81.56 664 PHE A N 1
ATOM 5287 C CA . PHE A 1 664 ? -19.114 -3.045 5.597 1.00 81.56 664 PHE A CA 1
ATOM 5288 C C . PHE A 1 664 ? -20.461 -3.640 5.149 1.00 81.56 664 PHE A C 1
ATOM 5290 O O . PHE A 1 664 ? -21.170 -4.252 5.948 1.00 81.56 664 PHE A O 1
ATOM 5297 N N . LEU A 1 665 ? -20.831 -3.483 3.870 1.00 79.56 665 LEU A N 1
ATOM 5298 C CA . LEU A 1 665 ? -22.088 -3.990 3.324 1.00 79.56 665 LEU A CA 1
ATOM 5299 C C . LEU A 1 665 ? -22.200 -5.511 3.522 1.00 79.56 665 LEU A C 1
ATOM 5301 O O . LEU A 1 665 ? -21.293 -6.278 3.187 1.00 79.56 665 LEU A O 1
ATOM 5305 N N . SER A 1 666 ? -23.326 -5.943 4.087 1.00 76.06 666 SER A N 1
ATOM 5306 C CA . SER A 1 666 ? -23.593 -7.343 4.441 1.00 76.06 666 SER A CA 1
ATOM 5307 C C . SER A 1 666 ? -24.980 -7.847 4.028 1.00 76.06 666 SER A C 1
ATOM 5309 O O . SER A 1 666 ? -25.195 -9.054 4.048 1.00 76.06 666 SER A O 1
ATOM 5311 N N . ASP A 1 667 ? -25.910 -6.975 3.608 1.00 77.44 667 ASP A N 1
ATOM 5312 C CA . ASP A 1 667 ? -27.239 -7.390 3.129 1.00 77.44 667 ASP A CA 1
ATOM 5313 C C . ASP A 1 667 ? -27.125 -8.165 1.798 1.00 77.44 667 ASP A C 1
ATOM 5315 O O . ASP A 1 667 ? -26.771 -7.564 0.772 1.00 77.44 667 ASP A O 1
ATOM 5319 N N . PRO A 1 668 ? -27.489 -9.464 1.753 1.00 76.69 668 PRO A N 1
ATOM 5320 C CA . PRO A 1 668 ? -27.438 -10.254 0.526 1.00 76.69 668 PRO A CA 1
ATOM 5321 C C . PRO A 1 668 ? -28.280 -9.666 -0.616 1.00 76.69 668 PRO A C 1
ATOM 5323 O O . PRO A 1 668 ? -27.925 -9.833 -1.782 1.00 76.69 668 PRO A O 1
ATOM 5326 N N . LYS A 1 669 ? -29.365 -8.933 -0.319 1.00 81.56 669 LYS A N 1
ATOM 5327 C CA . LYS A 1 669 ? -30.248 -8.293 -1.318 1.00 81.56 669 LYS A CA 1
ATOM 5328 C C . LYS A 1 669 ? -29.648 -7.042 -1.959 1.00 81.56 669 LYS A C 1
ATOM 5330 O O . LYS A 1 669 ? -30.166 -6.578 -2.977 1.00 81.56 669 LYS A O 1
ATOM 5335 N N . LEU A 1 670 ? -28.600 -6.478 -1.362 1.00 83.25 670 LEU A N 1
ATOM 5336 C CA . LEU A 1 670 ? -27.825 -5.374 -1.926 1.00 83.25 670 LEU A CA 1
ATOM 5337 C C . LEU A 1 670 ? -26.551 -5.909 -2.588 1.00 83.25 670 LEU A C 1
ATOM 5339 O O . LEU A 1 670 ? -26.269 -5.553 -3.730 1.00 83.25 670 LEU A O 1
ATOM 5343 N N . LEU A 1 671 ? -25.853 -6.851 -1.945 1.00 84.75 671 LEU A N 1
ATOM 5344 C CA . LEU A 1 671 ? -24.676 -7.520 -2.512 1.00 84.75 671 LEU A CA 1
ATOM 5345 C C . LEU A 1 671 ? -24.978 -8.195 -3.864 1.00 84.75 671 LEU A C 1
ATOM 5347 O O . LEU A 1 671 ? -24.208 -8.039 -4.807 1.00 84.75 671 LEU A O 1
ATOM 5351 N N . THR A 1 672 ? -26.131 -8.862 -4.005 1.00 82.50 672 THR A N 1
ATOM 5352 C CA . THR A 1 672 ? -26.568 -9.491 -5.274 1.00 82.50 672 THR A CA 1
ATOM 5353 C C . THR A 1 672 ? -26.920 -8.507 -6.394 1.00 82.50 672 THR A C 1
ATOM 5355 O O . THR A 1 672 ? -26.990 -8.912 -7.554 1.00 82.50 672 THR A O 1
ATOM 5358 N N . LYS A 1 673 ? -27.126 -7.220 -6.087 1.00 87.38 673 LYS A N 1
ATOM 5359 C CA . LYS A 1 673 ? -27.346 -6.170 -7.096 1.00 87.38 673 LYS A CA 1
ATOM 5360 C C . LYS A 1 673 ? -26.045 -5.528 -7.569 1.00 87.38 673 LYS A C 1
ATOM 5362 O O . LYS A 1 673 ? -26.008 -4.953 -8.657 1.00 87.38 673 LYS A O 1
ATOM 5367 N N . PHE A 1 674 ? -24.989 -5.592 -6.760 1.00 90.06 674 PHE A N 1
ATOM 5368 C CA . PHE A 1 674 ? -23.726 -4.952 -7.087 1.00 90.06 674 PHE A CA 1
ATOM 5369 C C . PHE A 1 674 ? -22.989 -5.715 -8.197 1.00 90.06 674 PHE A C 1
ATOM 5371 O O . PHE A 1 674 ? -22.723 -6.913 -8.099 1.00 90.06 674 PHE A O 1
ATOM 5378 N N . LYS A 1 675 ? -22.597 -5.007 -9.260 1.00 91.12 675 LYS A N 1
ATOM 5379 C CA . LYS A 1 675 ? -21.868 -5.592 -10.395 1.00 91.12 675 LYS A CA 1
ATOM 5380 C C . LYS A 1 675 ? -20.386 -5.772 -10.048 1.00 91.12 675 LYS A C 1
ATOM 5382 O O . LYS A 1 675 ? -19.570 -4.917 -10.379 1.00 91.12 675 LYS A O 1
ATOM 5387 N N . VAL A 1 676 ? -20.045 -6.891 -9.405 1.00 91.12 676 VAL A N 1
ATOM 5388 C CA . VAL A 1 676 ? -18.676 -7.227 -8.948 1.00 91.12 676 VAL A CA 1
ATOM 5389 C C . VAL A 1 676 ? -17.652 -7.469 -10.069 1.00 91.12 676 VAL A C 1
ATOM 5391 O O . VAL A 1 676 ? -16.456 -7.377 -9.819 1.00 91.12 676 VAL A O 1
ATOM 5394 N N . ASN A 1 677 ? -18.076 -7.745 -11.307 1.00 91.19 677 ASN A N 1
ATOM 5395 C CA . ASN A 1 677 ? -17.158 -7.935 -12.439 1.00 91.19 677 ASN A CA 1
ATOM 5396 C C . ASN A 1 677 ? -16.610 -6.579 -12.918 1.00 91.19 677 ASN A C 1
ATOM 5398 O O . ASN A 1 677 ? -17.155 -5.984 -13.850 1.00 91.19 677 ASN A O 1
ATOM 5402 N N . CYS A 1 678 ? -15.591 -6.053 -12.238 1.00 89.12 678 CYS A N 1
ATOM 5403 C CA . CYS A 1 678 ? -15.044 -4.709 -12.462 1.00 89.12 678 CYS A CA 1
ATOM 5404 C C . CYS A 1 678 ? -13.884 -4.657 -13.472 1.00 89.12 678 CYS A C 1
ATOM 5406 O O . CYS A 1 678 ? -13.368 -3.579 -13.744 1.00 89.12 678 CYS A O 1
ATOM 5408 N N . SER A 1 679 ? -13.484 -5.800 -14.028 1.00 92.19 679 SER A N 1
ATOM 5409 C CA . SER A 1 679 ? -12.520 -5.883 -15.129 1.00 92.19 679 SER A CA 1
ATOM 5410 C C . SER A 1 679 ? -13.185 -5.688 -16.497 1.00 92.19 679 SER A C 1
ATOM 5412 O O . SER A 1 679 ? -14.394 -5.880 -16.638 1.00 92.19 679 SER A O 1
ATOM 5414 N N . GLU A 1 680 ? -12.385 -5.353 -17.506 1.00 87.44 680 GLU A N 1
ATOM 5415 C CA . GLU A 1 680 ? -12.799 -5.320 -18.915 1.00 87.44 680 GLU A CA 1
ATOM 5416 C C . GLU A 1 680 ? -12.693 -6.715 -19.556 1.00 87.44 680 GLU A C 1
ATOM 5418 O O . GLU A 1 680 ? -11.932 -7.575 -19.101 1.00 87.44 680 GLU A O 1
ATOM 5423 N N . GLU A 1 681 ? -13.466 -6.953 -20.618 1.00 88.75 681 GLU A N 1
ATOM 5424 C CA . GLU A 1 681 ? -13.420 -8.216 -21.362 1.00 88.75 681 GLU A CA 1
ATOM 5425 C C . GLU A 1 681 ? -12.055 -8.398 -22.053 1.00 88.75 681 GLU A C 1
ATOM 5427 O O . GLU A 1 681 ? -11.492 -7.455 -22.608 1.00 88.75 681 GLU A O 1
ATOM 5432 N N . GLY A 1 682 ? -11.503 -9.616 -22.016 1.00 87.56 682 GLY A N 1
ATOM 5433 C CA . GLY A 1 682 ? -10.205 -9.934 -22.636 1.00 87.56 682 GLY A CA 1
ATOM 5434 C C . GLY A 1 682 ? -8.965 -9.629 -21.776 1.00 87.56 682 GLY A C 1
ATOM 5435 O O . GLY A 1 682 ? -7.830 -9.797 -22.227 1.00 87.56 682 GLY A O 1
ATOM 5436 N N . VAL A 1 683 ? -9.143 -9.195 -20.522 1.00 92.06 683 VAL A N 1
ATOM 5437 C CA . VAL A 1 683 ? -8.040 -8.885 -19.595 1.00 92.06 683 VAL A CA 1
ATOM 5438 C C . VAL A 1 683 ? -7.438 -10.169 -18.991 1.00 92.06 683 VAL A C 1
ATOM 5440 O O . VAL A 1 683 ? -7.713 -10.555 -17.857 1.00 92.06 683 VAL A O 1
ATOM 5443 N N . ALA A 1 684 ? -6.582 -10.842 -19.765 1.00 92.56 684 ALA A N 1
ATOM 5444 C CA . ALA A 1 684 ? -5.975 -12.146 -19.455 1.00 92.56 684 ALA A CA 1
ATOM 5445 C C . ALA A 1 684 ? -4.663 -12.090 -18.627 1.00 92.56 684 ALA A C 1
ATOM 5447 O O . ALA A 1 684 ? -3.704 -12.820 -18.905 1.00 92.56 684 ALA A O 1
ATOM 5448 N N . GLY A 1 685 ? -4.595 -11.204 -17.631 1.00 93.06 685 GLY A N 1
ATOM 5449 C CA . GLY A 1 685 ? -3.424 -11.034 -16.756 1.00 93.06 685 GLY A CA 1
ATOM 5450 C C . GLY A 1 685 ? -3.226 -12.175 -15.746 1.00 93.06 685 GLY A C 1
ATOM 5451 O O . GLY A 1 685 ? -4.195 -12.739 -15.238 1.00 93.06 685 GLY A O 1
ATOM 5452 N N . ASN A 1 686 ? -1.973 -12.512 -15.426 1.00 93.56 686 ASN A N 1
ATOM 5453 C CA . ASN A 1 686 ? -1.600 -13.533 -14.429 1.00 93.56 686 ASN A CA 1
ATOM 5454 C C . ASN A 1 686 ? -2.018 -13.198 -12.984 1.00 93.56 686 ASN A C 1
ATOM 5456 O O . ASN A 1 686 ? -2.147 -14.118 -12.172 1.00 93.56 686 ASN A O 1
ATOM 5460 N N . GLY A 1 687 ? -2.315 -11.931 -12.674 1.00 93.31 687 GLY A N 1
ATOM 5461 C CA . GLY A 1 687 ? -2.665 -11.462 -11.328 1.00 93.31 687 GLY A CA 1
ATOM 5462 C C . GLY A 1 687 ? -3.931 -12.066 -10.697 1.00 93.31 687 GLY A C 1
ATOM 5463 O O . GLY A 1 687 ? -4.250 -11.776 -9.544 1.00 93.31 687 GLY A O 1
ATOM 5464 N N . ALA A 1 688 ? -4.671 -12.901 -11.432 1.00 94.75 688 ALA A N 1
ATOM 5465 C CA . ALA A 1 688 ? -5.730 -13.761 -10.904 1.00 94.75 688 ALA A CA 1
ATOM 5466 C C . ALA A 1 688 ? -5.209 -15.086 -10.302 1.00 94.75 688 ALA A C 1
ATOM 5468 O O . ALA A 1 688 ? -5.770 -15.563 -9.317 1.00 94.75 688 ALA A O 1
ATOM 5469 N N . LEU A 1 689 ? -4.139 -15.675 -10.857 1.00 96.69 689 LEU A N 1
ATOM 5470 C CA . LEU A 1 689 ? -3.533 -16.918 -10.355 1.00 96.69 689 LEU A CA 1
ATOM 5471 C C . LEU A 1 689 ? -2.636 -16.683 -9.141 1.00 96.69 689 LEU A C 1
ATOM 5473 O O . LEU A 1 689 ? -2.642 -17.488 -8.215 1.00 96.69 689 LEU A O 1
ATOM 5477 N N . MET A 1 690 ? -1.871 -15.590 -9.140 1.00 96.19 690 MET A N 1
ATOM 5478 C CA . MET A 1 690 ? -0.834 -15.322 -8.132 1.00 96.19 690 MET A CA 1
ATOM 5479 C C . MET A 1 690 ? -1.325 -15.339 -6.681 1.00 96.19 690 MET A C 1
ATOM 5481 O O . MET A 1 690 ? -0.591 -15.689 -5.765 1.00 96.19 690 MET A O 1
ATOM 5485 N N . ARG A 1 691 ? -2.605 -15.006 -6.508 1.00 96.88 691 ARG A N 1
ATOM 5486 C CA . ARG A 1 691 ? -3.296 -14.817 -5.233 1.00 96.88 691 ARG A CA 1
ATOM 5487 C C . ARG A 1 691 ? -4.291 -15.930 -4.895 1.00 96.88 691 ARG A C 1
ATOM 5489 O O . ARG A 1 691 ? -5.079 -15.765 -3.969 1.00 96.88 691 ARG A O 1
ATOM 5496 N N . LEU A 1 692 ? -4.367 -16.985 -5.713 1.00 97.88 692 LEU A N 1
ATOM 5497 C CA . LEU A 1 692 ? -5.563 -17.829 -5.802 1.00 97.88 692 LEU A CA 1
ATOM 5498 C C . LEU A 1 692 ? -5.803 -18.700 -4.565 1.00 97.88 692 LEU A C 1
ATOM 5500 O O . LEU A 1 692 ? -6.954 -18.848 -4.151 1.00 97.88 692 LEU A O 1
ATOM 5504 N N . ALA A 1 693 ? -4.734 -19.274 -4.006 1.00 98.12 693 ALA A N 1
ATOM 5505 C CA . ALA A 1 693 ? -4.772 -20.374 -3.044 1.00 98.12 693 ALA A CA 1
ATOM 5506 C C . ALA A 1 693 ? -5.830 -20.294 -1.926 1.00 98.12 693 ALA A C 1
ATOM 5508 O O . ALA A 1 693 ? -6.465 -21.319 -1.686 1.00 98.12 693 ALA A O 1
ATOM 5509 N N . PRO A 1 694 ? -6.113 -19.158 -1.259 1.00 98.56 694 PRO A N 1
ATOM 5510 C CA . PRO A 1 694 ? -7.062 -19.151 -0.147 1.00 98.56 694 PRO A CA 1
ATOM 5511 C C . PRO A 1 694 ? -8.450 -19.724 -0.480 1.00 98.56 694 PRO A C 1
ATOM 5513 O O . PRO A 1 694 ? -9.029 -20.390 0.369 1.00 98.56 694 PRO A O 1
ATOM 5516 N N . VAL A 1 695 ? -8.965 -19.552 -1.707 1.00 98.31 695 VAL A N 1
ATOM 5517 C CA . VAL A 1 695 ? -10.278 -20.104 -2.115 1.00 98.31 695 VAL A CA 1
ATOM 5518 C C . VAL A 1 695 ? -10.290 -21.643 -2.171 1.00 98.31 695 VAL A C 1
ATOM 5520 O O . VAL A 1 695 ? -11.111 -22.241 -1.471 1.00 98.31 695 VAL A O 1
ATOM 5523 N N . PRO A 1 696 ? -9.417 -22.326 -2.942 1.00 98.12 696 PRO A N 1
ATOM 5524 C CA . PRO A 1 696 ? -9.345 -23.788 -2.936 1.00 98.12 696 PRO A CA 1
ATOM 5525 C C . PRO A 1 696 ? -8.868 -24.378 -1.600 1.00 98.12 696 PRO A C 1
ATOM 5527 O O . PRO A 1 696 ? -9.250 -25.502 -1.282 1.00 98.12 696 PRO A O 1
ATOM 5530 N N . LEU A 1 697 ? -8.090 -23.639 -0.798 1.00 98.12 697 LEU A N 1
ATOM 5531 C CA . LEU A 1 697 ? -7.709 -24.060 0.555 1.00 98.12 697 LEU A CA 1
ATOM 5532 C C . LEU A 1 697 ? -8.897 -24.010 1.535 1.00 98.12 697 LEU A C 1
ATOM 5534 O O . LEU A 1 697 ? -9.068 -24.934 2.324 1.00 98.12 697 LEU A O 1
ATOM 5538 N N . PHE A 1 698 ? -9.741 -22.975 1.466 1.00 97.06 698 PHE A N 1
ATOM 5539 C CA . PHE A 1 698 ? -10.946 -22.840 2.297 1.00 97.06 698 PHE A CA 1
ATOM 5540 C C . PHE A 1 698 ? -12.025 -23.853 1.890 1.00 97.06 698 PHE A C 1
ATOM 5542 O O . PHE A 1 698 ? -12.635 -24.498 2.733 1.00 97.06 698 PHE A O 1
ATOM 5549 N N . LEU A 1 699 ? -12.225 -24.076 0.589 1.00 96.62 699 LEU A N 1
ATOM 5550 C CA . LEU A 1 699 ? -13.242 -25.004 0.077 1.00 96.62 699 LEU A CA 1
ATOM 5551 C C . LEU A 1 699 ? -12.707 -26.415 -0.222 1.00 96.62 699 LEU A C 1
ATOM 5553 O O . LEU A 1 699 ? -13.293 -27.137 -1.029 1.00 96.62 699 LEU A O 1
ATOM 5557 N N . TYR A 1 700 ? -11.630 -26.846 0.441 1.00 95.38 700 TYR A N 1
ATOM 5558 C CA . TYR A 1 700 ? -10.950 -28.116 0.143 1.00 95.38 700 TYR A CA 1
ATOM 5559 C C . TYR A 1 700 ? -11.850 -29.365 0.265 1.00 95.38 700 TYR A C 1
ATOM 5561 O O . TYR A 1 700 ? -11.660 -30.329 -0.477 1.00 95.38 700 TYR A O 1
ATOM 5569 N N . LYS A 1 701 ? -12.863 -29.339 1.149 1.00 94.56 701 LYS A N 1
ATOM 5570 C CA . LYS A 1 701 ? -13.890 -30.394 1.289 1.00 94.56 701 LYS A CA 1
ATOM 5571 C C . LYS A 1 701 ? -14.959 -30.385 0.189 1.00 94.56 701 LYS A C 1
ATOM 5573 O O . LYS A 1 701 ? -15.695 -31.358 0.046 1.00 94.56 701 LYS A O 1
ATOM 5578 N N . HIS A 1 702 ? -15.072 -29.298 -0.576 1.00 95.31 702 HIS A N 1
ATOM 5579 C CA . HIS A 1 702 ? -16.176 -29.026 -1.503 1.00 95.31 702 HIS A CA 1
ATOM 5580 C C . HIS A 1 702 ? -15.660 -28.670 -2.913 1.00 95.31 702 HIS A C 1
ATOM 5582 O O . HIS A 1 702 ? -15.876 -27.545 -3.380 1.00 95.31 702 HIS A O 1
ATOM 5588 N N . PRO A 1 703 ? -15.004 -29.607 -3.637 1.00 95.56 703 PRO A N 1
ATOM 5589 C CA . PRO A 1 703 ? -14.227 -29.289 -4.840 1.00 95.56 703 PRO A CA 1
ATOM 5590 C C . PRO A 1 703 ? -14.996 -28.547 -5.942 1.00 95.56 703 PRO A C 1
ATOM 5592 O O . PRO A 1 703 ? -14.432 -27.689 -6.613 1.00 95.56 703 PRO A O 1
ATOM 5595 N N . THR A 1 704 ? -16.292 -28.821 -6.120 1.00 95.38 704 THR A N 1
ATOM 5596 C CA . THR A 1 704 ? -17.122 -28.130 -7.124 1.00 95.38 704 THR A CA 1
ATOM 5597 C C . THR A 1 704 ? -17.295 -26.637 -6.825 1.00 95.38 704 THR A C 1
ATOM 5599 O O . THR A 1 704 ? -17.242 -25.816 -7.741 1.00 95.38 704 THR A O 1
ATOM 5602 N N . PHE A 1 705 ? -17.471 -26.266 -5.552 1.00 95.75 705 PHE A N 1
ATOM 5603 C CA . PHE A 1 705 ? -17.547 -24.859 -5.149 1.00 95.75 705 PHE A CA 1
ATOM 5604 C C . PHE A 1 705 ? -16.160 -24.211 -5.195 1.00 95.75 705 PHE A C 1
ATOM 5606 O O . PHE A 1 705 ? -16.020 -23.131 -5.762 1.00 95.75 705 PHE A O 1
ATOM 5613 N N . ALA A 1 706 ? -15.126 -24.911 -4.711 1.00 96.94 706 ALA A N 1
ATOM 5614 C CA . ALA A 1 706 ? -13.732 -24.472 -4.790 1.00 96.94 706 ALA A CA 1
ATOM 5615 C C . ALA A 1 706 ? -13.310 -24.096 -6.217 1.00 96.94 706 ALA A C 1
ATOM 5617 O O . ALA A 1 706 ? -12.747 -23.026 -6.437 1.00 96.94 706 ALA A O 1
ATOM 5618 N N . VAL A 1 707 ? -13.611 -24.953 -7.196 1.00 97.50 707 VAL A N 1
ATOM 5619 C CA . VAL A 1 707 ? -13.300 -24.731 -8.613 1.00 97.50 707 VAL A CA 1
ATOM 5620 C C . VAL A 1 707 ? -14.077 -23.546 -9.188 1.00 97.50 707 VAL A C 1
ATOM 5622 O O . VAL A 1 707 ? -13.457 -22.648 -9.758 1.00 97.50 707 VAL A O 1
ATOM 5625 N N . GLU A 1 708 ? -15.406 -23.483 -9.038 1.00 95.56 708 GLU A N 1
ATOM 5626 C CA . GLU A 1 708 ? -16.181 -22.370 -9.614 1.00 95.56 708 GLU A CA 1
ATOM 5627 C C . GLU A 1 708 ? -15.809 -21.025 -8.971 1.00 95.56 708 GLU A C 1
ATOM 5629 O O . GLU A 1 708 ? -15.587 -20.047 -9.687 1.00 95.56 708 GLU A O 1
ATOM 5634 N N . TYR A 1 709 ? -15.673 -20.976 -7.642 1.00 97.19 709 TYR A N 1
ATOM 5635 C CA . TYR A 1 709 ? -15.316 -19.756 -6.915 1.00 97.19 709 TYR A CA 1
ATOM 5636 C C . TYR A 1 709 ? -13.869 -19.327 -7.191 1.00 97.19 709 TYR A C 1
ATOM 5638 O O . TYR A 1 709 ? -13.608 -18.128 -7.266 1.00 97.19 709 TYR A O 1
ATOM 5646 N N . SER A 1 710 ? -12.950 -20.267 -7.455 1.00 98.06 710 SER A N 1
ATOM 5647 C CA . SER A 1 710 ? -11.607 -19.940 -7.961 1.00 98.06 710 SER A CA 1
ATOM 5648 C C . SER A 1 710 ? -11.697 -19.163 -9.278 1.00 98.06 710 SER A C 1
ATOM 5650 O O . SER A 1 710 ? -11.053 -18.128 -9.437 1.00 98.06 710 SER A O 1
ATOM 5652 N N . GLY A 1 711 ? -12.561 -19.602 -10.200 1.00 96.94 711 GLY A N 1
ATOM 5653 C CA . GLY A 1 711 ? -12.832 -18.885 -11.449 1.00 96.94 711 GLY A CA 1
ATOM 5654 C C . GLY A 1 711 ? -13.431 -17.490 -11.246 1.00 96.94 711 GLY A C 1
ATOM 5655 O O . GLY A 1 711 ? -12.998 -16.540 -11.897 1.00 96.94 711 GLY A O 1
ATOM 5656 N N . LEU A 1 712 ? -14.400 -17.348 -10.336 1.00 95.50 712 LEU A N 1
ATOM 5657 C CA . LEU A 1 712 ? -15.015 -16.053 -10.012 1.00 95.50 712 LEU A CA 1
ATOM 5658 C C . LEU A 1 712 ? -14.010 -15.079 -9.366 1.00 95.50 712 LEU A C 1
ATOM 5660 O O . LEU A 1 712 ? -13.987 -13.904 -9.727 1.00 95.50 712 LEU A O 1
ATOM 5664 N N . SER A 1 713 ? -13.153 -15.573 -8.467 1.00 96.31 713 SER A N 1
ATOM 5665 C CA . SER A 1 713 ? -12.114 -14.802 -7.761 1.00 96.31 713 SER A CA 1
ATOM 5666 C C . SER A 1 713 ? -11.056 -14.219 -8.706 1.00 96.31 713 SER A C 1
ATOM 5668 O O . SER A 1 713 ? -10.516 -13.135 -8.459 1.00 96.31 713 SER A O 1
ATOM 5670 N N . GLY A 1 714 ? -10.794 -14.893 -9.830 1.00 93.50 714 GLY A N 1
ATOM 5671 C CA . GLY A 1 714 ? -10.031 -14.323 -10.938 1.00 93.50 714 GLY A CA 1
ATOM 5672 C C . GLY A 1 714 ? -10.828 -13.281 -11.728 1.00 93.50 714 GLY A C 1
ATOM 5673 O O . GLY A 1 714 ? -10.379 -12.140 -11.880 1.00 93.50 714 GLY A O 1
ATOM 5674 N N . LEU A 1 715 ? -12.028 -13.663 -12.184 1.00 94.56 715 LEU A N 1
ATOM 5675 C CA . LEU A 1 715 ? -12.849 -12.908 -13.139 1.00 94.56 715 LEU A CA 1
ATOM 5676 C C . LEU A 1 715 ? -13.147 -11.463 -12.704 1.00 94.56 715 LEU A C 1
ATOM 5678 O O . LEU A 1 715 ? -13.153 -10.561 -13.540 1.00 94.56 715 LEU A O 1
ATOM 5682 N N . ILE A 1 716 ? -13.346 -11.213 -11.406 1.00 93.81 716 ILE A N 1
ATOM 5683 C CA . ILE A 1 716 ? -13.692 -9.871 -10.908 1.00 93.81 716 ILE A CA 1
ATOM 5684 C C . ILE A 1 716 ? -12.601 -8.805 -11.118 1.00 93.81 716 ILE A C 1
ATOM 5686 O O . ILE A 1 716 ? -12.929 -7.618 -11.130 1.00 93.81 716 ILE A O 1
ATOM 5690 N N . THR A 1 717 ? -11.334 -9.197 -11.338 1.00 94.69 717 THR A N 1
ATOM 5691 C CA . THR A 1 717 ? -10.264 -8.264 -11.760 1.00 94.69 717 THR A CA 1
ATOM 5692 C C . THR A 1 717 ? -9.561 -8.638 -13.070 1.00 94.69 717 THR A C 1
ATOM 5694 O O . THR A 1 717 ? -8.680 -7.895 -13.498 1.00 94.69 717 THR A O 1
ATOM 5697 N N . HIS A 1 718 ? -9.919 -9.759 -13.702 1.00 96.62 718 HIS A N 1
ATOM 5698 C CA . HIS A 1 718 ? -9.334 -10.240 -14.960 1.00 96.62 718 HIS A CA 1
ATOM 5699 C C . HIS A 1 718 ? -10.434 -10.851 -15.845 1.00 96.62 718 HIS A C 1
ATOM 5701 O O . HIS A 1 718 ? -10.728 -12.042 -15.754 1.00 96.62 718 HIS A O 1
ATOM 5707 N N . GLY A 1 719 ? -11.081 -10.020 -16.667 1.00 94.00 719 GLY A N 1
ATOM 5708 C CA . GLY A 1 719 ? -12.316 -10.333 -17.403 1.00 94.00 719 GLY A CA 1
ATOM 5709 C C . GLY A 1 719 ? -12.170 -11.235 -18.637 1.00 94.00 719 GLY A C 1
ATOM 5710 O O . GLY A 1 719 ? -12.939 -11.099 -19.584 1.00 94.00 719 GLY A O 1
ATOM 5711 N N . ASP A 1 720 ? -11.192 -12.141 -18.666 1.00 96.19 720 ASP A N 1
ATOM 5712 C CA . ASP A 1 720 ? -10.991 -13.104 -19.758 1.00 96.19 720 ASP A CA 1
ATOM 5713 C C . ASP A 1 720 ? -11.393 -14.529 -19.330 1.00 96.19 720 ASP A C 1
ATOM 5715 O O . ASP A 1 720 ? -11.115 -14.965 -18.208 1.00 96.19 720 ASP A O 1
ATOM 5719 N N . GLU A 1 721 ? -12.011 -15.297 -20.232 1.00 94.62 721 GLU A N 1
ATOM 5720 C CA . GLU A 1 721 ? -12.369 -16.700 -19.976 1.00 94.62 721 GLU A CA 1
ATOM 5721 C C . GLU A 1 721 ? -11.145 -17.573 -19.664 1.00 94.62 721 GLU A C 1
ATOM 5723 O O . GLU A 1 721 ? -11.221 -18.445 -18.802 1.00 94.62 721 GLU A O 1
ATOM 5728 N N . LYS A 1 722 ? -9.987 -17.299 -20.278 1.00 96.38 722 LYS A N 1
ATOM 5729 C CA . LYS A 1 722 ? -8.702 -17.939 -19.959 1.00 96.38 722 LYS A CA 1
ATOM 5730 C C . LYS A 1 722 ? -8.283 -17.667 -18.521 1.00 96.38 722 LYS A C 1
ATOM 5732 O O . LYS A 1 722 ? -7.706 -18.551 -17.901 1.00 96.38 722 LYS A O 1
ATOM 5737 N N . ALA A 1 723 ? -8.555 -16.473 -17.986 1.00 95.50 723 ALA A N 1
ATOM 5738 C CA . ALA A 1 723 ? -8.216 -16.137 -16.605 1.00 95.50 723 ALA A CA 1
ATOM 5739 C C . ALA A 1 723 ? -9.123 -16.886 -15.622 1.00 95.50 723 ALA A C 1
ATOM 5741 O O . ALA A 1 723 ? -8.627 -17.549 -14.709 1.00 95.50 723 ALA A O 1
ATOM 5742 N N . ARG A 1 724 ? -10.440 -16.881 -15.871 1.00 96.25 724 ARG A N 1
ATOM 5743 C CA . ARG A 1 724 ? -11.409 -17.704 -15.130 1.00 96.25 724 ARG A CA 1
ATOM 5744 C C . ARG A 1 724 ? -11.022 -19.185 -15.152 1.00 96.25 724 ARG A C 1
ATOM 5746 O O . ARG A 1 724 ? -11.009 -19.831 -14.106 1.00 96.25 724 ARG A O 1
ATOM 5753 N N . ASP A 1 725 ? -10.711 -19.728 -16.324 1.00 97.62 725 ASP A N 1
ATOM 5754 C CA . ASP A 1 725 ? -10.488 -21.162 -16.502 1.00 97.62 725 ASP A CA 1
ATOM 5755 C C . ASP A 1 725 ? -9.105 -21.619 -16.040 1.00 97.62 725 ASP A C 1
ATOM 5757 O O . ASP A 1 725 ? -8.990 -22.719 -15.499 1.00 97.62 725 ASP A O 1
ATOM 5761 N N . ALA A 1 726 ? -8.083 -20.762 -16.138 1.00 98.12 726 ALA A N 1
ATOM 5762 C CA . ALA A 1 726 ? -6.807 -20.973 -15.465 1.00 98.12 726 ALA A CA 1
ATOM 5763 C C . ALA A 1 726 ? -7.016 -21.109 -13.953 1.00 98.12 726 ALA A C 1
ATOM 5765 O O . ALA A 1 726 ? -6.546 -22.077 -13.360 1.00 98.12 726 ALA A O 1
ATOM 5766 N N . CYS A 1 727 ? -7.779 -20.201 -13.335 1.00 98.38 727 CYS A N 1
ATOM 5767 C CA . CYS A 1 727 ? -8.087 -20.278 -11.909 1.00 98.38 727 CYS A CA 1
ATOM 5768 C C . CYS A 1 727 ? -8.969 -21.489 -11.554 1.00 98.38 727 CYS A C 1
ATOM 5770 O O . CYS A 1 727 ? -8.710 -22.138 -10.545 1.00 98.38 727 CYS A O 1
ATOM 5772 N N . ARG A 1 728 ? -9.954 -21.871 -12.383 1.00 98.38 728 ARG A N 1
ATOM 5773 C CA . ARG A 1 728 ? -10.733 -23.117 -12.191 1.00 98.38 728 ARG A CA 1
ATOM 5774 C C . ARG A 1 728 ? -9.824 -24.350 -12.200 1.00 98.38 728 ARG A C 1
ATOM 5776 O O . ARG A 1 728 ? -9.916 -25.183 -11.301 1.00 98.38 728 ARG A O 1
ATOM 5783 N N . TYR A 1 729 ? -8.948 -24.467 -13.200 1.00 98.50 729 TYR A N 1
ATOM 5784 C CA . TYR A 1 729 ? -8.039 -25.606 -13.339 1.00 98.50 729 TYR A CA 1
ATOM 5785 C C . TYR A 1 729 ? -6.992 -25.650 -12.220 1.00 98.50 729 TYR A C 1
ATOM 5787 O O . TYR A 1 729 ? -6.781 -26.693 -11.603 1.00 98.50 729 TYR A O 1
ATOM 5795 N N . TYR A 1 730 ? -6.383 -24.508 -11.901 1.00 98.56 730 TYR A N 1
ATOM 5796 C CA . TYR A 1 730 ? -5.361 -24.425 -10.863 1.00 98.56 730 TYR A CA 1
ATOM 5797 C C . TYR A 1 730 ? -5.936 -24.628 -9.454 1.00 98.56 730 TYR A C 1
ATOM 5799 O O . TYR A 1 730 ? -5.340 -25.326 -8.636 1.00 98.56 730 TYR A O 1
ATOM 5807 N N . GLY A 1 731 ? -7.150 -24.128 -9.198 1.00 98.38 731 GLY A N 1
ATOM 5808 C CA . GLY A 1 731 ? -7.892 -24.415 -7.972 1.00 98.38 731 GLY A CA 1
ATOM 5809 C C . GLY A 1 731 ? -8.183 -25.907 -7.794 1.00 98.38 731 GLY A C 1
ATOM 5810 O O . GLY A 1 731 ? -7.995 -26.428 -6.698 1.00 98.38 731 GLY A O 1
ATOM 5811 N N . ALA A 1 732 ? -8.546 -26.627 -8.864 1.00 98.50 732 ALA A N 1
ATOM 5812 C CA . ALA A 1 732 ? -8.730 -28.081 -8.813 1.00 98.50 732 ALA A CA 1
ATOM 5813 C C . ALA A 1 732 ? -7.441 -28.828 -8.420 1.00 98.50 732 ALA A C 1
ATOM 5815 O O . ALA A 1 732 ? -7.497 -29.753 -7.610 1.00 98.50 732 ALA A O 1
ATOM 5816 N N . LEU A 1 733 ? -6.283 -28.411 -8.949 1.00 98.69 733 LEU A N 1
ATOM 5817 C CA . LEU A 1 733 ? -4.983 -28.988 -8.585 1.00 98.69 733 LEU A CA 1
ATOM 5818 C C . LEU A 1 733 ? -4.623 -28.723 -7.117 1.00 98.69 733 LEU A C 1
ATOM 5820 O O . LEU A 1 733 ? -4.171 -29.640 -6.434 1.00 98.69 733 LEU A O 1
ATOM 5824 N N . ILE A 1 734 ? -4.866 -27.510 -6.605 1.00 98.62 734 ILE A N 1
ATOM 5825 C CA . ILE A 1 734 ? -4.640 -27.194 -5.185 1.00 98.62 734 ILE A CA 1
ATOM 5826 C C . ILE A 1 734 ? -5.565 -28.041 -4.299 1.00 98.62 734 ILE A C 1
ATOM 5828 O O . ILE A 1 734 ? -5.082 -28.664 -3.360 1.00 98.62 734 ILE A O 1
ATOM 5832 N N . VAL A 1 735 ? -6.861 -28.156 -4.618 1.00 98.25 735 VAL A N 1
ATOM 5833 C CA . VAL A 1 735 ? -7.802 -29.011 -3.862 1.00 98.25 735 VAL A CA 1
ATOM 5834 C C . VAL A 1 735 ? -7.346 -30.472 -3.841 1.00 98.25 735 VAL A C 1
ATOM 5836 O O . VAL A 1 735 ? -7.369 -31.101 -2.783 1.00 98.25 735 VAL A O 1
ATOM 5839 N N . ALA A 1 736 ? -6.906 -31.019 -4.977 1.00 98.19 736 ALA A N 1
ATOM 5840 C CA . ALA A 1 736 ? -6.391 -32.384 -5.043 1.00 98.19 736 ALA A CA 1
ATOM 5841 C C . ALA A 1 736 ? -5.112 -32.553 -4.199 1.00 98.19 736 ALA A C 1
ATOM 5843 O O . ALA A 1 736 ? -5.030 -33.478 -3.392 1.00 98.19 736 ALA A O 1
ATOM 5844 N N . ALA A 1 737 ? -4.154 -31.625 -4.299 1.00 98.06 737 ALA A N 1
ATOM 5845 C CA . ALA A 1 737 ? -2.915 -31.657 -3.521 1.00 98.06 737 ALA A CA 1
ATOM 5846 C C . ALA A 1 737 ? -3.162 -31.552 -2.003 1.00 98.06 737 ALA A C 1
ATOM 5848 O O . ALA A 1 737 ? -2.540 -32.280 -1.231 1.00 98.06 737 ALA A O 1
ATOM 5849 N N . VAL A 1 738 ? -4.107 -30.708 -1.568 1.00 97.06 738 VAL A N 1
ATOM 5850 C CA . VAL A 1 738 ? -4.532 -30.582 -0.158 1.00 97.06 738 VAL A CA 1
ATOM 5851 C C . VAL A 1 738 ? -5.155 -31.877 0.355 1.00 97.06 738 VAL A C 1
ATOM 5853 O O . VAL A 1 738 ? -4.831 -32.309 1.457 1.00 97.06 738 VAL A O 1
ATOM 5856 N N . ASN A 1 739 ? -5.996 -32.531 -0.449 1.00 96.19 739 ASN A N 1
ATOM 5857 C CA . ASN A 1 739 ? -6.586 -33.831 -0.117 1.00 96.19 739 ASN A CA 1
ATOM 5858 C C . ASN A 1 739 ? -5.610 -35.017 -0.308 1.00 96.19 739 ASN A C 1
ATOM 5860 O O . ASN A 1 739 ? -6.000 -36.164 -0.109 1.00 96.19 739 ASN A O 1
ATOM 5864 N N . GLY A 1 740 ? -4.339 -34.757 -0.639 1.00 95.56 740 GLY A N 1
ATOM 5865 C CA . GLY A 1 740 ? -3.269 -35.756 -0.645 1.00 95.56 740 GLY A CA 1
ATOM 5866 C C . GLY A 1 740 ? -3.046 -36.507 -1.959 1.00 95.56 740 GLY A C 1
ATOM 5867 O O . GLY A 1 740 ? -2.398 -37.549 -1.921 1.00 95.56 740 GLY A O 1
ATOM 5868 N N . ALA A 1 741 ? -3.539 -35.997 -3.092 1.00 97.00 741 ALA A N 1
ATOM 5869 C CA . ALA A 1 741 ? -3.288 -36.581 -4.413 1.00 97.00 741 ALA A CA 1
ATOM 5870 C C . ALA A 1 741 ? -1.784 -36.696 -4.735 1.00 97.00 741 ALA A C 1
ATOM 5872 O O . ALA A 1 741 ? -0.987 -35.806 -4.416 1.00 97.00 741 ALA A O 1
ATOM 5873 N N . GLU A 1 742 ? -1.408 -37.788 -5.402 1.00 95.88 742 GLU A N 1
ATOM 5874 C CA . GLU A 1 742 ? -0.026 -38.056 -5.810 1.00 95.88 742 GLU A CA 1
ATOM 5875 C C . GLU A 1 742 ? 0.403 -37.159 -6.985 1.00 95.88 742 GLU A C 1
ATOM 5877 O O . GLU A 1 742 ? -0.418 -36.638 -7.749 1.00 95.88 742 GLU A O 1
ATOM 5882 N N . ARG A 1 743 ? 1.718 -36.984 -7.164 1.00 94.69 743 ARG A N 1
ATOM 5883 C CA . ARG A 1 743 ? 2.291 -36.185 -8.260 1.00 94.69 743 ARG A CA 1
ATOM 5884 C C . ARG A 1 743 ? 1.821 -36.672 -9.628 1.00 94.69 743 ARG A C 1
ATOM 5886 O O . ARG A 1 743 ? 1.512 -35.871 -10.506 1.00 94.69 743 ARG A O 1
ATOM 5893 N N . GLU A 1 744 ? 1.758 -37.982 -9.784 1.00 94.88 744 GLU A N 1
ATOM 5894 C CA . GLU A 1 744 ? 1.364 -38.696 -10.991 1.00 94.88 744 GLU A CA 1
ATOM 5895 C C . GLU A 1 744 ? -0.109 -38.442 -11.344 1.00 94.88 744 GLU A C 1
ATOM 5897 O O . GLU A 1 744 ? -0.464 -38.451 -12.521 1.00 94.88 744 GLU A O 1
ATOM 5902 N N . GLU A 1 745 ? -0.957 -38.153 -10.350 1.00 96.25 745 GLU A N 1
ATOM 5903 C CA . GLU A 1 745 ? -2.342 -37.724 -10.557 1.00 96.25 745 GLU A CA 1
ATOM 5904 C C . GLU A 1 745 ? -2.424 -36.234 -10.911 1.00 96.25 745 GLU A C 1
ATOM 5906 O O . GLU A 1 745 ? -3.067 -35.877 -11.899 1.00 96.25 745 GLU A O 1
ATOM 5911 N N . LEU A 1 746 ? -1.737 -35.369 -10.155 1.00 96.69 746 LEU A N 1
ATOM 5912 C CA . LEU A 1 746 ? -1.702 -33.916 -10.389 1.00 96.69 746 LEU A CA 1
ATOM 5913 C C . LEU A 1 746 ? -1.106 -33.534 -11.758 1.00 96.69 746 LEU A C 1
ATOM 5915 O O . LEU A 1 746 ? -1.392 -32.456 -12.277 1.00 96.69 746 LEU A O 1
ATOM 5919 N N . LEU A 1 747 ? -0.268 -34.400 -12.335 1.00 96.06 747 LEU A N 1
ATOM 5920 C CA . LEU A 1 747 ? 0.378 -34.212 -13.639 1.00 96.06 747 LEU A CA 1
ATOM 5921 C C . LEU A 1 747 ? -0.193 -35.125 -14.745 1.00 96.06 747 LEU A C 1
ATOM 5923 O O . LEU A 1 747 ? 0.371 -35.174 -15.845 1.00 96.06 747 LEU A O 1
ATOM 5927 N N . ASP A 1 748 ? -1.303 -35.826 -14.485 1.00 96.06 748 ASP A N 1
ATOM 5928 C CA . ASP A 1 748 ? -2.013 -36.620 -15.491 1.00 96.06 748 ASP A CA 1
ATOM 5929 C C . ASP A 1 748 ? -2.685 -35.708 -16.527 1.00 96.06 748 ASP A C 1
ATOM 5931 O O . ASP A 1 748 ? -3.482 -34.827 -16.205 1.00 96.06 748 ASP A O 1
ATOM 5935 N N . LYS A 1 749 ? -2.451 -36.004 -17.808 1.00 94.94 749 LYS A N 1
ATOM 5936 C CA . LYS A 1 749 ? -3.080 -35.335 -18.961 1.00 94.94 749 LYS A CA 1
ATOM 5937 C C . LYS A 1 749 ? -4.607 -35.468 -18.971 1.00 94.94 749 LYS A C 1
ATOM 5939 O O . LYS A 1 749 ? -5.297 -34.718 -19.656 1.00 94.94 749 LYS A O 1
ATOM 5944 N N . ASN A 1 750 ? -5.128 -36.426 -18.208 1.00 94.75 750 ASN A N 1
ATOM 5945 C CA . ASN A 1 750 ? -6.545 -36.691 -18.004 1.00 94.75 750 ASN A CA 1
ATOM 5946 C C . ASN A 1 750 ? -7.077 -36.134 -16.671 1.00 94.75 750 ASN A C 1
ATOM 5948 O O . ASN A 1 750 ? -8.238 -36.391 -16.361 1.00 94.75 750 ASN A O 1
ATOM 5952 N N . PHE A 1 751 ? -6.297 -35.380 -15.881 1.00 96.31 751 PHE A N 1
ATOM 5953 C CA . PHE A 1 751 ? -6.733 -34.859 -14.575 1.00 96.31 751 PHE A CA 1
ATOM 5954 C C . PHE A 1 751 ? -8.053 -34.078 -14.673 1.00 96.31 751 PHE A C 1
ATOM 5956 O O . PHE A 1 751 ? -8.983 -34.334 -13.908 1.00 96.31 751 PHE A O 1
ATOM 5963 N N . TYR A 1 752 ? -8.185 -33.195 -15.673 1.00 94.50 752 TYR A N 1
ATOM 5964 C CA . TYR A 1 752 ? -9.447 -32.504 -15.960 1.00 94.50 752 TYR A CA 1
ATOM 5965 C C . TYR A 1 752 ? -10.587 -33.487 -16.283 1.00 94.50 752 TYR A C 1
ATOM 5967 O O . TYR A 1 752 ? -11.671 -33.371 -15.716 1.00 94.50 752 TYR A O 1
ATOM 5975 N N . GLN A 1 753 ? -10.334 -34.483 -17.141 1.00 93.06 753 GLN A N 1
ATOM 5976 C CA . GLN A 1 753 ? -11.338 -35.455 -17.596 1.00 93.06 753 GLN A CA 1
ATOM 5977 C C . GLN A 1 753 ? -11.819 -36.385 -16.464 1.00 93.06 753 GLN A C 1
ATOM 5979 O O . GLN A 1 753 ? -13.009 -36.688 -16.370 1.00 93.06 753 GLN A O 1
ATOM 5984 N N . LYS A 1 754 ? -10.927 -36.769 -15.540 1.00 94.25 754 LYS A N 1
ATOM 5985 C CA . LYS A 1 754 ? -11.269 -37.464 -14.286 1.00 94.25 754 LYS A CA 1
ATOM 5986 C C . LYS A 1 754 ? -12.170 -36.606 -13.385 1.00 94.25 754 LYS A C 1
ATOM 5988 O O . LYS A 1 754 ? -13.105 -37.121 -12.772 1.00 94.25 754 LYS A O 1
ATOM 5993 N N . HIS A 1 755 ? -11.928 -35.294 -13.348 1.00 95.00 755 HIS A N 1
ATOM 5994 C CA . HIS A 1 755 ? -12.545 -34.363 -12.402 1.00 95.00 755 HIS A CA 1
ATOM 5995 C C . HIS A 1 755 ? -13.652 -33.455 -12.977 1.00 95.00 755 HIS A C 1
ATOM 5997 O O . HIS A 1 755 ? -14.111 -32.559 -12.273 1.00 95.00 755 HIS A O 1
ATOM 6003 N N . VAL A 1 756 ? -14.177 -33.704 -14.189 1.00 93.56 756 VAL A N 1
ATOM 6004 C CA . VAL A 1 756 ? -15.219 -32.884 -14.873 1.00 93.56 756 VAL A CA 1
ATOM 6005 C C . VAL A 1 756 ? -16.420 -32.509 -13.985 1.00 93.56 756 VAL A C 1
ATOM 6007 O O . VAL A 1 756 ? -17.003 -31.433 -14.140 1.00 93.56 756 VAL A O 1
ATOM 6010 N N . LYS A 1 757 ? -16.779 -33.359 -13.013 1.00 93.19 757 LYS A N 1
ATOM 6011 C CA . LYS A 1 757 ? -17.839 -33.084 -12.025 1.00 93.19 757 LYS A CA 1
ATOM 6012 C C . LYS A 1 757 ? -17.550 -31.852 -11.152 1.00 93.19 757 LYS A C 1
ATOM 6014 O O . LYS A 1 757 ? -18.480 -31.112 -10.846 1.00 93.19 757 LYS A O 1
ATOM 6019 N N . TRP A 1 758 ? -16.289 -31.603 -10.790 1.00 95.81 758 TRP A N 1
ATOM 6020 C CA . TRP A 1 758 ? -15.863 -30.406 -10.050 1.00 95.81 758 TRP A CA 1
ATOM 6021 C C . TRP A 1 758 ? -15.981 -29.145 -10.917 1.00 95.81 758 TRP A C 1
ATOM 6023 O O . TRP A 1 758 ? -16.334 -28.076 -10.438 1.00 95.81 758 TRP A O 1
ATOM 6033 N N . PHE A 1 759 ? -15.782 -29.282 -12.227 1.00 95.06 759 PHE A N 1
ATOM 6034 C CA . PHE A 1 759 ? -15.938 -28.202 -13.204 1.00 95.06 759 PHE A CA 1
ATOM 6035 C C . PHE A 1 759 ? -17.403 -27.932 -13.596 1.00 95.06 759 PHE A C 1
ATOM 6037 O O . PHE A 1 759 ? -17.659 -27.110 -14.481 1.00 95.06 759 PHE A O 1
ATOM 6044 N N . GLY A 1 760 ? -18.365 -28.619 -12.966 1.00 87.75 760 GLY A N 1
ATOM 6045 C CA . GLY A 1 760 ? -19.799 -28.484 -13.235 1.00 87.75 760 GLY A CA 1
ATOM 6046 C C . GLY A 1 760 ? -20.213 -28.936 -14.639 1.00 87.75 760 GLY A C 1
ATOM 6047 O O . GLY A 1 760 ? -21.221 -28.459 -15.151 1.00 87.75 760 GLY A O 1
ATOM 6048 N N . GLY A 1 761 ? -19.416 -29.788 -15.296 1.00 81.00 761 GLY A N 1
ATOM 6049 C CA . GLY A 1 761 ? -19.636 -30.194 -16.690 1.00 81.00 761 GLY A CA 1
ATOM 6050 C C . GLY A 1 761 ? -19.331 -29.117 -17.741 1.00 81.00 761 GLY A C 1
ATOM 6051 O O . GLY A 1 761 ? -19.509 -29.371 -18.929 1.00 81.00 761 GLY A O 1
ATOM 6052 N N . LYS A 1 762 ? -18.863 -27.926 -17.340 1.00 86.56 762 LYS A N 1
ATOM 6053 C CA . LYS A 1 762 ? -18.440 -26.874 -18.275 1.00 86.56 762 LYS A CA 1
ATOM 6054 C C . LYS A 1 762 ? -17.030 -27.192 -18.809 1.00 86.56 762 LYS A C 1
ATOM 6056 O O . LYS A 1 762 ? -16.170 -27.547 -17.988 1.00 86.56 762 LYS A O 1
ATOM 6061 N N . PRO A 1 763 ? -16.757 -27.007 -20.116 1.00 92.44 763 PRO A N 1
ATOM 6062 C CA . PRO A 1 763 ? -15.412 -27.140 -20.679 1.00 92.44 763 PRO A CA 1
ATOM 6063 C C . PRO A 1 763 ? -14.404 -26.175 -20.026 1.00 92.44 763 PRO A C 1
ATOM 6065 O O . PRO A 1 763 ? -14.773 -25.284 -19.250 1.00 92.44 763 PRO A O 1
ATOM 6068 N N . LEU A 1 764 ? -13.126 -26.374 -20.348 1.00 95.12 764 LEU A N 1
ATOM 6069 C CA . LEU A 1 764 ? -12.081 -25.364 -20.192 1.00 95.12 764 LEU A CA 1
ATOM 6070 C C . LEU A 1 764 ? -11.851 -24.660 -21.532 1.00 95.12 764 LEU A C 1
ATOM 6072 O O . LEU A 1 764 ? -11.940 -25.283 -22.591 1.00 95.12 764 LEU A O 1
ATOM 6076 N N . HIS A 1 765 ? -11.484 -23.384 -21.491 1.00 96.62 765 HIS A N 1
ATOM 6077 C CA . HIS A 1 765 ? -10.964 -22.664 -22.643 1.00 96.62 765 HIS A CA 1
ATOM 6078 C C . HIS A 1 765 ? -9.757 -23.420 -23.245 1.00 96.62 765 HIS A C 1
ATOM 6080 O O . HIS A 1 765 ? -8.813 -23.763 -22.532 1.00 96.62 765 HIS A O 1
ATOM 6086 N N . LEU A 1 766 ? -9.737 -23.599 -24.574 1.00 96.25 766 LEU A N 1
ATOM 6087 C CA . LEU A 1 766 ? -8.771 -24.428 -25.324 1.00 96.25 766 LEU A CA 1
ATOM 6088 C C . LEU A 1 766 ? -7.292 -24.226 -24.936 1.00 96.25 766 LEU A C 1
ATOM 6090 O O . LEU A 1 766 ? -6.529 -25.182 -24.869 1.00 96.25 766 LEU A O 1
ATOM 6094 N N . ASP A 1 767 ? -6.861 -22.986 -24.694 1.00 96.69 767 ASP A N 1
ATOM 6095 C CA . ASP A 1 767 ? -5.482 -22.681 -24.267 1.00 96.69 767 ASP A CA 1
ATOM 6096 C C . ASP A 1 767 ? -5.123 -23.239 -22.877 1.00 96.69 767 ASP A C 1
ATOM 6098 O O . ASP A 1 767 ? -3.979 -23.626 -22.660 1.00 96.69 767 ASP A O 1
ATOM 6102 N N . ILE A 1 768 ? -6.092 -23.329 -21.962 1.00 97.75 768 ILE A N 1
ATOM 6103 C CA . ILE A 1 768 ? -5.931 -23.953 -20.642 1.00 97.75 768 ILE A CA 1
ATOM 6104 C C . ILE A 1 768 ? -6.054 -25.476 -20.760 1.00 97.75 768 ILE A C 1
ATOM 6106 O O . ILE A 1 768 ? -5.321 -26.203 -20.096 1.00 97.75 768 ILE A O 1
ATOM 6110 N N . GLU A 1 769 ? -6.905 -25.978 -21.661 1.00 96.00 769 GLU A N 1
ATOM 6111 C CA . GLU A 1 769 ? -6.997 -27.417 -21.925 1.00 96.00 769 GLU A CA 1
ATOM 6112 C C . GLU A 1 769 ? -5.677 -27.988 -22.481 1.00 96.00 769 GLU A C 1
ATOM 6114 O O . GLU A 1 769 ? -5.239 -29.044 -22.037 1.00 96.00 769 GLU A O 1
ATOM 6119 N N . LYS A 1 770 ? -4.968 -27.262 -23.362 1.00 96.50 770 LYS A N 1
ATOM 6120 C CA . LYS A 1 770 ? -3.610 -27.639 -23.821 1.00 96.50 770 LYS A CA 1
ATOM 6121 C C . LYS A 1 770 ? -2.624 -27.796 -22.656 1.00 96.50 770 LYS A C 1
ATOM 6123 O O . LYS A 1 770 ? -1.805 -28.716 -22.664 1.00 96.50 770 LYS A O 1
ATOM 6128 N N . ILE A 1 771 ? -2.714 -26.917 -21.654 1.00 97.12 771 ILE A N 1
ATOM 6129 C CA . ILE A 1 771 ? -1.891 -26.990 -20.441 1.00 97.12 771 ILE A CA 1
ATOM 6130 C C . ILE A 1 771 ? -2.289 -28.212 -19.612 1.00 97.12 771 ILE A C 1
ATOM 6132 O O . ILE A 1 771 ? -1.406 -28.972 -19.224 1.00 97.12 771 ILE A O 1
ATOM 6136 N N . ALA A 1 772 ? -3.587 -28.460 -19.414 1.00 96.00 772 ALA A N 1
ATOM 6137 C CA . ALA A 1 772 ? -4.084 -29.656 -18.730 1.00 96.00 772 ALA A CA 1
ATOM 6138 C C . ALA A 1 772 ? -3.651 -30.961 -19.430 1.00 96.00 772 ALA A C 1
ATOM 6140 O O . ALA A 1 772 ? -3.279 -31.923 -18.770 1.00 96.00 772 ALA A O 1
ATOM 6141 N N . GLN A 1 773 ? -3.591 -30.967 -20.765 1.00 95.94 773 GLN A N 1
ATOM 6142 C CA . GLN A 1 773 ? -3.065 -32.064 -21.589 1.00 95.94 773 GLN A CA 1
ATOM 6143 C C . GLN A 1 773 ? -1.517 -32.156 -21.583 1.00 95.94 773 GLN A C 1
ATOM 6145 O O . GLN A 1 773 ? -0.928 -32.981 -22.290 1.00 95.94 773 GLN A O 1
ATOM 6150 N N . GLY A 1 774 ? -0.829 -31.347 -20.770 1.00 94.75 774 GLY A N 1
ATOM 6151 C CA . GLY A 1 774 ? 0.603 -31.463 -20.500 1.00 94.75 774 GLY A CA 1
ATOM 6152 C C . GLY A 1 774 ? 1.524 -30.618 -21.383 1.00 94.75 774 GLY A C 1
ATOM 6153 O O . GLY A 1 774 ? 2.685 -30.993 -21.540 1.00 94.75 774 GLY A O 1
ATOM 6154 N N . SER A 1 775 ? 1.077 -29.491 -21.958 1.00 95.38 775 SER A N 1
ATOM 6155 C CA . SER A 1 775 ? 1.947 -28.625 -22.790 1.00 95.38 775 SER A CA 1
ATOM 6156 C C . SER A 1 775 ? 3.164 -28.043 -22.051 1.00 95.38 775 SER A C 1
ATOM 6158 O O . SER A 1 775 ? 4.127 -27.613 -22.692 1.00 95.38 775 SER A O 1
ATOM 6160 N N . TYR A 1 776 ? 3.150 -28.071 -20.715 1.00 94.81 776 TYR A N 1
ATOM 6161 C CA . TYR A 1 776 ? 4.265 -27.698 -19.843 1.00 94.81 776 TYR A CA 1
ATOM 6162 C C . TYR A 1 776 ? 5.385 -28.758 -19.767 1.00 94.81 776 TYR A C 1
ATOM 6164 O O . TYR A 1 776 ? 6.492 -28.437 -19.342 1.00 94.81 776 TYR A O 1
ATOM 6172 N N . GLN A 1 777 ? 5.145 -30.006 -20.192 1.00 93.62 777 GLN A N 1
ATOM 6173 C CA . GLN A 1 777 ? 6.087 -31.136 -20.084 1.00 93.62 777 GLN A CA 1
ATOM 6174 C C . GLN A 1 777 ? 7.184 -31.078 -21.168 1.00 93.62 777 GLN A C 1
ATOM 6176 O O . GLN A 1 777 ? 7.280 -31.936 -22.048 1.00 93.62 777 GLN A O 1
ATOM 6181 N N . LYS A 1 778 ? 7.994 -30.013 -21.150 1.00 90.88 778 LYS A N 1
ATOM 6182 C CA . LYS A 1 778 ? 9.050 -29.720 -22.133 1.00 90.88 778 LYS A CA 1
ATOM 6183 C C . LYS A 1 778 ? 10.293 -29.122 -21.469 1.00 90.88 778 LYS A C 1
ATOM 6185 O O . LYS A 1 778 ? 10.270 -28.738 -20.307 1.00 90.88 778 LYS A O 1
ATOM 6190 N N . GLY A 1 779 ? 11.401 -29.049 -22.208 1.00 84.62 779 GLY A N 1
ATOM 6191 C CA . GLY A 1 779 ? 12.718 -28.618 -21.709 1.00 84.62 779 GLY A CA 1
ATOM 6192 C C . GLY A 1 779 ? 12.863 -27.118 -21.417 1.00 84.62 779 GLY A C 1
ATOM 6193 O O . GLY A 1 779 ? 13.770 -26.485 -21.952 1.00 84.62 779 GLY A O 1
ATOM 6194 N N . GLY A 1 780 ? 11.974 -26.542 -20.606 1.00 87.75 780 GLY A N 1
ATOM 6195 C CA . GLY A 1 780 ? 12.102 -25.188 -20.069 1.00 87.75 780 GLY A CA 1
ATOM 6196 C C . GLY A 1 780 ? 12.166 -24.084 -21.128 1.00 87.75 780 GLY A C 1
ATOM 6197 O O . GLY A 1 780 ? 11.489 -24.132 -22.162 1.00 87.75 780 GLY A O 1
ATOM 6198 N N . TYR A 1 781 ? 12.971 -23.056 -20.843 1.00 87.56 781 TYR A N 1
ATOM 6199 C CA . TYR A 1 781 ? 13.043 -21.821 -21.630 1.00 87.56 781 TYR A CA 1
ATOM 6200 C C . TYR A 1 781 ? 13.375 -22.072 -23.112 1.00 87.56 781 TYR A C 1
ATOM 6202 O O . TYR A 1 781 ? 12.713 -21.535 -24.003 1.00 87.56 781 TYR A O 1
ATOM 6210 N N . ASP A 1 782 ? 14.324 -22.956 -23.410 1.00 86.25 782 ASP A N 1
ATOM 6211 C CA . ASP A 1 782 ? 14.756 -23.219 -24.792 1.00 86.25 782 ASP A CA 1
ATOM 6212 C C . ASP A 1 782 ? 13.747 -24.066 -25.587 1.00 86.25 782 ASP A C 1
ATOM 6214 O O . ASP A 1 782 ? 13.846 -24.185 -26.808 1.00 86.25 782 ASP A O 1
ATOM 6218 N N . LYS A 1 783 ? 12.731 -24.621 -24.910 1.00 88.25 783 LYS A N 1
ATOM 6219 C CA . LYS A 1 783 ? 11.559 -25.277 -25.517 1.00 88.25 783 LYS A CA 1
ATOM 6220 C C . LYS A 1 783 ? 10.276 -24.444 -25.402 1.00 88.25 783 LYS A C 1
ATOM 6222 O O . LYS A 1 783 ? 9.185 -24.957 -25.631 1.00 88.25 783 LYS A O 1
ATOM 6227 N N . GLY A 1 784 ? 10.399 -23.151 -25.099 1.00 87.12 784 GLY A N 1
ATOM 6228 C CA . GLY A 1 784 ? 9.303 -22.184 -25.197 1.00 87.12 784 GLY A CA 1
ATOM 6229 C C . GLY A 1 784 ? 8.513 -21.923 -23.913 1.00 87.12 784 GLY A C 1
ATOM 6230 O O . GLY A 1 784 ? 7.578 -21.130 -23.969 1.00 87.12 784 GLY A O 1
ATOM 6231 N N . ILE A 1 785 ? 8.883 -22.505 -22.763 1.00 93.19 785 ILE A N 1
ATOM 6232 C CA . ILE A 1 785 ? 8.310 -22.085 -21.469 1.00 93.19 785 ILE A CA 1
ATOM 6233 C C . ILE A 1 785 ? 8.670 -20.613 -21.218 1.00 93.19 785 ILE A C 1
ATOM 6235 O O . ILE A 1 785 ? 9.838 -20.233 -21.317 1.00 93.19 785 ILE A O 1
ATOM 6239 N N . ARG A 1 786 ? 7.684 -19.772 -20.908 1.00 91.38 786 ARG A N 1
ATOM 6240 C CA . ARG A 1 786 ? 7.857 -18.353 -20.552 1.00 91.38 786 ARG A CA 1
ATOM 6241 C C . ARG A 1 786 ? 6.908 -18.046 -19.403 1.00 91.38 786 ARG A C 1
ATOM 6243 O O . ARG A 1 786 ? 5.708 -18.225 -19.587 1.00 91.38 786 ARG A O 1
ATOM 6250 N N . GLY A 1 787 ? 7.422 -17.605 -18.261 1.00 82.94 787 GLY A N 1
ATOM 6251 C CA . GLY A 1 787 ? 6.609 -17.194 -17.118 1.00 82.94 787 GLY A CA 1
ATOM 6252 C C . GLY A 1 787 ? 6.350 -15.702 -17.217 1.00 82.94 787 GLY A C 1
ATOM 6253 O O . GLY A 1 787 ? 7.176 -14.926 -16.783 1.00 82.94 787 GLY A O 1
ATOM 6254 N N . LYS A 1 788 ? 5.279 -15.285 -17.891 1.00 90.06 788 LYS A N 1
ATOM 6255 C CA . LYS A 1 788 ? 4.998 -13.871 -18.205 1.00 90.06 788 LYS A CA 1
ATOM 6256 C C . LYS A 1 788 ? 3.654 -13.440 -17.641 1.00 90.06 788 LYS A C 1
ATOM 6258 O O . LYS A 1 788 ? 2.782 -14.289 -17.483 1.00 90.06 788 LYS A O 1
ATOM 6263 N N . GLY A 1 789 ? 3.440 -12.125 -17.583 1.00 88.69 789 GLY A N 1
ATOM 6264 C CA . GLY A 1 789 ? 2.181 -11.445 -17.244 1.00 88.69 789 GLY A CA 1
ATOM 6265 C C . GLY A 1 789 ? 0.896 -11.931 -17.931 1.00 88.69 789 GLY A C 1
ATOM 6266 O O . GLY A 1 789 ? -0.198 -11.556 -17.522 1.00 88.69 789 GLY A O 1
ATOM 6267 N N . TYR A 1 790 ? 0.990 -12.769 -18.967 1.00 95.50 790 TYR A N 1
ATOM 6268 C CA . TYR A 1 790 ? -0.150 -13.434 -19.599 1.00 95.50 790 TYR A CA 1
ATOM 6269 C C . TYR A 1 790 ? -0.463 -14.760 -18.894 1.00 95.50 790 TYR A C 1
ATOM 6271 O O . TYR A 1 790 ? 0.385 -15.649 -18.808 1.00 95.50 790 TYR A O 1
ATOM 6279 N N . ILE A 1 791 ? -1.703 -14.923 -18.432 1.00 96.06 791 ILE A N 1
ATOM 6280 C CA . ILE A 1 791 ? -2.096 -15.978 -17.485 1.00 96.06 791 ILE A CA 1
ATOM 6281 C C . ILE A 1 791 ? -1.830 -17.414 -17.964 1.00 96.06 791 ILE A C 1
ATOM 6283 O O . ILE A 1 791 ? -1.423 -18.264 -17.174 1.00 96.06 791 ILE A O 1
ATOM 6287 N N . VAL A 1 792 ? -1.979 -17.674 -19.267 1.00 96.94 792 VAL A N 1
ATOM 6288 C CA . VAL A 1 792 ? -1.669 -18.972 -19.896 1.00 96.94 792 VAL A CA 1
ATOM 6289 C C . VAL A 1 792 ? -0.171 -19.286 -19.783 1.00 96.94 792 VAL A C 1
ATOM 6291 O O . VAL A 1 792 ? 0.215 -20.416 -19.497 1.00 96.94 792 VAL A O 1
ATOM 6294 N N . ASN A 1 793 ? 0.683 -18.275 -19.962 1.00 96.38 793 ASN A N 1
ATOM 6295 C CA . ASN A 1 793 ? 2.131 -18.419 -19.868 1.00 96.38 793 ASN A CA 1
ATOM 6296 C C . ASN A 1 793 ? 2.591 -18.639 -18.420 1.00 96.38 793 ASN A C 1
ATOM 6298 O O . ASN A 1 793 ? 3.358 -19.566 -18.169 1.00 96.38 793 ASN A O 1
ATOM 6302 N N . ALA A 1 794 ? 2.080 -17.849 -17.471 1.00 96.69 794 ALA A N 1
ATOM 6303 C CA . ALA A 1 794 ? 2.366 -18.028 -16.046 1.00 96.69 794 ALA A CA 1
ATOM 6304 C C . ALA A 1 794 ? 1.951 -19.423 -15.531 1.00 96.69 794 ALA A C 1
ATOM 6306 O O . ALA A 1 794 ? 2.731 -20.083 -14.844 1.00 96.69 794 ALA A O 1
ATOM 6307 N N . LEU A 1 795 ? 0.766 -19.915 -15.922 1.00 97.88 795 LEU A N 1
ATOM 6308 C CA . LEU A 1 795 ? 0.293 -21.255 -15.556 1.00 97.88 795 LEU A CA 1
ATOM 6309 C C . LEU A 1 795 ? 1.174 -22.368 -16.144 1.00 97.88 795 LEU A C 1
ATOM 6311 O O . LEU A 1 795 ? 1.556 -23.292 -15.426 1.00 97.88 795 LEU A O 1
ATOM 6315 N N . GLU A 1 796 ? 1.520 -22.284 -17.434 1.00 97.75 796 GLU A N 1
ATOM 6316 C CA . GLU A 1 796 ? 2.391 -23.275 -18.078 1.00 97.75 796 GLU A CA 1
ATOM 6317 C C . GLU A 1 796 ? 3.789 -23.298 -17.435 1.00 97.75 796 GLU A C 1
ATOM 6319 O O . GLU A 1 796 ? 4.365 -24.367 -17.239 1.00 97.75 796 GLU A O 1
ATOM 6324 N N . ALA A 1 797 ? 4.319 -22.132 -17.060 1.00 97.25 797 ALA A N 1
ATOM 6325 C CA . ALA A 1 797 ? 5.617 -22.001 -16.410 1.00 97.25 797 ALA A CA 1
ATOM 6326 C C . ALA A 1 797 ? 5.646 -22.562 -14.980 1.00 97.25 797 ALA A C 1
ATOM 6328 O O . ALA A 1 797 ? 6.574 -23.295 -14.637 1.00 97.25 797 ALA A O 1
ATOM 6329 N N . ALA A 1 798 ? 4.625 -22.282 -14.164 1.00 97.69 798 ALA A N 1
ATOM 6330 C CA . ALA A 1 798 ? 4.534 -22.811 -12.804 1.00 97.69 798 ALA A CA 1
ATOM 6331 C C . ALA A 1 798 ? 4.335 -24.340 -12.778 1.00 97.69 798 ALA A C 1
ATOM 6333 O O . ALA A 1 798 ? 4.938 -25.033 -11.957 1.00 97.69 798 ALA A O 1
ATOM 6334 N N . LEU A 1 799 ? 3.538 -24.887 -13.706 1.00 98.06 799 LEU A N 1
ATOM 6335 C CA . LEU A 1 799 ? 3.354 -26.338 -13.842 1.00 98.06 799 LEU A CA 1
ATOM 6336 C C . LEU A 1 799 ? 4.580 -27.033 -14.444 1.00 98.06 799 LEU A C 1
ATOM 6338 O O . LEU A 1 799 ? 4.894 -28.153 -14.044 1.00 98.06 799 LEU A O 1
ATOM 6342 N N . TRP A 1 800 ? 5.325 -26.369 -15.337 1.00 97.88 800 TRP A N 1
ATOM 6343 C CA . TRP A 1 800 ? 6.642 -26.848 -15.761 1.00 97.88 800 TRP A CA 1
ATOM 6344 C C . TRP A 1 800 ? 7.602 -26.933 -14.576 1.00 97.88 800 TRP A C 1
ATOM 6346 O O . TRP A 1 800 ? 8.198 -27.987 -14.376 1.00 97.88 800 TRP A O 1
ATOM 6356 N N . ALA A 1 801 ? 7.690 -25.877 -13.759 1.00 97.25 801 ALA A N 1
ATOM 6357 C CA . ALA A 1 801 ? 8.550 -25.864 -12.582 1.00 97.25 801 ALA A CA 1
ATOM 6358 C C . ALA A 1 801 ? 8.202 -27.008 -11.612 1.00 97.25 801 ALA A C 1
ATOM 6360 O O . ALA A 1 801 ? 9.104 -27.717 -11.181 1.00 97.25 801 ALA A O 1
ATOM 6361 N N . PHE A 1 802 ? 6.912 -27.263 -11.346 1.00 97.81 802 PHE A N 1
ATOM 6362 C CA . PHE A 1 802 ? 6.449 -28.387 -10.513 1.00 97.81 802 PHE A CA 1
ATOM 6363 C C . PHE A 1 802 ? 6.692 -29.772 -11.132 1.00 97.81 802 PHE A C 1
ATOM 6365 O O . PHE A 1 802 ? 6.964 -30.726 -10.409 1.00 97.81 802 PHE A O 1
ATOM 6372 N N . TRP A 1 803 ? 6.679 -29.892 -12.459 1.00 96.88 803 TRP A N 1
ATOM 6373 C CA . TRP A 1 803 ? 7.087 -31.116 -13.154 1.00 96.88 803 TRP A CA 1
ATOM 6374 C C . TRP A 1 803 ? 8.613 -31.335 -13.145 1.00 96.88 803 TRP A C 1
ATOM 6376 O O . TRP A 1 803 ? 9.058 -32.481 -13.123 1.00 96.88 803 TRP A O 1
ATOM 6386 N N . SER A 1 804 ? 9.420 -30.266 -13.131 1.00 94.62 804 SER A N 1
ATOM 6387 C CA . SER A 1 804 ? 10.890 -30.325 -13.213 1.00 94.62 804 SER A CA 1
ATOM 6388 C C . SER A 1 804 ? 11.638 -30.181 -11.879 1.00 94.62 804 SER A C 1
ATOM 6390 O O . SER A 1 804 ? 12.863 -30.123 -11.880 1.00 94.62 804 SER A O 1
ATOM 6392 N N . ASP A 1 805 ? 10.944 -30.094 -10.744 1.00 93.25 805 ASP A N 1
ATOM 6393 C CA . ASP A 1 805 ? 11.527 -29.764 -9.430 1.00 93.25 805 ASP A CA 1
ATOM 6394 C C . ASP A 1 805 ? 12.311 -30.896 -8.732 1.00 93.25 805 ASP A C 1
ATOM 6396 O O . ASP A 1 805 ? 12.602 -30.797 -7.544 1.00 93.25 805 ASP A O 1
ATOM 6400 N N . ASN A 1 806 ? 12.611 -31.998 -9.423 1.00 90.50 806 ASN A N 1
ATOM 6401 C CA . ASN A 1 806 ? 13.315 -33.173 -8.885 1.00 90.50 806 ASN A CA 1
ATOM 6402 C C . ASN A 1 806 ? 12.722 -33.785 -7.588 1.00 90.50 806 ASN A C 1
ATOM 6404 O O . ASN A 1 806 ? 13.398 -34.575 -6.931 1.00 90.50 806 ASN A O 1
ATOM 6408 N N . GLY A 1 807 ? 11.481 -33.454 -7.203 1.00 92.56 807 GLY A N 1
ATOM 6409 C CA . GLY A 1 807 ? 10.898 -33.873 -5.920 1.00 92.56 807 GLY A CA 1
ATOM 6410 C C . GLY A 1 807 ? 11.291 -32.990 -4.723 1.00 92.56 807 GLY A C 1
ATOM 6411 O O . GLY A 1 807 ? 11.170 -33.426 -3.580 1.00 92.56 807 GLY A O 1
ATOM 6412 N N . SER A 1 808 ? 11.768 -31.766 -4.970 1.00 95.56 808 SER A N 1
ATOM 6413 C CA . SER A 1 808 ? 12.224 -30.792 -3.973 1.00 95.56 808 SER A CA 1
ATOM 6414 C C . SER A 1 808 ? 11.555 -29.431 -4.193 1.00 95.56 808 SER A C 1
ATOM 6416 O O . SER A 1 808 ? 11.717 -28.820 -5.249 1.00 95.56 808 SER A O 1
ATOM 6418 N N . PHE A 1 809 ? 10.882 -28.881 -3.169 1.00 97.31 809 PHE A N 1
ATOM 6419 C CA . PHE A 1 809 ? 10.347 -27.507 -3.237 1.00 97.31 809 PHE A CA 1
ATOM 6420 C C . PHE A 1 809 ? 11.439 -26.485 -3.601 1.00 97.31 809 PHE A C 1
ATOM 6422 O O . PHE A 1 809 ? 11.193 -25.526 -4.333 1.00 97.31 809 PHE A O 1
ATOM 6429 N N . ARG A 1 810 ? 12.664 -26.698 -3.094 1.00 96.62 810 ARG A N 1
ATOM 6430 C CA . ARG A 1 810 ? 13.816 -25.817 -3.324 1.00 96.62 810 ARG A CA 1
ATOM 6431 C C . ARG A 1 810 ? 14.159 -25.730 -4.808 1.00 96.62 810 ARG A C 1
ATOM 6433 O O . ARG A 1 810 ? 14.345 -24.639 -5.336 1.00 96.62 810 ARG A O 1
ATOM 6440 N N . ASP A 1 811 ? 14.249 -26.874 -5.469 1.00 96.00 811 ASP A N 1
ATOM 6441 C CA . ASP A 1 811 ? 14.721 -26.965 -6.847 1.00 96.00 811 ASP A CA 1
ATOM 6442 C C . ASP A 1 811 ? 13.670 -26.389 -7.801 1.00 96.00 811 ASP A C 1
ATOM 6444 O O . ASP A 1 811 ? 14.017 -25.678 -8.741 1.00 96.00 811 ASP A O 1
ATOM 6448 N N . GLY A 1 812 ? 12.384 -26.616 -7.517 1.00 96.56 812 GLY A N 1
ATOM 6449 C CA . GLY A 1 812 ? 11.274 -26.083 -8.303 1.00 96.56 812 GLY A CA 1
ATOM 6450 C C . GLY A 1 812 ? 11.065 -24.584 -8.149 1.00 96.56 812 GLY A C 1
ATOM 6451 O O . GLY A 1 812 ? 10.891 -23.902 -9.158 1.00 96.56 812 GLY A O 1
ATOM 6452 N N . VAL A 1 813 ? 11.155 -24.032 -6.932 1.00 97.06 813 VAL A N 1
ATOM 6453 C CA . VAL A 1 813 ? 11.055 -22.573 -6.756 1.00 97.06 813 VAL A CA 1
ATOM 6454 C C . VAL A 1 813 ? 12.258 -21.870 -7.389 1.00 97.06 813 VAL A C 1
ATOM 6456 O O . VAL A 1 813 ? 12.097 -20.850 -8.057 1.00 97.06 813 VAL A O 1
ATOM 6459 N N . LEU A 1 814 ? 13.458 -22.457 -7.299 1.00 96.00 814 LEU A N 1
ATOM 6460 C CA . LEU A 1 814 ? 14.621 -21.949 -8.025 1.00 96.00 814 LEU A CA 1
ATOM 6461 C C . LEU A 1 814 ? 14.486 -22.135 -9.545 1.00 96.00 814 LEU A C 1
ATOM 6463 O O . LEU A 1 814 ? 14.940 -21.259 -10.276 1.00 96.00 814 LEU A O 1
ATOM 6467 N N . ALA A 1 815 ? 13.849 -23.196 -10.047 1.00 94.69 815 ALA A N 1
ATOM 6468 C CA . ALA A 1 815 ? 13.560 -23.354 -11.475 1.00 94.69 815 ALA A CA 1
ATOM 6469 C C . ALA A 1 815 ? 12.556 -22.301 -11.978 1.00 94.69 815 ALA A C 1
ATOM 6471 O O . ALA A 1 815 ? 12.784 -21.705 -13.031 1.00 94.69 815 ALA A O 1
ATOM 6472 N N . ALA A 1 816 ? 11.501 -22.022 -11.205 1.00 95.31 816 ALA A N 1
ATOM 6473 C CA . ALA A 1 816 ? 10.511 -20.984 -11.488 1.00 95.31 816 ALA A CA 1
ATOM 6474 C C . ALA A 1 816 ? 11.144 -19.583 -11.537 1.00 95.31 816 ALA A C 1
ATOM 6476 O O . ALA A 1 816 ? 10.967 -18.870 -12.520 1.00 95.31 816 ALA A O 1
ATOM 6477 N N . VAL A 1 817 ? 11.948 -19.213 -10.534 1.00 95.06 817 VAL A N 1
ATOM 6478 C CA . VAL A 1 817 ? 12.627 -17.904 -10.492 1.00 95.06 817 VAL A CA 1
ATOM 6479 C C . VAL A 1 817 ? 13.703 -17.788 -11.576 1.00 95.06 817 VAL A C 1
ATOM 6481 O O . VAL A 1 817 ? 13.773 -16.787 -12.288 1.00 95.06 817 VAL A O 1
ATOM 6484 N N . ASN A 1 818 ? 14.541 -18.812 -11.765 1.00 93.56 818 ASN A N 1
ATOM 6485 C CA . ASN A 1 818 ? 15.602 -18.757 -12.774 1.00 93.56 818 ASN A CA 1
ATOM 6486 C C . ASN A 1 818 ? 15.085 -18.873 -14.216 1.00 93.56 818 ASN A C 1
ATOM 6488 O O . ASN A 1 818 ? 15.855 -18.603 -15.139 1.00 93.56 818 ASN A O 1
ATOM 6492 N N . LEU A 1 819 ? 13.813 -19.213 -14.448 1.00 90.12 819 LEU A N 1
ATOM 6493 C CA . LEU A 1 819 ? 13.193 -19.150 -15.774 1.00 90.12 819 LEU A CA 1
ATOM 6494 C C . LEU A 1 819 ? 13.245 -17.733 -16.377 1.00 90.12 819 LEU A C 1
ATOM 6496 O O . LEU A 1 819 ? 13.362 -17.605 -17.599 1.00 90.12 819 LEU A O 1
ATOM 6500 N N . GLY A 1 820 ? 13.225 -16.693 -15.536 1.00 87.12 820 GLY A N 1
ATOM 6501 C CA . GLY A 1 820 ? 13.140 -15.295 -15.956 1.00 87.12 820 GLY A CA 1
ATOM 6502 C C . GLY A 1 820 ? 11.740 -14.884 -16.419 1.00 87.12 820 GLY A C 1
ATOM 6503 O O . GLY A 1 820 ? 10.783 -15.636 -16.261 1.00 87.12 820 GLY A O 1
ATOM 6504 N N . ASP A 1 821 ? 11.666 -13.703 -17.041 1.00 87.50 821 ASP A N 1
ATOM 6505 C CA . ASP A 1 821 ? 10.428 -12.964 -17.330 1.00 87.50 821 ASP A CA 1
ATOM 6506 C C . ASP A 1 821 ? 9.767 -12.416 -16.024 1.00 87.50 821 ASP A C 1
ATOM 6508 O O . ASP A 1 821 ? 10.398 -11.566 -15.396 1.00 87.50 821 ASP A O 1
ATOM 6512 N N . ASP A 1 822 ? 8.569 -12.856 -15.611 1.00 90.06 822 ASP A N 1
ATOM 6513 C CA . ASP A 1 822 ? 7.876 -12.508 -14.340 1.00 90.06 822 ASP A CA 1
ATOM 6514 C C . ASP A 1 822 ? 8.255 -13.527 -13.249 1.00 90.06 822 ASP A C 1
ATOM 6516 O O . ASP A 1 822 ? 7.660 -14.609 -13.139 1.00 90.06 822 ASP A O 1
ATOM 6520 N N . THR A 1 823 ? 9.295 -13.233 -12.475 1.00 92.69 823 THR A N 1
ATOM 6521 C CA . THR A 1 823 ? 9.968 -14.235 -11.632 1.00 92.69 823 THR A CA 1
ATOM 6522 C C . THR A 1 823 ? 9.351 -14.432 -10.255 1.00 92.69 823 THR A C 1
ATOM 6524 O O . THR A 1 823 ? 9.387 -15.548 -9.744 1.00 92.69 823 THR A O 1
ATOM 6527 N N . ASP A 1 824 ? 8.796 -13.377 -9.668 1.00 92.81 824 ASP A N 1
ATOM 6528 C CA . ASP A 1 824 ? 7.916 -13.402 -8.496 1.00 92.81 824 ASP A CA 1
ATOM 6529 C C . ASP A 1 824 ? 6.638 -14.176 -8.798 1.00 92.81 824 ASP A C 1
ATOM 6531 O O . ASP A 1 824 ? 6.476 -15.263 -8.252 1.00 92.81 824 ASP A O 1
ATOM 6535 N N . THR A 1 825 ? 5.788 -13.726 -9.725 1.00 95.00 825 THR A N 1
ATOM 6536 C CA . THR A 1 825 ? 4.494 -14.382 -9.957 1.00 95.00 825 THR A CA 1
ATOM 6537 C C . THR A 1 825 ? 4.628 -15.829 -10.414 1.00 95.00 825 THR A C 1
ATOM 6539 O O . THR A 1 825 ? 3.873 -16.693 -9.962 1.00 95.00 825 THR A O 1
ATOM 6542 N N . THR A 1 826 ? 5.609 -16.163 -11.258 1.00 96.31 826 THR A N 1
ATOM 6543 C CA . THR A 1 826 ? 5.818 -17.568 -11.657 1.00 96.31 826 THR A CA 1
ATOM 6544 C C . THR A 1 826 ? 6.191 -18.448 -10.455 1.00 96.31 826 THR A C 1
ATOM 6546 O O . THR A 1 826 ? 5.734 -19.592 -10.359 1.00 96.31 826 THR A O 1
ATOM 6549 N N . ALA A 1 827 ? 6.976 -17.919 -9.512 1.00 97.50 827 ALA A N 1
ATOM 6550 C CA . ALA A 1 827 ? 7.384 -18.621 -8.300 1.00 97.50 827 ALA A CA 1
ATOM 6551 C C . ALA A 1 827 ? 6.307 -18.616 -7.202 1.00 97.50 827 ALA A C 1
ATOM 6553 O O . ALA A 1 827 ? 6.146 -19.625 -6.519 1.00 97.50 827 ALA A O 1
ATOM 6554 N N . ALA A 1 828 ? 5.536 -17.537 -7.066 1.00 98.19 828 ALA A N 1
ATOM 6555 C CA . ALA A 1 828 ? 4.395 -17.415 -6.166 1.00 98.19 828 ALA A CA 1
ATOM 6556 C C . ALA A 1 828 ? 3.283 -18.391 -6.561 1.00 98.19 828 ALA A C 1
ATOM 6558 O O . ALA A 1 828 ? 2.768 -19.109 -5.706 1.00 98.19 828 ALA A O 1
ATOM 6559 N N . ILE A 1 829 ? 2.973 -18.495 -7.863 1.00 98.56 829 ILE A N 1
ATOM 6560 C CA . ILE A 1 829 ? 2.070 -19.524 -8.394 1.00 98.56 829 ILE A CA 1
ATOM 6561 C C . ILE A 1 829 ? 2.646 -20.904 -8.071 1.00 98.56 829 ILE A C 1
ATOM 6563 O O . ILE A 1 829 ? 2.007 -21.626 -7.317 1.00 98.56 829 ILE A O 1
ATOM 6567 N N . TYR A 1 830 ? 3.862 -21.253 -8.528 1.00 98.50 830 TYR A N 1
ATOM 6568 C CA . TYR A 1 830 ? 4.509 -22.539 -8.192 1.00 98.50 830 TYR A CA 1
ATOM 6569 C C . TYR A 1 830 ? 4.385 -22.882 -6.695 1.00 98.50 830 TYR A C 1
ATOM 6571 O O . TYR A 1 830 ? 3.989 -23.994 -6.338 1.00 98.50 830 TYR A O 1
ATOM 6579 N N . GLY A 1 831 ? 4.664 -21.902 -5.834 1.00 98.38 831 GLY A N 1
ATOM 6580 C CA . GLY A 1 831 ? 4.654 -22.015 -4.384 1.00 98.38 831 GLY A CA 1
ATOM 6581 C C . GLY A 1 831 ? 3.309 -22.431 -3.789 1.00 98.38 831 GLY A C 1
ATOM 6582 O O . GLY A 1 831 ? 3.301 -23.179 -2.812 1.00 98.38 831 GLY A O 1
ATOM 6583 N N . GLN A 1 832 ? 2.183 -22.037 -4.396 1.00 98.62 832 GLN A N 1
ATOM 6584 C CA . GLN A 1 832 ? 0.842 -22.444 -3.960 1.00 98.62 832 GLN A CA 1
ATOM 6585 C C . GLN A 1 832 ? 0.639 -23.962 -4.091 1.00 98.62 832 GLN A C 1
ATOM 6587 O O . GLN A 1 832 ? 0.309 -24.629 -3.105 1.00 98.62 832 GLN A O 1
ATOM 6592 N N . LEU A 1 833 ? 0.846 -24.527 -5.288 1.00 98.56 833 LEU A N 1
ATOM 6593 C CA . LEU A 1 833 ? 0.641 -25.961 -5.540 1.00 98.56 833 LEU A CA 1
ATOM 6594 C C . LEU A 1 833 ? 1.755 -26.816 -4.936 1.00 98.56 833 LEU A C 1
ATOM 6596 O O . LEU A 1 833 ? 1.465 -27.819 -4.286 1.00 98.56 833 LEU A O 1
ATOM 6600 N N . ALA A 1 834 ? 3.019 -26.421 -5.102 1.00 98.38 834 ALA A N 1
ATOM 6601 C CA . ALA A 1 834 ? 4.139 -27.151 -4.520 1.00 98.38 834 ALA A CA 1
ATOM 6602 C C . ALA A 1 834 ? 4.060 -27.142 -2.986 1.00 98.38 834 ALA A C 1
ATOM 6604 O O . ALA A 1 834 ? 4.259 -28.175 -2.353 1.00 98.38 834 ALA A O 1
ATOM 6605 N N . GLY A 1 835 ? 3.674 -26.017 -2.381 1.00 97.94 835 GLY A N 1
ATOM 6606 C CA . GLY A 1 835 ? 3.423 -25.922 -0.947 1.00 97.94 835 GLY A CA 1
ATOM 6607 C C . GLY A 1 835 ? 2.283 -26.829 -0.468 1.00 97.94 835 GLY A C 1
ATOM 6608 O O . GLY A 1 835 ? 2.436 -27.512 0.545 1.00 97.94 835 GLY A O 1
ATOM 6609 N N . ALA A 1 836 ? 1.175 -26.905 -1.216 1.00 98.19 836 ALA A N 1
ATOM 6610 C CA . ALA A 1 836 ? 0.076 -27.837 -0.937 1.00 98.19 836 ALA A CA 1
ATOM 6611 C C . ALA A 1 836 ? 0.491 -29.314 -1.087 1.00 98.19 836 ALA A C 1
ATOM 6613 O O . ALA A 1 836 ? 0.021 -30.169 -0.335 1.00 98.19 836 ALA A O 1
ATOM 6614 N N . TYR A 1 837 ? 1.379 -29.619 -2.039 1.00 98.44 837 TYR A N 1
ATOM 6615 C CA . TYR A 1 837 ? 1.863 -30.972 -2.318 1.00 98.44 837 TYR A CA 1
ATOM 6616 C C . TYR A 1 837 ? 2.911 -31.464 -1.306 1.00 98.44 837 TYR A C 1
ATOM 6618 O O . TYR A 1 837 ? 2.782 -32.577 -0.792 1.00 98.44 837 TYR A O 1
ATOM 6626 N N . TYR A 1 838 ? 3.922 -30.650 -0.991 1.00 97.94 838 TYR A N 1
ATOM 6627 C CA . TYR A 1 838 ? 4.998 -31.020 -0.066 1.00 97.94 838 TYR A CA 1
ATOM 6628 C C . TYR A 1 838 ? 4.607 -30.866 1.410 1.00 97.94 838 TYR A C 1
ATOM 6630 O O . TYR A 1 838 ? 5.094 -31.633 2.241 1.00 97.94 838 TYR A O 1
ATOM 6638 N N . GLY A 1 839 ? 3.736 -29.908 1.745 1.00 96.88 839 GLY A N 1
ATOM 6639 C CA . GLY A 1 839 ? 3.418 -29.547 3.129 1.00 96.88 839 GLY A CA 1
ATOM 6640 C C . GLY A 1 839 ? 4.508 -28.703 3.802 1.00 96.88 839 GLY A C 1
ATOM 6641 O O . GLY A 1 839 ? 5.691 -28.772 3.458 1.00 96.88 839 GLY A O 1
ATOM 6642 N N . TYR A 1 840 ? 4.106 -27.884 4.778 1.00 96.75 840 TYR A N 1
ATOM 6643 C CA . TYR A 1 840 ? 4.975 -26.934 5.481 1.00 96.75 840 TYR A CA 1
ATOM 6644 C C . TYR A 1 840 ? 6.233 -27.584 6.077 1.00 96.75 840 TYR A C 1
ATOM 6646 O O . TYR A 1 840 ? 7.317 -27.004 6.006 1.00 96.75 840 TYR A O 1
ATOM 6654 N N . LYS A 1 841 ? 6.124 -28.804 6.626 1.00 94.94 841 LYS A N 1
ATOM 6655 C CA . LYS A 1 841 ? 7.257 -29.518 7.254 1.00 94.94 841 LYS A CA 1
ATOM 6656 C C . LYS A 1 841 ? 8.434 -29.778 6.307 1.00 94.94 841 LYS A C 1
ATOM 6658 O O . LYS A 1 841 ? 9.559 -29.909 6.795 1.00 94.94 841 LYS A O 1
ATOM 6663 N N . ASN A 1 842 ? 8.171 -29.848 5.000 1.00 95.56 842 ASN A N 1
ATOM 6664 C CA . ASN A 1 842 ? 9.136 -30.194 3.954 1.00 95.56 842 ASN A CA 1
ATOM 6665 C C . ASN A 1 842 ? 9.638 -28.976 3.151 1.00 95.56 842 ASN A C 1
ATOM 6667 O O . ASN A 1 842 ? 10.412 -29.138 2.208 1.00 95.56 842 ASN A O 1
ATOM 6671 N N . LEU A 1 843 ? 9.229 -27.755 3.516 1.00 96.44 843 LEU A N 1
ATOM 6672 C CA . LEU A 1 843 ? 9.765 -26.524 2.930 1.00 96.44 843 LEU A CA 1
ATOM 6673 C C . LEU A 1 843 ? 11.184 -26.208 3.471 1.00 96.44 843 LEU A C 1
ATOM 6675 O O . LEU A 1 843 ? 11.509 -26.602 4.596 1.00 96.44 843 LEU A O 1
ATOM 6679 N N . PRO A 1 844 ? 12.041 -25.477 2.721 1.00 95.19 844 PRO A N 1
ATOM 6680 C CA . PRO A 1 844 ? 13.394 -25.122 3.165 1.00 95.19 844 PRO A CA 1
ATOM 6681 C C . PRO A 1 844 ? 13.379 -24.216 4.405 1.00 95.19 844 PRO A C 1
ATOM 6683 O O . PRO A 1 844 ? 13.049 -23.029 4.325 1.00 95.19 844 PRO A O 1
ATOM 6686 N N . LYS A 1 845 ? 13.744 -24.773 5.566 1.00 93.12 845 LYS A N 1
ATOM 6687 C CA . LYS A 1 845 ? 13.612 -24.099 6.870 1.00 93.12 845 LYS A CA 1
ATOM 6688 C C . LYS A 1 845 ? 14.457 -22.834 6.982 1.00 93.12 845 LYS A C 1
ATOM 6690 O O . LYS A 1 845 ? 14.024 -21.870 7.604 1.00 93.12 845 LYS A O 1
ATOM 6695 N N . GLU A 1 846 ? 15.624 -22.799 6.339 1.00 93.75 846 GLU A N 1
ATOM 6696 C CA . GLU A 1 846 ? 16.478 -21.607 6.288 1.00 93.75 846 GLU A CA 1
ATOM 6697 C C . GLU A 1 846 ? 15.873 -20.440 5.485 1.00 93.75 846 GLU A C 1
ATOM 6699 O O . GLU A 1 846 ? 16.421 -19.336 5.503 1.00 93.75 846 GLU A O 1
ATOM 6704 N N . TRP A 1 847 ? 14.770 -20.674 4.766 1.00 95.00 847 TRP A N 1
ATOM 6705 C CA . TRP A 1 847 ? 14.025 -19.642 4.051 1.00 95.00 847 TRP A CA 1
ATOM 6706 C C . TRP A 1 847 ? 12.635 -19.394 4.650 1.00 95.00 847 TRP A C 1
ATOM 6708 O O . TRP A 1 847 ? 12.230 -18.238 4.723 1.00 95.00 847 TRP A O 1
ATOM 6718 N N . THR A 1 848 ? 11.912 -20.418 5.127 1.00 93.81 848 THR A N 1
ATOM 6719 C CA . THR A 1 848 ? 10.587 -20.209 5.751 1.00 93.81 848 THR A CA 1
ATOM 6720 C C . THR A 1 848 ? 10.662 -19.366 7.019 1.00 93.81 848 THR A C 1
ATOM 6722 O O . THR A 1 848 ? 9.762 -18.572 7.266 1.00 93.81 848 THR A O 1
ATOM 6725 N N . GLU A 1 849 ? 11.736 -19.494 7.805 1.00 92.06 849 GLU A N 1
ATOM 6726 C CA . GLU A 1 849 ? 11.955 -18.689 9.018 1.00 92.06 849 GLU A CA 1
ATOM 6727 C C . GLU A 1 849 ? 12.266 -17.208 8.736 1.00 92.06 849 GLU A C 1
ATOM 6729 O O . GLU A 1 849 ? 12.209 -16.386 9.645 1.00 92.06 849 GLU A O 1
ATOM 6734 N N . GLU A 1 850 ? 12.556 -16.853 7.482 1.00 94.50 850 GLU A N 1
ATOM 6735 C CA . GLU A 1 850 ? 12.848 -15.480 7.052 1.00 94.50 850 GLU A CA 1
ATOM 6736 C C . GLU A 1 850 ? 11.625 -14.788 6.419 1.00 94.50 850 GLU A C 1
ATOM 6738 O O . GLU A 1 850 ? 11.661 -13.581 6.193 1.00 94.50 850 GLU A O 1
ATOM 6743 N N . VAL A 1 851 ? 10.539 -15.522 6.129 1.00 94.44 851 VAL A N 1
ATOM 6744 C CA . VAL A 1 851 ? 9.317 -14.974 5.509 1.00 94.44 851 VAL A CA 1
ATOM 6745 C C . VAL A 1 851 ? 8.681 -13.920 6.419 1.00 94.44 851 VAL A C 1
ATOM 6747 O O . VAL A 1 851 ? 8.400 -14.161 7.596 1.00 94.44 851 VAL A O 1
ATOM 6750 N N . TYR A 1 852 ? 8.414 -12.739 5.861 1.00 94.00 852 TYR A N 1
ATOM 6751 C CA . TYR A 1 852 ? 7.811 -11.628 6.587 1.00 94.00 852 TYR A CA 1
ATOM 6752 C C . TYR A 1 852 ? 6.458 -12.031 7.188 1.00 94.00 852 TYR A C 1
ATOM 6754 O O . TYR A 1 852 ? 5.574 -12.511 6.483 1.00 94.00 852 TYR A O 1
ATOM 6762 N N . ALA A 1 853 ? 6.298 -11.822 8.498 1.00 89.31 853 ALA A N 1
ATOM 6763 C CA . ALA A 1 853 ? 5.099 -12.190 9.252 1.00 89.31 853 ALA A CA 1
ATOM 6764 C C . ALA A 1 853 ? 4.663 -13.666 9.078 1.00 89.31 853 ALA A C 1
ATOM 6766 O O . ALA A 1 853 ? 3.473 -13.975 9.131 1.00 89.31 853 ALA A O 1
ATOM 6767 N N . LYS A 1 854 ? 5.624 -14.593 8.910 1.00 92.38 854 LYS A N 1
ATOM 6768 C CA . LYS A 1 854 ? 5.414 -16.053 8.832 1.00 92.38 854 LYS A CA 1
ATOM 6769 C C . LYS A 1 854 ? 4.316 -16.556 9.781 1.00 92.38 854 LYS A C 1
ATOM 6771 O O . LYS A 1 854 ? 3.382 -17.213 9.337 1.00 92.38 854 LYS A O 1
ATOM 6776 N N . ASN A 1 855 ? 4.394 -16.209 11.067 1.00 88.06 855 ASN A N 1
ATOM 6777 C CA . ASN A 1 855 ? 3.458 -16.664 12.100 1.00 88.06 855 ASN A CA 1
ATOM 6778 C C . ASN A 1 855 ? 2.012 -16.176 11.861 1.00 88.06 855 ASN A C 1
ATOM 6780 O O . ASN A 1 855 ? 1.071 -16.938 12.070 1.00 88.06 855 ASN A O 1
ATOM 6784 N N . PHE A 1 856 ? 1.823 -14.939 11.385 1.00 89.56 856 PHE A N 1
ATOM 6785 C CA . PHE A 1 856 ? 0.517 -14.398 10.984 1.00 89.56 856 PHE A CA 1
ATOM 6786 C C . PHE A 1 856 ? -0.067 -15.182 9.799 1.00 89.56 856 PHE A C 1
ATOM 6788 O O . PHE A 1 856 ? -1.219 -15.614 9.843 1.00 89.56 856 PHE A O 1
ATOM 6795 N N . ILE A 1 857 ? 0.751 -15.456 8.774 1.00 93.19 857 ILE A N 1
ATOM 6796 C CA . ILE A 1 857 ? 0.354 -16.288 7.625 1.00 93.19 857 ILE A CA 1
ATOM 6797 C C . ILE A 1 857 ? -0.004 -17.711 8.091 1.00 93.19 857 ILE A C 1
ATOM 6799 O O . ILE A 1 857 ? -0.967 -18.301 7.595 1.00 93.19 857 ILE A O 1
ATOM 6803 N N . GLN A 1 858 ? 0.719 -18.247 9.082 1.00 90.81 858 GLN A N 1
ATOM 6804 C CA . GLN A 1 858 ? 0.405 -19.537 9.697 1.00 90.81 858 GLN A CA 1
ATOM 6805 C C . GLN A 1 858 ? -0.929 -19.516 10.458 1.00 90.81 858 GLN A C 1
ATOM 6807 O O . GLN A 1 858 ? -1.763 -20.392 10.252 1.00 90.81 858 GLN A O 1
ATOM 6812 N N . CYS A 1 859 ? -1.192 -18.497 11.278 1.00 88.25 859 CYS A N 1
ATOM 6813 C CA . CYS A 1 859 ? -2.468 -18.384 11.983 1.00 88.25 859 CYS A CA 1
ATOM 6814 C C . CYS A 1 859 ? -3.648 -18.248 11.001 1.00 88.25 859 CYS A C 1
ATOM 6816 O O . CYS A 1 859 ? -4.632 -18.978 11.124 1.00 88.25 859 CYS A O 1
ATOM 6818 N N . LEU A 1 860 ? -3.517 -17.436 9.941 1.00 90.19 860 LEU A N 1
ATOM 6819 C CA . LEU A 1 860 ? -4.511 -17.382 8.859 1.00 90.19 860 LEU A CA 1
ATOM 6820 C C . LEU A 1 860 ? -4.729 -18.742 8.179 1.00 90.19 860 LEU A C 1
ATOM 6822 O O . LEU A 1 860 ? -5.868 -19.077 7.864 1.00 90.19 860 LEU A O 1
ATOM 6826 N N . SER A 1 861 ? -3.683 -19.551 7.968 1.00 92.69 861 SER A N 1
ATOM 6827 C CA . SER A 1 861 ? -3.849 -20.885 7.366 1.00 92.69 861 SER A CA 1
ATOM 6828 C C . SER A 1 861 ? -4.536 -21.885 8.304 1.00 92.69 861 SER A C 1
ATOM 6830 O O . SER A 1 861 ? -5.323 -22.698 7.820 1.00 92.69 861 SER A O 1
ATOM 6832 N N . LYS A 1 862 ? -4.352 -21.783 9.630 1.00 90.88 862 LYS A N 1
ATOM 6833 C CA . LYS A 1 862 ? -5.187 -22.517 10.602 1.00 90.88 862 LYS A CA 1
ATOM 6834 C C . LYS A 1 862 ? -6.653 -22.085 10.517 1.00 90.88 862 LYS A C 1
ATOM 6836 O O . LYS A 1 862 ? -7.527 -22.945 10.482 1.00 90.88 862 LYS A O 1
ATOM 6841 N N . TRP A 1 863 ? -6.931 -20.779 10.442 1.00 90.44 863 TRP A N 1
ATOM 6842 C CA . TRP A 1 863 ? -8.301 -20.259 10.327 1.00 90.44 863 TRP A CA 1
ATOM 6843 C C . TRP A 1 863 ? -8.983 -20.668 9.016 1.00 90.44 863 TRP A C 1
ATOM 6845 O O . TRP A 1 863 ? -10.122 -21.120 9.057 1.00 90.44 863 TRP A O 1
ATOM 6855 N N . ILE A 1 864 ? -8.280 -20.627 7.877 1.00 92.81 864 ILE A N 1
ATOM 6856 C CA . ILE A 1 864 ? -8.759 -21.195 6.601 1.00 92.81 864 ILE A CA 1
ATOM 6857 C C . ILE A 1 864 ? -9.139 -22.673 6.770 1.00 92.81 864 ILE A C 1
ATOM 6859 O O . ILE A 1 864 ? -10.203 -23.091 6.318 1.00 92.81 864 ILE A O 1
ATOM 6863 N N . ALA A 1 865 ? -8.283 -23.462 7.425 1.00 91.31 865 ALA A N 1
ATOM 6864 C CA . ALA A 1 865 ? -8.499 -24.894 7.604 1.00 91.31 865 ALA A CA 1
ATOM 6865 C C . ALA A 1 865 ? -9.655 -25.210 8.578 1.00 91.31 865 ALA A C 1
ATOM 6867 O O . ALA A 1 865 ? -10.392 -26.173 8.359 1.00 91.31 865 ALA A O 1
ATOM 6868 N N . TYR A 1 866 ? -9.845 -24.392 9.619 1.00 90.50 866 TYR A N 1
ATOM 6869 C CA . TYR A 1 866 ? -10.943 -24.499 10.587 1.00 90.50 866 TYR A CA 1
ATOM 6870 C C . TYR A 1 866 ? -12.292 -24.081 9.984 1.00 90.50 866 TYR A C 1
ATOM 6872 O O . TYR A 1 866 ? -13.241 -24.864 9.990 1.00 90.50 866 TYR A O 1
ATOM 6880 N N . GLU A 1 867 ? -12.383 -22.892 9.387 1.00 89.31 867 GLU A N 1
ATOM 6881 C CA . GLU A 1 867 ? -13.621 -22.430 8.749 1.00 89.31 867 GLU A CA 1
ATOM 6882 C C . GLU A 1 867 ? -13.990 -23.321 7.554 1.00 89.31 867 GLU A C 1
ATOM 6884 O O . GLU A 1 867 ? -15.125 -23.779 7.449 1.00 89.31 867 GLU A O 1
ATOM 6889 N N . GLY A 1 868 ? -13.013 -23.709 6.727 1.00 89.56 868 GLY A N 1
ATOM 6890 C CA . GLY A 1 868 ? -13.198 -24.681 5.645 1.00 89.56 868 GLY A CA 1
ATOM 6891 C C . GLY A 1 868 ? -13.576 -26.094 6.107 1.00 89.56 868 GLY A C 1
ATOM 6892 O O . GLY A 1 868 ? -14.204 -26.858 5.368 1.00 89.56 868 GLY A O 1
ATOM 6893 N N . THR A 1 869 ? -13.249 -26.450 7.354 1.00 89.94 869 THR A N 1
ATOM 6894 C CA . THR A 1 869 ? -13.713 -27.691 7.991 1.00 89.94 869 THR A CA 1
ATOM 6895 C C . THR A 1 869 ? -15.204 -27.632 8.324 1.00 89.94 869 THR A C 1
ATOM 6897 O O . THR A 1 869 ? -15.871 -28.667 8.220 1.00 89.94 869 THR A O 1
ATOM 6900 N N . ASN A 1 870 ? -15.714 -26.447 8.664 1.00 87.94 870 ASN A N 1
ATOM 6901 C CA . ASN A 1 870 ? -17.079 -26.201 9.134 1.00 87.94 870 ASN A CA 1
ATOM 6902 C C . ASN A 1 870 ? -18.031 -25.665 8.043 1.00 87.94 870 ASN A C 1
ATOM 6904 O O . ASN A 1 870 ? -19.251 -25.739 8.205 1.00 87.94 870 ASN A O 1
ATOM 6908 N N . TRP A 1 871 ? -17.502 -25.150 6.927 1.00 91.44 871 TRP A N 1
ATOM 6909 C CA . TRP A 1 871 ? -18.290 -24.556 5.847 1.00 91.44 871 TRP A CA 1
ATOM 6910 C C . TRP A 1 871 ? -19.269 -25.553 5.214 1.00 91.44 871 TRP A C 1
ATOM 6912 O O . TRP A 1 871 ? -18.939 -26.706 4.907 1.00 91.44 871 TRP A O 1
ATOM 6922 N N . SER A 1 872 ? -20.482 -25.068 4.954 1.00 84.31 872 SER A N 1
ATOM 6923 C CA . SER A 1 872 ? -21.525 -25.795 4.234 1.00 84.31 872 SER A CA 1
ATOM 6924 C C . SER A 1 872 ? -22.319 -24.846 3.322 1.00 84.31 872 SER A C 1
ATOM 6926 O O . SER A 1 872 ? -22.511 -23.679 3.673 1.00 84.31 872 SER A O 1
ATOM 6928 N N . PRO A 1 873 ? -22.793 -25.314 2.151 1.00 79.56 873 PRO A N 1
ATOM 6929 C CA . PRO A 1 873 ? -23.483 -24.461 1.188 1.00 79.56 873 PRO A CA 1
ATOM 6930 C C . PRO A 1 873 ? -24.860 -24.028 1.715 1.00 79.56 873 PRO A C 1
ATOM 6932 O O . PRO A 1 873 ? -25.791 -24.833 1.816 1.00 79.56 873 PRO A O 1
ATOM 6935 N N . GLN A 1 874 ? -25.004 -22.738 2.028 1.00 65.44 874 GLN A N 1
ATOM 6936 C CA . GLN A 1 874 ? -26.207 -22.168 2.643 1.00 65.44 874 GLN A CA 1
ATOM 6937 C C . GLN A 1 874 ? -27.385 -22.037 1.657 1.00 65.44 874 GLN A C 1
ATOM 6939 O O . GLN A 1 874 ? -27.659 -20.965 1.124 1.00 65.44 874 GLN A O 1
ATOM 6944 N N . GLY A 1 875 ? -28.115 -23.130 1.422 1.00 41.09 875 GLY A N 1
ATOM 6945 C CA . GLY A 1 875 ? -29.478 -23.140 0.856 1.00 41.09 875 GLY A CA 1
ATOM 6946 C C . GLY A 1 875 ? -29.651 -22.740 -0.621 1.00 41.09 875 GLY A C 1
ATOM 6947 O O . GLY A 1 875 ? -30.668 -23.093 -1.221 1.00 41.09 875 GLY A O 1
ATOM 6948 N N . LEU A 1 876 ? -28.679 -22.053 -1.225 1.00 35.03 876 LEU A N 1
ATOM 6949 C CA . LEU A 1 876 ? -28.667 -21.685 -2.640 1.00 35.03 876 LEU A CA 1
ATOM 6950 C C . LEU A 1 876 ? -28.639 -22.937 -3.521 1.00 35.03 876 LEU A C 1
ATOM 6952 O O . LEU A 1 876 ? -27.693 -23.728 -3.495 1.00 35.03 876 LEU A O 1
ATOM 6956 N N . LYS A 1 877 ? -29.682 -23.112 -4.337 1.00 29.83 877 LYS A N 1
ATOM 6957 C CA . LYS A 1 877 ? -29.748 -24.222 -5.290 1.00 29.83 877 LYS A CA 1
ATOM 6958 C C . LYS A 1 877 ? -28.691 -24.015 -6.368 1.00 29.83 877 LYS A C 1
ATOM 6960 O O . LYS A 1 877 ? -28.620 -22.957 -6.992 1.00 29.83 877 LYS A O 1
ATOM 6965 N N . THR A 1 878 ? -27.925 -25.062 -6.659 1.00 33.47 878 THR A N 1
ATOM 6966 C CA . THR A 1 878 ? -26.839 -25.060 -7.658 1.00 33.47 878 THR A CA 1
ATOM 6967 C C . THR A 1 878 ? -27.282 -24.681 -9.079 1.00 33.47 878 THR A C 1
ATOM 6969 O O . THR A 1 878 ? -26.440 -24.354 -9.910 1.00 33.47 878 THR A O 1
ATOM 6972 N N . SER A 1 879 ? -28.589 -24.662 -9.358 1.00 26.12 879 SER A N 1
ATOM 6973 C CA . SER A 1 879 ? -29.185 -24.142 -10.593 1.00 26.12 879 SER A CA 1
ATOM 6974 C C . SER A 1 879 ? -29.161 -22.612 -10.723 1.00 26.12 879 SER A C 1
ATOM 6976 O O . SER A 1 879 ? -29.101 -22.103 -11.838 1.00 26.12 879 SER A O 1
ATOM 6978 N N . GLU A 1 880 ? -29.230 -21.858 -9.622 1.00 30.77 880 GLU A N 1
ATOM 6979 C CA . GLU A 1 880 ? -29.487 -20.406 -9.666 1.00 30.77 880 GLU A CA 1
ATOM 6980 C C . GLU A 1 880 ? -28.209 -19.583 -9.888 1.00 30.77 880 GLU A C 1
ATOM 6982 O O . GLU A 1 880 ? -28.251 -18.555 -10.568 1.00 30.77 880 GLU A O 1
ATOM 6987 N N . ILE A 1 881 ? -27.051 -20.092 -9.450 1.00 35.88 881 ILE A N 1
ATOM 6988 C CA . ILE A 1 881 ? -25.722 -19.482 -9.668 1.00 35.88 881 ILE A CA 1
ATOM 6989 C C . ILE A 1 881 ? -25.422 -19.298 -11.172 1.00 35.88 881 ILE A C 1
ATOM 6991 O O . ILE A 1 881 ? -24.728 -18.361 -11.556 1.00 35.88 881 ILE A O 1
ATOM 6995 N N . ALA A 1 882 ? -25.996 -20.133 -12.046 1.00 29.88 882 ALA A N 1
ATOM 6996 C CA . ALA A 1 882 ? -25.868 -19.999 -13.500 1.00 29.88 882 ALA A CA 1
ATOM 6997 C C . ALA A 1 882 ? -26.736 -18.877 -14.114 1.00 29.88 882 ALA A C 1
ATOM 6999 O O . ALA A 1 882 ? -26.467 -18.445 -15.233 1.00 29.88 882 ALA A O 1
ATOM 7000 N N . SER A 1 883 ? -27.777 -18.413 -13.413 1.00 28.06 883 SER A N 1
ATOM 7001 C CA . SER A 1 883 ? -28.775 -17.470 -13.949 1.00 28.06 883 SER A CA 1
ATOM 7002 C C . SER A 1 883 ? -28.528 -15.999 -13.595 1.00 28.06 883 SER A C 1
ATOM 7004 O O . SER A 1 883 ? -28.965 -15.116 -14.329 1.00 28.06 883 SER A O 1
ATOM 7006 N N . VAL A 1 884 ? -27.778 -15.711 -12.525 1.00 29.75 884 VAL A N 1
ATOM 7007 C CA . VAL A 1 884 ? -27.524 -14.329 -12.061 1.00 29.75 884 VAL A CA 1
ATOM 7008 C C . VAL A 1 884 ? -26.579 -13.553 -12.999 1.00 29.75 884 VAL A C 1
ATOM 7010 O O . VAL A 1 884 ? -26.595 -12.325 -13.023 1.00 29.75 884 VAL A O 1
ATOM 7013 N N . THR A 1 885 ? -25.773 -14.242 -13.816 1.00 31.44 885 THR A N 1
ATOM 7014 C CA . THR A 1 885 ? -24.672 -13.630 -14.589 1.00 31.44 885 THR A CA 1
ATOM 7015 C C . THR A 1 885 ? -25.016 -13.244 -16.039 1.00 31.44 885 THR A C 1
ATOM 7017 O O . THR A 1 885 ? -24.137 -12.752 -16.739 1.00 31.44 885 THR A O 1
ATOM 7020 N N . ILE A 1 886 ? -26.254 -13.439 -16.527 1.00 29.92 886 ILE A N 1
ATOM 7021 C CA . ILE A 1 886 ? -26.626 -13.123 -17.930 1.00 29.92 886 ILE A CA 1
ATOM 7022 C C . ILE A 1 886 ? -27.912 -12.283 -18.029 1.00 29.92 886 ILE A C 1
ATOM 7024 O O . ILE A 1 886 ? -28.896 -12.672 -18.657 1.00 29.92 886 ILE A O 1
ATOM 7028 N N . ASN A 1 887 ? -27.876 -11.064 -17.487 1.00 23.47 887 ASN A N 1
ATOM 7029 C CA . ASN A 1 887 ? -28.795 -10.006 -17.917 1.00 23.47 887 ASN A CA 1
ATOM 7030 C C . ASN A 1 887 ? -28.235 -9.318 -19.173 1.00 23.47 887 ASN A C 1
ATOM 7032 O O . ASN A 1 887 ? -27.567 -8.288 -19.087 1.00 23.47 887 ASN A O 1
ATOM 7036 N N . LYS A 1 888 ? -28.514 -9.892 -20.353 1.00 27.55 888 LYS A N 1
ATOM 7037 C CA . LYS A 1 888 ? -28.289 -9.204 -21.636 1.00 27.55 888 LYS A CA 1
ATOM 7038 C C . LYS A 1 888 ? -29.136 -7.931 -21.678 1.00 27.55 888 LYS A C 1
ATOM 7040 O O . LYS A 1 888 ? -30.361 -8.008 -21.617 1.00 27.55 888 LYS A O 1
ATOM 7045 N N . SER A 1 889 ? -28.497 -6.775 -21.833 1.00 24.59 889 SER A N 1
ATOM 7046 C CA . SER A 1 889 ? -29.188 -5.518 -22.114 1.00 24.59 889 SER A CA 1
ATOM 7047 C C . SER A 1 889 ? -29.886 -5.606 -23.473 1.00 24.59 889 SER A C 1
ATOM 7049 O O . SER A 1 889 ? -29.255 -5.750 -24.517 1.00 24.59 889 SER A O 1
ATOM 7051 N N . SER A 1 890 ? -31.214 -5.531 -23.465 1.00 24.69 890 SER A N 1
ATOM 7052 C CA . SER A 1 890 ? -32.014 -5.542 -24.685 1.00 24.69 890 SER A CA 1
ATOM 7053 C C . SER A 1 890 ? -31.941 -4.190 -25.398 1.00 24.69 890 SER A C 1
ATOM 7055 O O . SER A 1 890 ? -32.583 -3.233 -24.961 1.00 24.69 890 SER A O 1
ATOM 7057 N N . SER A 1 891 ? -31.248 -4.118 -26.533 1.00 24.88 891 SER A N 1
ATOM 7058 C CA . SER A 1 891 ? -31.531 -3.099 -27.543 1.00 24.88 891 SER A CA 1
ATOM 7059 C C . SER A 1 891 ? -32.648 -3.598 -28.462 1.00 24.88 891 SER A C 1
ATOM 7061 O O . SER A 1 891 ? -32.501 -4.569 -29.203 1.00 24.88 891 SER A O 1
ATOM 7063 N N . LYS A 1 892 ? -33.794 -2.916 -28.421 1.00 25.31 892 LYS A N 1
ATOM 7064 C CA . LYS A 1 892 ? -34.661 -2.835 -29.599 1.00 25.31 892 LYS A CA 1
ATOM 7065 C C . LYS A 1 892 ? -34.046 -1.798 -30.541 1.00 25.31 892 LYS A C 1
ATOM 7067 O O . LYS A 1 892 ? -33.507 -0.806 -30.059 1.00 25.31 892 LYS A O 1
ATOM 7072 N N . ASN A 1 893 ? -34.166 -2.011 -31.848 1.00 24.72 893 ASN A N 1
ATOM 7073 C CA . ASN A 1 893 ? -34.947 -1.104 -32.690 1.00 24.72 893 ASN A CA 1
ATOM 7074 C C . ASN A 1 893 ? -35.224 -1.721 -34.070 1.00 24.72 893 ASN A C 1
ATOM 7076 O O . ASN A 1 893 ? -34.337 -2.243 -34.735 1.00 24.72 893 ASN A O 1
ATOM 7080 N N . ASP A 1 894 ? -36.500 -1.641 -34.434 1.00 23.70 894 ASP A N 1
ATOM 7081 C CA . ASP A 1 894 ? -37.058 -1.317 -35.746 1.00 23.70 894 ASP A CA 1
ATOM 7082 C C . ASP A 1 894 ? -36.597 -2.070 -37.005 1.00 23.70 894 ASP A C 1
ATOM 7084 O O . ASP A 1 894 ? -35.558 -1.839 -37.618 1.00 23.70 894 ASP A O 1
ATOM 7088 N N . THR A 1 895 ? -37.527 -2.889 -37.491 1.00 24.31 895 THR A N 1
ATOM 7089 C CA . THR A 1 895 ? -37.613 -3.343 -38.878 1.00 24.31 895 THR A CA 1
ATOM 7090 C C . THR A 1 895 ? -37.846 -2.173 -39.843 1.00 24.31 895 THR A C 1
ATOM 7092 O O . THR A 1 895 ? -38.833 -1.455 -39.665 1.00 24.31 895 THR A O 1
ATOM 7095 N N . ASN A 1 896 ? -37.102 -2.093 -40.957 1.00 23.27 896 ASN A N 1
ATOM 7096 C CA . ASN A 1 896 ? -37.684 -2.435 -42.271 1.00 23.27 896 ASN A CA 1
ATOM 7097 C C . ASN A 1 896 ? -36.746 -2.348 -43.497 1.00 23.27 896 ASN A C 1
ATOM 7099 O O . ASN A 1 896 ? -35.857 -1.512 -43.588 1.00 23.27 896 ASN A O 1
ATOM 7103 N N . SER A 1 897 ? -37.134 -3.137 -44.509 1.00 23.83 897 SER A N 1
ATOM 7104 C CA . SER A 1 897 ? -36.867 -3.014 -45.958 1.00 23.83 897 SER A CA 1
ATOM 7105 C C . SER A 1 897 ? -35.558 -3.556 -46.578 1.00 23.83 897 SER A C 1
ATOM 7107 O O . SER A 1 897 ? -34.537 -2.892 -46.672 1.00 23.83 897 SER A O 1
ATOM 7109 N N . ASN A 1 898 ? -35.700 -4.758 -47.151 1.00 22.89 898 ASN A N 1
ATOM 7110 C CA . ASN A 1 898 ? -35.432 -5.095 -48.561 1.00 22.89 898 ASN A CA 1
ATOM 7111 C C . ASN A 1 898 ? -34.081 -4.725 -49.219 1.00 22.89 898 ASN A C 1
ATOM 7113 O O . ASN A 1 898 ? -33.977 -3.673 -49.843 1.00 22.89 898 ASN A O 1
ATOM 7117 N N . ALA A 1 899 ? -33.179 -5.712 -49.339 1.00 22.27 899 ALA A N 1
ATOM 7118 C CA . ALA A 1 899 ? -32.753 -6.245 -50.650 1.00 22.27 899 ALA A CA 1
ATOM 7119 C C . ALA A 1 899 ? -31.977 -7.580 -50.528 1.00 22.27 899 ALA A C 1
ATOM 7121 O O . ALA A 1 899 ? -31.193 -7.781 -49.606 1.00 22.27 899 ALA A O 1
ATOM 7122 N N . LEU A 1 900 ? -32.174 -8.473 -51.503 1.00 20.52 900 LEU A N 1
ATOM 7123 C CA . LEU A 1 900 ? -31.343 -9.655 -51.807 1.00 20.52 900 LEU A CA 1
ATOM 7124 C C . LEU A 1 900 ? -30.897 -9.539 -53.302 1.00 20.52 900 LEU A C 1
ATOM 7126 O O . LEU A 1 900 ? -31.223 -8.537 -53.937 1.00 20.52 900 LEU A O 1
ATOM 7130 N N . PRO A 1 901 ? -30.174 -10.500 -53.913 1.00 32.50 901 PRO A N 1
ATOM 7131 C CA . PRO A 1 901 ? -28.721 -10.649 -53.773 1.00 32.50 901 PRO A CA 1
ATOM 7132 C C . PRO A 1 901 ? -27.997 -10.787 -55.141 1.00 32.50 901 PRO A C 1
ATOM 7134 O O . PRO A 1 901 ? -28.588 -11.265 -56.106 1.00 32.50 901 PRO A O 1
ATOM 7137 N N . VAL A 1 902 ? -26.696 -10.474 -55.246 1.00 22.75 902 VAL A N 1
ATOM 7138 C CA . VAL A 1 902 ? -25.911 -10.755 -56.479 1.00 22.75 902 VAL A CA 1
ATOM 7139 C C . VAL A 1 902 ? -24.498 -11.255 -56.164 1.00 22.75 902 VAL A C 1
ATOM 7141 O O . VAL A 1 902 ? -23.849 -10.769 -55.241 1.00 22.75 902 VAL A O 1
ATOM 7144 N N . SER A 1 903 ? -24.018 -12.221 -56.954 1.00 21.55 903 SER A N 1
ATOM 7145 C CA . SER A 1 903 ? -22.698 -12.851 -56.850 1.00 21.55 903 SER A CA 1
ATOM 7146 C C . SER A 1 903 ? -21.869 -12.724 -58.141 1.00 21.55 903 SER A C 1
ATOM 7148 O O . SER A 1 903 ? -22.330 -13.068 -59.225 1.00 21.55 903 SER A O 1
ATOM 7150 N N . ALA A 1 904 ? -20.607 -12.299 -58.011 1.00 23.00 904 ALA A N 1
ATOM 7151 C CA . ALA A 1 904 ? -19.488 -12.552 -58.936 1.00 23.00 904 ALA A CA 1
ATOM 7152 C C . ALA A 1 904 ? -18.180 -12.197 -58.182 1.00 23.00 904 ALA A C 1
ATOM 7154 O O . ALA A 1 904 ? -18.143 -11.139 -57.569 1.00 23.00 904 ALA A O 1
ATOM 7155 N N . ASN A 1 905 ? -17.120 -13.002 -58.015 1.00 23.11 905 ASN A N 1
ATOM 7156 C CA . ASN A 1 905 ? -16.481 -14.107 -58.756 1.00 23.11 905 ASN A CA 1
ATOM 7157 C C . ASN A 1 905 ? -15.341 -13.658 -59.709 1.00 23.11 905 ASN A C 1
ATOM 7159 O O . ASN A 1 905 ? -15.552 -12.804 -60.561 1.00 23.11 905 ASN A O 1
ATOM 7163 N N . ASN A 1 906 ? -14.200 -14.366 -59.617 1.00 22.64 906 ASN A N 1
ATOM 7164 C CA . ASN A 1 906 ? -12.988 -14.385 -60.466 1.00 22.64 906 ASN A CA 1
ATOM 7165 C C . ASN A 1 906 ? -11.867 -13.315 -60.322 1.00 22.64 906 ASN A C 1
ATOM 7167 O O . ASN A 1 906 ? -12.022 -12.189 -60.774 1.00 22.64 906 ASN A O 1
ATOM 7171 N N . ARG A 1 907 ? -10.656 -13.840 -60.010 1.00 22.91 907 ARG A N 1
ATOM 7172 C CA . ARG A 1 907 ? -9.336 -13.567 -60.661 1.00 22.91 907 ARG A CA 1
ATOM 7173 C C . ARG A 1 907 ? -8.608 -12.241 -60.302 1.00 22.91 907 ARG A C 1
ATOM 7175 O O . ARG A 1 907 ? -9.248 -11.289 -59.894 1.00 22.91 907 ARG A O 1
ATOM 7182 N N . ASN A 1 908 ? -7.270 -12.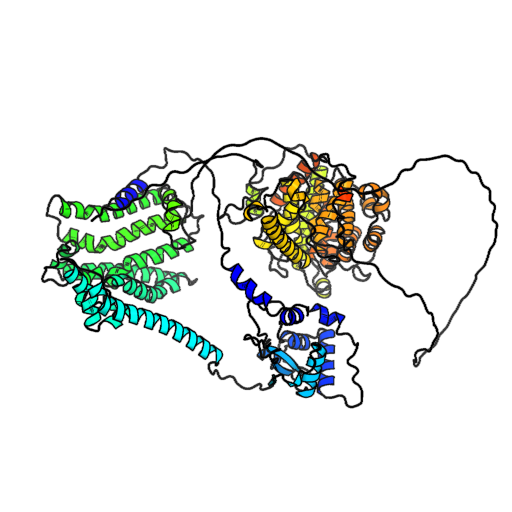117 -60.403 1.00 22.56 908 ASN A N 1
ATOM 7183 C CA . ASN A 1 908 ? -6.226 -13.026 -60.937 1.00 22.56 908 ASN A CA 1
ATOM 7184 C C . ASN A 1 908 ? -4.811 -12.770 -60.332 1.00 22.56 908 ASN A C 1
ATOM 7186 O O . ASN A 1 908 ? -4.604 -11.712 -59.761 1.00 22.56 908 ASN A O 1
ATOM 7190 N N . HIS A 1 909 ? -3.859 -13.699 -60.565 1.00 25.59 909 HIS A N 1
ATOM 7191 C CA . HIS A 1 909 ? -2.368 -13.609 -60.470 1.00 25.59 909 HIS A CA 1
ATOM 7192 C C . HIS A 1 909 ? -1.710 -12.977 -59.210 1.00 25.59 909 HIS A C 1
ATOM 7194 O O . HIS A 1 909 ? -1.898 -11.809 -58.913 1.00 25.59 909 HIS A O 1
ATOM 7200 N N . GLN A 1 910 ? -0.988 -13.729 -58.364 1.00 21.20 910 GLN A N 1
ATOM 7201 C CA . GLN A 1 910 ? 0.368 -14.337 -58.492 1.00 21.20 910 GLN A CA 1
ATOM 7202 C C . GLN A 1 910 ? 1.566 -13.393 -58.192 1.00 21.20 910 GLN A C 1
ATOM 7204 O O . GLN A 1 910 ? 1.647 -12.320 -58.783 1.00 21.20 910 GLN A O 1
ATOM 7209 N N . PRO A 1 911 ? 2.527 -13.805 -57.329 1.00 25.12 911 PRO A N 1
ATOM 7210 C CA . PRO A 1 911 ? 3.719 -13.025 -56.971 1.00 25.12 911 PRO A CA 1
ATOM 7211 C C . PRO A 1 911 ? 4.938 -13.328 -57.864 1.00 25.12 911 PRO A C 1
ATOM 7213 O O . PRO A 1 911 ? 4.963 -14.334 -58.574 1.00 25.12 911 PRO A O 1
ATOM 7216 N N . GLN A 1 912 ? 5.990 -12.507 -57.757 1.00 23.73 912 GLN A N 1
ATOM 7217 C CA . GLN A 1 912 ? 7.310 -12.773 -58.345 1.00 23.73 912 GLN A CA 1
ATOM 7218 C C . GLN A 1 912 ? 8.407 -12.920 -57.280 1.00 23.73 912 GLN A C 1
ATOM 7220 O O . GLN A 1 912 ? 8.484 -12.147 -56.329 1.00 23.73 912 GLN A O 1
ATOM 7225 N N . THR A 1 913 ? 9.289 -13.891 -57.508 1.00 23.72 913 THR A N 1
ATOM 7226 C CA . THR A 1 913 ? 10.584 -14.099 -56.837 1.00 23.72 913 THR A CA 1
ATOM 7227 C C . THR A 1 913 ? 11.698 -14.105 -57.886 1.00 23.72 913 THR A C 1
ATOM 7229 O O . THR A 1 913 ? 11.434 -14.433 -59.044 1.00 23.72 913 THR A O 1
ATOM 7232 N N . PRO A 1 914 ? 12.953 -13.879 -57.479 1.00 28.73 914 PRO A N 1
ATOM 7233 C CA . PRO A 1 914 ? 14.058 -14.767 -57.883 1.00 28.73 914 PRO A CA 1
ATOM 7234 C C . PRO A 1 914 ? 14.530 -15.602 -56.670 1.00 28.73 914 PRO A C 1
ATOM 7236 O O . PRO A 1 914 ? 14.519 -15.104 -55.550 1.00 28.73 914 PRO A O 1
ATOM 7239 N N . ALA A 1 915 ? 14.724 -16.922 -56.794 1.00 23.17 915 ALA A N 1
ATOM 7240 C CA . ALA A 1 915 ? 15.970 -17.585 -57.231 1.00 23.17 915 ALA A CA 1
ATOM 7241 C C . ALA A 1 915 ? 17.133 -17.367 -56.228 1.00 23.17 915 ALA A C 1
ATOM 7243 O O . ALA A 1 915 ? 17.495 -16.223 -55.977 1.00 23.17 915 ALA A O 1
ATOM 7244 N N . ASN A 1 916 ? 17.772 -18.380 -55.622 1.00 24.05 916 ASN A N 1
ATOM 7245 C CA . ASN A 1 916 ? 17.852 -19.836 -55.890 1.00 24.05 916 ASN A CA 1
ATOM 7246 C C . ASN A 1 916 ? 18.213 -20.603 -54.562 1.00 24.05 916 ASN A C 1
ATOM 7248 O O . ASN A 1 916 ? 18.304 -19.949 -53.529 1.00 24.05 916 ASN A O 1
ATOM 7252 N N . GLU A 1 917 ? 18.401 -21.934 -54.429 1.00 23.23 917 GLU A N 1
ATOM 7253 C CA . GLU A 1 917 ? 18.563 -23.045 -55.393 1.00 23.23 917 GLU A CA 1
ATOM 7254 C C . GLU A 1 917 ? 18.234 -24.456 -54.804 1.00 23.23 917 GLU A C 1
ATOM 7256 O O . GLU A 1 917 ? 18.418 -24.678 -53.615 1.00 23.23 917 GLU A O 1
ATOM 7261 N N . LEU A 1 918 ? 17.852 -25.403 -55.684 1.00 21.78 918 LEU A N 1
ATOM 7262 C CA . LEU A 1 918 ? 18.082 -26.878 -55.701 1.00 21.78 918 LEU A CA 1
ATOM 7263 C C . LEU A 1 918 ? 17.792 -27.869 -54.516 1.00 21.78 918 LEU A C 1
ATOM 7265 O O . LEU A 1 918 ? 17.919 -27.588 -53.335 1.00 21.78 918 LEU A O 1
ATOM 7269 N N . TYR A 1 919 ? 17.538 -29.129 -54.936 1.00 22.61 919 TYR A N 1
ATOM 7270 C CA . TYR A 1 919 ? 17.604 -30.439 -54.226 1.00 22.61 919 TYR A CA 1
ATOM 7271 C C . TYR A 1 919 ? 16.441 -31.021 -53.362 1.00 22.61 919 TYR A C 1
ATOM 7273 O O . TYR A 1 919 ? 16.608 -31.344 -52.194 1.00 22.61 919 TYR A O 1
ATOM 7281 N N . ALA A 1 920 ? 15.346 -31.379 -54.058 1.00 22.80 920 ALA A N 1
ATOM 7282 C CA . ALA A 1 920 ? 14.876 -32.773 -54.308 1.00 22.80 920 ALA A CA 1
ATOM 7283 C C . ALA A 1 920 ? 14.229 -33.707 -53.231 1.00 22.80 920 ALA A C 1
ATOM 7285 O O . ALA A 1 920 ? 14.534 -33.673 -52.047 1.00 22.80 920 ALA A O 1
ATOM 7286 N N . ARG A 1 921 ? 13.439 -34.669 -53.776 1.00 23.69 921 ARG A N 1
ATOM 7287 C CA . ARG A 1 921 ? 12.668 -35.809 -53.187 1.00 23.69 921 ARG A CA 1
ATOM 7288 C C . ARG A 1 921 ? 11.383 -35.417 -52.423 1.00 23.69 921 ARG A C 1
ATOM 7290 O O . ARG A 1 921 ? 11.429 -34.523 -51.594 1.00 23.69 921 ARG A O 1
ATOM 7297 N N . SER A 1 922 ? 10.162 -35.882 -52.754 1.00 22.95 922 SER A N 1
ATOM 7298 C CA . SER A 1 922 ? 9.597 -37.230 -53.069 1.00 22.95 922 SER A CA 1
ATOM 7299 C C . SER A 1 922 ? 9.455 -38.111 -51.812 1.00 22.95 922 SER A C 1
ATOM 7301 O O . SER A 1 922 ? 10.376 -38.130 -51.007 1.00 22.95 922 SER A O 1
ATOM 7303 N N . GLU A 1 923 ? 8.357 -38.832 -51.530 1.00 24.59 923 GLU A N 1
ATOM 7304 C CA . GLU A 1 923 ? 7.228 -39.392 -52.328 1.00 24.59 923 GLU A CA 1
ATOM 7305 C C . GLU A 1 923 ? 5.857 -39.119 -51.615 1.00 24.59 923 GLU A C 1
ATOM 7307 O O . GLU A 1 923 ? 5.865 -38.645 -50.485 1.00 24.59 923 GLU A O 1
ATOM 7312 N N . SER A 1 924 ? 4.640 -39.157 -52.200 1.00 22.88 924 SER A N 1
ATOM 7313 C CA . SER A 1 924 ? 3.876 -40.241 -52.880 1.00 22.88 924 SER A CA 1
ATOM 7314 C C . SER A 1 924 ? 3.529 -41.441 -51.956 1.00 22.88 924 SER A C 1
ATOM 7316 O O . SER A 1 924 ? 4.404 -41.871 -51.221 1.00 22.88 924 SER A O 1
ATOM 7318 N N . VAL A 1 925 ? 2.330 -42.063 -51.938 1.00 24.28 925 VAL A N 1
ATOM 7319 C CA . VAL A 1 925 ? 1.007 -41.799 -52.574 1.00 24.28 925 VAL A CA 1
ATOM 7320 C C . VAL A 1 925 ? -0.104 -42.626 -51.844 1.00 24.28 925 VAL A C 1
ATOM 7322 O O . VAL A 1 925 ? 0.189 -43.207 -50.806 1.00 24.28 925 VAL A O 1
ATOM 7325 N N . ALA A 1 926 ? -1.331 -42.722 -52.399 1.00 24.09 926 ALA A N 1
ATOM 7326 C CA . ALA A 1 926 ? -2.522 -43.483 -51.933 1.00 24.09 926 ALA A CA 1
ATOM 7327 C C . ALA A 1 926 ? -3.346 -42.778 -50.830 1.00 24.09 926 ALA A C 1
ATOM 7329 O O . ALA A 1 926 ? -2.835 -42.498 -49.756 1.00 24.09 926 ALA A O 1
ATOM 7330 N N . THR A 1 927 ? -4.616 -42.369 -50.980 1.00 22.97 927 THR A N 1
ATOM 7331 C CA . THR A 1 927 ? -5.763 -42.740 -51.850 1.00 22.97 927 THR A CA 1
ATOM 7332 C C . THR A 1 927 ? -6.290 -44.172 -51.695 1.00 22.97 927 THR A C 1
ATOM 7334 O O . THR A 1 927 ? -5.589 -45.133 -51.976 1.00 22.97 927 THR A O 1
ATOM 7337 N N . TRP A 1 928 ? -7.558 -44.301 -51.284 1.00 22.78 928 TRP A N 1
ATOM 7338 C CA . TRP A 1 928 ? -8.718 -44.790 -52.065 1.00 22.78 928 TRP A CA 1
ATOM 7339 C C . TRP A 1 928 ? -9.987 -44.555 -51.196 1.00 22.78 928 TRP A C 1
ATOM 7341 O O . TRP A 1 928 ? -9.960 -44.802 -49.999 1.00 22.78 928 TRP A O 1
ATOM 7351 N N . LYS A 1 929 ? -10.965 -43.759 -51.663 1.00 22.33 929 LYS A N 1
ATOM 7352 C CA . LYS A 1 929 ? -12.205 -44.155 -52.385 1.00 22.33 929 LYS A CA 1
ATOM 7353 C C . LYS A 1 929 ? -13.290 -44.767 -51.467 1.00 22.33 929 LYS A C 1
ATOM 7355 O O . LYS A 1 929 ? -13.008 -45.693 -50.730 1.00 22.33 929 LYS A O 1
ATOM 7360 N N . GLN A 1 930 ? -14.459 -44.115 -51.351 1.00 24.02 930 GLN A N 1
ATOM 7361 C CA . GLN A 1 930 ? -15.715 -44.354 -52.116 1.00 24.02 930 GLN A CA 1
ATOM 7362 C C . GLN A 1 930 ? -16.477 -45.624 -51.663 1.00 24.02 930 GLN A C 1
ATOM 7364 O O . GLN A 1 930 ? -15.846 -46.648 -51.453 1.00 24.02 930 GLN A O 1
ATOM 7369 N N . SER A 1 931 ? -17.814 -45.650 -51.549 1.00 22.88 931 SER A N 1
ATOM 7370 C CA . SER A 1 931 ? -18.865 -44.612 -51.707 1.00 22.88 931 SER A CA 1
ATOM 7371 C C . SER A 1 931 ? -20.255 -45.190 -51.336 1.00 22.88 931 SER A C 1
ATOM 7373 O O . SER A 1 931 ? -20.322 -46.379 -51.044 1.00 22.88 931 SER A O 1
ATOM 7375 N N . THR A 1 932 ? -21.342 -44.405 -51.525 1.00 24.55 932 THR A N 1
ATOM 7376 C CA . THR A 1 932 ? -22.712 -44.861 -51.934 1.00 24.55 932 THR A CA 1
ATOM 7377 C C . THR A 1 932 ? -23.516 -45.753 -50.942 1.00 24.55 932 THR A C 1
ATOM 7379 O O . THR A 1 932 ? -22.935 -46.503 -50.173 1.00 24.55 932 THR A O 1
ATOM 7382 N N . ASP A 1 933 ? -24.859 -45.767 -50.877 1.00 24.20 933 ASP A N 1
ATOM 7383 C CA . ASP A 1 933 ? -25.907 -44.937 -51.512 1.00 24.20 933 ASP A CA 1
ATOM 7384 C C . ASP A 1 933 ? -27.302 -45.139 -50.860 1.00 24.20 933 ASP A C 1
ATOM 7386 O O . ASP A 1 933 ? -27.617 -46.257 -50.469 1.00 24.20 933 ASP A O 1
ATOM 7390 N N . THR A 1 934 ? -28.196 -44.132 -50.951 1.00 24.27 934 THR A N 1
ATOM 7391 C CA . THR A 1 934 ? -29.691 -44.264 -51.037 1.00 24.27 934 THR A CA 1
ATOM 7392 C C . THR A 1 934 ? -30.472 -44.955 -49.872 1.00 24.27 934 THR A C 1
ATOM 7394 O O . THR A 1 934 ? -29.876 -45.532 -48.977 1.00 24.27 934 THR A O 1
ATOM 7397 N N . THR A 1 935 ? -31.816 -44.923 -49.720 1.00 25.05 935 THR A N 1
ATOM 7398 C CA . THR A 1 935 ? -32.934 -44.192 -50.384 1.00 25.05 935 THR A CA 1
ATOM 7399 C C . THR A 1 935 ? -34.082 -43.879 -49.386 1.00 25.05 935 THR A C 1
ATOM 7401 O O . THR A 1 935 ? -34.083 -44.353 -48.255 1.00 25.05 935 THR A O 1
ATOM 7404 N N . ALA A 1 936 ? -35.085 -43.103 -49.824 1.00 25.38 936 ALA A N 1
ATOM 7405 C CA . ALA A 1 936 ? -36.256 -42.647 -49.058 1.00 25.38 936 ALA A CA 1
ATOM 7406 C C . ALA A 1 936 ? -37.337 -43.713 -48.722 1.00 25.38 936 ALA A C 1
ATOM 7408 O O . ALA A 1 936 ? -37.433 -44.751 -49.370 1.00 25.38 936 ALA A O 1
ATOM 7409 N N . GLY A 1 937 ? -38.241 -43.378 -47.784 1.00 23.42 937 GLY A N 1
ATOM 7410 C CA . GLY A 1 937 ? -39.499 -44.095 -47.506 1.00 23.42 937 GLY A CA 1
ATOM 7411 C C . GLY A 1 937 ? -40.448 -43.286 -46.599 1.00 23.42 937 GLY A C 1
ATOM 7412 O O . GLY A 1 937 ? -39.987 -42.609 -45.686 1.00 23.42 937 GLY A O 1
ATOM 7413 N N . SER A 1 938 ? -41.764 -43.305 -46.854 1.00 24.56 938 SER A N 1
ATOM 7414 C CA . SER A 1 938 ? -42.759 -42.404 -46.226 1.00 24.56 938 SER A CA 1
ATOM 7415 C C . SER A 1 938 ? -44.009 -43.126 -45.694 1.00 24.56 938 SER A C 1
ATOM 7417 O O . SER A 1 938 ? -44.345 -44.200 -46.198 1.00 24.56 938 SER A O 1
ATOM 7419 N N . ARG A 1 939 ? -44.744 -42.517 -44.734 1.00 24.48 939 ARG A N 1
ATOM 7420 C CA . ARG A 1 939 ? -46.224 -42.623 -44.592 1.00 24.48 939 ARG A CA 1
ATOM 7421 C C . ARG A 1 939 ? -46.851 -41.691 -43.534 1.00 24.48 939 ARG A C 1
ATOM 7423 O O . ARG A 1 939 ? -46.146 -41.013 -42.798 1.00 24.48 939 ARG A O 1
ATOM 7430 N N . GLN A 1 940 ? -48.189 -41.628 -43.532 1.00 25.20 940 GLN A N 1
ATOM 7431 C CA . GLN A 1 940 ? -49.047 -40.653 -42.828 1.00 25.20 940 GLN A CA 1
ATOM 7432 C C . GLN A 1 940 ? -49.933 -41.297 -41.738 1.00 25.20 940 GLN A C 1
ATOM 7434 O O . GLN A 1 940 ? -50.264 -42.477 -41.864 1.00 25.20 940 GLN A O 1
ATOM 7439 N N . ARG A 1 941 ? -50.412 -40.480 -40.777 1.00 23.77 941 ARG A N 1
ATOM 7440 C CA . ARG A 1 941 ? -51.781 -40.395 -40.168 1.00 23.77 941 ARG A CA 1
ATOM 7441 C C . ARG A 1 941 ? -51.690 -39.484 -38.917 1.00 23.77 941 ARG A C 1
ATOM 7443 O O . ARG A 1 941 ? -50.737 -39.662 -38.174 1.00 23.77 941 ARG A O 1
ATOM 7450 N N . SER A 1 942 ? -52.480 -38.442 -38.607 1.00 23.61 942 SER A N 1
ATOM 7451 C CA . SER A 1 942 ? -53.847 -37.944 -38.915 1.00 23.61 942 SER A CA 1
ATOM 7452 C C . SER A 1 942 ? -54.926 -38.279 -37.862 1.00 23.61 942 SER A C 1
ATOM 7454 O O . SER A 1 942 ? -55.413 -39.402 -37.876 1.00 23.61 942 SER A O 1
ATOM 7456 N N . HIS A 1 943 ? -55.307 -37.295 -37.026 1.00 25.80 943 HIS A N 1
ATOM 7457 C CA . HIS A 1 943 ? -56.592 -37.061 -36.303 1.00 25.80 943 HIS A CA 1
ATOM 7458 C C . HIS A 1 943 ? -56.416 -35.730 -35.502 1.00 25.80 943 HIS A C 1
ATOM 7460 O O . HIS A 1 943 ? -55.356 -35.560 -34.911 1.00 25.80 943 HIS A O 1
ATOM 7466 N N . THR A 1 944 ? -57.203 -34.640 -35.642 1.00 24.97 944 THR A N 1
ATOM 7467 C CA . THR A 1 944 ? -58.605 -34.343 -35.201 1.00 24.97 944 THR A CA 1
ATOM 7468 C C . THR A 1 944 ? -58.805 -34.496 -33.682 1.00 24.97 944 THR A C 1
ATOM 7470 O O . THR A 1 944 ? -58.453 -35.557 -33.181 1.00 24.97 944 THR A O 1
ATOM 7473 N N . PHE A 1 945 ? -59.380 -33.573 -32.888 1.00 23.52 945 PHE A N 1
ATOM 7474 C CA . PHE A 1 945 ? -60.230 -32.357 -33.080 1.00 23.52 945 PHE A CA 1
ATOM 7475 C C . PHE A 1 945 ? -60.151 -31.479 -31.775 1.00 23.52 945 PHE A C 1
ATOM 7477 O O . PHE A 1 945 ? -59.507 -31.950 -30.841 1.00 23.52 945 PHE A O 1
ATOM 7484 N N . ALA A 1 946 ? -60.727 -30.277 -31.539 1.00 24.80 946 ALA A N 1
ATOM 7485 C CA . ALA A 1 946 ? -61.532 -29.250 -32.256 1.00 24.80 946 ALA A CA 1
ATOM 7486 C C . ALA A 1 946 ? -61.515 -27.894 -31.454 1.00 24.80 946 ALA A C 1
ATOM 7488 O O . ALA A 1 946 ? -60.913 -27.874 -30.387 1.00 24.80 946 ALA A O 1
ATOM 7489 N N . ASP A 1 947 ? -62.148 -26.826 -31.992 1.00 24.61 947 ASP A N 1
ATOM 7490 C CA . ASP A 1 947 ? -62.883 -25.634 -31.435 1.00 24.61 947 ASP A CA 1
ATOM 7491 C C . ASP A 1 947 ? -62.548 -25.013 -30.038 1.00 24.61 947 ASP A C 1
ATOM 7493 O O . ASP A 1 947 ? -62.042 -25.689 -29.153 1.00 24.61 947 ASP A O 1
ATOM 7497 N N . THR A 1 948 ? -62.803 -23.731 -29.688 1.00 26.03 948 THR A N 1
ATOM 7498 C CA . THR A 1 948 ? -63.622 -22.581 -30.196 1.00 26.03 948 THR A CA 1
ATOM 7499 C C . THR A 1 948 ? -62.790 -21.262 -30.173 1.00 26.03 948 THR A C 1
ATOM 7501 O O . THR A 1 948 ? -61.856 -21.162 -29.382 1.00 26.03 948 THR A O 1
ATOM 7504 N N . SER A 1 949 ? -62.914 -20.250 -31.059 1.00 23.78 949 SER A N 1
ATOM 7505 C CA . SER A 1 949 ? -63.912 -19.132 -31.131 1.00 23.78 949 SER A CA 1
ATOM 7506 C C . SER A 1 949 ? -64.247 -18.461 -29.767 1.00 23.78 949 SER A C 1
ATOM 7508 O O . SER A 1 949 ? -64.274 -19.158 -28.761 1.00 23.78 949 SER A O 1
ATOM 7510 N N . GLU A 1 950 ? -64.439 -17.139 -29.569 1.00 25.89 950 GLU A N 1
ATOM 7511 C CA . GLU A 1 950 ? -64.925 -15.974 -30.364 1.00 25.89 950 GLU A CA 1
ATOM 7512 C C . GLU A 1 950 ? -64.280 -14.638 -29.857 1.00 25.89 950 GLU A C 1
ATOM 7514 O O . GLU A 1 950 ? -63.983 -14.517 -28.674 1.00 25.89 950 GLU A O 1
ATOM 7519 N N . THR A 1 951 ? -63.774 -13.696 -30.674 1.00 25.11 951 THR A N 1
ATOM 7520 C CA . THR A 1 951 ? -64.378 -12.505 -31.355 1.00 25.11 951 THR A CA 1
ATOM 7521 C C . THR A 1 951 ? -64.947 -11.306 -30.542 1.00 25.11 951 THR A C 1
ATOM 7523 O O . THR A 1 951 ? -65.985 -11.406 -29.908 1.00 25.11 951 THR A O 1
ATOM 7526 N N . TRP A 1 952 ? -64.369 -10.116 -30.826 1.00 22.83 952 TRP A N 1
ATOM 7527 C CA . TRP A 1 952 ? -65.007 -8.789 -31.080 1.00 22.83 952 TRP A CA 1
ATOM 7528 C C . TRP A 1 952 ? -65.249 -7.697 -29.988 1.00 22.83 952 TRP A C 1
ATOM 7530 O O . TRP A 1 952 ? -66.139 -7.775 -29.158 1.00 22.83 952 TRP A O 1
ATOM 7540 N N . LYS A 1 953 ? -64.566 -6.554 -30.227 1.00 24.38 953 LYS A N 1
ATOM 7541 C CA . LYS A 1 953 ? -65.051 -5.144 -30.315 1.00 24.38 953 LYS A CA 1
ATOM 7542 C C . LYS A 1 953 ? -65.592 -4.337 -29.107 1.00 24.38 953 LYS A C 1
ATOM 7544 O O . LYS A 1 953 ? -66.727 -4.479 -28.684 1.00 24.38 953 LYS A O 1
ATOM 7549 N N . SER A 1 954 ? -64.812 -3.296 -28.776 1.00 25.62 954 SER A N 1
ATOM 7550 C CA . SER A 1 954 ? -65.164 -1.852 -28.679 1.00 25.62 954 SER A CA 1
ATOM 7551 C C . SER A 1 954 ? -66.564 -1.386 -28.226 1.00 25.62 954 SER A C 1
ATOM 7553 O O . SER A 1 954 ? -67.552 -1.623 -28.918 1.00 25.62 954 SER A O 1
ATOM 7555 N N . GLY A 1 955 ? -66.602 -0.472 -27.247 1.00 23.62 955 GLY A N 1
ATOM 7556 C CA . GLY A 1 955 ? -67.738 0.438 -27.038 1.00 23.62 955 GLY A CA 1
ATOM 7557 C C . GLY A 1 955 ? -67.550 1.402 -25.860 1.00 23.62 955 GLY A C 1
ATOM 7558 O O . GLY A 1 955 ? -67.278 0.973 -24.745 1.00 23.62 955 GLY A O 1
ATOM 7559 N N . SER A 1 956 ? -67.700 2.705 -26.097 1.00 29.48 956 SER A N 1
ATOM 7560 C CA . SER A 1 956 ? -67.812 3.739 -25.055 1.00 29.48 956 SER A CA 1
ATOM 7561 C C . SER A 1 956 ? -69.265 3.907 -24.604 1.00 29.48 956 SER A C 1
ATOM 7563 O O . SER A 1 956 ? -70.131 3.863 -25.473 1.00 29.48 956 SER A O 1
ATOM 7565 N N . ASN A 1 957 ? -69.525 4.203 -23.319 1.00 25.64 957 ASN A N 1
ATOM 7566 C CA . ASN A 1 957 ? -70.572 5.149 -22.874 1.00 25.64 957 ASN A CA 1
ATOM 7567 C C . ASN A 1 957 ? -70.595 5.363 -21.341 1.00 25.64 957 ASN A C 1
ATOM 7569 O O . ASN A 1 957 ? -70.207 4.494 -20.568 1.00 25.64 957 ASN A O 1
ATOM 7573 N N . ALA A 1 958 ? -71.094 6.535 -20.935 1.00 26.73 958 ALA A N 1
ATOM 7574 C CA . ALA A 1 958 ? -71.604 6.896 -19.596 1.00 26.73 958 ALA A CA 1
ATOM 7575 C C . ALA A 1 958 ? -73.154 7.098 -19.720 1.00 26.73 958 ALA A C 1
ATOM 7577 O O . ALA A 1 958 ? -73.647 6.776 -20.808 1.00 26.73 958 ALA A O 1
ATOM 7578 N N . PRO A 1 959 ? -73.962 7.646 -18.764 1.00 47.34 959 PRO A N 1
ATOM 7579 C CA . PRO A 1 959 ? -73.678 8.305 -17.470 1.00 47.34 959 PRO A CA 1
ATOM 7580 C C . PRO A 1 959 ? -74.669 7.918 -16.312 1.00 47.34 959 PRO A C 1
ATOM 7582 O O . PRO A 1 959 ? -75.018 6.749 -16.203 1.00 47.34 959 PRO A O 1
ATOM 7585 N N . PHE A 1 960 ? -75.133 8.904 -15.505 1.00 25.33 960 PHE A N 1
ATOM 7586 C CA . PHE A 1 960 ? -75.996 8.877 -14.283 1.00 25.33 960 PHE A CA 1
ATOM 7587 C C . PHE A 1 960 ? -75.258 8.511 -12.964 1.00 25.33 960 PHE A C 1
ATOM 7589 O O . PHE A 1 960 ? -74.546 7.518 -12.924 1.00 25.33 960 PHE A O 1
ATOM 7596 N N . GLU A 1 961 ? -75.165 9.354 -11.912 1.00 28.16 961 GLU A N 1
ATOM 7597 C CA . GLU A 1 961 ? -76.142 10.079 -11.034 1.00 28.16 961 GLU A CA 1
ATOM 7598 C C . GLU A 1 961 ? -76.457 9.303 -9.722 1.00 28.16 961 GLU A C 1
ATOM 7600 O O . GLU A 1 961 ? -76.510 8.081 -9.749 1.00 28.16 961 GLU A O 1
ATOM 7605 N N . ALA A 1 962 ? -76.696 9.903 -8.536 1.00 29.69 962 ALA A N 1
ATOM 7606 C CA . ALA A 1 962 ? -76.615 11.307 -8.061 1.00 29.69 962 ALA A CA 1
ATOM 7607 C C . ALA A 1 962 ? -76.706 11.407 -6.500 1.00 29.69 962 ALA A C 1
ATOM 7609 O O . ALA A 1 962 ? -76.761 10.382 -5.827 1.00 29.69 962 ALA A O 1
ATOM 7610 N N . THR A 1 963 ? -76.846 12.647 -5.960 1.00 28.67 963 THR A N 1
ATOM 7611 C CA . THR A 1 963 ? -77.091 13.052 -4.534 1.00 28.67 963 THR A CA 1
ATOM 7612 C C . THR A 1 963 ? -75.820 13.069 -3.650 1.00 28.67 963 THR A C 1
ATOM 7614 O O . THR A 1 963 ? -75.034 12.140 -3.737 1.00 28.67 963 THR A O 1
ATOM 7617 N N . ARG A 1 964 ? -75.480 14.058 -2.786 1.00 26.80 964 ARG A N 1
ATOM 7618 C CA . ARG A 1 964 ? -76.043 15.338 -2.222 1.00 26.80 964 ARG A CA 1
ATOM 7619 C C . ARG A 1 964 ? -74.838 16.324 -2.016 1.00 26.80 964 ARG A C 1
ATOM 7621 O O . ARG A 1 964 ? -73.716 15.842 -2.052 1.00 26.80 964 ARG A O 1
ATOM 7628 N N . ARG A 1 965 ? -74.851 17.671 -1.876 1.00 30.69 965 ARG A N 1
ATOM 7629 C CA . ARG A 1 965 ? -75.762 18.763 -1.402 1.00 30.69 965 ARG A CA 1
ATOM 7630 C C . ARG A 1 965 ? -75.997 18.785 0.126 1.00 30.69 965 ARG A C 1
ATOM 7632 O O . ARG A 1 965 ? -76.409 17.764 0.652 1.00 30.69 965 ARG A O 1
ATOM 7639 N N . LYS A 1 966 ? -75.828 19.873 0.906 1.00 30.61 966 LYS A N 1
ATOM 7640 C CA . LYS A 1 966 ? -75.448 21.321 0.749 1.00 30.61 966 LYS A CA 1
ATOM 7641 C C . LYS A 1 966 ? -74.402 21.647 1.878 1.00 30.61 966 LYS A C 1
ATOM 7643 O O . LYS A 1 966 ? -74.078 20.710 2.596 1.00 30.61 966 LYS A O 1
ATOM 7648 N N . ALA A 1 967 ? -73.814 22.819 2.174 1.00 26.42 967 ALA A N 1
ATOM 7649 C CA . ALA A 1 967 ? -73.907 24.268 1.851 1.00 26.42 967 ALA A CA 1
ATOM 7650 C C . ALA A 1 967 ? -72.456 24.882 1.911 1.00 26.42 967 ALA A C 1
ATOM 7652 O O . ALA A 1 967 ? -71.526 24.087 2.006 1.00 26.42 967 ALA A O 1
ATOM 7653 N N . LEU A 1 968 ? -72.076 26.169 1.753 1.00 28.00 968 LEU A N 1
ATOM 7654 C CA . LEU A 1 968 ? -72.663 27.531 1.894 1.00 28.00 968 LEU A CA 1
ATOM 7655 C C . LEU A 1 968 ? -72.938 27.968 3.365 1.00 28.00 968 LEU A C 1
ATOM 7657 O O . LEU A 1 968 ? -73.326 27.127 4.164 1.00 28.00 968 LEU A O 1
ATOM 7661 N N . GLU A 1 969 ? -72.733 29.223 3.812 1.00 27.97 969 GLU A N 1
ATOM 7662 C CA . GLU A 1 969 ? -72.473 30.505 3.105 1.00 27.97 969 GLU A CA 1
ATOM 7663 C C . GLU A 1 969 ? -71.584 31.512 3.917 1.00 27.97 969 GLU A C 1
ATOM 7665 O O . GLU A 1 969 ? -70.879 31.103 4.833 1.00 27.97 969 GLU A O 1
ATOM 7670 N N . HIS A 1 970 ? -71.558 32.802 3.530 1.00 28.19 970 HIS A N 1
ATOM 7671 C CA . HIS A 1 970 ? -70.589 33.879 3.868 1.00 28.19 970 HIS A CA 1
ATOM 7672 C C . HIS A 1 970 ? -70.396 34.335 5.341 1.00 28.19 970 HIS A C 1
ATOM 7674 O O . HIS A 1 970 ? -71.258 34.149 6.194 1.00 28.19 970 HIS A O 1
ATOM 7680 N N . GLY A 1 971 ? -69.307 35.100 5.573 1.00 25.73 971 GLY A N 1
ATOM 7681 C CA . GLY A 1 971 ? -69.112 35.978 6.742 1.00 25.73 971 GLY A CA 1
ATOM 7682 C C . GLY A 1 971 ? -67.872 36.898 6.653 1.00 25.73 971 GLY A C 1
ATOM 7683 O O . GLY A 1 971 ? -66.782 36.494 7.044 1.00 25.73 971 GLY A O 1
ATOM 7684 N N . ASP A 1 972 ? -68.034 38.133 6.162 1.00 27.53 972 ASP A N 1
ATOM 7685 C CA . ASP A 1 972 ? -67.018 39.210 6.207 1.00 27.53 972 ASP A CA 1
ATOM 7686 C C . ASP A 1 972 ? -66.852 39.798 7.623 1.00 27.53 972 ASP A C 1
ATOM 7688 O O . ASP A 1 972 ? -67.856 39.968 8.308 1.00 27.53 972 ASP A O 1
ATOM 7692 N N . PHE A 1 973 ? -65.646 40.258 8.000 1.00 25.92 973 PHE A N 1
ATOM 7693 C CA . PHE A 1 973 ? -65.459 41.563 8.674 1.00 25.92 973 PHE A CA 1
ATOM 7694 C C . PHE A 1 973 ? -63.988 42.045 8.672 1.00 25.92 973 PHE A C 1
ATOM 7696 O O . PHE A 1 973 ? -63.046 41.256 8.658 1.00 25.92 973 PHE A O 1
ATOM 7703 N N . LYS A 1 974 ? -63.789 43.372 8.686 1.00 26.44 974 LYS A N 1
ATOM 7704 C CA . LYS A 1 974 ? -62.482 44.070 8.624 1.00 26.44 974 LYS A CA 1
ATOM 7705 C C . LYS A 1 974 ? -62.019 44.549 10.010 1.00 26.44 974 LYS A C 1
ATOM 7707 O O . LYS A 1 974 ? -62.877 44.981 10.773 1.00 26.44 974 LYS A O 1
ATOM 7712 N N . LEU A 1 975 ? -60.696 44.657 10.244 1.00 26.02 975 LEU A N 1
ATOM 7713 C CA . LEU A 1 975 ? -59.961 45.917 10.562 1.00 26.02 975 LEU A CA 1
ATOM 7714 C C . LEU A 1 975 ? -58.511 45.692 11.077 1.00 26.02 975 LEU A C 1
ATOM 7716 O O . LEU A 1 975 ? -58.165 44.625 11.569 1.00 26.02 975 LEU A O 1
ATOM 7720 N N . GLN A 1 976 ? -57.670 46.729 10.951 1.00 23.83 976 GLN A N 1
ATOM 7721 C CA . GLN A 1 976 ? -56.323 46.886 11.557 1.00 23.83 976 GLN A CA 1
ATOM 7722 C C . GLN A 1 976 ? -56.382 47.998 12.656 1.00 23.83 976 GLN A C 1
ATOM 7724 O O . GLN A 1 976 ? -57.494 48.456 12.926 1.00 23.83 976 GLN A O 1
ATOM 7729 N N . PRO A 1 977 ? -55.282 48.633 13.153 1.00 48.47 977 PRO A N 1
ATOM 7730 C CA . PRO A 1 977 ? -53.889 48.223 13.454 1.00 48.47 977 PRO A CA 1
ATOM 7731 C C . PRO A 1 977 ? -53.433 48.636 14.901 1.00 48.47 977 PRO A C 1
ATOM 7733 O O . PRO A 1 977 ? -54.223 49.142 15.691 1.00 48.47 977 PRO A O 1
ATOM 7736 N N . GLN A 1 978 ? -52.110 48.588 15.169 1.00 27.34 978 GLN A N 1
ATOM 7737 C CA . GLN A 1 978 ? -51.362 49.185 16.315 1.00 27.34 978 GLN A CA 1
ATOM 7738 C C . GLN A 1 978 ? -51.422 48.405 17.652 1.00 27.34 978 GLN A C 1
ATOM 7740 O O . GLN A 1 978 ? -52.339 47.627 17.867 1.00 27.34 978 GLN A O 1
ATOM 7745 N N . ARG A 1 979 ? -50.472 48.530 18.601 1.00 29.16 979 ARG A N 1
ATOM 7746 C CA . ARG A 1 979 ? -49.280 49.412 18.792 1.00 29.16 979 ARG A CA 1
ATOM 7747 C C . ARG A 1 979 ? -48.005 48.538 18.958 1.00 29.16 979 ARG A C 1
ATOM 7749 O O . ARG A 1 979 ? -48.141 47.374 19.299 1.00 29.16 979 ARG A O 1
ATOM 7756 N N . LYS A 1 980 ? -46.771 48.932 18.591 1.00 32.38 980 LYS A N 1
ATOM 7757 C CA . LYS A 1 980 ? -45.910 50.054 19.059 1.00 32.38 980 LYS A CA 1
ATOM 7758 C C . LYS A 1 980 ? -45.656 50.061 20.584 1.00 32.38 980 LYS A C 1
ATOM 7760 O O . LYS A 1 980 ? -46.612 49.923 21.334 1.00 32.38 980 LYS A O 1
ATOM 7765 N N . SER A 1 981 ? -44.460 50.339 21.114 1.00 30.36 981 SER A N 1
ATOM 7766 C CA . SER A 1 981 ? -43.077 50.364 20.574 1.00 30.36 981 SER A CA 1
ATOM 7767 C C . SER A 1 981 ? -42.122 50.823 21.686 1.00 30.36 981 SER A C 1
ATOM 7769 O O . SER A 1 981 ? -42.479 51.784 22.368 1.00 30.36 981 SER A O 1
ATOM 7771 N N . PHE A 1 982 ? -40.912 50.267 21.765 1.00 33.81 982 PHE A N 1
ATOM 7772 C CA . PHE A 1 982 ? -39.670 51.015 22.009 1.00 33.81 982 PHE A CA 1
ATOM 7773 C C . PHE A 1 982 ? -38.465 50.191 21.540 1.00 33.81 982 PHE A C 1
ATOM 7775 O O . PHE A 1 982 ? -38.627 48.951 21.480 1.00 33.81 982 PHE A O 1
#

pLDDT: mean 70.18, std 25.1, range [20.52, 98.69]

Foldseek 3Di:
DVVLVVVLVLLPDDPPPDDDDDDADDDDDDPPPPVVLVVVCPPDPPVVCLLVVPDPVCCVVVVPDDPPPPPDDDQAPQNVQVVVLVVCVVVVPPLSVLQVQQWFDSPDDCVSVVDQERQGHQCCLQDVWDDPDDPDIDDDPFGKKKKWKWDWFPDDPDPDGDIHIIIHIGTPSDDPVNVLVVCCVVSVDPPCVVIDMDMDNDPDDPDDDPDPVNVVVVVVVVVVVVVVVVVVVCCLPVVLQPVQVVVDDDDCSVVVNQQANQLSVVPLPVCVVVLNLLQDDSNNRHRSVCLVVSLVVVLVVVLCQQVVLLPDPDPVSNVSNVVSLVVLLVLLLVQLLVVCVVFVVLLPVVPDPDPDDPGDDVCSRQNSHNSNQCQLVSLVSVLVSVLVVQALQDDDDPVVVVVLSVQLSVLSCCLVCVCVCVVPPDPDDDSVSSSCNSSCNNNSNSSSVSSLQNCLSNVNNPVVLVVVAECVCVVVDPDPPRGRHDYDDDDDDDDDDDDPVQCLLDPPVRDDDAAQELLRSLVRDDFDPPPFDPLLLLLLLLQLLLLLLLQQQLQQQFPPDLVVCVVVFRQDFQAQHPVGGHGQFGAVLNQLLVQQLSQCLSLLHQQLLLSLLSLLCCQPQNHHHLVRHHDPPDPLQVQLSVQSLVLLVVLCVVVVNDSVCSNVDDPPVSSLVRPLQSGDAPQQFQSLLSNQQLLLSLQLVPLLRSLQSQLVSQRSRRVYLLSSLLSSLLSNLLSCLSVAHDPCLSQDLCVCVVPCVSVVVDDGDPLVNCVSNPPLVDDAVVSPQDCERRNSSLSSLLVNLSVPQPLASSSSSSSQSSSDHRRSSSSSSNSNNVSSNQGNVRHDPVRCVRNRSSSSSSSSSSSSSVSSVVDDDDPDDPVCVVPSPDPDDDDDDDDDDDDDDDDDDDYDDDDDDDDDDDDDDDDDDDDDDDDDDDDDDDDDDDDDDDDDDDDYDDDDDDDDYDDDDDDDDDDDDDDDDDDDDD

Secondary structure (DSSP, 8-state):
-HHHHHHHHTT---TTS-------------GGGTHHHHGGGGS-HHHHHHHHT--GGGGGTT-SSSS----SS---HHHHHHHHHHHHHHTT-HHHHHHHHTS---SSSSGGGT--EE---HHHHH---EEEETTEEEPPSS-EEEEEEEPPPS-SSSS-----EEEEEEETT--HHHHHHHHHHHH--TTGGGSEEEEE--------PPPHHHHHHHHHHHHHHHHHHHHHHHIIIIIIIIIGGGS--STTHHHHHHHHHHHIIIIITHHHHTT-GGGS-GGG-TTGGGHHHHHHHHHHHHTHHHHHHHHSS-HHHHHHHHHHHHHHHHHHHHHHHHHHHH-TTHHHHTS---S---S--HIIIIIS-HHHH-HHHHHHHHHHHHHHHS-TT----HHHHHHHHHHHHHHHHHHHHTTHHHHHT-----HHHHHHHHHHHHHHHHHHHHHHHHHHHTT--TTHHHHTTSGGGGGG----TTS-----------------S-TTTS----TTPPPPPHHHHGGG--PPPS-S-HHHHHHHHHHHHHHHHHHHHHTTSTT--HHHHHHS---S---BTTTTBPTT---HHHHHHHHHHHHHHHHSS--HHHHHHHHHHHHHH-TT-TTSS--S--HHHHHHHHHHHHHHHHHHHHHT--GGGGGG---HHHHTTS----SPBT--BGGGTTT-THHHHHTTT-HHHHHHHHHHHHHTT-B-HHHHHHHHHHHHHHHHHHTT--HHHHT-TTHHHHHTTTTTTPPPPHHHHHHHTTTT-S-GGGGT--B-SBHHHHHHHHHHHHHHSTT-HHHHHHHHHHT-BSHHHHHHHHHHHHHHHH-GGGS-HHHHTTSTTHHHHHHHHHHHHHHHHH----S--TTTTTTTT-------------------------------------------------------------------------------------------------